Protein 6IVE (pdb70)

Foldseek 3Di:
DWEEDPNFGEAADPQEAEEPQEYHYGQEYHEALEYEYHNEYEYEDQAHEYHEHLEYAYHLEYEYEHVVQYHAEEHLEYEAANEYEYSEYAYAQEYEAHLEYEYHLEYHEHLEYEYHNEYDDHNHYHYHQFYWGDDPTDTDGGDDGDDVSVVSSVVRNVCVVDPDDDDD/DEADDPFDEAADPQEAEEPQEAAYGQEYHEALEYEYHNEYAYEDQAHEYHEHLEYAYHQEYEYEDVVQYHYAYHLEYEEANEYAYSEAEYHQEYEAHLEYHYGLEYEEALEYEHHNEYDDHNHYAYHQWYWDDHDTDTDGGHDRDDVSVVSSVVRSVCVPDPDDD/DDEEADPNFTEAADPQEAEEPQEYAYGQEYAEHLEYEEHNEYAYEDQAHEYHEHLEYAYHQEYEYEHHVQYHYEYHLEYEAANEYAYSEYEYAQEYEAHLEYEYHQEYHEHLEYEHHNEYDDHNHYAYHQFYWGDDPTDTDGGDDRDDVSVVSSVVSNVCVPDPDDDD/DDEEADPNFGEAADPQEAEEPQEYHYGQEYHEALEYEEHVEYEYEDQAHEYHEHLEYAYHQEYEYEHVVQYHAEYHLEYEEANEYAYSEHEYAQEYEAHLEYHYHQEAEAALEYEYHNEYDDHNHYAYHQFYWGDDPIDTDGGDGGDDVSVVSSVVSSVCVVDPDDD/DEEADDNFGEAADPQEAEEPQEYHYGQEYAEALEYEEHNEYAYEDQEHEYHEHLEYAYHQEYEYEHHVQYHYEYHLEYEAANEYAYSEAEYAQEYEAHLEYHYGLEYEEHLEYEHHNEYDDHNHYAYHQFYWYDDDTDTDGGHGGDDVSVVVSVVSSVCVVDDDDDD/DFEADPNFGEAADPQEAEEPQEYAYGQEYAEHLEYEYHNEYEYEDQHHEYHEHLEYAYHLEYEYEHNVQYHYEYHLEYEEANEYAYSEAEYAQEYEYALEYHYHQEYHEHLEYEDHNEYDDHNHYAYHQFYWHDPDTDTDGGHDGDDVSVVSSVVSNVCVVDPDDDDD

InterPro domains:
  IPR001451 Hexapeptide repeat [PF00132] (88-121)
  IPR011004 Trimeric LpxA-like superfamily [SSF51161] (4-158)
  IPR047324 Gamma carbonic anhydrase-like [cd04645] (13-158)
  IPR050484 Transferase Hexapeptide/Carbonic Anhydrase [PTHR13061] (3-147)

CATH classification: 2.160.10.10

Solvent-accessible surface area: 33048 Å² total; per-residue (Å²): 86,21,24,86,0,64,121,60,59,12,61,47,72,112,57,13,15,44,3,43,17,2,33,0,0,0,26,3,91,4,18,70,14,0,1,0,0,0,23,0,1,0,1,0,6,47,39,111,0,33,1,6,54,2,0,1,0,6,1,18,0,3,0,6,0,48,77,64,87,28,0,47,3,16,51,48,0,2,0,3,2,7,0,0,0,6,2,0,59,1,41,73,13,1,29,0,7,31,3,0,0,0,22,28,28,0,96,0,1,94,53,0,13,0,10,24,10,0,10,0,35,91,43,54,106,0,59,117,19,84,13,0,73,15,35,93,4,148,49,53,111,93,41,84,90,30,12,36,6,56,24,5,74,39,2,4,94,34,2,111,140,15,35,76,93,42,80,120,48,41,80,2,60,114,80,61,13,63,49,72,110,54,12,12,46,3,45,16,11,35,0,0,0,21,4,92,4,17,71,15,0,2,0,0,0,21,0,1,0,0,0,11,68,36,110,1,28,1,3,55,2,0,2,0,7,0,18,0,2,0,6,0,47,84,62,86,32,0,45,3,16,48,50,0,3,0,4,1,5,0,0,0,6,2,0,34,2,50,74,11,1,29,0,8,33,2,0,1,0,17,30,33,0,106,0,5,89,43,0,11,0,6,19,12,0,10,0,41,89,53,39,102,0,53,114,18,93,11,0,76,19,36,92,11,179,57,67,113,91,43,120,93,28,46,53,5,87,120,17,72,53,3,3,87,80,2,103,149,27,29,124,88,95,108,42,0,30,78,2,48,129,78,59,10,66,33,72,116,54,12,13,13,0,20,11,3,35,0,0,0,20,5,89,3,16,68,14,1,2,0,0,0,22,0,0,0,0,0,16,26,16,109,0,31,1,4,54,2,0,1,0,8,0,16,0,1,0,1,0,22,12,43,62,35,0,42,3,17,52,55,0,3,0,4,2,7,0,0,0,5,2,0,36,1,63,81,9,1,28,0,5,38,2,0,1,0,19,30,32,1,92,0,6,79,24,0,12,0,10,26,12,0,10,0,36,91,45,51,119,2,61,112,18,76,10,0,77,18,40,79,1,174,52,75,127,102,51,121,90,35,33,33,4,83,130,16,75,60,6,4,60,95,2,94,148,19,31,95,99,52,139,214,54,14,29,88,1,65,124,84,63,14,64,46,71,115,54,12,14,31,4,56,3,7,37,0,0,0,14,5,89,4,18,71,14,0,2,0,0,0,22,0,0,0,0,0,7,69,37,101,1,33,0,5,54,2,0,2,0,6,0,18,0,2,0,8,0,48,86,64,83,29,0,42,2,18,50,50,0,2,0,4,2,6,0,0,0,7,2,0,34,1,45,74,13,1,27,0,7,24,2,0,1,0,19,27,31,0,92,0,7,89,50,0,12,0,10,18,11,0,10,0,42,89,45,43,112,2,55,113,18,91,15,0,45,7,37,93,10,139,60,58,118,97,45,121,92,31,48,37,6,86,81,5,73,57,2,3,98,93,2,110,134,18,32,102,93,111,92,2,25,79,0,57,110,57,68,11,60,38,75,112,52,11,13,39,4,46,15,8,35,0,0,0,22,3,94,4,17,67,13,0,1,0,0,0,23,0,1,0,0,0,13,57,38,82,0,29,1,4,55,2,0,1,0,6,0,17,0,2,0,2,0,42,44,5,29,6,0,14,2,18,48,48,0,3,0,4,1,5,0,0,0,5,2,0,20,0,50,79,14,1,28,0,5,36,1,0,0,0,17,30,23,1,30,0,3,85,34,0,15,0,6,24,11,0,10,0,42,90,12,41,62,0,53,105,15,94,8,0,69,8,29,70,7,125,64,80,124,92,52,121,87,33,30,35,5,82,135,18,75,56,5,3,82,85,3,107,135,26,29,126,78,39,132,62,30,30,72,2,51,134,95,64,14,59,49,76,112,55,12,12,38,0,35,12,0,34,0,0,0,19,3,95,4,18,66,14,1,1,0,0,0,22,0,1,0,0,0,16,38,49,114,0,28,1,4,53,2,0,1,0,8,1,19,0,2,0,1,0,22,66,62,88,35,0,45,3,16,50,44,0,4,0,4,2,8,0,0,0,11,2,0,57,1,52,65,12,1,25,0,5,36,2,0,1,0,21,33,32,1,69,0,0,87,45,0,16,0,10,26,10,0,10,0,44,90,43,40,111,0,53,110,19,82,12,0,69,19,35,70,9,178,50,64,127,103,53,120,89,36,30,36,4,84,144,15,74,56,3,3,98,90,2,92,121,18,34,70,93,42,95,127

Organism: Thermus thermophilus (strain ATCC 27634 / DSM 579 / HB8) (NCBI:txid300852)

Secondary structure (DSSP, 8-state):
-EEEETTB--EE-TT-EE-TT-EEEEEEEE-TT-EE-TT-EEEEEEEEEEE-TT-EE-TT-EEE-BTTB-EEE-TT-EE-TT-EEES-EE-TT-EE-TT-EE-TT-EE-TT-EEPTT-EE-TT-EE-TTEEEETTTTEEEEE-PPP-HHHHHHHHHHHHHHSEEEEE-/-EEETTB--EE-TT-EE-TT-EEEEEEEE-TT-EE-TT-EEEEEEEEEEE-TT-EE-TT-EEE-BTTB-EEE-TT-EE-TT-EEES-EE-TT-EE-TT-EE-TT-EE-TT-EEPTT-EE-TT-EE-TTEEEETTTTEEEEE-PPP-HHHHHHHHHHHHHHSEEE-/-EEEEETTB--EE-TT-EE-TT-EEEEEEEE-TT-EE-TT-EEEEEEEEEEE-TT-EE-TT-EEE-BTTB-EEE-TT-EE-TT-EEES-EE-TT-EE-TT-EE-TT-EE-TT-EEPTT-EE-TT-EE-TTEEEETTTTEEEEE-PPP-HHHHHHHHHHHHHHHEEE--/--EEEETTB--EE-TT-EE-TT-EEEEEEEE-TT-EE-TT-EEEEEEEEEEE-TT-EE-TT-EEE-BTTB-EEE-TT-EE-TT-EEES-EE-TT-EEPTT-EE-TT-EE-TT-EEPTT-EE-TT-EEPTTEEEETTTTEEEEE-PPP-HHHHHHHHHHHHHHHEEE-/-EEEETTB--EE-TT-EE-TT-EEEEEEEE-TT-EE-TT-EEEEEEEEEEE-TT-EE-TT-EEE-BTTB-EEE-TT-EE-TT-EEES-EE-TT-EE-TT-EE-TT-EE-TT-EEPTT-EE-TT-EE-TTEEEETTTTEEEEE-PPP-HHHHHHHHHHHHHHSEEEE-/-EEEETTB--EE-TT-EE-TT-EEEEEEEE-TT-EE-TT-EEEEEEEEEEE-TT-EE-TT-EEE-BTTB-EEE-TT-EE-TT-EEES-EE-TT-EE-TT-EE-TT-EE-TT-EEPTT-EE-TT-EE-TTEEEETTTTEEEEE-PPP-HHHHHHHHHHHHHHSEEEE--

Radius of gyration: 31.68 Å; Cα contacts (8 Å, |Δi|>4): 3744; chains: 6; bounding box: 57×60×98 Å

Sequence (1003 aa):
SVYRFEDKTPAVHPTAFIAPGAYVVGAVEVGEGASIWFGAVVRGDLERVVVGPGTNVQDGAVLHADPGFPCLLGPEVTVGHRAVVHGAVVEEGALVGMGAVVLNGARIGKNAVVGAGAVVPPGMEVPEGRLALGVPARVVRPIDPPGNAPRYRALAERYRKALFPVATVYRFEDKTPAVHPTAFIAPGAYVVGAVEVGEGASIWFGAVVRGDLERVVVGPGTNVQDGAVLHADPGFPCLLGPEVTVGHRAVVHGAVVEEGALVGMGAVVLNGARIGKNAVVGAGAVVPPGMEVPEGRLALGVPARVVRPIDPPGNAPRYRALAERYRKALFPVMSVYRFEDKTPAVHPTAFIAPGAYVVGAVEVGEGASIWFGAVVRGDLERVVVGPGTNVQDGAVLHADPGFPCLLGPEVTVGHRAVVHGAVVEEGALVGMGAVVLNGARIGKNAVVGAGAVVPPGMEVPEGRLALGVPARVVRPIDPPGNAPRYRALAERYRKALFPVAMSVYRFEDKTPAVHPTAFIAPGAYVVGAVEVGEGASIWFGAVVRGDLERVVVGPGTNVQDGAVLHADPGFPCLLGPEVTVGHRAVVHGAVVEEGALVGMGAVVLNGARIGKNAVVGAGAVVPPGMEVPEGRLALGVPARVVRPIDPPGNAPRYRALAERYRKALFPVSVYRFEDKTPAVHPTAFIAPGAYVVGAVEVGEGASIWFGAVVRGDLERVVVGPGTNVQDGAVLHADPGFPCLLGPEVTVGHRAVVHGAVVEEGALVGMGAVVLNGARIGKNAVVGAGAVVPPGMEVPEGRLALGVPARVVRPIDPPGNAPRYRALAERYRKALFPVASVYRFEDKTPAVHPTAFIAPGAYVVGAVEVGEGASIWFGAVVRGDLERVVVGPGTNVQDGAVLHADPGFPCLLGPEVTVGHRAVVHGAVVEEGALVGMGAVVLNGARIGKNAVVGAGAVVPPGMEVPEGRLALGVPARVVRPIDPPGNAPRYRALAERYRKALFPVAT

B-factor: mean 28.49, std 7.67, range [13.11, 93.88]

Structure (mmCIF, N/CA/C/O backbone):
data_6IVE
#
_entry.id   6IVE
#
_cell.length_a   48.687
_cell.length_b   69.232
_cell.length_c   83.334
_cell.angle_alpha   75.22
_cell.angle_beta   74.39
_cell.angle_gamma   89.20
#
_symmetry.space_group_name_H-M   'P 1'
#
loop_
_entity.id
_entity.type
_entity.pdbx_description
1 polymer 'Ferripyochelin-binding protein'
2 non-polymer 'ZINC ION'
3 non-polymer 'PHOSPHATE ION'
4 water water
#
loop_
_atom_site.group_PDB
_atom_site.id
_atom_site.type_symbol
_atom_site.label_atom_id
_atom_site.label_alt_id
_atom_site.label_comp_id
_atom_site.label_asym_id
_atom_site.label_entity_id
_atom_site.label_seq_id
_atom_site.pdbx_PDB_ins_code
_atom_site.Cartn_x
_atom_site.Cartn_y
_atom_site.Cartn_z
_atom_site.occupancy
_atom_site.B_iso_or_equiv
_atom_site.auth_seq_id
_atom_site.auth_comp_id
_atom_site.auth_asym_id
_atom_site.auth_atom_id
_atom_site.pdbx_PDB_model_num
ATOM 1 N N . SER A 1 4 ? 5.949 48.227 46.398 1.00 44.42 2 SER A N 1
ATOM 2 C CA . SER A 1 4 ? 5.837 49.451 45.607 1.00 46.81 2 SER A CA 1
ATOM 3 C C . SER A 1 4 ? 6.842 50.513 46.060 1.00 44.88 2 SER A C 1
ATOM 4 O O . SER A 1 4 ? 8.047 50.255 46.139 1.00 43.30 2 SER A O 1
ATOM 7 N N . VAL A 1 5 ? 6.333 51.711 46.344 1.00 37.85 3 VAL A N 1
ATOM 8 C CA . VAL A 1 5 ? 7.132 52.837 46.815 1.00 32.03 3 VAL A CA 1
ATOM 9 C C . VAL A 1 5 ? 6.845 53.037 48.297 1.00 29.84 3 VAL A C 1
ATOM 10 O O . VAL A 1 5 ? 5.690 52.947 48.731 1.00 31.45 3 VAL A O 1
ATOM 14 N N . TYR A 1 6 ? 7.896 53.293 49.078 1.00 22.64 4 TYR A N 1
ATOM 15 C CA . TYR A 1 6 ? 7.805 53.266 50.533 1.00 26.66 4 TYR A CA 1
ATOM 16 C C . TYR A 1 6 ? 8.315 54.560 51.145 1.00 26.32 4 TYR A C 1
ATOM 17 O O . TYR A 1 6 ? 9.397 55.039 50.794 1.00 22.18 4 TYR A O 1
ATOM 26 N N . ARG A 1 7 ? 7.537 55.105 52.075 1.00 22.81 5 ARG A N 1
ATOM 27 C CA . ARG A 1 7 ? 7.946 56.259 52.862 1.00 23.49 5 ARG A CA 1
ATOM 28 C C . ARG A 1 7 ? 8.571 55.772 54.166 1.00 25.61 5 ARG A C 1
ATOM 29 O O . ARG A 1 7 ? 7.903 55.115 54.973 1.00 22.49 5 ARG A O 1
ATOM 37 N N . PHE A 1 8 ? 9.854 56.073 54.357 1.00 28.68 6 PHE A N 1
ATOM 38 C CA . PHE A 1 8 ? 10.532 55.842 55.627 1.00 24.10 6 PHE A CA 1
ATOM 39 C C . PHE A 1 8 ? 10.463 57.127 56.437 1.00 24.58 6 PHE A C 1
ATOM 40 O O . PHE A 1 8 ? 10.947 58.173 55.987 1.00 22.45 6 PHE A O 1
ATOM 48 N N . GLU A 1 9 ? 9.855 57.046 57.623 1.00 24.64 7 GLU A N 1
ATOM 49 C CA . GLU A 1 9 ? 9.592 58.211 58.460 1.00 26.96 7 GLU A CA 1
ATOM 50 C C . GLU A 1 9 ? 8.896 59.297 57.646 1.00 25.37 7 GLU A C 1
ATOM 51 O O . GLU A 1 9 ? 7.737 59.126 57.255 1.00 24.27 7 GLU A O 1
ATOM 57 N N . ASP A 1 10 ? 9.584 60.406 57.369 1.00 24.00 8 ASP A N 1
ATOM 58 C CA . ASP A 1 10 ? 9.015 61.487 56.573 1.00 27.06 8 ASP A CA 1
ATOM 59 C C . ASP A 1 10 ? 9.695 61.625 55.215 1.00 28.24 8 ASP A C 1
ATOM 60 O O . ASP A 1 10 ? 9.559 62.660 54.557 1.00 29.19 8 ASP A O 1
ATOM 65 N N . LYS A 1 11 ? 10.418 60.597 54.780 1.00 30.44 9 LYS A N 1
ATOM 66 C CA . LYS A 1 11 ? 11.153 60.626 53.521 1.00 28.07 9 LYS A CA 1
ATOM 67 C C . LYS A 1 11 ? 10.352 59.859 52.475 1.00 27.62 9 LYS A C 1
ATOM 68 O O . LYS A 1 11 ? 10.183 58.639 52.582 1.00 25.30 9 LYS A O 1
ATOM 74 N N . THR A 1 12 ? 9.860 60.577 51.466 1.00 26.18 10 THR A N 1
ATOM 75 C CA . THR A 1 12 ? 9.015 60.005 50.433 1.00 27.91 10 THR A CA 1
ATOM 76 C C . THR A 1 12 ? 9.733 60.040 49.095 1.00 30.34 10 THR A C 1
ATOM 77 O O . THR A 1 12 ? 10.211 61.106 48.685 1.00 28.14 10 THR A O 1
ATOM 81 N N . PRO A 1 13 ? 9.844 58.911 48.397 1.00 27.87 11 PRO A N 1
ATOM 82 C CA . PRO A 1 13 ? 10.441 58.937 47.058 1.00 27.81 11 PRO A CA 1
ATOM 83 C C . PRO A 1 13 ? 9.645 59.835 46.122 1.00 24.84 11 PRO A C 1
ATOM 84 O O . PRO A 1 13 ? 8.414 59.884 46.173 1.00 21.88 11 PRO A O 1
ATOM 88 N N . ALA A 1 14 ? 10.366 60.565 45.278 1.00 19.53 12 ALA A N 1
ATOM 89 C CA . ALA A 1 14 ? 9.774 61.408 44.244 1.00 24.18 12 ALA A CA 1
ATOM 90 C C . ALA A 1 14 ? 10.042 60.726 42.908 1.00 23.64 12 ALA A C 1
ATOM 91 O O . ALA A 1 14 ? 11.167 60.757 42.400 1.00 25.01 12 ALA A O 1
ATOM 93 N N . VAL A 1 15 ? 9.012 60.099 42.346 1.00 24.20 13 VAL A N 1
ATOM 94 C CA . VAL A 1 15 ? 9.130 59.328 41.114 1.00 27.14 13 VAL A CA 1
ATOM 95 C C . VAL A 1 15 ? 8.353 60.038 40.015 1.00 24.19 13 VAL A C 1
ATOM 96 O O . VAL A 1 15 ? 7.172 60.360 40.190 1.00 28.69 13 VAL A O 1
ATOM 100 N N . HIS A 1 16 ? 9.011 60.275 38.887 1.00 22.86 14 HIS A N 1
ATOM 101 C CA . HIS A 1 16 ? 8.341 60.894 37.756 1.00 27.11 14 HIS A CA 1
ATOM 102 C C . HIS A 1 16 ? 7.300 59.936 37.181 1.00 24.99 14 HIS A C 1
ATOM 103 O O . HIS A 1 16 ? 7.551 58.731 37.085 1.00 26.55 14 HIS A O 1
ATOM 110 N N . PRO A 1 17 ? 6.122 60.435 36.799 1.00 26.79 15 PRO A N 1
ATOM 111 C CA . PRO A 1 17 ? 5.072 59.535 36.291 1.00 26.18 15 PRO A CA 1
ATOM 112 C C . PRO A 1 17 ? 5.452 58.759 35.035 1.00 28.93 15 PRO A C 1
ATOM 113 O O . PRO A 1 17 ? 4.819 57.733 34.759 1.00 28.07 15 PRO A O 1
ATOM 117 N N . THR A 1 18 ? 6.449 59.199 34.264 1.00 25.35 16 THR A N 1
ATOM 118 C CA . THR A 1 18 ? 6.888 58.405 33.120 1.00 26.22 16 THR A CA 1
ATOM 119 C C . THR A 1 18 ? 7.891 57.321 33.500 1.00 31.14 16 THR A C 1
ATOM 120 O O . THR A 1 18 ? 8.311 56.556 32.625 1.00 27.63 16 THR A O 1
ATOM 124 N N . ALA A 1 19 ? 8.281 57.237 34.770 1.00 28.35 17 ALA A N 1
ATOM 125 C CA . ALA A 1 19 ? 9.217 56.215 35.214 1.00 28.21 17 ALA A CA 1
ATOM 126 C C . ALA A 1 19 ? 8.504 54.884 35.412 1.00 28.98 17 ALA A C 1
ATOM 127 O O . ALA A 1 19 ? 7.320 54.833 35.760 1.00 30.09 17 ALA A O 1
ATOM 129 N N . PHE A 1 20 ? 9.240 53.799 35.190 1.00 27.53 18 PHE A N 1
ATOM 130 C CA . PHE A 1 20 ? 8.713 52.446 35.312 1.00 25.08 18 PHE A CA 1
ATOM 131 C C . PHE A 1 20 ? 9.315 51.781 36.541 1.00 21.40 18 PHE A C 1
ATOM 132 O O . PHE A 1 20 ? 10.534 51.599 36.618 1.00 22.29 18 PHE A O 1
ATOM 140 N N . ILE A 1 21 ? 8.462 51.420 37.494 1.00 23.11 19 ILE A N 1
ATOM 141 C CA . ILE A 1 21 ? 8.864 50.676 38.682 1.00 24.24 19 ILE A CA 1
ATOM 142 C C . ILE A 1 21 ? 8.283 49.276 38.544 1.00 23.35 19 ILE A C 1
ATOM 143 O O . ILE A 1 21 ? 7.061 49.091 38.609 1.00 24.51 19 ILE A O 1
ATOM 148 N N . ALA A 1 22 ? 9.154 48.291 38.346 1.00 23.42 20 ALA A N 1
ATOM 149 C CA . ALA A 1 22 ? 8.697 46.932 38.110 1.00 25.09 20 ALA A CA 1
ATOM 150 C C . ALA A 1 22 ? 8.157 46.311 39.397 1.00 26.39 20 ALA A C 1
ATOM 151 O O . ALA A 1 22 ? 8.569 46.686 40.499 1.00 22.26 20 ALA A O 1
ATOM 153 N N . PRO A 1 23 ? 7.221 45.368 39.283 1.00 27.98 21 PRO A N 1
ATOM 154 C CA . PRO A 1 23 ? 6.808 44.598 40.461 1.00 29.45 21 PRO A CA 1
ATOM 155 C C . PRO A 1 23 ? 7.998 43.902 41.106 1.00 29.56 21 PRO A C 1
ATOM 156 O O . PRO A 1 23 ? 8.908 43.423 40.427 1.00 28.44 21 PRO A O 1
ATOM 160 N N . GLY A 1 24 ? 7.992 43.865 42.438 1.00 23.17 22 GLY A N 1
ATOM 161 C CA . GLY A 1 24 ? 9.096 43.306 43.182 1.00 25.99 22 GLY A CA 1
ATOM 162 C C . GLY A 1 24 ? 10.259 44.243 43.412 1.00 26.56 22 GLY A C 1
ATOM 163 O O . GLY A 1 24 ? 11.202 43.867 44.119 1.00 22.23 22 GLY A O 1
ATOM 164 N N . ALA A 1 25 ? 10.236 45.439 42.832 1.00 22.14 23 ALA A N 1
ATOM 165 C CA . ALA A 1 25 ? 11.252 46.440 43.108 1.00 27.83 23 ALA A CA 1
ATOM 166 C C . ALA A 1 25 ? 10.836 47.269 44.314 1.00 25.26 23 ALA A C 1
ATOM 167 O O . ALA A 1 25 ? 9.647 47.425 44.604 1.00 24.45 23 ALA A O 1
ATOM 169 N N . TYR A 1 26 ? 11.828 47.798 45.024 1.00 20.54 24 TYR A N 1
ATOM 170 C CA . TYR A 1 26 ? 11.580 48.550 46.246 1.00 24.51 24 TYR A CA 1
ATOM 171 C C . TYR A 1 26 ? 12.327 49.872 46.188 1.00 21.46 24 TYR A C 1
ATOM 172 O O . TYR A 1 26 ? 13.562 49.893 46.129 1.00 21.56 24 TYR A O 1
ATOM 181 N N . VAL A 1 27 ? 11.569 50.963 46.176 1.00 24.95 25 VAL A N 1
ATOM 182 C CA . VAL A 1 27 ? 12.091 52.322 46.227 1.00 22.05 25 VAL A CA 1
ATOM 183 C C . VAL A 1 27 ? 11.656 52.892 47.566 1.00 21.29 25 VAL A C 1
ATOM 184 O O . VAL A 1 27 ? 10.456 53.051 47.821 1.00 25.43 25 VAL A O 1
ATOM 188 N N . VAL A 1 28 ? 12.624 53.186 48.431 1.00 23.30 26 VAL A N 1
ATOM 189 C CA . VAL A 1 28 ? 12.358 53.471 49.837 1.00 23.95 26 VAL A CA 1
ATOM 190 C C . VAL A 1 28 ? 13.060 54.760 50.242 1.00 22.84 26 VAL A C 1
ATOM 191 O O . VAL A 1 28 ? 14.276 54.892 50.066 1.00 19.84 26 VAL A O 1
ATOM 195 N N . GLY A 1 29 ? 12.296 55.699 50.784 1.00 23.07 27 GLY A N 1
ATOM 196 C CA . GLY A 1 29 ? 12.891 56.806 51.516 1.00 22.03 27 GLY A CA 1
ATOM 197 C C . GLY A 1 29 ? 13.315 57.950 50.623 1.00 23.27 27 GLY A C 1
ATOM 198 O O . GLY A 1 29 ? 12.587 58.356 49.715 1.00 28.22 27 GLY A O 1
ATOM 199 N N . ALA A 1 30 ? 14.511 58.479 50.891 1.00 22.93 28 ALA A N 1
ATOM 200 C CA . ALA A 1 30 ? 15.006 59.701 50.255 1.00 27.51 28 ALA A CA 1
ATOM 201 C C . ALA A 1 30 ? 15.585 59.374 48.878 1.00 21.61 28 ALA A C 1
ATOM 202 O O . ALA A 1 30 ? 16.798 59.340 48.660 1.00 18.30 28 ALA A O 1
ATOM 204 N N . VAL A 1 31 ? 14.679 59.147 47.930 1.00 19.43 29 VAL A N 1
ATOM 205 C CA . VAL A 1 31 ? 15.037 58.736 46.579 1.00 24.49 29 VAL A CA 1
ATOM 206 C C . VAL A 1 31 ? 14.337 59.647 45.582 1.00 23.37 29 VAL A C 1
ATOM 207 O O . VAL A 1 31 ? 13.166 59.999 45.763 1.00 24.52 29 VAL A O 1
ATOM 211 N N . GLU A 1 32 ? 15.054 60.030 44.531 1.00 21.42 30 GLU A N 1
ATOM 212 C CA . GLU A 1 32 ? 14.480 60.750 43.403 1.00 26.86 30 GLU A CA 1
ATOM 213 C C . GLU A 1 32 ? 14.694 59.924 42.146 1.00 24.52 30 GLU A C 1
ATOM 214 O O . GLU A 1 32 ? 15.815 59.483 41.873 1.00 24.77 30 GLU A O 1
ATOM 220 N N . VAL A 1 33 ? 13.614 59.697 41.402 1.00 25.97 31 VAL A N 1
ATOM 221 C CA . VAL A 1 33 ? 13.636 58.898 40.180 1.00 23.79 31 VAL A CA 1
ATOM 222 C C . VAL A 1 33 ? 13.082 59.763 39.056 1.00 29.53 31 VAL A C 1
ATOM 223 O O . VAL A 1 33 ? 11.915 60.175 39.098 1.00 24.90 31 VAL A O 1
ATOM 227 N N . GLY A 1 34 ? 13.915 60.031 38.050 1.00 25.10 32 GLY A N 1
ATOM 228 C CA . GLY A 1 34 ? 13.606 61.030 37.052 1.00 25.69 32 GLY A CA 1
ATOM 229 C C . GLY A 1 34 ? 12.778 60.513 35.887 1.00 23.84 32 GLY A C 1
ATOM 230 O O . GLY A 1 34 ? 12.377 59.351 35.821 1.00 22.68 32 GLY A O 1
ATOM 231 N N . GLU A 1 35 ? 12.532 61.425 34.950 1.00 28.50 33 GLU A N 1
ATOM 232 C CA . GLU A 1 35 ? 11.744 61.135 33.759 1.00 27.32 33 GLU A CA 1
ATOM 233 C C . GLU A 1 35 ? 12.358 59.998 32.948 1.00 25.64 33 GLU A C 1
ATOM 234 O O . GLU A 1 35 ? 13.571 59.952 32.725 1.00 26.00 33 GLU A O 1
ATOM 240 N N . GLY A 1 36 ? 11.509 59.077 32.498 1.00 21.61 34 GLY A N 1
ATOM 241 C CA . GLY A 1 36 ? 11.962 57.993 31.650 1.00 20.44 34 GLY A CA 1
ATOM 242 C C . GLY A 1 36 ? 12.888 56.997 32.306 1.00 28.22 34 GLY A C 1
ATOM 243 O O . GLY A 1 36 ? 13.444 56.139 31.610 1.00 24.56 34 GLY A O 1
ATOM 244 N N . ALA A 1 37 ? 13.080 57.082 33.620 1.00 25.05 35 ALA A N 1
ATOM 245 C CA . ALA A 1 37 ? 13.897 56.114 34.332 1.00 21.67 35 ALA A CA 1
ATOM 246 C C . ALA A 1 37 ? 13.131 54.806 34.506 1.00 23.09 35 ALA A C 1
ATOM 247 O O . ALA A 1 37 ? 11.921 54.726 34.280 1.00 22.10 35 ALA A O 1
ATOM 249 N N . SER A 1 38 ? 13.851 53.765 34.916 1.00 20.86 36 SER A N 1
ATOM 250 C CA . SER A 1 38 ? 13.231 52.464 35.110 1.00 20.63 36 SER A CA 1
ATOM 251 C C . SER A 1 38 ? 13.975 51.704 36.198 1.00 20.48 36 SER A C 1
ATOM 252 O O . SER A 1 38 ? 15.208 51.705 36.237 1.00 22.71 36 SER A O 1
ATOM 255 N N . ILE A 1 39 ? 13.214 51.062 37.080 1.00 17.49 37 ILE A N 1
ATOM 256 C CA . ILE A 1 39 ? 13.761 50.250 38.160 1.00 22.57 37 ILE A CA 1
ATOM 257 C C . ILE A 1 39 ? 13.107 48.879 38.072 1.00 24.61 37 ILE A C 1
ATOM 258 O O . ILE A 1 39 ? 11.879 48.765 38.169 1.00 22.68 37 ILE A O 1
ATOM 263 N N . TRP A 1 40 ? 13.920 47.844 37.878 1.00 25.05 38 TRP A N 1
ATOM 264 C CA . TRP A 1 40 ? 13.433 46.564 37.390 1.00 27.12 38 TRP A CA 1
ATOM 265 C C . TRP A 1 40 ? 13.240 45.566 38.530 1.00 26.30 38 TRP A C 1
ATOM 266 O O . TRP A 1 40 ? 13.475 45.862 39.705 1.00 25.25 38 TRP A O 1
ATOM 277 N N . PHE A 1 41 ? 12.790 44.365 38.159 1.00 22.83 39 PHE A N 1
ATOM 278 C CA . PHE A 1 41 ? 12.305 43.383 39.122 1.00 27.34 39 PHE A CA 1
ATOM 279 C C . PHE A 1 41 ? 13.368 43.048 40.158 1.00 24.79 39 PHE A C 1
ATOM 280 O O . PHE A 1 41 ? 14.512 42.738 39.816 1.00 22.03 39 PHE A O 1
ATOM 288 N N . GLY A 1 42 ? 12.983 43.100 41.431 1.00 24.13 40 GLY A N 1
ATOM 289 C CA . GLY A 1 42 ? 13.879 42.731 42.506 1.00 24.06 40 GLY A CA 1
ATOM 290 C C . GLY A 1 42 ? 14.959 43.739 42.833 1.00 23.28 40 GLY A C 1
ATOM 291 O O . GLY A 1 42 ? 15.767 43.480 43.734 1.00 21.56 40 GLY A O 1
ATOM 292 N N . ALA A 1 43 ? 15.012 44.869 42.134 1.00 18.05 41 ALA A N 1
ATOM 293 C CA . ALA A 1 43 ? 15.961 45.913 42.487 1.00 18.96 41 ALA A CA 1
ATOM 294 C C . ALA A 1 43 ? 15.520 46.617 43.765 1.00 18.39 41 ALA A C 1
ATOM 295 O O . ALA A 1 43 ? 14.334 46.664 44.100 1.00 19.86 41 ALA A O 1
ATOM 297 N N . VAL A 1 44 ? 16.495 47.163 44.487 1.00 18.13 42 VAL A N 1
ATOM 298 C CA . VAL A 1 44 ? 16.252 47.855 45.747 1.00 19.55 42 VAL A CA 1
ATOM 299 C C . VAL A 1 44 ? 16.959 49.200 45.694 1.00 19.24 42 VAL A C 1
ATOM 300 O O . VAL A 1 44 ? 18.182 49.256 45.515 1.00 19.56 42 VAL A O 1
ATOM 304 N N . VAL A 1 45 ? 16.194 50.278 45.839 1.00 20.19 43 VAL A N 1
ATOM 305 C CA . VAL A 1 45 ? 16.728 51.635 45.880 1.00 20.04 43 VAL A CA 1
ATOM 306 C C . VAL A 1 45 ? 16.315 52.237 47.215 1.00 20.34 43 VAL A C 1
ATOM 307 O O . VAL A 1 45 ? 15.130 52.515 47.440 1.00 18.63 43 VAL A O 1
ATOM 311 N N . ARG A 1 46 ? 17.284 52.436 48.102 1.00 23.07 44 ARG A N 1
ATOM 312 C CA . ARG A 1 46 ? 17.007 52.835 49.473 1.00 20.99 44 ARG A CA 1
ATOM 313 C C . ARG A 1 46 ? 17.829 54.063 49.827 1.00 20.25 44 ARG A C 1
ATOM 314 O O . ARG A 1 46 ? 19.053 54.067 49.664 1.00 19.60 44 ARG A O 1
ATOM 322 N N . GLY A 1 47 ? 17.150 55.104 50.299 1.00 18.65 45 GLY A N 1
ATOM 323 C CA . GLY A 1 47 ? 17.819 56.286 50.797 1.00 21.53 45 GLY A CA 1
ATOM 324 C C . GLY A 1 47 ? 17.303 56.671 52.167 1.00 23.79 45 GLY A C 1
ATOM 325 O O . GLY A 1 47 ? 16.155 57.106 52.301 1.00 22.22 45 GLY A O 1
ATOM 326 N N . ASP A 1 48 ? 18.131 56.503 53.198 1.00 21.88 46 ASP A N 1
ATOM 327 C CA . ASP A 1 48 ? 17.714 56.838 54.555 1.00 24.72 46 ASP A CA 1
ATOM 328 C C . ASP A 1 48 ? 18.744 57.726 55.244 1.00 26.65 46 ASP A C 1
ATOM 329 O O . ASP A 1 48 ? 18.462 58.891 55.541 1.00 36.72 46 ASP A O 1
ATOM 334 N N . LEU A 1 49 ? 19.938 57.197 55.502 1.00 28.41 47 LEU A N 1
ATOM 335 C CA . LEU A 1 49 ? 20.991 58.014 56.088 1.00 31.20 47 LEU A CA 1
ATOM 336 C C . LEU A 1 49 ? 21.616 58.972 55.084 1.00 30.51 47 LEU A C 1
ATOM 337 O O . LEU A 1 49 ? 22.387 59.850 55.488 1.00 29.20 47 LEU A O 1
ATOM 342 N N . GLU A 1 50 ? 21.299 58.826 53.799 1.00 26.24 48 GLU A N 1
ATOM 343 C CA . GLU A 1 50 ? 21.796 59.690 52.738 1.00 24.24 48 GLU A CA 1
ATOM 344 C C . GLU A 1 50 ? 20.960 59.436 51.492 1.00 23.96 48 GLU A C 1
ATOM 345 O O . GLU A 1 50 ? 20.453 58.329 51.289 1.00 25.52 48 GLU A O 1
ATOM 351 N N . ARG A 1 51 ? 20.829 60.468 50.662 1.00 26.24 49 ARG A N 1
ATOM 352 C CA . ARG A 1 51 ? 19.888 60.453 49.552 1.00 29.19 49 ARG A CA 1
ATOM 353 C C . ARG A 1 51 ? 20.451 59.707 48.341 1.00 25.65 49 ARG A C 1
ATOM 354 O O . ARG A 1 51 ? 21.665 59.559 48.168 1.00 21.76 49 ARG A O 1
ATOM 362 N N . VAL A 1 52 ? 19.534 59.246 47.489 1.00 26.50 50 VAL A N 1
ATOM 363 C CA . VAL A 1 52 ? 19.858 58.554 46.245 1.00 24.91 50 VAL A CA 1
ATOM 364 C C . VAL A 1 52 ? 19.115 59.246 45.109 1.00 22.20 50 VAL A C 1
ATOM 365 O O . VAL A 1 52 ? 17.924 59.549 45.239 1.00 19.63 50 VAL A O 1
ATOM 369 N N . VAL A 1 53 ? 19.812 59.496 44.000 1.00 23.42 51 VAL A N 1
ATOM 370 C CA . VAL A 1 53 ? 19.222 60.119 42.818 1.00 25.41 51 VAL A CA 1
ATOM 371 C C . VAL A 1 53 ? 19.358 59.164 41.640 1.00 24.06 51 VAL A C 1
ATOM 372 O O . VAL A 1 53 ? 20.459 58.682 41.347 1.00 22.03 51 VAL A O 1
ATOM 376 N N . VAL A 1 54 ? 18.242 58.891 40.972 1.00 26.87 52 VAL A N 1
ATOM 377 C CA . VAL A 1 54 ? 18.215 58.129 39.728 1.00 24.42 52 VAL A CA 1
ATOM 378 C C . VAL A 1 54 ? 17.805 59.107 38.635 1.00 23.37 52 VAL A C 1
ATOM 379 O O . VAL A 1 54 ? 16.622 59.438 38.493 1.00 22.23 52 VAL A O 1
ATOM 383 N N . GLY A 1 55 ? 18.781 59.571 37.858 1.00 24.72 53 GLY A N 1
ATOM 384 C CA . GLY A 1 55 ? 18.556 60.597 36.868 1.00 24.83 53 GLY A CA 1
ATOM 385 C C . GLY A 1 55 ? 17.600 60.191 35.764 1.00 26.55 53 GLY A C 1
ATOM 386 O O . GLY A 1 55 ? 17.144 59.044 35.687 1.00 24.58 53 GLY A O 1
ATOM 387 N N . PRO A 1 56 ? 17.275 61.139 34.886 1.00 25.38 54 PRO A N 1
ATOM 388 C CA . PRO A 1 56 ? 16.350 60.841 33.786 1.00 27.18 54 PRO A CA 1
ATOM 389 C C . PRO A 1 56 ? 16.920 59.798 32.834 1.00 26.23 54 PRO A C 1
ATOM 390 O O . PRO A 1 56 ? 18.103 59.821 32.491 1.00 26.07 54 PRO A O 1
ATOM 394 N N . GLY A 1 57 ? 16.058 58.878 32.405 1.00 26.69 55 GLY A N 1
ATOM 395 C CA . GLY A 1 57 ? 16.466 57.856 31.459 1.00 24.52 55 GLY A CA 1
ATOM 396 C C . GLY A 1 57 ? 17.476 56.864 31.983 1.00 24.30 55 GLY A C 1
ATOM 397 O O . GLY A 1 57 ? 18.154 56.207 31.190 1.00 21.94 55 GLY A O 1
ATOM 398 N N . THR A 1 58 ? 17.601 56.739 33.300 1.00 23.33 56 THR A N 1
ATOM 399 C CA . THR A 1 58 ? 18.527 55.801 33.918 1.00 24.27 56 THR A CA 1
ATOM 400 C C . THR A 1 58 ? 17.780 54.528 34.287 1.00 21.89 56 THR A C 1
ATOM 401 O O . THR A 1 58 ? 16.705 54.591 34.892 1.00 23.62 56 THR A O 1
ATOM 405 N N . ASN A 1 59 ? 18.341 53.379 33.921 1.00 21.63 57 ASN A N 1
ATOM 406 C CA . ASN A 1 59 ? 17.729 52.092 34.220 1.00 23.93 57 ASN A CA 1
ATOM 407 C C . ASN A 1 59 ? 18.531 51.375 35.298 1.00 20.63 57 ASN A C 1
ATOM 408 O O . ASN A 1 59 ? 19.762 51.299 35.222 1.00 16.94 57 ASN A O 1
ATOM 413 N N . VAL A 1 60 ? 17.825 50.862 36.303 1.00 23.46 58 VAL A N 1
ATOM 414 C CA . VAL A 1 60 ? 18.408 50.086 37.392 1.00 20.78 58 VAL A CA 1
ATOM 415 C C . VAL A 1 60 ? 17.865 48.671 37.256 1.00 24.17 58 VAL A C 1
ATOM 416 O O . VAL A 1 60 ? 16.700 48.406 37.580 1.00 22.83 58 VAL A O 1
ATOM 420 N N . GLN A 1 61 ? 18.707 47.757 36.782 1.00 23.94 59 GLN A N 1
ATOM 421 C CA . GLN A 1 61 ? 18.227 46.476 36.293 1.00 21.67 59 GLN A CA 1
ATOM 422 C C . GLN A 1 61 ? 17.958 45.509 37.445 1.00 24.16 59 GLN A C 1
ATOM 423 O O . GLN A 1 61 ? 18.139 45.827 38.625 1.00 22.87 59 GLN A O 1
ATOM 429 N N . ASP A 1 62 ? 17.514 44.305 37.081 1.00 25.49 60 ASP A N 1
ATOM 430 C CA . ASP A 1 62 ? 16.980 43.354 38.047 1.00 22.00 60 ASP A CA 1
ATOM 431 C C . ASP A 1 62 ? 18.017 42.990 39.102 1.00 24.71 60 ASP A C 1
ATOM 432 O O . ASP A 1 62 ? 19.175 42.706 38.783 1.00 23.06 60 ASP A O 1
ATOM 437 N N . GLY A 1 63 ? 17.592 43.000 40.364 1.00 20.33 61 GLY A N 1
ATOM 438 C CA . GLY A 1 63 ? 18.445 42.596 41.460 1.00 21.07 61 GLY A CA 1
ATOM 439 C C . GLY A 1 63 ? 19.530 43.578 41.838 1.00 24.35 61 GLY A C 1
ATOM 440 O O . GLY A 1 63 ? 20.337 43.266 42.721 1.00 22.58 61 GLY A O 1
ATOM 441 N N . ALA A 1 64 ? 19.586 44.746 41.204 1.00 20.30 62 ALA A N 1
ATOM 442 C CA . ALA A 1 64 ? 20.573 45.743 41.582 1.00 23.04 62 ALA A CA 1
ATOM 443 C C . ALA A 1 64 ? 20.204 46.375 42.923 1.00 20.73 62 ALA A C 1
ATOM 444 O O . ALA A 1 64 ? 19.059 46.311 43.377 1.00 20.94 62 ALA A O 1
ATOM 446 N N . VAL A 1 65 ? 21.197 46.988 43.562 1.00 17.34 63 VAL A N 1
ATOM 447 C CA . VAL A 1 65 ? 21.014 47.651 44.848 1.00 19.70 63 VAL A CA 1
ATOM 448 C C . VAL A 1 65 ? 21.673 49.022 44.790 1.00 19.20 63 VAL A C 1
ATOM 449 O O . VAL A 1 65 ? 22.847 49.139 44.420 1.00 17.52 63 VAL A O 1
ATOM 453 N N . LEU A 1 66 ? 20.914 50.056 45.145 1.00 23.16 64 LEU A N 1
ATOM 454 C CA . LEU A 1 66 ? 21.437 51.400 45.343 1.00 20.49 64 LEU A CA 1
ATOM 455 C C . LEU A 1 66 ? 21.316 51.763 46.815 1.00 24.04 64 LEU A C 1
ATOM 456 O O . LEU A 1 66 ? 20.265 51.543 47.428 1.00 21.21 64 LEU A O 1
ATOM 461 N N . HIS A 1 67 ? 22.388 52.313 47.378 1.00 22.88 65 HIS A N 1
ATOM 462 C CA . HIS A 1 67 ? 22.354 52.832 48.735 1.00 22.62 65 HIS A CA 1
ATOM 463 C C . HIS A 1 67 ? 23.413 53.918 48.852 1.00 24.38 65 HIS A C 1
ATOM 464 O O . HIS A 1 67 ? 24.191 54.156 47.926 1.00 23.71 65 HIS A O 1
ATOM 471 N N . ALA A 1 68 ? 23.431 54.586 50.005 1.00 20.13 66 ALA A N 1
ATOM 472 C CA . ALA A 1 68 ? 24.340 55.698 50.225 1.00 25.49 66 ALA A CA 1
ATOM 473 C C . ALA A 1 68 ? 24.688 55.792 51.703 1.00 24.63 66 ALA A C 1
ATOM 474 O O . ALA A 1 68 ? 23.900 55.401 52.570 1.00 25.65 66 ALA A O 1
ATOM 476 N N . ASP A 1 69 ? 25.878 56.313 51.978 1.00 23.57 67 ASP A N 1
ATOM 477 C CA . ASP A 1 69 ? 26.361 56.606 53.318 1.00 24.56 67 ASP A CA 1
ATOM 478 C C . ASP A 1 69 ? 26.422 58.112 53.535 1.00 25.84 67 ASP A C 1
ATOM 479 O O . ASP A 1 69 ? 26.459 58.885 52.571 1.00 25.91 67 ASP A O 1
ATOM 484 N N . PRO A 1 70 ? 26.424 58.567 54.789 1.00 26.35 68 PRO A N 1
ATOM 485 C CA . PRO A 1 70 ? 26.525 60.009 55.053 1.00 25.17 68 PRO A CA 1
ATOM 486 C C . PRO A 1 70 ? 27.724 60.632 54.351 1.00 24.08 68 PRO A C 1
ATOM 487 O O . PRO A 1 70 ? 28.845 60.125 54.422 1.00 21.50 68 PRO A O 1
ATOM 491 N N . GLY A 1 71 ? 27.478 61.746 53.664 1.00 26.48 69 GLY A N 1
ATOM 492 C CA . GLY A 1 71 ? 28.506 62.405 52.890 1.00 24.24 69 GLY A CA 1
ATOM 493 C C . GLY A 1 71 ? 28.817 61.756 51.562 1.00 24.43 69 GLY A C 1
ATOM 494 O O . GLY A 1 71 ? 29.619 62.306 50.797 1.00 27.29 69 GLY A O 1
ATOM 495 N N . PHE A 1 72 ? 28.220 60.603 51.262 1.00 24.77 70 PHE A N 1
ATOM 496 C CA . PHE A 1 72 ? 28.382 59.922 49.978 1.00 24.42 70 PHE A CA 1
ATOM 497 C C . PHE A 1 72 ? 27.003 59.629 49.406 1.00 25.87 70 PHE A C 1
ATOM 498 O O . PHE A 1 72 ? 26.516 58.494 49.490 1.00 25.41 70 PHE A O 1
ATOM 506 N N . PRO A 1 73 ? 26.338 60.626 48.826 1.00 31.74 71 PRO A N 1
ATOM 507 C CA . PRO A 1 73 ? 25.072 60.347 48.142 1.00 28.52 71 PRO A CA 1
ATOM 508 C C . PRO A 1 73 ? 25.310 59.518 46.890 1.00 26.51 71 PRO A C 1
ATOM 509 O O . PRO A 1 73 ? 26.377 59.570 46.275 1.00 24.68 71 PRO A O 1
ATOM 513 N N . CYS A 1 74 ? 24.305 58.725 46.529 1.00 24.72 72 CYS A N 1
ATOM 514 C CA . CYS A 1 74 ? 24.360 57.889 45.334 1.00 22.05 72 CYS A CA 1
ATOM 515 C C . CYS A 1 74 ? 23.659 58.646 44.211 1.00 24.34 72 CYS A C 1
ATOM 516 O O . CYS A 1 74 ? 22.427 58.686 44.147 1.00 20.47 72 CYS A O 1
ATOM 519 N N . LEU A 1 75 ? 24.451 59.244 43.323 1.00 25.83 73 LEU A N 1
ATOM 520 C CA . LEU A 1 75 ? 23.954 60.171 42.307 1.00 26.86 73 LEU A CA 1
ATOM 521 C C . LEU A 1 75 ? 24.177 59.557 40.930 1.00 26.19 73 LEU A C 1
ATOM 522 O O . LEU A 1 75 ? 25.295 59.577 40.406 1.00 25.18 73 LEU A O 1
ATOM 527 N N . LEU A 1 76 ? 23.115 59.022 40.341 1.00 25.97 74 LEU A N 1
ATOM 528 C CA . LEU A 1 76 ? 23.172 58.504 38.982 1.00 22.65 74 LEU A CA 1
ATOM 529 C C . LEU A 1 76 ? 22.754 59.610 38.023 1.00 27.98 74 LEU A C 1
ATOM 530 O O . LEU A 1 76 ? 21.644 60.144 38.131 1.00 26.06 74 LEU A O 1
ATOM 535 N N . GLY A 1 77 ? 23.646 59.961 37.092 1.00 25.62 75 GLY A N 1
ATOM 536 C CA . GLY A 1 77 ? 23.336 60.946 36.098 1.00 22.22 75 GLY A CA 1
ATOM 537 C C . GLY A 1 77 ? 22.290 60.444 35.116 1.00 28.30 75 GLY A C 1
ATOM 538 O O . GLY A 1 77 ? 21.770 59.326 35.238 1.00 23.46 75 GLY A O 1
ATOM 539 N N . PRO A 1 78 ? 21.965 61.276 34.130 1.00 30.58 76 PRO A N 1
ATOM 540 C CA . PRO A 1 78 ? 20.974 60.868 33.132 1.00 24.68 76 PRO A CA 1
ATOM 541 C C . PRO A 1 78 ? 21.540 59.835 32.171 1.00 24.96 76 PRO A C 1
ATOM 542 O O . PRO A 1 78 ? 22.746 59.782 31.919 1.00 27.89 76 PRO A O 1
ATOM 546 N N . GLU A 1 79 ? 20.642 59.000 31.641 1.00 20.09 77 GLU A N 1
ATOM 547 C CA . GLU A 1 79 ? 20.989 57.992 30.634 1.00 22.06 77 GLU A CA 1
ATOM 548 C C . GLU A 1 79 ? 22.086 57.051 31.133 1.00 22.14 77 GLU A C 1
ATOM 549 O O . GLU A 1 79 ? 23.006 56.691 30.395 1.00 23.42 77 GLU A O 1
ATOM 555 N N . VAL A 1 80 ? 21.988 56.652 32.399 1.00 23.39 78 VAL A N 1
ATOM 556 C CA . VAL A 1 80 ? 22.930 55.735 33.031 1.00 22.37 78 VAL A CA 1
ATOM 557 C C . VAL A 1 80 ? 22.310 54.343 33.065 1.00 21.40 78 VAL A C 1
ATOM 558 O O . VAL A 1 80 ? 21.085 54.185 33.130 1.00 21.71 78 VAL A O 1
ATOM 562 N N . THR A 1 81 ? 23.154 53.318 32.990 1.00 18.99 79 THR A N 1
ATOM 563 C CA . THR A 1 81 ? 22.712 51.935 33.107 1.00 24.27 79 THR A CA 1
ATOM 564 C C . THR A 1 81 ? 23.397 51.281 34.299 1.00 23.17 79 THR A C 1
ATOM 565 O O . THR A 1 81 ? 24.624 51.348 34.428 1.00 22.74 79 THR A O 1
ATOM 569 N N . VAL A 1 82 ? 22.604 50.649 35.163 1.00 18.60 80 VAL A N 1
ATOM 570 C CA . VAL A 1 82 ? 23.110 49.854 36.279 1.00 20.85 80 VAL A CA 1
ATOM 571 C C . VAL A 1 82 ? 22.682 48.415 36.017 1.00 20.17 80 VAL A C 1
ATOM 572 O O . VAL A 1 82 ? 21.510 48.063 36.201 1.00 24.99 80 VAL A O 1
ATOM 576 N N . GLY A 1 83 ? 23.630 47.579 35.591 1.00 22.06 81 GLY A N 1
ATOM 577 C CA . GLY A 1 83 ? 23.314 46.240 35.135 1.00 22.49 81 GLY A CA 1
ATOM 578 C C . GLY A 1 83 ? 22.754 45.346 36.226 1.00 23.55 81 GLY A C 1
ATOM 579 O O . GLY A 1 83 ? 22.747 45.680 37.411 1.00 22.86 81 GLY A O 1
ATOM 580 N N . HIS A 1 84 ? 22.274 44.175 35.797 1.00 23.81 82 HIS A N 1
ATOM 581 C CA . HIS A 1 84 ? 21.669 43.212 36.710 1.00 21.43 82 HIS A CA 1
ATOM 582 C C . HIS A 1 84 ? 22.584 42.931 37.894 1.00 23.04 82 HIS A C 1
ATOM 583 O O . HIS A 1 84 ? 23.790 42.728 37.728 1.00 18.45 82 HIS A O 1
ATOM 590 N N . ARG A 1 85 ? 22.000 42.922 39.093 1.00 20.75 83 ARG A N 1
ATOM 591 C CA . ARG A 1 85 ? 22.682 42.487 40.311 1.00 23.22 83 ARG A CA 1
ATOM 592 C C . ARG A 1 85 ? 23.899 43.351 40.643 1.00 24.14 83 ARG A C 1
ATOM 593 O O . ARG A 1 85 ? 24.804 42.907 41.355 1.00 25.31 83 ARG A O 1
ATOM 601 N N . ALA A 1 86 ? 23.952 44.578 40.136 1.00 21.65 84 ALA A N 1
ATOM 602 C CA . ALA A 1 86 ? 25.042 45.476 40.476 1.00 22.05 84 ALA A CA 1
ATOM 603 C C . ALA A 1 86 ? 24.743 46.198 41.784 1.00 25.15 84 ALA A C 1
ATOM 604 O O . ALA A 1 86 ? 23.586 46.383 42.168 1.00 18.36 84 ALA A O 1
ATOM 606 N N . VAL A 1 87 ? 25.805 46.596 42.476 1.00 23.52 85 VAL A N 1
ATOM 607 C CA . VAL A 1 87 ? 25.697 47.399 43.686 1.00 23.10 85 VAL A CA 1
ATOM 608 C C . VAL A 1 87 ? 26.420 48.712 43.432 1.00 23.42 85 VAL A C 1
ATOM 609 O O . VAL A 1 87 ? 27.621 48.721 43.135 1.00 24.83 85 VAL A O 1
ATOM 613 N N . VAL A 1 88 ? 25.686 49.814 43.522 1.00 18.67 86 VAL A N 1
ATOM 614 C CA . VAL A 1 88 ? 26.253 51.150 43.426 1.00 22.91 86 VAL A CA 1
ATOM 615 C C . VAL A 1 88 ? 25.986 51.820 44.761 1.00 21.64 86 VAL A C 1
ATOM 616 O O . VAL A 1 88 ? 24.826 52.068 45.117 1.00 19.80 86 VAL A O 1
ATOM 620 N N . HIS A 1 89 ? 27.049 52.100 45.510 1.00 20.60 87 HIS A N 1
ATOM 621 C CA . HIS A 1 89 ? 26.926 52.554 46.891 1.00 23.08 87 HIS A CA 1
ATOM 622 C C . HIS A 1 89 ? 27.628 53.894 47.055 1.00 22.95 87 HIS A C 1
ATOM 623 O O . HIS A 1 89 ? 28.863 53.958 47.054 1.00 23.21 87 HIS A O 1
ATOM 630 N N . GLY A 1 90 ? 26.838 54.954 47.204 1.00 23.68 88 GLY A N 1
ATOM 631 C CA . GLY A 1 90 ? 27.375 56.262 47.536 1.00 23.33 88 GLY A CA 1
ATOM 632 C C . GLY A 1 90 ? 28.364 56.808 46.535 1.00 26.86 88 GLY A C 1
ATOM 633 O O . GLY A 1 90 ? 29.312 57.501 46.924 1.00 28.69 88 GLY A O 1
ATOM 634 N N . ALA A 1 91 ? 28.172 56.519 45.253 1.00 20.92 89 ALA A N 1
ATOM 635 C CA . ALA A 1 91 ? 29.086 56.952 44.210 1.00 25.04 89 ALA A CA 1
ATOM 636 C C . ALA A 1 91 ? 28.369 57.877 43.237 1.00 23.01 89 ALA A C 1
ATOM 637 O O . ALA A 1 91 ? 27.141 57.987 43.231 1.00 27.10 89 ALA A O 1
ATOM 639 N N . VAL A 1 92 ? 29.161 58.551 42.409 1.00 25.43 90 VAL A N 1
ATOM 640 C CA . VAL A 1 92 ? 28.655 59.444 41.374 1.00 25.45 90 VAL A CA 1
ATOM 641 C C . VAL A 1 92 ? 28.896 58.774 40.029 1.00 27.06 90 VAL A C 1
ATOM 642 O O . VAL A 1 92 ? 30.042 58.467 39.675 1.00 29.19 90 VAL A O 1
ATOM 646 N N . VAL A 1 93 ? 27.818 58.533 39.288 1.00 28.68 91 VAL A N 1
ATOM 647 C CA . VAL A 1 93 ? 27.883 57.933 37.960 1.00 27.18 91 VAL A CA 1
ATOM 648 C C . VAL A 1 93 ? 27.331 58.949 36.972 1.00 24.92 91 VAL A C 1
ATOM 649 O O . VAL A 1 93 ? 26.151 59.317 37.044 1.00 23.75 91 VAL A O 1
ATOM 653 N N . GLU A 1 94 ? 28.178 59.401 36.054 1.00 23.30 92 GLU A N 1
ATOM 654 C CA . GLU A 1 94 ? 27.823 60.503 35.177 1.00 30.19 92 GLU A CA 1
ATOM 655 C C . GLU A 1 94 ? 27.121 59.998 33.917 1.00 26.05 92 GLU A C 1
ATOM 656 O O . GLU A 1 94 ? 26.996 58.794 33.676 1.00 28.10 92 GLU A O 1
ATOM 662 N N . GLU A 1 95 ? 26.675 60.948 33.097 1.00 28.38 93 GLU A N 1
ATOM 663 C CA . GLU A 1 95 ? 25.792 60.662 31.973 1.00 28.14 93 GLU A CA 1
ATOM 664 C C . GLU A 1 95 ? 26.392 59.629 31.027 1.00 26.59 93 GLU A C 1
ATOM 665 O O . GLU A 1 95 ? 27.581 59.671 30.703 1.00 27.28 93 GLU A O 1
ATOM 671 N N . GLY A 1 96 ? 25.551 58.691 30.589 1.00 25.32 94 GLY A N 1
ATOM 672 C CA . GLY A 1 96 ? 25.924 57.708 29.594 1.00 25.05 94 GLY A CA 1
ATOM 673 C C . GLY A 1 96 ? 26.764 56.554 30.094 1.00 26.62 94 GLY A C 1
ATOM 674 O O . GLY A 1 96 ? 27.082 55.657 29.303 1.00 23.64 94 GLY A O 1
ATOM 675 N N . ALA A 1 97 ? 27.130 56.538 31.372 1.00 23.86 95 ALA A N 1
ATOM 676 C CA . ALA A 1 97 ? 27.998 55.489 31.880 1.00 25.83 95 ALA A CA 1
ATOM 677 C C . ALA A 1 97 ? 27.219 54.196 32.105 1.00 22.56 95 ALA A C 1
ATOM 678 O O . ALA A 1 97 ? 25.989 54.184 32.213 1.00 23.55 95 ALA A O 1
ATOM 680 N N . LEU A 1 98 ? 27.963 53.096 32.179 1.00 24.44 96 LEU A N 1
ATOM 681 C CA . LEU A 1 98 ? 27.404 51.771 32.416 1.00 25.09 96 LEU A CA 1
ATOM 682 C C . LEU A 1 98 ? 28.156 51.125 33.567 1.00 26.27 96 LEU A C 1
ATOM 683 O O . LEU A 1 98 ? 29.387 51.029 33.529 1.00 28.12 96 LEU A O 1
ATOM 688 N N . VAL A 1 99 ? 27.424 50.694 34.589 1.00 22.19 97 VAL A N 1
ATOM 689 C CA . VAL A 1 99 ? 27.974 49.868 35.657 1.00 23.71 97 VAL A CA 1
ATOM 690 C C . VAL A 1 99 ? 27.604 48.427 35.335 1.00 22.02 97 VAL A C 1
ATOM 691 O O . VAL A 1 99 ? 26.431 48.044 35.417 1.00 19.43 97 VAL A O 1
ATOM 695 N N . GLY A 1 100 ? 28.606 47.631 34.964 1.00 21.80 98 GLY A N 1
ATOM 696 C CA . GLY A 1 100 ? 28.347 46.302 34.445 1.00 20.84 98 GLY A CA 1
ATOM 697 C C . GLY A 1 100 ? 27.615 45.418 35.434 1.00 21.26 98 GLY A C 1
ATOM 698 O O . GLY A 1 100 ? 27.655 45.616 36.650 1.00 20.15 98 GLY A O 1
ATOM 699 N N . MET A 1 101 ? 26.929 44.422 34.885 1.00 19.63 99 MET A N 1
ATOM 700 C CA . MET A 1 101 ? 26.135 43.527 35.710 1.00 23.25 99 MET A CA 1
ATOM 701 C C . MET A 1 101 ? 27.036 42.768 36.678 1.00 26.12 99 MET A C 1
ATOM 702 O O . MET A 1 101 ? 28.116 42.295 36.313 1.00 21.68 99 MET A O 1
ATOM 707 N N . GLY A 1 102 ? 26.601 42.689 37.934 1.00 22.18 100 GLY A N 1
ATOM 708 C CA . GLY A 1 102 ? 27.380 42.051 38.971 1.00 23.94 100 GLY A CA 1
ATOM 709 C C . GLY A 1 102 ? 28.507 42.884 39.542 1.00 24.25 100 GLY A C 1
ATOM 710 O O . GLY A 1 102 ? 29.227 42.398 40.423 1.00 26.04 100 GLY A O 1
ATOM 711 N N . ALA A 1 103 ? 28.687 44.116 39.078 1.00 26.33 101 ALA A N 1
ATOM 712 C CA . ALA A 1 103 ? 29.767 44.951 39.576 1.00 25.29 101 ALA A CA 1
ATOM 713 C C . ALA A 1 103 ? 29.389 45.591 40.907 1.00 26.18 101 ALA A C 1
ATOM 714 O O . ALA A 1 103 ? 28.219 45.636 41.299 1.00 22.83 101 ALA A O 1
ATOM 716 N N . VAL A 1 104 ? 30.406 46.086 41.609 1.00 23.24 102 VAL A N 1
ATOM 717 C CA . VAL A 1 104 ? 30.225 46.812 42.861 1.00 22.52 102 VAL A CA 1
ATOM 718 C C . VAL A 1 104 ? 31.020 48.106 42.768 1.00 22.57 102 VAL A C 1
ATOM 719 O O . VAL A 1 104 ? 32.233 48.078 42.529 1.00 26.08 102 VAL A O 1
ATOM 723 N N . VAL A 1 105 ? 30.339 49.233 42.945 1.00 25.73 103 VAL A N 1
ATOM 724 C CA . VAL A 1 105 ? 30.965 50.550 42.960 1.00 25.25 103 VAL A CA 1
ATOM 725 C C . VAL A 1 105 ? 30.796 51.110 44.364 1.00 23.64 103 VAL A C 1
ATOM 726 O O . VAL A 1 105 ? 29.666 51.263 44.846 1.00 27.37 103 VAL A O 1
ATOM 730 N N . LEU A 1 106 ? 31.912 51.410 45.023 1.00 25.13 104 LEU A N 1
ATOM 731 C CA . LEU A 1 106 ? 31.921 51.730 46.441 1.00 25.20 104 LEU A CA 1
ATOM 732 C C . LEU A 1 106 ? 31.875 53.243 46.664 1.00 26.74 104 LEU A C 1
ATOM 733 O O . LEU A 1 106 ? 31.848 54.037 45.721 1.00 25.83 104 LEU A O 1
ATOM 738 N N . ASN A 1 107 ? 31.873 53.635 47.940 1.00 24.16 105 ASN A N 1
ATOM 739 C CA . ASN A 1 107 ? 31.609 55.020 48.320 1.00 25.11 105 ASN A CA 1
ATOM 740 C C . ASN A 1 107 ? 32.639 55.976 47.731 1.00 30.61 105 ASN A C 1
ATOM 741 O O . ASN A 1 107 ? 33.839 55.691 47.704 1.00 28.85 105 ASN A O 1
ATOM 746 N N . GLY A 1 108 ? 32.163 57.135 47.279 1.00 27.80 106 GLY A N 1
ATOM 747 C CA . GLY A 1 108 ? 33.034 58.170 46.768 1.00 24.55 106 GLY A CA 1
ATOM 748 C C . GLY A 1 108 ? 33.628 57.905 45.407 1.00 30.50 106 GLY A C 1
ATOM 749 O O . GLY A 1 108 ? 34.298 58.791 44.864 1.00 32.86 106 GLY A O 1
ATOM 750 N N . ALA A 1 109 ? 33.420 56.722 44.836 1.00 28.64 107 ALA A N 1
ATOM 751 C CA . ALA A 1 109 ? 33.907 56.458 43.495 1.00 27.56 107 ALA A CA 1
ATOM 752 C C . ALA A 1 109 ? 33.178 57.343 42.490 1.00 28.40 107 ALA A C 1
ATOM 753 O O . ALA A 1 109 ? 32.064 57.819 42.728 1.00 27.12 107 ALA A O 1
ATOM 755 N N . ARG A 1 110 ? 33.827 57.560 41.349 1.00 30.77 108 ARG A N 1
ATOM 756 C CA . ARG A 1 110 ? 33.348 58.505 40.345 1.00 33.06 108 ARG A CA 1
ATOM 757 C C . ARG A 1 110 ? 33.485 57.855 38.976 1.00 34.18 108 ARG A C 1
ATOM 758 O O . ARG A 1 110 ? 34.604 57.640 38.499 1.00 29.84 108 ARG A O 1
ATOM 766 N N . ILE A 1 111 ? 32.354 57.540 38.351 1.00 30.68 109 ILE A N 1
ATOM 767 C CA . ILE A 1 111 ? 32.325 56.923 37.029 1.00 28.25 109 ILE A CA 1
ATOM 768 C C . ILE A 1 111 ? 32.051 58.027 36.015 1.00 25.89 109 ILE A C 1
ATOM 769 O O . ILE A 1 111 ? 30.958 58.604 35.989 1.00 27.55 109 ILE A O 1
ATOM 774 N N . GLY A 1 112 ? 33.041 58.326 35.179 1.00 26.04 110 GLY A N 1
ATOM 775 C CA . GLY A 1 112 ? 32.929 59.429 34.246 1.00 30.39 110 GLY A CA 1
ATOM 776 C C . GLY A 1 112 ? 31.926 59.169 33.134 1.00 30.57 110 GLY A C 1
ATOM 777 O O . GLY A 1 112 ? 31.394 58.071 32.964 1.00 26.47 110 GLY A O 1
ATOM 778 N N . LYS A 1 113 ? 31.670 60.225 32.361 1.00 29.01 111 LYS A N 1
ATOM 779 C CA . LYS A 1 113 ? 30.710 60.149 31.266 1.00 29.66 111 LYS A CA 1
ATOM 780 C C . LYS A 1 113 ? 31.080 59.040 30.291 1.00 27.51 111 LYS A C 1
ATOM 781 O O . LYS A 1 113 ? 32.229 58.942 29.852 1.00 28.18 111 LYS A O 1
ATOM 787 N N . ASN A 1 114 ? 30.098 58.197 29.966 1.00 24.18 112 ASN A N 1
ATOM 788 C CA . ASN A 1 114 ? 30.229 57.145 28.959 1.00 27.70 112 ASN A CA 1
ATOM 789 C C . ASN A 1 114 ? 31.295 56.117 29.318 1.00 28.12 112 ASN A C 1
ATOM 790 O O . ASN A 1 114 ? 31.723 55.341 28.458 1.00 27.74 112 ASN A O 1
ATOM 795 N N . ALA A 1 115 ? 31.733 56.094 30.575 1.00 24.91 113 ALA A N 1
ATOM 796 C CA . ALA A 1 115 ? 32.678 55.086 31.026 1.00 27.68 113 ALA A CA 1
ATOM 797 C C . ALA A 1 115 ? 31.958 53.769 31.295 1.00 25.89 113 ALA A C 1
ATOM 798 O O . ALA A 1 115 ? 30.736 53.721 31.465 1.00 25.39 113 ALA A O 1
ATOM 800 N N . VAL A 1 116 ? 32.734 52.688 31.334 1.00 25.07 114 VAL A N 1
ATOM 801 C CA . VAL A 1 116 ? 32.198 51.351 31.550 1.00 26.47 114 VAL A CA 1
ATOM 802 C C . VAL A 1 116 ? 32.905 50.717 32.738 1.00 26.83 114 VAL A C 1
ATOM 803 O O . VAL A 1 116 ? 34.138 50.649 32.769 1.00 26.49 114 VAL A O 1
ATOM 807 N N . VAL A 1 117 ? 32.123 50.262 33.711 1.00 29.21 115 VAL A N 1
ATOM 808 C CA . VAL A 1 117 ? 32.613 49.377 34.762 1.00 25.09 115 VAL A CA 1
ATOM 809 C C . VAL A 1 117 ? 32.320 47.949 34.323 1.00 25.30 115 VAL A C 1
ATOM 810 O O . VAL A 1 117 ? 31.157 47.581 34.124 1.00 25.95 115 VAL A O 1
ATOM 814 N N . GLY A 1 118 ? 33.370 47.152 34.150 1.00 28.25 116 GLY A N 1
ATOM 815 C CA . GLY A 1 118 ? 33.193 45.802 33.655 1.00 25.73 116 GLY A CA 1
ATOM 816 C C . GLY A 1 118 ? 32.330 44.959 34.573 1.00 25.05 116 GLY A C 1
ATOM 817 O O . GLY A 1 118 ? 32.188 45.226 35.768 1.00 26.81 116 GLY A O 1
ATOM 818 N N . ALA A 1 119 ? 31.734 43.924 33.983 1.00 21.27 117 ALA A N 1
ATOM 819 C CA . ALA A 1 119 ? 30.907 42.993 34.738 1.00 23.67 117 ALA A CA 1
ATOM 820 C C . ALA A 1 119 ? 31.697 42.386 35.891 1.00 24.94 117 ALA A C 1
ATOM 821 O O . ALA A 1 119 ? 32.842 41.959 35.722 1.00 31.57 117 ALA A O 1
ATOM 823 N N . GLY A 1 120 ? 31.082 42.364 37.070 1.00 22.27 118 GLY A N 1
ATOM 824 C CA . GLY A 1 120 ? 31.701 41.787 38.243 1.00 22.70 118 GLY A CA 1
ATOM 825 C C . GLY A 1 120 ? 32.899 42.533 38.784 1.00 28.39 118 GLY A C 1
ATOM 826 O O . GLY A 1 120 ? 33.545 42.033 39.713 1.00 30.57 118 GLY A O 1
ATOM 827 N N . ALA A 1 121 ? 33.228 43.701 38.241 1.00 27.60 119 ALA A N 1
ATOM 828 C CA . ALA A 1 121 ? 34.350 44.473 38.750 1.00 28.48 119 ALA A CA 1
ATOM 829 C C . ALA A 1 121 ? 33.965 45.182 40.043 1.00 27.22 119 ALA A C 1
ATOM 830 O O . ALA A 1 121 ? 32.803 45.533 40.262 1.00 31.48 119 ALA A O 1
ATOM 832 N N . VAL A 1 122 ? 34.955 45.389 40.904 1.00 26.02 120 VAL A N 1
ATOM 833 C CA . VAL A 1 122 ? 34.762 46.054 42.188 1.00 27.98 120 VAL A CA 1
ATOM 834 C C . VAL A 1 122 ? 35.570 47.344 42.158 1.00 30.43 120 VAL A C 1
ATOM 835 O O . VAL A 1 122 ? 36.808 47.309 42.154 1.00 30.84 120 VAL A O 1
ATOM 839 N N . VAL A 1 123 ? 34.875 48.478 42.131 1.00 28.24 121 VAL A N 1
ATOM 840 C CA . VAL A 1 123 ? 35.516 49.791 42.075 1.00 27.24 121 VAL A CA 1
ATOM 841 C C . VAL A 1 123 ? 35.785 50.236 43.511 1.00 27.11 121 VAL A C 1
ATOM 842 O O . VAL A 1 123 ? 34.824 50.480 44.260 1.00 26.98 121 VAL A O 1
ATOM 846 N N . PRO A 1 124 ? 37.043 50.357 43.927 1.00 26.75 122 PRO A N 1
ATOM 847 C CA . PRO A 1 124 ? 37.352 50.707 45.323 1.00 26.30 122 PRO A CA 1
ATOM 848 C C . PRO A 1 124 ? 36.803 52.074 45.683 1.00 27.51 122 PRO A C 1
ATOM 849 O O . PRO A 1 124 ? 36.465 52.871 44.795 1.00 27.47 122 PRO A O 1
ATOM 853 N N . PRO A 1 125 ? 36.694 52.384 46.976 1.00 30.37 123 PRO A N 1
ATOM 854 C CA . PRO A 1 125 ? 36.182 53.702 47.373 1.00 24.98 123 PRO A CA 1
ATOM 855 C C . PRO A 1 125 ? 37.081 54.822 46.867 1.00 31.12 123 PRO A C 1
ATOM 856 O O . PRO A 1 125 ? 38.307 54.765 46.994 1.00 25.70 123 PRO A O 1
ATOM 860 N N . GLY A 1 126 ? 36.458 55.841 46.276 1.00 30.77 124 GLY A N 1
ATOM 861 C CA . GLY A 1 126 ? 37.153 57.025 45.832 1.00 27.95 124 GLY A CA 1
ATOM 862 C C . GLY A 1 126 ? 37.738 56.957 44.437 1.00 25.11 124 GLY A C 1
ATOM 863 O O . GLY A 1 126 ? 38.080 58.004 43.878 1.00 34.59 124 GLY A O 1
ATOM 864 N N . MET A 1 127 ? 37.858 55.766 43.853 1.00 32.12 125 MET A N 1
ATOM 865 C CA . MET A 1 127 ? 38.534 55.635 42.568 1.00 29.57 125 MET A CA 1
ATOM 866 C C . MET A 1 127 ? 37.775 56.369 41.471 1.00 32.40 125 MET A C 1
ATOM 867 O O . MET A 1 127 ? 36.543 56.331 41.410 1.00 30.04 125 MET A O 1
ATOM 872 N N . GLU A 1 128 ? 38.524 57.040 40.600 1.00 32.44 126 GLU A N 1
ATOM 873 C CA . GLU A 1 128 ? 37.967 57.716 39.438 1.00 33.11 126 GLU A CA 1
ATOM 874 C C . GLU A 1 128 ? 38.087 56.818 38.217 1.00 34.52 126 GLU A C 1
ATOM 875 O O . GLU A 1 128 ? 39.170 56.303 37.922 1.00 38.03 126 GLU A O 1
ATOM 881 N N . VAL A 1 129 ? 36.977 56.633 37.510 1.00 30.87 127 VAL A N 1
ATOM 882 C CA . VAL A 1 129 ? 36.988 56.037 36.179 1.00 33.70 127 VAL A CA 1
ATOM 883 C C . VAL A 1 129 ? 36.822 57.174 35.176 1.00 32.95 127 VAL A C 1
ATOM 884 O O . VAL A 1 129 ? 35.719 57.740 35.075 1.00 31.24 127 VAL A O 1
ATOM 888 N N . PRO A 1 130 ? 37.869 57.560 34.447 1.00 29.28 128 PRO A N 1
ATOM 889 C CA . PRO A 1 130 ? 37.764 58.719 33.555 1.00 29.60 128 PRO A CA 1
ATOM 890 C C . PRO A 1 130 ? 36.709 58.514 32.479 1.00 28.51 128 PRO A C 1
ATOM 891 O O . PRO A 1 130 ? 36.272 57.396 32.194 1.00 27.36 128 PRO A O 1
ATOM 895 N N . GLU A 1 131 ? 36.305 59.630 31.880 1.00 29.35 129 GLU A N 1
ATOM 896 C CA . GLU A 1 131 ? 35.307 59.615 30.818 1.00 28.69 129 GLU A CA 1
ATOM 897 C C . GLU A 1 131 ? 35.737 58.705 29.671 1.00 25.80 129 GLU A C 1
ATOM 898 O O . GLU A 1 131 ? 36.896 58.722 29.247 1.00 29.10 129 GLU A O 1
ATOM 904 N N . GLY A 1 132 ? 34.800 57.884 29.194 1.00 30.74 130 GLY A N 1
ATOM 905 C CA . GLY A 1 132 ? 35.014 57.075 28.007 1.00 28.44 130 GLY A CA 1
ATOM 906 C C . GLY A 1 132 ? 35.961 55.910 28.167 1.00 29.19 130 GLY A C 1
ATOM 907 O O . GLY A 1 132 ? 36.516 55.437 27.171 1.00 34.09 130 GLY A O 1
ATOM 908 N N . ARG A 1 133 ? 36.143 55.408 29.385 1.00 31.31 131 ARG A N 1
ATOM 909 C CA . ARG A 1 133 ? 37.156 54.404 29.667 1.00 31.67 131 ARG A CA 1
ATOM 910 C C . ARG A 1 133 ? 36.550 53.181 30.346 1.00 31.62 131 ARG A C 1
ATOM 911 O O . ARG A 1 133 ? 35.525 53.266 31.028 1.00 27.88 131 ARG A O 1
ATOM 919 N N . LEU A 1 134 ? 37.211 52.042 30.156 1.00 32.06 132 LEU A N 1
ATOM 920 C CA . LEU A 1 134 ? 36.788 50.773 30.728 1.00 29.67 132 LEU A CA 1
ATOM 921 C C . LEU A 1 134 ? 37.648 50.437 31.939 1.00 34.46 132 LEU A C 1
ATOM 922 O O . LEU A 1 134 ? 38.880 50.442 31.854 1.00 35.02 132 LEU A O 1
ATOM 927 N N . ALA A 1 135 ? 36.994 50.144 33.058 1.00 32.00 133 ALA A N 1
ATOM 928 C CA . ALA A 1 135 ? 37.658 49.697 34.274 1.00 32.23 133 ALA A CA 1
ATOM 929 C C . ALA A 1 135 ? 37.164 48.299 34.605 1.00 32.73 133 ALA A C 1
ATOM 930 O O . ALA A 1 135 ? 35.952 48.061 34.640 1.00 34.06 133 ALA A O 1
ATOM 932 N N . LEU A 1 136 ? 38.093 47.374 34.840 1.00 30.15 134 LEU A N 1
ATOM 933 C CA . LEU A 1 136 ? 37.698 46.009 35.153 1.00 30.72 134 LEU A CA 1
ATOM 934 C C . LEU A 1 136 ? 38.677 45.396 36.142 1.00 31.28 134 LEU A C 1
ATOM 935 O O . LEU A 1 136 ? 39.818 45.842 36.281 1.00 33.35 134 LEU A O 1
ATOM 940 N N . GLY A 1 137 ? 38.208 44.364 36.830 1.00 29.66 135 GLY A N 1
ATOM 941 C CA . GLY A 1 137 ? 39.025 43.596 37.746 1.00 34.02 135 GLY A CA 1
ATOM 942 C C . GLY A 1 137 ? 38.548 43.716 39.182 1.00 35.08 135 GLY A C 1
ATOM 943 O O . GLY A 1 137 ? 37.666 44.503 39.521 1.00 29.85 135 GLY A O 1
ATOM 944 N N . VAL A 1 138 ? 39.162 42.890 40.026 1.00 35.25 136 VAL A N 1
ATOM 945 C CA . VAL A 1 138 ? 38.942 42.932 41.465 1.00 35.43 136 VAL A CA 1
ATOM 946 C C . VAL A 1 138 ? 40.295 43.024 42.165 1.00 42.35 136 VAL A C 1
ATOM 947 O O . VAL A 1 138 ? 40.982 42.014 42.322 1.00 48.38 136 VAL A O 1
ATOM 951 N N . PRO A 1 139 ? 40.691 44.239 42.581 1.00 39.45 137 PRO A N 1
ATOM 952 C CA . PRO A 1 139 ? 39.940 45.491 42.431 1.00 37.21 137 PRO A CA 1
ATOM 953 C C . PRO A 1 139 ? 39.979 46.045 41.010 1.00 34.32 137 PRO A C 1
ATOM 954 O O . PRO A 1 139 ? 40.780 45.587 40.194 1.00 35.76 137 PRO A O 1
ATOM 958 N N . ALA A 1 140 ? 39.111 47.013 40.725 1.00 33.17 138 ALA A N 1
ATOM 959 C CA . ALA A 1 140 ? 38.997 47.547 39.378 1.00 32.79 138 ALA A CA 1
ATOM 960 C C . ALA A 1 140 ? 40.241 48.342 38.998 1.00 34.73 138 ALA A C 1
ATOM 961 O O . ALA A 1 140 ? 41.020 48.783 39.846 1.00 35.28 138 ALA A O 1
ATOM 963 N N . ARG A 1 141 ? 40.409 48.540 37.695 1.00 37.59 139 ARG A N 1
ATOM 964 C CA . ARG A 1 141 ? 41.591 49.221 37.186 1.00 36.28 139 ARG A CA 1
ATOM 965 C C . ARG A 1 141 ? 41.300 49.702 35.773 1.00 35.69 139 ARG A C 1
ATOM 966 O O . ARG A 1 141 ? 40.754 48.947 34.963 1.00 37.34 139 ARG A O 1
ATOM 974 N N . VAL A 1 142 ? 41.655 50.956 35.490 1.00 34.88 140 VAL A N 1
ATOM 975 C CA . VAL A 1 142 ? 41.408 51.537 34.175 1.00 35.98 140 VAL A CA 1
ATOM 976 C C . VAL A 1 142 ? 42.287 50.844 33.142 1.00 38.36 140 VAL A C 1
ATOM 977 O O . VAL A 1 142 ? 43.516 50.783 33.286 1.00 43.95 140 VAL A O 1
ATOM 981 N N . VAL A 1 143 ? 41.662 50.323 32.091 1.00 34.63 141 VAL A N 1
ATOM 982 C CA . VAL A 1 143 ? 42.323 49.457 31.124 1.00 40.75 141 VAL A CA 1
ATOM 983 C C . VAL A 1 143 ? 42.516 50.155 29.781 1.00 46.56 141 VAL A C 1
ATOM 984 O O . VAL A 1 143 ? 43.614 50.148 29.224 1.00 50.41 141 VAL A O 1
ATOM 988 N N . ARG A 1 144 ? 41.457 50.758 29.244 1.00 43.23 142 ARG A N 1
ATOM 989 C CA . ARG A 1 144 ? 41.513 51.271 27.881 1.00 42.01 142 ARG A CA 1
ATOM 990 C C . ARG A 1 144 ? 40.327 52.180 27.586 1.00 37.98 142 ARG A C 1
ATOM 991 O O . ARG A 1 144 ? 39.355 52.199 28.351 1.00 40.52 142 ARG A O 1
ATOM 999 N N . PRO A 1 145 ? 40.366 52.951 26.501 1.00 39.76 143 PRO A N 1
ATOM 1000 C CA . PRO A 1 145 ? 39.142 53.606 26.034 1.00 36.94 143 PRO A CA 1
ATOM 1001 C C . PRO A 1 145 ? 38.137 52.567 25.568 1.00 33.90 143 PRO A C 1
ATOM 1002 O O . PRO A 1 145 ? 38.498 51.466 25.145 1.00 39.63 143 PRO A O 1
ATOM 1006 N N . ILE A 1 146 ? 36.860 52.923 25.656 1.00 32.39 144 ILE A N 1
ATOM 1007 C CA . ILE A 1 146 ? 35.787 52.010 25.287 1.00 34.51 144 ILE A CA 1
ATOM 1008 C C . ILE A 1 146 ? 34.669 52.804 24.625 1.00 30.51 144 ILE A C 1
ATOM 1009 O O . ILE A 1 146 ? 34.414 53.962 24.969 1.00 30.49 144 ILE A O 1
ATOM 1014 N N . ASP A 1 147 ? 34.020 52.177 23.647 1.00 27.92 145 ASP A N 1
ATOM 1015 C CA . ASP A 1 147 ? 32.929 52.830 22.939 1.00 31.47 145 ASP A CA 1
ATOM 1016 C C . ASP A 1 147 ? 31.755 53.070 23.887 1.00 31.17 145 ASP A C 1
ATOM 1017 O O . ASP A 1 147 ? 31.495 52.249 24.772 1.00 27.33 145 ASP A O 1
ATOM 1022 N N . PRO A 1 148 ? 31.032 54.175 23.726 1.00 26.49 146 PRO A N 1
ATOM 1023 C CA . PRO A 1 148 ? 29.950 54.505 24.661 1.00 26.71 146 PRO A CA 1
ATOM 1024 C C . PRO A 1 148 ? 28.878 53.432 24.662 1.00 32.29 146 PRO A C 1
ATOM 1025 O O . PRO A 1 148 ? 28.465 52.949 23.596 1.00 28.49 146 PRO A O 1
ATOM 1029 N N . PRO A 1 149 ? 28.409 53.028 25.841 1.00 29.04 147 PRO A N 1
ATOM 1030 C CA . PRO A 1 149 ? 27.361 52.004 25.909 1.00 25.79 147 PRO A CA 1
ATOM 1031 C C . PRO A 1 149 ? 26.048 52.524 25.350 1.00 23.74 147 PRO A C 1
ATOM 1032 O O . PRO A 1 149 ? 25.747 53.718 25.411 1.00 23.46 147 PRO A O 1
ATOM 1036 N N . GLY A 1 150 ? 25.261 51.605 24.800 1.00 29.25 148 GLY A N 1
ATOM 1037 C CA . GLY A 1 150 ? 23.980 51.970 24.228 1.00 27.15 148 GLY A CA 1
ATOM 1038 C C . GLY A 1 150 ? 22.808 51.396 24.994 1.00 26.27 148 GLY A C 1
ATOM 1039 O O . GLY A 1 150 ? 21.686 51.362 24.486 1.00 26.40 148 GLY A O 1
ATOM 1040 N N . ASN A 1 151 ? 23.054 50.952 26.228 1.00 27.59 149 ASN A N 1
ATOM 1041 C CA . ASN A 1 151 ? 22.016 50.262 26.986 1.00 24.39 149 ASN A CA 1
ATOM 1042 C C . ASN A 1 151 ? 20.884 51.199 27.392 1.00 25.03 149 ASN A C 1
ATOM 1043 O O . ASN A 1 151 ? 19.722 50.774 27.440 1.00 22.34 149 ASN A O 1
ATOM 1048 N N . ALA A 1 152 ? 21.196 52.465 27.680 1.00 25.70 150 ALA A N 1
ATOM 1049 C CA . ALA A 1 152 ? 20.173 53.391 28.166 1.00 25.90 150 ALA A CA 1
ATOM 1050 C C . ALA A 1 152 ? 19.068 53.648 27.148 1.00 25.76 150 ALA A C 1
ATOM 1051 O O . ALA A 1 152 ? 17.885 53.574 27.530 1.00 20.16 150 ALA A O 1
ATOM 1053 N N . PRO A 1 153 ? 19.350 53.958 25.873 1.00 25.31 151 PRO A N 1
ATOM 1054 C CA . PRO A 1 153 ? 18.241 54.095 24.911 1.00 21.78 151 PRO A CA 1
ATOM 1055 C C . PRO A 1 153 ? 17.452 52.811 24.733 1.00 24.30 151 PRO A C 1
ATOM 1056 O O . PRO A 1 153 ? 16.236 52.862 24.502 1.00 24.34 151 PRO A O 1
ATOM 1060 N N . ARG A 1 154 ? 18.113 51.656 24.833 1.00 21.53 152 ARG A N 1
ATOM 1061 C CA . ARG A 1 154 ? 17.398 50.386 24.796 1.00 19.21 152 ARG A CA 1
ATOM 1062 C C . ARG A 1 154 ? 16.406 50.278 25.946 1.00 24.48 152 ARG A C 1
ATOM 1063 O O . ARG A 1 154 ? 15.277 49.805 25.764 1.00 24.66 152 ARG A O 1
ATOM 1071 N N . TYR A 1 155 ? 16.802 50.722 27.139 1.00 23.05 153 TYR A N 1
ATOM 1072 C CA . TYR A 1 155 ? 15.941 50.545 28.300 1.00 22.17 153 TYR A CA 1
ATOM 1073 C C . TYR A 1 155 ? 14.902 51.649 28.449 1.00 27.18 153 TYR A C 1
ATOM 1074 O O . TYR A 1 155 ? 13.873 51.418 29.089 1.00 26.40 153 TYR A O 1
ATOM 1083 N N . ARG A 1 156 ? 15.128 52.829 27.866 1.00 27.21 154 ARG A N 1
ATOM 1084 C CA . ARG A 1 156 ? 14.039 53.795 27.758 1.00 25.48 154 ARG A CA 1
ATOM 1085 C C . ARG A 1 156 ? 12.884 53.214 26.953 1.00 24.68 154 ARG A C 1
ATOM 1086 O O . ARG A 1 156 ? 11.718 53.334 27.346 1.00 25.61 154 ARG A O 1
ATOM 1094 N N . ALA A 1 157 ? 13.194 52.569 25.825 1.00 22.50 155 ALA A N 1
ATOM 1095 C CA . ALA A 1 157 ? 12.143 52.011 24.980 1.00 21.80 155 ALA A CA 1
ATOM 1096 C C . ALA A 1 157 ? 11.551 50.750 25.592 1.00 21.59 155 ALA A C 1
ATOM 1097 O O . ALA A 1 157 ? 10.330 50.560 25.570 1.00 24.69 155 ALA A O 1
ATOM 1099 N N . LEU A 1 158 ? 12.399 49.876 26.140 1.00 21.48 156 LEU A N 1
ATOM 1100 C CA . LEU A 1 158 ? 11.903 48.656 26.767 1.00 23.49 156 LEU A CA 1
ATOM 1101 C C . LEU A 1 158 ? 11.025 48.975 27.969 1.00 24.64 156 LEU A C 1
ATOM 1102 O O . LEU A 1 158 ? 10.040 48.274 28.231 1.00 25.12 156 LEU A O 1
ATOM 1107 N N . ALA A 1 159 ? 11.362 50.035 28.712 1.00 26.45 157 ALA A N 1
ATOM 1108 C CA . ALA A 1 159 ? 10.540 50.430 29.852 1.00 29.32 157 ALA A CA 1
ATOM 1109 C C . ALA A 1 159 ? 9.165 50.908 29.407 1.00 27.16 157 ALA A C 1
ATOM 1110 O O . ALA A 1 159 ? 8.154 50.562 30.030 1.00 30.30 157 ALA A O 1
ATOM 1112 N N . GLU A 1 160 ? 9.105 51.709 28.340 1.00 24.89 158 GLU A N 1
ATOM 1113 C CA . GLU A 1 160 ? 7.815 52.200 27.866 1.00 30.25 158 GLU A CA 1
ATOM 1114 C C . GLU A 1 160 ? 6.930 51.054 27.388 1.00 30.74 158 GLU A C 1
ATOM 1115 O O . GLU A 1 160 ? 5.710 51.078 27.588 1.00 30.52 158 GLU A O 1
ATOM 1121 N N . ARG A 1 161 ? 7.528 50.041 26.755 1.00 27.66 159 ARG A N 1
ATOM 1122 C CA . ARG A 1 161 ? 6.764 48.855 26.376 1.00 30.16 159 ARG A CA 1
ATOM 1123 C C . ARG A 1 161 ? 6.234 48.128 27.607 1.00 29.31 159 ARG A C 1
ATOM 1124 O O . ARG A 1 161 ? 5.094 47.649 27.612 1.00 28.43 159 ARG A O 1
ATOM 1132 N N . TYR A 1 162 ? 7.048 48.039 28.664 1.00 24.95 160 TYR A N 1
ATOM 1133 C CA . TYR A 1 162 ? 6.590 47.403 29.895 1.00 27.08 160 TYR A CA 1
ATOM 1134 C C . TYR A 1 162 ? 5.492 48.219 30.565 1.00 27.08 160 TYR A C 1
ATOM 1135 O O . TYR A 1 162 ? 4.564 47.654 31.154 1.00 27.49 160 TYR A O 1
ATOM 1144 N N . ARG A 1 163 ? 5.577 49.548 30.485 1.00 28.64 161 ARG A N 1
ATOM 1145 C CA . ARG A 1 163 ? 4.517 50.377 31.044 1.00 28.01 161 ARG A CA 1
ATOM 1146 C C . ARG A 1 163 ? 3.207 50.192 30.291 1.00 30.13 161 ARG A C 1
ATOM 1147 O O . ARG A 1 163 ? 2.132 50.396 30.864 1.00 33.16 161 ARG A O 1
ATOM 1155 N N . LYS A 1 164 ? 3.273 49.788 29.022 1.00 31.45 162 LYS A N 1
ATOM 1156 C CA . LYS A 1 164 ? 2.072 49.585 28.222 1.00 31.99 162 LYS A CA 1
ATOM 1157 C C . LYS A 1 164 ? 1.501 48.178 28.337 1.00 33.56 162 LYS A C 1
ATOM 1158 O O . LYS A 1 164 ? 0.282 48.007 28.218 1.00 36.34 162 LYS A O 1
ATOM 1164 N N . ALA A 1 165 ? 2.341 47.160 28.559 1.00 31.02 163 ALA A N 1
ATOM 1165 C CA . ALA A 1 165 ? 1.865 45.785 28.441 1.00 32.04 163 ALA A CA 1
ATOM 1166 C C . ALA A 1 165 ? 2.610 44.871 29.418 1.00 27.01 163 ALA A C 1
ATOM 1167 O O . ALA A 1 165 ? 3.438 44.041 29.048 1.00 31.13 163 ALA A O 1
ATOM 1169 N N . LEU A 1 166 ? 2.291 45.005 30.703 1.00 29.48 164 LEU A N 1
ATOM 1170 C CA . LEU A 1 166 ? 2.767 44.087 31.733 1.00 32.98 164 LEU A CA 1
ATOM 1171 C C . LEU A 1 166 ? 1.571 43.653 32.566 1.00 37.90 164 LEU A C 1
ATOM 1172 O O . LEU A 1 166 ? 0.919 44.489 33.201 1.00 34.10 164 LEU A O 1
ATOM 1177 N N . PHE A 1 167 ? 1.283 42.351 32.563 1.00 36.98 165 PHE A N 1
ATOM 1178 C CA . PHE A 1 167 ? 0.101 41.820 33.225 1.00 36.51 165 PHE A CA 1
ATOM 1179 C C . PHE A 1 167 ? 0.492 40.608 34.062 1.00 39.47 165 PHE A C 1
ATOM 1180 O O . PHE A 1 167 ? 1.126 39.673 33.541 1.00 35.68 165 PHE A O 1
ATOM 1188 N N . PRO A 1 168 ? 0.143 40.576 35.348 1.00 40.93 166 PRO A N 1
ATOM 1189 C CA . PRO A 1 168 ? 0.375 39.360 36.134 1.00 34.63 166 PRO A CA 1
ATOM 1190 C C . PRO A 1 168 ? -0.598 38.264 35.728 1.00 43.15 166 PRO A C 1
ATOM 1191 O O . PRO A 1 168 ? -1.775 38.518 35.461 1.00 40.39 166 PRO A O 1
ATOM 1195 N N . VAL A 1 169 ? -0.089 37.037 35.669 1.00 38.04 167 VAL A N 1
ATOM 1196 C CA . VAL A 1 169 ? -0.876 35.871 35.290 1.00 41.06 167 VAL A CA 1
ATOM 1197 C C . VAL A 1 169 ? -0.630 34.778 36.319 1.00 46.67 167 VAL A C 1
ATOM 1198 O O . VAL A 1 169 ? 0.524 34.436 36.604 1.00 47.51 167 VAL A O 1
ATOM 1202 N N . ALA A 1 170 ? -1.707 34.234 36.875 1.00 48.02 168 ALA A N 1
ATOM 1203 C CA . ALA A 1 170 ? -1.607 33.224 37.917 1.00 49.99 168 ALA A CA 1
ATOM 1204 C C . ALA A 1 170 ? -1.458 31.833 37.315 1.00 47.83 168 ALA A C 1
ATOM 1205 O O . ALA A 1 170 ? -1.870 31.575 36.181 1.00 53.70 168 ALA A O 1
ATOM 1207 N N . THR A 1 171 ? -0.852 30.937 38.089 1.00 49.07 169 THR A N 1
ATOM 1208 C CA . THR A 1 171 ? -0.720 29.535 37.701 1.00 53.02 169 THR A CA 1
ATOM 1209 C C . THR A 1 171 ? -1.059 28.618 38.874 1.00 51.46 169 THR A C 1
ATOM 1210 O O . THR A 1 171 ? -1.714 27.587 38.705 1.00 53.01 169 THR A O 1
ATOM 1214 N N . VAL B 1 5 ? 7.314 35.759 56.403 1.00 33.43 3 VAL B N 1
ATOM 1215 C CA . VAL B 1 5 ? 7.973 34.593 56.983 1.00 32.34 3 VAL B CA 1
ATOM 1216 C C . VAL B 1 5 ? 7.268 33.318 56.519 1.00 33.29 3 VAL B C 1
ATOM 1217 O O . VAL B 1 5 ? 6.039 33.254 56.500 1.00 32.91 3 VAL B O 1
ATOM 1221 N N . TYR B 1 6 ? 8.053 32.306 56.139 1.00 32.26 4 TYR B N 1
ATOM 1222 C CA . TYR B 1 6 ? 7.533 31.075 55.559 1.00 28.99 4 TYR B CA 1
ATOM 1223 C C . TYR B 1 6 ? 8.022 29.864 56.337 1.00 31.32 4 TYR B C 1
ATOM 1224 O O . TYR B 1 6 ? 9.202 29.770 56.685 1.00 30.14 4 TYR B O 1
ATOM 1233 N N . ARG B 1 7 ? 7.113 28.930 56.590 1.00 33.72 5 ARG B N 1
ATOM 1234 C CA . ARG B 1 7 ? 7.492 27.647 57.154 1.00 32.21 5 ARG B CA 1
ATOM 1235 C C . ARG B 1 7 ? 7.706 26.636 56.036 1.00 28.28 5 ARG B C 1
ATOM 1236 O O . ARG B 1 7 ? 7.041 26.675 54.997 1.00 35.64 5 ARG B O 1
ATOM 1244 N N . PHE B 1 8 ? 8.664 25.740 56.253 1.00 29.02 6 PHE B N 1
ATOM 1245 C CA . PHE B 1 8 ? 8.957 24.644 55.336 1.00 29.59 6 PHE B CA 1
ATOM 1246 C C . PHE B 1 8 ? 8.819 23.344 56.116 1.00 31.82 6 PHE B C 1
ATOM 1247 O O . PHE B 1 8 ? 9.599 23.086 57.040 1.00 32.57 6 PHE B O 1
ATOM 1255 N N . GLU B 1 9 ? 7.828 22.533 55.742 1.00 28.04 7 GLU B N 1
ATOM 1256 C CA . GLU B 1 9 ? 7.485 21.319 56.473 1.00 31.91 7 GLU B CA 1
ATOM 1257 C C . GLU B 1 9 ? 7.279 21.660 57.945 1.00 31.77 7 GLU B C 1
ATOM 1258 O O . GLU B 1 9 ? 6.426 22.492 58.272 1.00 35.82 7 GLU B O 1
ATOM 1264 N N . ASP B 1 10 ? 8.056 21.053 58.837 1.00 32.37 8 ASP B N 1
ATOM 1265 C CA . ASP B 1 10 ? 7.942 21.338 60.262 1.00 34.51 8 ASP B CA 1
ATOM 1266 C C . ASP B 1 10 ? 8.894 22.432 60.727 1.00 31.79 8 ASP B C 1
ATOM 1267 O O . ASP B 1 10 ? 8.985 22.683 61.933 1.00 32.69 8 ASP B O 1
ATOM 1272 N N . LYS B 1 11 ? 9.596 23.093 59.808 1.00 29.15 9 LYS B N 1
ATOM 1273 C CA . LYS B 1 11 ? 10.601 24.096 60.150 1.00 28.95 9 LYS B CA 1
ATOM 1274 C C . LYS B 1 11 ? 9.975 25.485 60.066 1.00 29.68 9 LYS B C 1
ATOM 1275 O O . LYS B 1 11 ? 9.651 25.965 58.974 1.00 31.33 9 LYS B O 1
ATOM 1281 N N . THR B 1 12 ? 9.815 26.130 61.218 1.00 25.15 10 THR B N 1
ATOM 1282 C CA . THR B 1 12 ? 9.263 27.473 61.292 1.00 31.67 10 THR B CA 1
ATOM 1283 C C . THR B 1 12 ? 10.331 28.441 61.769 1.00 29.72 10 THR B C 1
ATOM 1284 O O . THR B 1 12 ? 11.051 28.128 62.726 1.00 30.48 10 THR B O 1
ATOM 1288 N N . PRO B 1 13 ? 10.487 29.601 61.133 1.00 32.32 11 PRO B N 1
ATOM 1289 C CA . PRO B 1 13 ? 11.461 30.577 61.632 1.00 29.96 11 PRO B CA 1
ATOM 1290 C C . PRO B 1 13 ? 11.050 31.108 62.997 1.00 32.97 11 PRO B C 1
ATOM 1291 O O . PRO B 1 13 ? 9.866 31.317 63.274 1.00 35.57 11 PRO B O 1
ATOM 1295 N N . ALA B 1 14 ? 12.041 31.309 63.855 1.00 29.03 12 ALA B N 1
ATOM 1296 C CA . ALA B 1 14 ? 11.840 31.849 65.196 1.00 26.75 12 ALA B CA 1
ATOM 1297 C C . ALA B 1 14 ? 12.432 33.253 65.211 1.00 31.54 12 ALA B C 1
ATOM 1298 O O . ALA B 1 14 ? 13.648 33.422 65.345 1.00 32.17 12 ALA B O 1
ATOM 1300 N N . VAL B 1 15 ? 11.569 34.257 65.075 1.00 25.92 13 VAL B N 1
ATOM 1301 C CA . VAL B 1 15 ? 11.980 35.647 64.919 1.00 28.12 13 VAL B CA 1
ATOM 1302 C C . VAL B 1 15 ? 11.647 36.408 66.194 1.00 28.35 13 VAL B C 1
ATOM 1303 O O . VAL B 1 15 ? 10.501 36.383 66.660 1.00 26.83 13 VAL B O 1
ATOM 1307 N N . HIS B 1 16 ? 12.646 37.092 66.745 1.00 25.53 14 HIS B N 1
ATOM 1308 C CA . HIS B 1 16 ? 12.438 37.921 67.918 1.00 30.25 14 HIS B CA 1
ATOM 1309 C C . HIS B 1 16 ? 11.516 39.092 67.580 1.00 32.69 14 HIS B C 1
ATOM 1310 O O . HIS B 1 16 ? 11.553 39.619 66.464 1.00 31.50 14 HIS B O 1
ATOM 1317 N N . PRO B 1 17 ? 10.670 39.513 68.526 1.00 33.73 15 PRO B N 1
ATOM 1318 C CA . PRO B 1 17 ? 9.729 40.608 68.229 1.00 32.96 15 PRO B CA 1
ATOM 1319 C C . PRO B 1 17 ? 10.400 41.923 67.869 1.00 30.15 15 PRO B C 1
ATOM 1320 O O . PRO B 1 17 ? 9.804 42.727 67.142 1.00 33.70 15 PRO B O 1
ATOM 1324 N N . THR B 1 18 ? 11.613 42.176 68.355 1.00 31.22 16 THR B N 1
ATOM 1325 C CA . THR B 1 18 ? 12.306 43.426 68.065 1.00 32.82 16 THR B CA 1
ATOM 1326 C C . THR B 1 18 ? 13.102 43.377 66.767 1.00 30.59 16 THR B C 1
ATOM 1327 O O . THR B 1 18 ? 13.795 44.349 66.445 1.00 25.90 16 THR B O 1
ATOM 1331 N N . ALA B 1 19 ? 13.021 42.280 66.019 1.00 28.14 17 ALA B N 1
ATOM 1332 C CA . ALA B 1 19 ? 13.742 42.163 64.762 1.00 28.40 17 ALA B CA 1
ATOM 1333 C C . ALA B 1 19 ? 12.951 42.802 63.629 1.00 28.10 17 ALA B C 1
ATOM 1334 O O . ALA B 1 19 ? 11.721 42.709 63.581 1.00 28.44 17 ALA B O 1
ATOM 1336 N N . PHE B 1 20 ? 13.664 43.455 62.717 1.00 25.93 18 PHE B N 1
ATOM 1337 C CA . PHE B 1 20 ? 13.059 44.063 61.540 1.00 28.61 18 PHE B CA 1
ATOM 1338 C C . PHE B 1 20 ? 13.198 43.112 60.357 1.00 26.29 18 PHE B C 1
ATOM 1339 O O . PHE B 1 20 ? 14.307 42.680 60.028 1.00 24.49 18 PHE B O 1
ATOM 1347 N N . ILE B 1 21 ? 12.078 42.786 59.726 1.00 24.74 19 ILE B N 1
ATOM 1348 C CA . ILE B 1 21 ? 12.066 41.992 58.504 1.00 26.95 19 ILE B CA 1
ATOM 1349 C C . ILE B 1 21 ? 11.365 42.837 57.447 1.00 27.89 19 ILE B C 1
ATOM 1350 O O . ILE B 1 21 ? 10.137 42.980 57.463 1.00 27.72 19 ILE B O 1
ATOM 1355 N N . ALA B 1 22 ? 12.150 43.409 56.534 1.00 23.62 20 ALA B N 1
ATOM 1356 C CA . ALA B 1 22 ? 11.643 44.365 55.566 1.00 25.56 20 ALA B CA 1
ATOM 1357 C C . ALA B 1 22 ? 10.684 43.704 54.582 1.00 24.79 20 ALA B C 1
ATOM 1358 O O . ALA B 1 22 ? 10.739 42.491 54.363 1.00 29.00 20 ALA B O 1
ATOM 1360 N N . PRO B 1 23 ? 9.785 44.485 53.982 1.00 28.90 21 PRO B N 1
ATOM 1361 C CA . PRO B 1 23 ? 8.979 43.957 52.876 1.00 29.22 21 PRO B CA 1
ATOM 1362 C C . PRO B 1 23 ? 9.875 43.467 51.750 1.00 26.64 21 PRO B C 1
ATOM 1363 O O . PRO B 1 23 ? 10.874 44.101 51.407 1.00 28.60 21 PRO B O 1
ATOM 1367 N N . GLY B 1 24 ? 9.517 42.321 51.181 1.00 26.25 22 GLY B N 1
ATOM 1368 C CA . GLY B 1 24 ? 10.305 41.718 50.132 1.00 26.54 22 GLY B CA 1
ATOM 1369 C C . GLY B 1 24 ? 11.436 40.837 50.611 1.00 30.13 22 GLY B C 1
ATOM 1370 O O . GLY B 1 24 ? 12.118 40.226 49.777 1.00 35.76 22 GLY B O 1
ATOM 1371 N N . ALA B 1 25 ? 11.673 40.765 51.917 1.00 29.26 23 ALA B N 1
ATOM 1372 C CA . ALA B 1 25 ? 12.602 39.788 52.460 1.00 24.90 23 ALA B CA 1
ATOM 1373 C C . ALA B 1 25 ? 11.898 38.450 52.630 1.00 24.54 23 ALA B C 1
ATOM 1374 O O . ALA B 1 25 ? 10.685 38.385 52.840 1.00 31.55 23 ALA B O 1
ATOM 1376 N N . TYR B 1 26 ? 12.669 37.371 52.533 1.00 25.02 24 TYR B N 1
ATOM 1377 C CA . TYR B 1 26 ? 12.117 36.020 52.606 1.00 28.14 24 TYR B CA 1
ATOM 1378 C C . TYR B 1 26 ? 12.907 35.221 53.636 1.00 25.47 24 TYR B C 1
ATOM 1379 O O . TYR B 1 26 ? 14.044 34.813 53.384 1.00 27.84 24 TYR B O 1
ATOM 1388 N N . VAL B 1 27 ? 12.300 35.022 54.801 1.00 27.01 25 VAL B N 1
ATOM 1389 C CA . VAL B 1 27 ? 12.847 34.186 55.863 1.00 22.67 25 VAL B CA 1
ATOM 1390 C C . VAL B 1 27 ? 12.096 32.864 55.821 1.00 23.37 25 VAL B C 1
ATOM 1391 O O . VAL B 1 27 ? 10.881 32.829 56.049 1.00 23.38 25 VAL B O 1
ATOM 1395 N N . VAL B 1 28 ? 12.806 31.778 55.517 1.00 24.87 26 VAL B N 1
ATOM 1396 C CA . VAL B 1 28 ? 12.182 30.513 55.140 1.00 25.99 26 VAL B CA 1
ATOM 1397 C C . VAL B 1 28 ? 12.771 29.383 55.975 1.00 25.11 26 VAL B C 1
ATOM 1398 O O . VAL B 1 28 ? 13.988 29.165 55.962 1.00 24.58 26 VAL B O 1
ATOM 1402 N N . GLY B 1 29 ? 11.908 28.653 56.680 1.00 25.75 27 GLY B N 1
ATOM 1403 C CA . GLY B 1 29 ? 12.294 27.398 57.301 1.00 25.77 27 GLY B CA 1
ATOM 1404 C C . GLY B 1 29 ? 13.039 27.476 58.621 1.00 29.11 27 GLY B C 1
ATOM 1405 O O . GLY B 1 29 ? 12.646 28.208 59.536 1.00 27.86 27 GLY B O 1
ATOM 1406 N N . ALA B 1 30 ? 14.123 26.706 58.726 1.00 25.45 28 ALA B N 1
ATOM 1407 C CA . ALA B 1 30 ? 14.854 26.529 59.981 1.00 25.50 28 ALA B CA 1
ATOM 1408 C C . ALA B 1 30 ? 15.798 27.711 60.188 1.00 22.80 28 ALA B C 1
ATOM 1409 O O . ALA B 1 30 ? 17.016 27.619 60.016 1.00 20.39 28 ALA B O 1
ATOM 1411 N N . VAL B 1 31 ? 15.217 28.845 60.581 1.00 23.06 29 VAL B N 1
ATOM 1412 C CA . VAL B 1 31 ? 15.957 30.093 60.736 1.00 26.35 29 VAL B CA 1
ATOM 1413 C C . VAL B 1 31 ? 15.694 30.676 62.119 1.00 27.62 29 VAL B C 1
ATOM 1414 O O . VAL B 1 31 ? 14.552 30.690 62.593 1.00 29.57 29 VAL B O 1
ATOM 1418 N N . GLU B 1 32 ? 16.756 31.155 62.763 1.00 24.25 30 GLU B N 1
ATOM 1419 C CA . GLU B 1 32 ? 16.671 31.928 63.995 1.00 30.98 30 GLU B CA 1
ATOM 1420 C C . GLU B 1 32 ? 17.061 33.367 63.698 1.00 28.47 30 GLU B C 1
ATOM 1421 O O . GLU B 1 32 ? 18.067 33.611 63.024 1.00 25.40 30 GLU B O 1
ATOM 1427 N N . VAL B 1 33 ? 16.270 34.314 64.198 1.00 21.99 31 VAL B N 1
ATOM 1428 C CA . VAL B 1 33 ? 16.552 35.738 64.050 1.00 25.72 31 VAL B CA 1
ATOM 1429 C C . VAL B 1 33 ? 16.523 36.362 65.437 1.00 29.88 31 VAL B C 1
ATOM 1430 O O . VAL B 1 33 ? 15.472 36.381 66.092 1.00 26.80 31 VAL B O 1
ATOM 1434 N N . GLY B 1 34 ? 17.668 36.877 65.880 1.00 25.07 32 GLY B N 1
ATOM 1435 C CA . GLY B 1 34 ? 17.825 37.316 67.249 1.00 24.76 32 GLY B CA 1
ATOM 1436 C C . GLY B 1 34 ? 17.301 38.715 67.512 1.00 27.49 32 GLY B C 1
ATOM 1437 O O . GLY B 1 34 ? 16.846 39.435 66.621 1.00 24.89 32 GLY B O 1
ATOM 1438 N N . GLU B 1 35 ? 17.374 39.093 68.788 1.00 28.11 33 GLU B N 1
ATOM 1439 C CA . GLU B 1 35 ? 16.953 40.414 69.234 1.00 26.08 33 GLU B CA 1
ATOM 1440 C C . GLU B 1 35 ? 17.691 41.506 68.472 1.00 24.17 33 GLU B C 1
ATOM 1441 O O . GLU B 1 35 ? 18.911 41.444 68.300 1.00 28.01 33 GLU B O 1
ATOM 1447 N N . GLY B 1 36 ? 16.950 42.516 68.023 1.00 24.45 34 GLY B N 1
ATOM 1448 C CA . GLY B 1 36 ? 17.567 43.669 67.396 1.00 24.61 34 GLY B CA 1
ATOM 1449 C C . GLY B 1 36 ? 18.223 43.416 66.057 1.00 25.63 34 GLY B C 1
ATOM 1450 O O . GLY B 1 36 ? 18.976 44.271 65.583 1.00 20.31 34 GLY B O 1
ATOM 1451 N N . ALA B 1 37 ? 17.968 42.269 65.436 1.00 22.62 35 ALA B N 1
ATOM 1452 C CA . ALA B 1 37 ? 18.505 41.962 64.121 1.00 23.66 35 ALA B CA 1
ATOM 1453 C C . ALA B 1 37 ? 17.601 42.543 63.036 1.00 24.88 35 ALA B C 1
ATOM 1454 O O . ALA B 1 37 ? 16.479 42.979 63.295 1.00 23.02 35 ALA B O 1
ATOM 1456 N N . SER B 1 38 ? 18.100 42.548 61.802 1.00 23.77 36 SER B N 1
ATOM 1457 C CA . SER B 1 38 ? 17.329 43.107 60.703 1.00 21.65 36 SER B CA 1
ATOM 1458 C C . SER B 1 38 ? 17.659 42.389 59.403 1.00 22.90 36 SER B C 1
ATOM 1459 O O . SER B 1 38 ? 18.826 42.117 59.107 1.00 20.28 36 SER B O 1
ATOM 1462 N N . ILE B 1 39 ? 16.616 42.092 58.633 1.00 23.43 37 ILE B N 1
ATOM 1463 C CA . ILE B 1 39 ? 16.726 41.447 57.330 1.00 18.63 37 ILE B CA 1
ATOM 1464 C C . ILE B 1 39 ? 16.049 42.373 56.326 1.00 25.77 37 ILE B C 1
ATOM 1465 O O . ILE B 1 39 ? 14.828 42.575 56.378 1.00 23.69 37 ILE B O 1
ATOM 1470 N N . TRP B 1 40 ? 16.836 42.938 55.415 1.00 20.74 38 TRP B N 1
ATOM 1471 C CA . TRP B 1 40 ? 16.390 44.078 54.633 1.00 21.55 38 TRP B CA 1
ATOM 1472 C C . TRP B 1 40 ? 15.815 43.646 53.281 1.00 20.29 38 TRP B C 1
ATOM 1473 O O . TRP B 1 40 ? 15.747 42.459 52.953 1.00 21.76 38 TRP B O 1
ATOM 1484 N N . PHE B 1 41 ? 15.398 44.640 52.490 1.00 22.14 39 PHE B N 1
ATOM 1485 C CA . PHE B 1 41 ? 14.596 44.410 51.289 1.00 19.50 39 PHE B CA 1
ATOM 1486 C C . PHE B 1 41 ? 15.282 43.462 50.317 1.00 17.96 39 PHE B C 1
ATOM 1487 O O . PHE B 1 41 ? 16.457 43.632 49.988 1.00 19.13 39 PHE B O 1
ATOM 1495 N N . GLY B 1 42 ? 14.531 42.474 49.835 1.00 23.71 40 GLY B N 1
ATOM 1496 C CA . GLY B 1 42 ? 15.028 41.551 48.840 1.00 17.96 40 GLY B CA 1
ATOM 1497 C C . GLY B 1 42 ? 15.961 40.479 49.355 1.00 18.23 40 GLY B C 1
ATOM 1498 O O . GLY B 1 42 ? 16.360 39.607 48.575 1.00 16.70 40 GLY B O 1
ATOM 1499 N N . ALA B 1 43 ? 16.329 40.507 50.633 1.00 21.04 41 ALA B N 1
ATOM 1500 C CA . ALA B 1 43 ? 17.211 39.482 51.172 1.00 20.86 41 ALA B CA 1
ATOM 1501 C C . ALA B 1 43 ? 16.481 38.148 51.276 1.00 19.68 41 ALA B C 1
ATOM 1502 O O . ALA B 1 43 ? 15.261 38.092 51.454 1.00 20.28 41 ALA B O 1
ATOM 1504 N N . VAL B 1 44 ? 17.242 37.064 51.157 1.00 18.91 42 VAL B N 1
ATOM 1505 C CA . VAL B 1 44 ? 16.700 35.715 51.265 1.00 19.86 42 VAL B CA 1
ATOM 1506 C C . VAL B 1 44 ? 17.501 34.964 52.317 1.00 22.04 42 VAL B C 1
ATOM 1507 O O . VAL B 1 44 ? 18.721 34.813 52.183 1.00 22.36 42 VAL B O 1
ATOM 1511 N N . VAL B 1 45 ? 16.819 34.503 53.360 1.00 20.45 43 VAL B N 1
ATOM 1512 C CA . VAL B 1 45 ? 17.423 33.704 54.420 1.00 20.11 43 VAL B CA 1
ATOM 1513 C C . VAL B 1 45 ? 16.680 32.375 54.430 1.00 25.27 43 VAL B C 1
ATOM 1514 O O . VAL B 1 45 ? 15.583 32.269 54.994 1.00 24.48 43 VAL B O 1
ATOM 1518 N N . ARG B 1 46 ? 17.270 31.360 53.805 1.00 20.06 44 ARG B N 1
ATOM 1519 C CA . ARG B 1 46 ? 16.620 30.073 53.594 1.00 22.38 44 ARG B CA 1
ATOM 1520 C C . ARG B 1 46 ? 17.351 28.996 54.382 1.00 25.70 44 ARG B C 1
ATOM 1521 O O . ARG B 1 46 ? 18.563 28.817 54.221 1.00 26.75 44 ARG B O 1
ATOM 1529 N N . GLY B 1 47 ? 16.612 28.283 55.226 1.00 28.05 45 GLY B N 1
ATOM 1530 C CA . GLY B 1 47 ? 17.146 27.138 55.934 1.00 26.49 45 GLY B CA 1
ATOM 1531 C C . GLY B 1 47 ? 16.238 25.930 55.816 1.00 24.76 45 GLY B C 1
ATOM 1532 O O . GLY B 1 47 ? 15.164 25.895 56.422 1.00 31.59 45 GLY B O 1
ATOM 1533 N N . ASP B 1 48 ? 16.648 24.936 55.025 1.00 24.13 46 ASP B N 1
ATOM 1534 C CA . ASP B 1 48 ? 15.867 23.711 54.867 1.00 29.40 46 ASP B CA 1
ATOM 1535 C C . ASP B 1 48 ? 16.667 22.494 55.315 1.00 28.93 46 ASP B C 1
ATOM 1536 O O . ASP B 1 48 ? 16.389 21.949 56.387 1.00 30.73 46 ASP B O 1
ATOM 1541 N N . LEU B 1 49 ? 17.659 22.056 54.542 1.00 29.18 47 LEU B N 1
ATOM 1542 C CA . LEU B 1 49 ? 18.458 20.888 54.895 1.00 35.99 47 LEU B CA 1
ATOM 1543 C C . LEU B 1 49 ? 19.482 21.173 55.987 1.00 32.26 47 LEU B C 1
ATOM 1544 O O . LEU B 1 49 ? 20.168 20.245 56.428 1.00 30.56 47 LEU B O 1
ATOM 1549 N N . GLU B 1 50 ? 19.597 22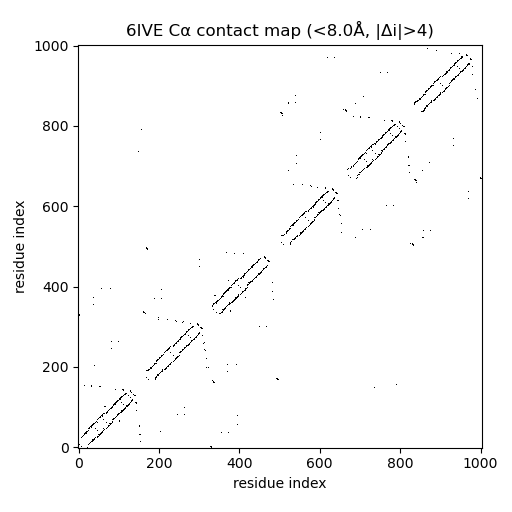.423 56.431 1.00 28.56 48 GLU B N 1
ATOM 1550 C CA . GLU B 1 50 ? 20.499 22.792 57.513 1.00 32.52 48 GLU B CA 1
ATOM 1551 C C . GLU B 1 50 ? 20.048 24.140 58.061 1.00 30.24 48 GLU B C 1
ATOM 1552 O O . GLU B 1 50 ? 19.399 24.925 57.365 1.00 26.37 48 GLU B O 1
ATOM 1558 N N . ARG B 1 51 ? 20.395 24.396 59.319 1.00 31.26 49 ARG B N 1
ATOM 1559 C CA . ARG B 1 51 ? 19.872 25.543 60.048 1.00 26.67 49 ARG B CA 1
ATOM 1560 C C . ARG B 1 51 ? 20.674 26.811 59.765 1.00 28.62 49 ARG B C 1
ATOM 1561 O O . ARG B 1 51 ? 21.874 26.768 59.475 1.00 21.03 49 ARG B O 1
ATOM 1569 N N . VAL B 1 52 ? 19.987 27.950 59.856 1.00 27.90 50 VAL B N 1
ATOM 1570 C CA . VAL B 1 52 ? 20.594 29.270 59.741 1.00 25.16 50 VAL B CA 1
ATOM 1571 C C . VAL B 1 52 ? 20.288 30.044 61.015 1.00 23.64 50 VAL B C 1
ATOM 1572 O O . VAL B 1 52 ? 19.177 29.962 61.549 1.00 23.12 50 VAL B O 1
ATOM 1576 N N . VAL B 1 53 ? 21.275 30.790 61.505 1.00 25.26 51 VAL B N 1
ATOM 1577 C CA . VAL B 1 53 ? 21.121 31.609 62.703 1.00 23.55 51 VAL B CA 1
ATOM 1578 C C . VAL B 1 53 ? 21.580 33.022 62.378 1.00 23.27 51 VAL B C 1
ATOM 1579 O O . VAL B 1 53 ? 22.741 33.230 62.011 1.00 21.13 51 VAL B O 1
ATOM 1583 N N . VAL B 1 54 ? 20.674 33.987 62.510 1.00 21.60 52 VAL B N 1
ATOM 1584 C CA . VAL B 1 54 ? 21.012 35.403 62.435 1.00 21.42 52 VAL B CA 1
ATOM 1585 C C . VAL B 1 54 ? 21.070 35.921 63.866 1.00 22.30 52 VAL B C 1
ATOM 1586 O O . VAL B 1 54 ? 20.036 36.073 64.524 1.00 26.41 52 VAL B O 1
ATOM 1590 N N . GLY B 1 55 ? 22.279 36.187 64.352 1.00 21.71 53 GLY B N 1
ATOM 1591 C CA . GLY B 1 55 ? 22.485 36.536 65.738 1.00 22.84 53 GLY B CA 1
ATOM 1592 C C . GLY B 1 55 ? 21.856 37.859 66.122 1.00 27.64 53 GLY B C 1
ATOM 1593 O O . GLY B 1 55 ? 21.405 38.634 65.271 1.00 25.47 53 GLY B O 1
ATOM 1594 N N . PRO B 1 56 ? 21.812 38.139 67.424 1.00 25.85 54 PRO B N 1
ATOM 1595 C CA . PRO B 1 56 ? 21.234 39.406 67.886 1.00 25.94 54 PRO B CA 1
ATOM 1596 C C . PRO B 1 56 ? 21.992 40.599 67.321 1.00 24.29 54 PRO B C 1
ATOM 1597 O O . PRO B 1 56 ? 23.220 40.588 67.225 1.00 21.39 54 PRO B O 1
ATOM 1601 N N . GLY B 1 57 ? 21.241 41.631 66.938 1.00 26.49 55 GLY B N 1
ATOM 1602 C CA . GLY B 1 57 ? 21.841 42.852 66.436 1.00 21.62 55 GLY B CA 1
ATOM 1603 C C . GLY B 1 57 ? 22.574 42.716 65.124 1.00 21.51 55 GLY B C 1
ATOM 1604 O O . GLY B 1 57 ? 23.384 43.583 64.784 1.00 22.28 55 GLY B O 1
ATOM 1605 N N . THR B 1 58 ? 22.317 41.651 64.375 1.00 20.87 56 THR B N 1
ATOM 1606 C CA . THR B 1 58 ? 22.978 41.401 63.102 1.00 22.66 56 THR B CA 1
ATOM 1607 C C . THR B 1 58 ? 22.059 41.827 61.965 1.00 23.04 56 THR B C 1
ATOM 1608 O O . THR B 1 58 ? 20.869 41.496 61.965 1.00 21.62 56 THR B O 1
ATOM 1612 N N . ASN B 1 59 ? 22.607 42.567 61.005 1.00 18.54 57 ASN B N 1
ATOM 1613 C CA . ASN B 1 59 ? 21.844 43.043 59.859 1.00 22.43 57 ASN B CA 1
ATOM 1614 C C . ASN B 1 59 ? 22.253 42.274 58.610 1.00 19.79 57 ASN B C 1
ATOM 1615 O O . ASN B 1 59 ? 23.445 42.153 58.307 1.00 17.69 57 ASN B O 1
ATOM 1620 N N . VAL B 1 60 ? 21.261 41.742 57.905 1.00 20.53 58 VAL B N 1
ATOM 1621 C CA . VAL B 1 60 ? 21.445 41.111 56.606 1.00 19.36 58 VAL B CA 1
ATOM 1622 C C . VAL B 1 60 ? 20.859 42.069 55.578 1.00 21.16 58 VAL B C 1
ATOM 1623 O O . VAL B 1 60 ? 19.633 42.188 55.457 1.00 20.20 58 VAL B O 1
ATOM 1627 N N . GLN B 1 61 ? 21.728 42.758 54.843 1.00 22.02 59 GLN B N 1
ATOM 1628 C CA . GLN B 1 61 ? 21.309 43.907 54.055 1.00 19.90 59 GLN B CA 1
ATOM 1629 C C . GLN B 1 61 ? 20.621 43.469 52.762 1.00 19.83 59 GLN B C 1
ATOM 1630 O O . GLN B 1 61 ? 20.408 42.281 52.505 1.00 19.76 59 GLN B O 1
ATOM 1636 N N . ASP B 1 62 ? 20.284 44.459 51.935 1.00 25.06 60 ASP B N 1
ATOM 1637 C CA . ASP B 1 62 ? 19.363 44.259 50.823 1.00 19.29 60 ASP B CA 1
ATOM 1638 C C . ASP B 1 62 ? 19.919 43.277 49.800 1.00 21.07 60 ASP B C 1
ATOM 1639 O O . ASP B 1 62 ? 21.070 43.391 49.367 1.00 16.77 60 ASP B O 1
ATOM 1644 N N . GLY B 1 63 ? 19.084 42.316 49.405 1.00 17.97 61 GLY B N 1
ATOM 1645 C CA . GLY B 1 63 ? 19.445 41.357 48.384 1.00 20.64 61 GLY B CA 1
ATOM 1646 C C . GLY B 1 63 ? 20.494 40.346 48.782 1.00 21.03 61 GLY B C 1
ATOM 1647 O O . GLY B 1 63 ? 20.944 39.582 47.923 1.00 18.04 61 GLY B O 1
ATOM 1648 N N . ALA B 1 64 ? 20.910 40.319 50.045 1.00 21.86 62 ALA B N 1
ATOM 1649 C CA . ALA B 1 64 ? 21.844 39.301 50.495 1.00 20.32 62 ALA B CA 1
ATOM 1650 C C . ALA B 1 64 ? 21.149 37.944 50.551 1.00 20.46 62 ALA B C 1
ATOM 1651 O O . ALA B 1 64 ? 19.922 37.849 50.634 1.00 20.11 62 ALA B O 1
ATOM 1653 N N . VAL B 1 65 ? 21.949 36.880 50.504 1.00 17.54 63 VAL B N 1
ATOM 1654 C CA . VAL B 1 65 ? 21.429 35.517 50.487 1.00 20.38 63 VAL B CA 1
ATOM 1655 C C . VAL B 1 65 ? 22.157 34.690 51.537 1.00 20.60 63 VAL B C 1
ATOM 1656 O O . VAL B 1 65 ? 23.392 34.695 51.592 1.00 23.70 63 VAL B O 1
ATOM 1660 N N . LEU B 1 66 ? 21.390 33.985 52.367 1.00 23.55 64 LEU B N 1
ATOM 1661 C CA . LEU B 1 66 ? 21.924 33.052 53.350 1.00 24.99 64 LEU B CA 1
ATOM 1662 C C . LEU B 1 66 ? 21.331 31.676 53.095 1.00 21.85 64 LEU B C 1
ATOM 1663 O O . LEU B 1 66 ? 20.121 31.547 52.888 1.00 22.64 64 LEU B O 1
ATOM 1668 N N . HIS B 1 67 ? 22.183 30.656 53.109 1.00 22.72 65 HIS B N 1
ATOM 1669 C CA . HIS B 1 67 ? 21.738 29.276 52.992 1.00 28.10 65 HIS B CA 1
ATOM 1670 C C . HIS B 1 67 ? 22.745 28.400 53.723 1.00 25.09 65 HIS B C 1
ATOM 1671 O O . HIS B 1 67 ? 23.798 28.864 54.166 1.00 24.68 65 HIS B O 1
ATOM 1678 N N . ALA B 1 68 ? 22.411 27.120 53.848 1.00 27.73 66 ALA B N 1
ATOM 1679 C CA . ALA B 1 68 ? 23.284 26.180 54.529 1.00 26.91 66 ALA B CA 1
ATOM 1680 C C . ALA B 1 68 ? 23.113 24.802 53.912 1.00 23.73 66 ALA B C 1
ATOM 1681 O O . ALA B 1 68 ? 22.029 24.445 53.445 1.00 24.53 66 ALA B O 1
ATOM 1683 N N . ASP B 1 69 ? 24.204 24.037 53.906 1.00 27.08 67 ASP B N 1
ATOM 1684 C CA . ASP B 1 69 ? 24.260 22.648 53.480 1.00 27.15 67 ASP B CA 1
ATOM 1685 C C . ASP B 1 69 ? 24.391 21.736 54.695 1.00 24.81 67 ASP B C 1
ATOM 1686 O O . ASP B 1 69 ? 24.921 22.156 55.728 1.00 24.07 67 ASP B O 1
ATOM 1691 N N . PRO B 1 70 ? 23.914 20.493 54.611 1.00 30.11 68 PRO B N 1
ATOM 1692 C CA . PRO B 1 70 ? 23.999 19.586 55.764 1.00 26.20 68 PRO B CA 1
ATOM 1693 C C . PRO B 1 70 ? 25.407 19.527 56.339 1.00 23.58 68 PRO B C 1
ATOM 1694 O O . PRO B 1 70 ? 26.393 19.393 55.610 1.00 26.88 68 PRO B O 1
ATOM 1698 N N . GLY B 1 71 ? 25.496 19.649 57.662 1.00 24.95 69 GLY B N 1
ATOM 1699 C CA . GLY B 1 71 ? 26.768 19.692 58.346 1.00 22.89 69 GLY B CA 1
ATOM 1700 C C . GLY B 1 71 ? 27.471 21.028 58.308 1.00 24.77 69 GLY B C 1
ATOM 1701 O O . GLY B 1 71 ? 28.527 21.170 58.937 1.00 24.52 69 GLY B O 1
ATOM 1702 N N . PHE B 1 72 ? 26.925 22.011 57.595 1.00 25.57 70 PHE B N 1
ATOM 1703 C CA . PHE B 1 72 ? 27.501 23.351 57.506 1.00 26.13 70 PHE B CA 1
ATOM 1704 C C . PHE B 1 72 ? 26.417 24.359 57.856 1.00 24.53 70 PHE B C 1
ATOM 1705 O O . PHE B 1 72 ? 25.827 24.989 56.968 1.00 23.73 70 PHE B O 1
ATOM 1713 N N . PRO B 1 73 ? 26.116 24.530 59.141 1.00 24.90 71 PRO B N 1
ATOM 1714 C CA . PRO B 1 73 ? 25.149 25.561 59.530 1.00 26.68 71 PRO B CA 1
ATOM 1715 C C . PRO B 1 73 ? 25.697 26.951 59.246 1.00 23.32 71 PRO B C 1
ATOM 1716 O O . PRO B 1 73 ? 26.894 27.209 59.389 1.00 25.40 71 PRO B O 1
ATOM 1720 N N . CYS B 1 74 ? 24.810 27.843 58.817 1.00 30.22 72 CYS B N 1
ATOM 1721 C CA . CYS B 1 74 ? 25.166 29.241 58.586 1.00 27.52 72 CYS B CA 1
ATOM 1722 C C . CYS B 1 74 ? 24.869 29.996 59.873 1.00 23.15 72 CYS B C 1
ATOM 1723 O O . CYS B 1 74 ? 23.711 30.292 60.179 1.00 23.15 72 CYS B O 1
ATOM 1726 N N . LEU B 1 75 ? 25.917 30.304 60.633 1.00 26.60 73 LEU B N 1
ATOM 1727 C CA . LEU B 1 75 ? 25.793 30.865 61.977 1.00 26.86 73 LEU B CA 1
ATOM 1728 C C . LEU B 1 75 ? 26.375 32.274 61.988 1.00 24.66 73 LEU B C 1
ATOM 1729 O O . LEU B 1 75 ? 27.597 32.450 62.011 1.00 24.03 73 LEU B O 1
ATOM 1734 N N . LEU B 1 76 ? 25.501 33.277 61.982 1.00 21.94 74 LEU B N 1
ATOM 1735 C CA . LEU B 1 76 ? 25.918 34.668 62.093 1.00 20.85 74 LEU B CA 1
ATOM 1736 C C . LEU B 1 76 ? 25.899 35.069 63.561 1.00 20.83 74 LEU B C 1
ATOM 1737 O O . LEU B 1 76 ? 24.850 35.009 64.210 1.00 23.72 74 LEU B O 1
ATOM 1742 N N . GLY B 1 77 ? 27.059 35.476 64.084 1.00 23.29 75 GLY B N 1
ATOM 1743 C CA . GLY B 1 77 ? 27.155 35.891 65.453 1.00 21.01 75 GLY B CA 1
ATOM 1744 C C . GLY B 1 77 ? 26.487 37.234 65.687 1.00 28.05 75 GLY B C 1
ATOM 1745 O O . GLY B 1 77 ? 25.897 37.833 64.777 1.00 23.59 75 GLY B O 1
ATOM 1746 N N . PRO B 1 78 ? 26.570 37.720 66.923 1.00 25.19 76 PRO B N 1
ATOM 1747 C CA . PRO B 1 78 ? 25.952 39.010 67.243 1.00 20.25 76 PRO B CA 1
ATOM 1748 C C . PRO B 1 78 ? 26.754 40.178 66.688 1.00 21.67 76 PRO B C 1
ATOM 1749 O O . PRO B 1 78 ? 27.972 40.101 66.509 1.00 23.33 76 PRO B O 1
ATOM 1753 N N . GLU B 1 79 ? 26.043 41.279 66.418 1.00 20.10 77 GLU B N 1
ATOM 1754 C CA . GLU B 1 79 ? 26.635 42.526 65.920 1.00 19.33 77 GLU B CA 1
ATOM 1755 C C . GLU B 1 79 ? 27.384 42.319 64.606 1.00 22.79 77 GLU B C 1
ATOM 1756 O O . GLU B 1 79 ? 28.410 42.960 64.359 1.00 22.90 77 GLU B O 1
ATOM 1762 N N . VAL B 1 80 ? 26.878 41.430 63.754 1.00 19.54 78 VAL B N 1
ATOM 1763 C CA . VAL B 1 80 ? 27.503 41.108 62.476 1.00 19.76 78 VAL B CA 1
ATOM 1764 C C . VAL B 1 80 ? 26.799 41.887 61.372 1.00 20.23 78 VAL B C 1
ATOM 1765 O O . VAL B 1 80 ? 25.603 42.183 61.459 1.00 19.05 78 VAL B O 1
ATOM 1769 N N . THR B 1 81 ? 27.554 42.249 60.333 1.00 21.69 79 THR B N 1
ATOM 1770 C CA . THR B 1 81 ? 27.022 42.952 59.171 1.00 20.65 79 THR B CA 1
ATOM 1771 C C . THR B 1 81 ? 27.263 42.117 57.919 1.00 22.29 79 THR B C 1
ATOM 1772 O O . THR B 1 81 ? 28.411 41.789 57.597 1.00 20.12 79 THR B O 1
ATOM 1776 N N . VAL B 1 82 ? 26.184 41.777 57.220 1.00 18.67 80 VAL B N 1
ATOM 1777 C CA . VAL B 1 82 ? 26.253 41.146 55.907 1.00 17.65 80 VAL B CA 1
ATOM 1778 C C . VAL B 1 82 ? 25.816 42.192 54.891 1.00 20.60 80 VAL B C 1
ATOM 1779 O O . VAL B 1 82 ? 24.626 42.522 54.795 1.00 21.24 80 VAL B O 1
ATOM 1783 N N . GLY B 1 83 ? 26.779 42.717 54.135 1.00 18.85 81 GLY B N 1
ATOM 1784 C CA . GLY B 1 83 ? 26.526 43.831 53.245 1.00 23.55 81 GLY B CA 1
ATOM 1785 C C . GLY B 1 83 ? 25.608 43.484 52.086 1.00 20.34 81 GLY B C 1
ATOM 1786 O O . GLY B 1 83 ? 25.303 42.323 51.811 1.00 17.48 81 GLY B O 1
ATOM 1787 N N . HIS B 1 84 ? 25.166 44.542 51.398 1.00 19.22 82 HIS B N 1
ATOM 1788 C CA . HIS B 1 84 ? 24.240 44.416 50.276 1.00 21.97 82 HIS B CA 1
ATOM 1789 C C . HIS B 1 84 ? 24.690 43.328 49.310 1.00 20.51 82 HIS B C 1
ATOM 1790 O O . HIS B 1 84 ? 25.839 43.319 48.862 1.00 18.90 82 HIS B O 1
ATOM 1797 N N . ARG B 1 85 ? 23.777 42.407 48.996 1.00 19.74 83 ARG B N 1
ATOM 1798 C CA . ARG B 1 85 ? 23.966 41.418 47.939 1.00 18.20 83 ARG B CA 1
ATOM 1799 C C . ARG B 1 85 ? 25.064 40.407 48.267 1.00 17.17 83 ARG B C 1
ATOM 1800 O O . ARG B 1 85 ? 25.578 39.733 47.375 1.00 19.12 83 ARG B O 1
ATOM 1808 N N . ALA B 1 86 ? 25.443 40.273 49.533 1.00 17.50 84 ALA B N 1
ATOM 1809 C CA . ALA B 1 86 ? 26.446 39.280 49.882 1.00 16.96 84 ALA B CA 1
ATOM 1810 C C . ALA B 1 86 ? 25.817 37.891 49.972 1.00 22.34 84 ALA B C 1
ATOM 1811 O O . ALA B 1 86 ? 24.601 37.733 50.126 1.00 18.37 84 ALA B O 1
ATOM 1813 N N . VAL B 1 87 ? 26.668 36.874 49.868 1.00 16.72 85 VAL B N 1
ATOM 1814 C CA . VAL B 1 87 ? 26.260 35.481 50.005 1.00 20.81 85 VAL B CA 1
ATOM 1815 C C . VAL B 1 87 ? 27.114 34.855 51.096 1.00 22.35 85 VAL B C 1
ATOM 1816 O O . VAL B 1 87 ? 28.341 34.770 50.959 1.00 23.56 85 VAL B O 1
ATOM 1820 N N . VAL B 1 88 ? 26.474 34.433 52.181 1.00 18.22 86 VAL B N 1
ATOM 1821 C CA . VAL B 1 88 ? 27.145 33.700 53.248 1.00 23.39 86 VAL B CA 1
ATOM 1822 C C . VAL B 1 88 ? 26.504 32.326 53.298 1.00 23.07 86 VAL B C 1
ATOM 1823 O O . VAL B 1 88 ? 25.324 32.194 53.650 1.00 23.11 86 VAL B O 1
ATOM 1827 N N . HIS B 1 89 ? 27.272 31.304 52.939 1.00 22.43 87 HIS B N 1
ATOM 1828 C CA . HIS B 1 89 ? 26.740 29.971 52.694 1.00 25.16 87 HIS B CA 1
ATOM 1829 C C . HIS B 1 89 ? 27.409 28.991 53.648 1.00 22.01 87 HIS B C 1
ATOM 1830 O O . HIS B 1 89 ? 28.599 28.695 53.502 1.00 21.58 87 HIS B O 1
ATOM 1837 N N . GLY B 1 90 ? 26.646 28.501 54.619 1.00 26.82 88 GLY B N 1
ATOM 1838 C CA . GLY B 1 90 ? 27.159 27.475 55.523 1.00 25.65 88 GLY B CA 1
ATOM 1839 C C . GLY B 1 90 ? 28.426 27.866 56.246 1.00 26.27 88 GLY B C 1
ATOM 1840 O O . GLY B 1 90 ? 29.296 27.017 56.483 1.00 27.38 88 GLY B O 1
ATOM 1841 N N . ALA B 1 91 ? 28.553 29.139 56.608 1.00 24.08 89 ALA B N 1
ATOM 1842 C CA . ALA B 1 91 ? 29.766 29.667 57.212 1.00 27.00 89 ALA B CA 1
ATOM 1843 C C . ALA B 1 91 ? 29.501 30.124 58.640 1.00 28.85 89 ALA B C 1
ATOM 1844 O O . ALA B 1 91 ? 28.356 30.245 59.083 1.00 26.22 89 ALA B O 1
ATOM 1846 N N . VAL B 1 92 ? 30.594 30.380 59.354 1.00 24.48 90 VAL B N 1
ATOM 1847 C CA . VAL B 1 92 ? 30.566 30.886 60.721 1.00 23.35 90 VAL B CA 1
ATOM 1848 C C . VAL B 1 92 ? 31.167 32.284 60.711 1.00 25.21 90 VAL B C 1
ATOM 1849 O O . VAL B 1 92 ? 32.340 32.459 60.357 1.00 24.73 90 VAL B O 1
ATOM 1853 N N . VAL B 1 93 ? 30.370 33.277 61.093 1.00 22.18 91 VAL B N 1
ATOM 1854 C CA . VAL B 1 93 ? 30.816 34.664 61.161 1.00 22.57 91 VAL B CA 1
ATOM 1855 C C . VAL B 1 93 ? 30.709 35.115 62.610 1.00 24.60 91 VAL B C 1
ATOM 1856 O O . VAL B 1 93 ? 29.617 35.099 63.192 1.00 25.63 91 VAL B O 1
ATOM 1860 N N . GLU B 1 94 ? 31.835 35.521 63.187 1.00 24.05 92 GLU B N 1
ATOM 1861 C CA . GLU B 1 94 ? 31.900 35.819 64.609 1.00 22.56 92 GLU B CA 1
ATOM 1862 C C . GLU B 1 94 ? 31.508 37.267 64.888 1.00 19.85 92 GLU B C 1
ATOM 1863 O O . GLU B 1 94 ? 31.389 38.096 63.984 1.00 22.69 92 GLU B O 1
ATOM 1869 N N . GLU B 1 95 ? 31.338 37.562 66.177 1.00 25.17 93 GLU B N 1
ATOM 1870 C CA . GLU B 1 95 ? 30.801 38.841 66.626 1.00 24.77 93 GLU B CA 1
ATOM 1871 C C . GLU B 1 95 ? 31.593 40.016 66.064 1.00 24.75 93 GLU B C 1
ATOM 1872 O O . GLU B 1 95 ? 32.826 39.996 66.021 1.00 21.08 93 GLU B O 1
ATOM 1878 N N . GLY B 1 96 ? 30.864 41.040 65.618 1.00 25.47 94 GLY B N 1
ATOM 1879 C CA . GLY B 1 96 ? 31.455 42.283 65.170 1.00 23.18 94 GLY B CA 1
ATOM 1880 C C . GLY B 1 96 ? 32.005 42.278 63.763 1.00 25.43 94 GLY B C 1
ATOM 1881 O O . GLY B 1 96 ? 32.458 43.330 63.292 1.00 29.13 94 GLY B O 1
ATOM 1882 N N . ALA B 1 97 ? 31.974 41.143 63.072 1.00 22.30 95 ALA B N 1
ATOM 1883 C CA . ALA B 1 97 ? 32.594 41.040 61.763 1.00 19.88 95 ALA B CA 1
ATOM 1884 C C . ALA B 1 97 ? 31.741 41.723 60.695 1.00 19.72 95 ALA B C 1
ATOM 1885 O O . ALA B 1 97 ? 30.587 42.095 60.917 1.00 20.32 95 ALA B O 1
ATOM 1887 N N . LEU B 1 98 ? 32.336 41.878 59.513 1.00 21.10 96 LEU B N 1
ATOM 1888 C CA . LEU B 1 98 ? 31.685 42.519 58.375 1.00 24.28 96 LEU B CA 1
ATOM 1889 C C . LEU B 1 98 ? 31.958 41.697 57.125 1.00 25.50 96 LEU B C 1
ATOM 1890 O O . LEU B 1 98 ? 33.119 41.455 56.780 1.00 24.99 96 LEU B O 1
ATOM 1895 N N . VAL B 1 99 ? 30.897 41.260 56.455 1.00 23.67 97 VAL B N 1
ATOM 1896 C CA . VAL B 1 99 ? 30.995 40.650 55.135 1.00 20.24 97 VAL B CA 1
ATOM 1897 C C . VAL B 1 99 ? 30.644 41.733 54.125 1.00 21.01 97 VAL B C 1
ATOM 1898 O O . VAL B 1 99 ? 29.484 42.151 54.033 1.00 19.47 97 VAL B O 1
ATOM 1902 N N . GLY B 1 100 ? 31.646 42.195 53.378 1.00 20.85 98 GLY B N 1
ATOM 1903 C CA . GLY B 1 100 ? 31.442 43.309 52.472 1.00 21.56 98 GLY B CA 1
ATOM 1904 C C . GLY B 1 100 ? 30.382 43.024 51.428 1.00 21.11 98 GLY B C 1
ATOM 1905 O O . GLY B 1 100 ? 30.059 41.877 51.117 1.00 21.69 98 GLY B O 1
ATOM 1906 N N . MET B 1 101 ? 29.830 44.106 50.883 1.00 24.01 99 MET B N 1
ATOM 1907 C CA . MET B 1 101 ? 28.754 43.979 49.912 1.00 25.97 99 MET B CA 1
ATOM 1908 C C . MET B 1 101 ? 29.241 43.242 48.669 1.00 23.56 99 MET B C 1
ATOM 1909 O O . MET B 1 101 ? 30.351 43.470 48.183 1.00 25.70 99 MET B O 1
ATOM 1914 N N . GLY B 1 102 ? 28.411 42.326 48.175 1.00 17.49 100 GLY B N 1
ATOM 1915 C CA . GLY B 1 102 ? 28.753 41.536 47.013 1.00 19.89 100 GLY B CA 1
ATOM 1916 C C . GLY B 1 102 ? 29.705 40.384 47.260 1.00 22.63 100 GLY B C 1
ATOM 1917 O O . GLY B 1 102 ? 29.991 39.633 46.319 1.00 25.13 100 GLY B O 1
ATOM 1918 N N . ALA B 1 103 ? 30.204 40.215 48.482 1.00 21.00 101 ALA B N 1
ATOM 1919 C CA . ALA B 1 103 ? 31.162 39.157 48.762 1.00 24.63 101 ALA B CA 1
ATOM 1920 C C . ALA B 1 103 ? 30.464 37.804 48.873 1.00 23.23 101 ALA B C 1
ATOM 1921 O O . ALA B 1 103 ? 29.244 37.713 49.038 1.00 22.84 101 ALA B O 1
ATOM 1923 N N . VAL B 1 104 ? 31.260 36.741 48.776 1.00 21.26 102 VAL B N 1
ATOM 1924 C CA . VAL B 1 104 ? 30.770 35.370 48.860 1.00 19.07 102 VAL B CA 1
ATOM 1925 C C . VAL B 1 104 ? 31.613 34.614 49.881 1.00 23.32 102 VAL B C 1
ATOM 1926 O O . VAL B 1 104 ? 32.844 34.584 49.774 1.00 23.14 102 VAL B O 1
ATOM 1930 N N . VAL B 1 105 ? 30.953 34.012 50.868 1.00 24.13 103 VAL B N 1
ATOM 1931 C CA . VAL B 1 105 ? 31.611 33.227 51.910 1.00 21.91 103 VAL B CA 1
ATOM 1932 C C . VAL B 1 105 ? 30.989 31.836 51.898 1.00 23.49 103 VAL B C 1
ATOM 1933 O O . VAL B 1 105 ? 29.768 31.697 52.037 1.00 24.58 103 VAL B O 1
ATOM 1937 N N . LEU B 1 106 ? 31.827 30.811 51.752 1.00 23.71 104 LEU B N 1
ATOM 1938 C CA . LEU B 1 106 ? 31.381 29.471 51.391 1.00 24.33 104 LEU B CA 1
ATOM 1939 C C . LEU B 1 106 ? 31.493 28.508 52.574 1.00 24.64 104 LEU B C 1
ATOM 1940 O O . LEU B 1 106 ? 31.894 28.880 53.679 1.00 25.20 104 LEU B O 1
ATOM 1945 N N . ASN B 1 107 ? 31.140 27.248 52.307 1.00 26.04 105 ASN B N 1
ATOM 1946 C CA . ASN B 1 107 ? 30.886 26.263 53.356 1.00 29.56 105 ASN B CA 1
ATOM 1947 C C . ASN B 1 107 ? 32.088 26.070 54.270 1.00 28.86 105 ASN B C 1
ATOM 1948 O O . ASN B 1 107 ? 33.219 25.894 53.806 1.00 25.54 105 ASN B O 1
ATOM 1953 N N . GLY B 1 108 ? 31.830 26.075 55.579 1.00 27.84 106 GLY B N 1
ATOM 1954 C CA . GLY B 1 108 ? 32.851 25.819 56.570 1.00 23.84 106 GLY B CA 1
ATOM 1955 C C . GLY B 1 108 ? 33.793 26.968 56.839 1.00 23.14 106 GLY B C 1
ATOM 1956 O O . GLY B 1 108 ? 34.595 26.880 57.779 1.00 23.31 106 GLY B O 1
ATOM 1957 N N . ALA B 1 109 ? 33.732 28.039 56.050 1.00 26.45 107 ALA B N 1
ATOM 1958 C CA . ALA B 1 109 ? 34.593 29.188 56.285 1.00 22.82 107 ALA B CA 1
ATOM 1959 C C . ALA B 1 109 ? 34.282 29.812 57.639 1.00 23.34 107 ALA B C 1
ATOM 1960 O O . ALA B 1 109 ? 33.162 29.717 58.151 1.00 23.39 107 ALA B O 1
ATOM 1962 N N . ARG B 1 110 ? 35.293 30.449 58.224 1.00 21.88 108 ARG B N 1
ATOM 1963 C CA . ARG B 1 110 ? 35.177 31.078 59.534 1.00 21.69 108 ARG B CA 1
ATOM 1964 C C . ARG B 1 110 ? 35.681 32.509 59.439 1.00 24.89 108 ARG B C 1
ATOM 1965 O O . ARG B 1 110 ? 36.849 32.736 59.107 1.00 21.72 108 ARG B O 1
ATOM 1973 N N . ILE B 1 111 ? 34.805 33.467 59.725 1.00 22.81 109 ILE B N 1
ATOM 1974 C CA . ILE B 1 111 ? 35.165 34.880 59.740 1.00 21.96 109 ILE B CA 1
ATOM 1975 C C . ILE B 1 111 ? 35.345 35.285 61.197 1.00 23.28 109 ILE B C 1
ATOM 1976 O O . ILE B 1 111 ? 34.382 35.311 61.970 1.00 25.14 109 ILE B O 1
ATOM 1981 N N . GLY B 1 112 ? 36.579 35.605 61.573 1.00 19.49 110 GLY B N 1
ATOM 1982 C CA . GLY B 1 112 ? 36.895 35.878 62.958 1.00 25.23 110 GLY B CA 1
ATOM 1983 C C . GLY B 1 112 ? 36.285 37.171 63.469 1.00 24.45 110 GLY B C 1
ATOM 1984 O O . GLY B 1 112 ? 35.724 37.979 62.728 1.00 21.47 110 GLY B O 1
ATOM 1985 N N . LYS B 1 113 ? 36.416 37.356 64.782 1.00 25.95 111 LYS B N 1
ATOM 1986 C CA . LYS B 1 113 ? 35.844 38.511 65.461 1.00 25.50 111 LYS B CA 1
ATOM 1987 C C . LYS B 1 113 ? 36.341 39.810 64.843 1.00 27.62 111 LYS B C 1
ATOM 1988 O O . LYS B 1 113 ? 37.541 39.984 64.612 1.00 24.41 111 LYS B O 1
ATOM 1994 N N . ASN B 1 114 ? 35.404 40.718 64.566 1.00 21.60 112 ASN B N 1
ATOM 1995 C CA . ASN B 1 114 ? 35.691 42.052 64.045 1.00 23.61 112 ASN B CA 1
ATOM 1996 C C . ASN B 1 114 ? 36.499 42.018 62.754 1.00 24.38 112 ASN B C 1
ATOM 1997 O O . ASN B 1 114 ? 37.098 43.026 62.370 1.00 26.99 112 ASN B O 1
ATOM 2002 N N . ALA B 1 115 ? 36.535 40.874 62.076 1.00 25.60 113 ALA B N 1
ATOM 2003 C CA . ALA B 1 115 ? 37.207 40.782 60.793 1.00 23.78 113 ALA B CA 1
ATOM 2004 C C . ALA B 1 115 ? 36.330 41.391 59.706 1.00 24.41 113 ALA B C 1
ATOM 2005 O O . ALA B 1 115 ? 35.130 41.607 59.891 1.00 23.27 113 ALA B O 1
ATOM 2007 N N . VAL B 1 116 ? 36.945 41.672 58.560 1.00 22.87 114 VAL B N 1
ATOM 2008 C CA . VAL B 1 116 ? 36.244 42.272 57.433 1.00 23.91 114 VAL B CA 1
ATOM 2009 C C . VAL B 1 116 ? 36.550 41.463 56.183 1.00 25.71 114 VAL B C 1
ATOM 2010 O O . VAL B 1 116 ? 37.721 41.270 55.834 1.00 24.01 114 VAL B O 1
ATOM 2014 N N . VAL B 1 117 ? 35.505 40.989 55.517 1.00 22.82 115 VAL B N 1
ATOM 2015 C CA . VAL B 1 117 ? 35.619 40.449 54.170 1.00 19.89 115 VAL B CA 1
ATOM 2016 C C . VAL B 1 117 ? 35.336 41.588 53.201 1.00 26.10 115 VAL B C 1
ATOM 2017 O O . VAL B 1 117 ? 34.247 42.173 53.221 1.00 24.33 115 VAL B O 1
ATOM 2021 N N . GLY B 1 118 ? 36.321 41.921 52.373 1.00 24.72 116 GLY B N 1
ATOM 2022 C CA . GLY B 1 118 ? 36.160 43.023 51.449 1.00 23.86 116 GLY B CA 1
ATOM 2023 C C . GLY B 1 118 ? 35.035 42.785 50.462 1.00 25.90 116 GLY B C 1
ATOM 2024 O O . GLY B 1 118 ? 34.607 41.656 50.216 1.00 23.88 116 GLY B O 1
ATOM 2025 N N . ALA B 1 119 ? 34.546 43.886 49.897 1.00 23.34 117 ALA B N 1
ATOM 2026 C CA . ALA B 1 119 ? 33.451 43.811 48.942 1.00 24.21 117 ALA B CA 1
ATOM 2027 C C . ALA B 1 119 ? 33.849 42.971 47.733 1.00 25.05 117 ALA B C 1
ATOM 2028 O O . ALA B 1 119 ? 34.956 43.098 47.202 1.00 22.64 117 ALA B O 1
ATOM 2030 N N . GLY B 1 120 ? 32.941 42.095 47.310 1.00 23.34 118 GLY B N 1
ATOM 2031 C CA . GLY B 1 120 ? 33.174 41.255 46.154 1.00 20.10 118 GLY B CA 1
ATOM 2032 C C . GLY B 1 120 ? 34.167 40.132 46.349 1.00 24.68 118 GLY B C 1
ATOM 2033 O O . GLY B 1 120 ? 34.383 39.355 45.412 1.00 24.90 118 GLY B O 1
ATOM 2034 N N . ALA B 1 121 ? 34.783 40.017 47.524 1.00 28.13 119 ALA B N 1
ATOM 2035 C CA . ALA B 1 121 ? 35.741 38.948 47.763 1.00 30.06 119 ALA B CA 1
ATOM 2036 C C . ALA B 1 121 ? 35.030 37.603 47.868 1.00 24.77 119 ALA B C 1
ATOM 2037 O O . ALA B 1 121 ? 33.853 37.523 48.230 1.00 25.17 119 ALA B O 1
ATOM 2039 N N . VAL B 1 122 ? 35.758 36.537 47.546 1.00 24.24 120 VAL B N 1
ATOM 2040 C CA . VAL B 1 122 ? 35.229 35.176 47.582 1.00 23.73 120 VAL B CA 1
ATOM 2041 C C . VAL B 1 122 ? 36.085 34.378 48.553 1.00 26.69 120 VAL B C 1
ATOM 2042 O O . VAL B 1 122 ? 37.248 34.074 48.260 1.00 30.90 120 VAL B O 1
ATOM 2046 N N . VAL B 1 123 ? 35.516 34.038 49.707 1.00 28.43 121 VAL B N 1
ATOM 2047 C CA . VAL B 1 123 ? 36.210 33.258 50.728 1.00 24.31 121 VAL B CA 1
ATOM 2048 C C . VAL B 1 123 ? 35.979 31.780 50.419 1.00 28.48 121 VAL B C 1
ATOM 2049 O O . VAL B 1 123 ? 34.838 31.304 50.558 1.00 24.43 121 VAL B O 1
ATOM 2053 N N . PRO B 1 124 ? 37.003 31.033 50.011 1.00 27.66 122 PRO B N 1
ATOM 2054 C CA . PRO B 1 124 ? 36.804 29.632 49.610 1.00 28.19 122 PRO B CA 1
ATOM 2055 C C . PRO B 1 124 ? 36.297 28.793 50.769 1.00 29.72 122 PRO B C 1
ATOM 2056 O O . PRO B 1 124 ? 36.414 29.197 51.937 1.00 26.88 122 PRO B O 1
ATOM 2060 N N . PRO B 1 125 ? 35.724 27.621 50.487 1.00 28.51 123 PRO B N 1
ATOM 2061 C CA . PRO B 1 125 ? 35.224 26.763 51.569 1.00 28.73 123 PRO B CA 1
ATOM 2062 C C . PRO B 1 125 ? 36.328 26.387 52.545 1.00 28.13 123 PRO B C 1
ATOM 2063 O O . PRO B 1 125 ? 37.408 25.943 52.149 1.00 26.50 123 PRO B O 1
ATOM 2067 N N . GLY B 1 126 ? 36.045 26.570 53.835 1.00 29.79 124 GLY B N 1
ATOM 2068 C CA . GLY B 1 126 ? 36.955 26.185 54.889 1.00 23.18 124 GLY B CA 1
ATOM 2069 C C . GLY B 1 126 ? 37.981 27.226 55.274 1.00 25.65 124 GLY B C 1
ATOM 2070 O O . GLY B 1 126 ? 38.662 27.048 56.293 1.00 30.24 124 GLY B O 1
ATOM 2071 N N . MET B 1 127 ? 38.120 28.301 54.503 1.00 29.51 125 MET B N 1
ATOM 2072 C CA . MET B 1 127 ? 39.150 29.289 54.793 1.00 29.44 125 MET B CA 1
ATOM 2073 C C . MET B 1 127 ? 38.827 30.042 56.075 1.00 30.63 125 MET B C 1
ATOM 2074 O O . MET B 1 127 ? 37.661 30.307 56.385 1.00 24.47 125 MET B O 1
ATOM 2079 N N . GLU B 1 128 ? 39.871 30.383 56.825 1.00 34.46 126 GLU B N 1
ATOM 2080 C CA . GLU B 1 128 ? 39.742 31.144 58.057 1.00 32.88 126 GLU B CA 1
ATOM 2081 C C . GLU B 1 128 ? 40.250 32.563 57.854 1.00 33.03 126 GLU B C 1
ATOM 2082 O O . GLU B 1 128 ? 41.378 32.768 57.401 1.00 35.22 126 GLU B O 1
ATOM 2088 N N . VAL B 1 129 ? 39.410 33.541 58.182 1.00 28.99 127 VAL B N 1
ATOM 2089 C CA . VAL B 1 129 ? 39.821 34.937 58.279 1.00 28.69 127 VAL B CA 1
ATOM 2090 C C . VAL B 1 129 ? 40.003 35.255 59.759 1.00 32.66 127 VAL B C 1
ATOM 2091 O O . VAL B 1 129 ? 39.003 35.315 60.496 1.00 32.69 127 VAL B O 1
ATOM 2095 N N . PRO B 1 130 ? 41.227 35.450 60.240 1.00 32.30 128 PRO B N 1
ATOM 2096 C CA . PRO B 1 130 ? 41.440 35.643 61.677 1.00 34.67 128 PRO B CA 1
ATOM 2097 C C . PRO B 1 130 ? 40.809 36.932 62.185 1.00 30.68 128 PRO B C 1
ATOM 2098 O O . PRO B 1 130 ? 40.453 37.835 61.424 1.00 27.70 128 PRO B O 1
ATOM 2102 N N . GLU B 1 131 ? 40.681 36.993 63.509 1.00 32.55 129 GLU B N 1
ATOM 2103 C CA . GLU B 1 131 ? 40.092 38.144 64.176 1.00 26.67 129 GLU B CA 1
ATOM 2104 C C . GLU B 1 131 ? 40.822 39.429 63.805 1.00 31.01 129 GLU B C 1
ATOM 2105 O O . GLU B 1 131 ? 42.051 39.457 63.697 1.00 33.12 129 GLU B O 1
ATOM 2111 N N . GLY B 1 132 ? 40.049 40.494 63.595 1.00 27.48 130 GLY B N 1
ATOM 2112 C CA . GLY B 1 132 ? 40.612 41.806 63.343 1.00 28.02 130 GLY B CA 1
ATOM 2113 C C . GLY B 1 132 ? 41.383 41.941 62.053 1.00 33.32 130 GLY B C 1
ATOM 2114 O O . GLY B 1 132 ? 42.193 42.863 61.923 1.00 30.70 130 GLY B O 1
ATOM 2115 N N . ARG B 1 133 ? 41.146 41.058 61.084 1.00 31.50 131 ARG B N 1
ATOM 2116 C CA . ARG B 1 133 ? 41.903 41.032 59.842 1.00 32.21 131 ARG B CA 1
ATOM 2117 C C . ARG B 1 133 ? 40.994 41.301 58.649 1.00 27.51 131 ARG B C 1
ATOM 2118 O O . ARG B 1 133 ? 39.785 41.056 58.697 1.00 25.84 131 ARG B O 1
ATOM 2126 N N . LEU B 1 134 ? 41.594 41.804 57.573 1.00 27.54 132 LEU B N 1
ATOM 2127 C CA . LEU B 1 134 ? 40.900 42.081 56.324 1.00 29.58 132 LEU B CA 1
ATOM 2128 C C . LEU B 1 134 ? 41.269 41.040 55.274 1.00 30.65 132 LEU B C 1
ATOM 2129 O O . LEU B 1 134 ? 42.434 40.646 55.159 1.00 34.48 132 LEU B O 1
ATOM 2134 N N . ALA B 1 135 ? 40.275 40.599 54.505 1.00 31.39 133 ALA B N 1
ATOM 2135 C CA . ALA B 1 135 ? 40.468 39.641 53.424 1.00 27.15 133 ALA B CA 1
ATOM 2136 C C . ALA B 1 135 ? 39.925 40.229 52.130 1.00 32.28 133 ALA B C 1
ATOM 2137 O O . ALA B 1 135 ? 38.789 40.716 52.095 1.00 32.52 133 ALA B O 1
ATOM 2139 N N . LEU B 1 136 ? 40.734 40.181 51.072 1.00 31.17 134 LEU B N 1
ATOM 2140 C CA . LEU B 1 136 ? 40.369 40.725 49.771 1.00 34.70 134 LEU B CA 1
ATOM 2141 C C . LEU B 1 136 ? 40.704 39.727 48.672 1.00 34.07 134 LEU B C 1
ATOM 2142 O O . LEU B 1 136 ? 41.514 38.814 48.855 1.00 34.76 134 LEU B O 1
ATOM 2147 N N . GLY B 1 137 ? 40.075 39.923 47.518 1.00 35.72 135 GLY B N 1
ATOM 2148 C CA . GLY B 1 137 ? 40.455 39.238 46.300 1.00 31.89 135 GLY B CA 1
ATOM 2149 C C . GLY B 1 137 ? 39.549 38.064 45.968 1.00 30.07 135 GLY B C 1
ATOM 2150 O O . GLY B 1 137 ? 38.725 37.611 46.766 1.00 28.86 135 GLY B O 1
ATOM 2151 N N . VAL B 1 138 ? 39.765 37.525 44.794 1.00 33.53 136 VAL B N 1
ATOM 2152 C CA . VAL B 1 138 ? 39.064 36.364 44.321 1.00 35.45 136 VAL B CA 1
ATOM 2153 C C . VAL B 1 138 ? 40.125 35.409 43.786 1.00 36.67 136 VAL B C 1
ATOM 2154 O O . VAL B 1 138 ? 40.580 35.600 42.712 1.00 40.76 136 VAL B O 1
ATOM 2158 N N . PRO B 1 139 ? 40.566 34.326 44.531 1.00 33.05 137 PRO B N 1
ATOM 2159 C CA . PRO B 1 139 ? 39.964 34.143 45.849 1.00 28.43 137 PRO B CA 1
ATOM 2160 C C . PRO B 1 139 ? 40.516 35.037 46.914 1.00 32.48 137 PRO B C 1
ATOM 2161 O O . PRO B 1 139 ? 41.380 35.801 46.663 1.00 37.09 137 PRO B O 1
ATOM 2165 N N . ALA B 1 140 ? 39.975 34.933 48.100 1.00 30.98 138 ALA B N 1
ATOM 2166 C CA . ALA B 1 140 ? 40.351 35.768 49.229 1.00 34.24 138 ALA B CA 1
ATOM 2167 C C . ALA B 1 140 ? 41.703 35.515 49.868 1.00 35.63 138 ALA B C 1
ATOM 2168 O O . ALA B 1 140 ? 42.147 34.411 50.001 1.00 34.50 138 ALA B O 1
ATOM 2170 N N . ARG B 1 141 ? 42.336 36.601 50.256 1.00 36.31 139 ARG B N 1
ATOM 2171 C CA . ARG B 1 141 ? 43.640 36.578 50.843 1.00 37.43 139 ARG B CA 1
ATOM 2172 C C . ARG B 1 141 ? 43.671 37.497 52.052 1.00 36.36 139 ARG B C 1
ATOM 2173 O O . ARG B 1 141 ? 43.291 38.623 51.945 1.00 35.89 139 ARG B O 1
ATOM 2181 N N . VAL B 1 142 ? 44.124 36.997 53.197 1.00 32.03 140 VAL B N 1
ATOM 2182 C CA . VAL B 1 142 ? 44.236 37.801 54.392 1.00 33.82 140 VAL B CA 1
ATOM 2183 C C . VAL B 1 142 ? 45.283 38.881 54.140 1.00 39.03 140 VAL B C 1
ATOM 2184 O O . VAL B 1 142 ? 46.413 38.608 53.876 1.00 37.37 140 VAL B O 1
ATOM 2188 N N . VAL B 1 143 ? 44.871 40.125 54.224 1.00 38.93 141 VAL B N 1
ATOM 2189 C CA . VAL B 1 143 ? 45.735 41.218 53.884 1.00 41.20 141 VAL B CA 1
ATOM 2190 C C . VAL B 1 143 ? 46.390 42.057 54.953 1.00 39.02 141 VAL B C 1
ATOM 2191 O O . VAL B 1 143 ? 47.528 42.357 54.822 1.00 49.07 141 VAL B O 1
ATOM 2195 N N . ARG B 1 144 ? 45.677 42.452 55.970 1.00 42.93 142 ARG B N 1
ATOM 2196 C CA . ARG B 1 144 ? 46.228 43.296 56.987 1.00 38.58 142 ARG B CA 1
ATOM 2197 C C . ARG B 1 144 ? 45.243 43.436 58.076 1.00 39.23 142 ARG B C 1
ATOM 2198 O O . ARG B 1 144 ? 44.121 43.149 57.910 1.00 37.43 142 ARG B O 1
ATOM 2206 N N . PRO B 1 145 ? 45.681 43.894 59.216 1.00 44.26 143 PRO B N 1
ATOM 2207 C CA . PRO B 1 145 ? 44.717 44.136 60.289 1.00 39.30 143 PRO B CA 1
ATOM 2208 C C . PRO B 1 145 ? 43.879 45.361 59.968 1.00 39.89 143 PRO B C 1
ATOM 2209 O O . PRO B 1 145 ? 44.337 46.308 59.323 1.00 36.87 143 PRO B O 1
ATOM 2213 N N . ILE B 1 146 ? 42.622 45.318 60.400 1.00 35.26 144 ILE B N 1
ATOM 2214 C CA . ILE B 1 146 ? 41.660 46.365 60.094 1.00 33.91 144 ILE B CA 1
ATOM 2215 C C . ILE B 1 146 ? 40.951 46.763 61.380 1.00 32.39 144 ILE B C 1
ATOM 2216 O O . ILE B 1 146 ? 40.772 45.948 62.292 1.00 30.73 144 ILE B O 1
ATOM 2221 N N . ASP B 1 147 ? 40.580 48.039 61.464 1.00 30.75 145 ASP B N 1
ATOM 2222 C CA . ASP B 1 147 ? 39.813 48.523 62.600 1.00 32.79 145 ASP B CA 1
ATOM 2223 C C . ASP B 1 147 ? 38.422 47.888 62.602 1.00 31.43 145 ASP B C 1
ATOM 2224 O O . ASP B 1 147 ? 37.907 47.504 61.549 1.00 31.07 145 ASP B O 1
ATOM 2229 N N . PRO B 1 148 ? 37.802 47.753 63.771 1.00 29.14 146 PRO B N 1
ATOM 2230 C CA . PRO B 1 148 ? 36.470 47.139 63.839 1.00 27.97 146 PRO B CA 1
ATOM 2231 C C . PRO B 1 148 ? 35.449 47.950 63.061 1.00 31.19 146 PRO B C 1
ATOM 2232 O O . PRO B 1 148 ? 35.359 49.177 63.222 1.00 27.96 146 PRO B O 1
ATOM 2236 N N . PRO B 1 149 ? 34.667 47.300 62.198 1.00 34.77 147 PRO B N 1
ATOM 2237 C CA . PRO B 1 149 ? 33.624 48.023 61.459 1.00 30.98 147 PRO B CA 1
ATOM 2238 C C . PRO B 1 149 ? 32.491 48.454 62.377 1.00 28.46 147 PRO B C 1
ATOM 2239 O O . PRO B 1 149 ? 32.127 47.748 63.321 1.00 29.44 147 PRO B O 1
ATOM 2243 N N . GLY B 1 150 ? 31.925 49.624 62.085 1.00 27.79 148 GLY B N 1
ATOM 2244 C CA . GLY B 1 150 ? 30.878 50.177 62.922 1.00 29.74 148 GLY B CA 1
ATOM 2245 C C . GLY B 1 150 ? 29.501 50.162 62.292 1.00 28.25 148 GLY B C 1
ATOM 2246 O O . GLY B 1 150 ? 28.646 50.980 62.644 1.00 31.43 148 GLY B O 1
ATOM 2247 N N . ASN B 1 151 ? 29.268 49.232 61.364 1.00 28.03 149 ASN B N 1
ATOM 2248 C CA . ASN B 1 151 ? 27.979 49.178 60.680 1.00 27.38 149 ASN B CA 1
ATOM 2249 C C . ASN B 1 151 ? 26.883 48.648 61.597 1.00 28.33 149 ASN B C 1
ATOM 2250 O O . ASN B 1 151 ? 25.743 49.127 61.549 1.00 28.07 149 ASN B O 1
ATOM 2255 N N . ALA B 1 152 ? 27.206 47.661 62.430 1.00 24.63 150 ALA B N 1
ATOM 2256 C CA . ALA B 1 152 ? 26.182 47.023 63.254 1.00 23.91 150 ALA B CA 1
ATOM 2257 C C . ALA B 1 152 ? 25.466 47.984 64.199 1.00 29.37 150 ALA B C 1
ATOM 2258 O O . ALA B 1 152 ? 24.228 47.893 64.294 1.00 24.54 150 ALA B O 1
ATOM 2260 N N . PRO B 1 153 ? 26.139 48.894 64.920 1.00 29.25 151 PRO B N 1
ATOM 2261 C CA . PRO B 1 153 ? 25.376 49.837 65.757 1.00 31.54 151 PRO B CA 1
ATOM 2262 C C . PRO B 1 153 ? 24.480 50.764 64.955 1.00 26.85 151 PRO B C 1
ATOM 2263 O O . PRO B 1 153 ? 23.358 51.054 65.389 1.00 30.06 151 PRO B O 1
ATOM 2267 N N . ARG B 1 154 ? 24.941 51.239 63.793 1.00 25.60 152 ARG B N 1
ATOM 2268 C CA . ARG B 1 154 ? 24.103 52.106 62.969 1.00 24.96 152 ARG B CA 1
ATOM 2269 C C . ARG B 1 154 ? 22.848 51.381 62.503 1.00 23.36 152 ARG B C 1
ATOM 2270 O O . ARG B 1 154 ? 21.760 51.966 62.469 1.00 23.71 152 ARG B O 1
ATOM 2278 N N . TYR B 1 155 ? 22.981 50.105 62.134 1.00 22.12 153 TYR B N 1
ATOM 2279 C CA . TYR B 1 155 ? 21.849 49.373 61.583 1.00 21.09 153 TYR B CA 1
ATOM 2280 C C . TYR B 1 155 ? 20.884 48.904 62.662 1.00 25.60 153 TYR B C 1
ATOM 2281 O O . TYR B 1 155 ? 19.687 48.758 62.390 1.00 23.52 153 TYR B O 1
ATOM 2290 N N . ARG B 1 156 ? 21.377 48.660 63.877 1.00 27.46 154 ARG B N 1
ATOM 2291 C CA . ARG B 1 156 ? 20.475 48.442 65.002 1.00 26.77 154 ARG B CA 1
ATOM 2292 C C . ARG B 1 156 ? 19.515 49.615 65.151 1.00 24.71 154 ARG B C 1
ATOM 2293 O O . ARG B 1 156 ? 18.300 49.429 65.292 1.00 22.42 154 ARG B O 1
ATOM 2301 N N . ALA B 1 157 ? 20.049 50.840 65.098 1.00 26.43 155 ALA B N 1
ATOM 2302 C CA . ALA B 1 157 ? 19.220 52.031 65.255 1.00 25.87 155 ALA B CA 1
ATOM 2303 C C . ALA B 1 157 ? 18.341 52.266 64.033 1.00 26.15 155 ALA B C 1
ATOM 2304 O O . ALA B 1 157 ? 17.182 52.678 64.167 1.00 28.19 155 ALA B O 1
ATOM 2306 N N . LEU B 1 158 ? 18.877 52.024 62.834 1.00 22.15 156 LEU B N 1
ATOM 2307 C CA . LEU B 1 158 ? 18.085 52.201 61.620 1.00 21.20 156 LEU B CA 1
ATOM 2308 C C . LEU B 1 158 ? 16.937 51.198 61.559 1.00 22.55 156 LEU B C 1
ATOM 2309 O O . LEU B 1 158 ? 15.835 51.534 61.108 1.00 24.26 156 LEU B O 1
ATOM 2314 N N . ALA B 1 159 ? 17.170 49.968 62.021 1.00 22.10 157 ALA B N 1
ATOM 2315 C CA . ALA B 1 159 ? 16.123 48.951 61.978 1.00 26.53 157 ALA B CA 1
ATOM 2316 C C . ALA B 1 159 ? 14.969 49.299 62.910 1.00 24.22 157 ALA B C 1
ATOM 2317 O O . ALA B 1 159 ? 13.801 49.095 62.559 1.00 24.19 157 ALA B O 1
ATOM 2319 N N . GLU B 1 160 ? 15.272 49.811 64.106 1.00 23.25 158 GLU B N 1
ATOM 2320 C CA . GLU B 1 160 ? 14.206 50.225 65.012 1.00 28.15 158 GLU B CA 1
ATOM 2321 C C . GLU B 1 160 ? 13.412 51.382 64.421 1.00 26.16 158 GLU B C 1
ATOM 2322 O O . GLU B 1 160 ? 12.193 51.471 64.611 1.00 26.92 158 GLU B O 1
ATOM 2328 N N . ARG B 1 161 ? 14.085 52.277 63.694 1.00 21.61 159 ARG B N 1
ATOM 2329 C CA . ARG B 1 161 ? 13.374 53.352 63.007 1.00 24.49 159 ARG B CA 1
ATOM 2330 C C . ARG B 1 161 ? 12.487 52.803 61.895 1.00 25.44 159 ARG B C 1
ATOM 2331 O O . ARG B 1 161 ? 11.376 53.300 61.680 1.00 27.97 159 ARG B O 1
ATOM 2339 N N . TYR B 1 162 ? 12.956 51.774 61.182 1.00 23.58 160 TYR B N 1
ATOM 2340 C CA . TYR B 1 162 ? 12.163 51.199 60.100 1.00 23.92 160 TYR B CA 1
ATOM 2341 C C . TYR B 1 162 ? 10.983 50.399 60.631 1.00 25.82 160 TYR B C 1
ATOM 2342 O O . TYR B 1 162 ? 9.940 50.328 59.970 1.00 26.60 160 TYR B O 1
ATOM 2351 N N . ARG B 1 163 ? 11.129 49.784 61.808 1.00 26.67 161 ARG B N 1
ATOM 2352 C CA . ARG B 1 163 ? 10.023 49.042 62.401 1.00 25.72 161 ARG B CA 1
ATOM 2353 C C . ARG B 1 163 ? 8.856 49.946 62.764 1.00 25.24 161 ARG B C 1
ATOM 2354 O O . ARG B 1 163 ? 7.716 49.475 62.832 1.00 27.49 161 ARG B O 1
ATOM 2362 N N . LYS B 1 164 ? 9.109 51.233 62.985 1.00 27.74 162 LYS B N 1
ATOM 2363 C CA . LYS B 1 164 ? 8.091 52.145 63.486 1.00 29.99 162 LYS B CA 1
ATOM 2364 C C . LYS B 1 164 ? 7.385 52.935 62.393 1.00 28.18 162 LYS B C 1
ATOM 2365 O O . LYS B 1 164 ? 6.178 53.175 62.498 1.00 27.20 162 LYS B O 1
ATOM 2371 N N . ALA B 1 165 ? 8.101 53.347 61.331 1.00 24.40 163 ALA B N 1
ATOM 2372 C CA . ALA B 1 165 ? 7.558 54.289 60.352 1.00 23.06 163 ALA B CA 1
ATOM 2373 C C . ALA B 1 165 ? 7.968 53.887 58.930 1.00 22.91 163 ALA B C 1
ATOM 2374 O O . ALA B 1 165 ? 8.819 54.507 58.296 1.00 23.20 163 ALA B O 1
ATOM 2376 N N . LEU B 1 166 ? 7.336 52.834 58.412 1.00 21.50 164 LEU B N 1
ATOM 2377 C CA . LEU B 1 166 ? 7.553 52.389 57.037 1.00 25.43 164 LEU B CA 1
ATOM 2378 C C . LEU B 1 166 ? 6.200 52.015 56.447 1.00 26.02 164 LEU B C 1
ATOM 2379 O O . LEU B 1 166 ? 5.584 51.034 56.875 1.00 27.43 164 LEU B O 1
ATOM 2384 N N . PHE B 1 167 ? 5.741 52.790 55.464 1.00 23.90 165 PHE B N 1
ATOM 2385 C CA . PHE B 1 167 ? 4.421 52.602 54.888 1.00 25.67 165 PHE B CA 1
ATOM 2386 C C . PHE B 1 167 ? 4.487 52.732 53.374 1.00 26.90 165 PHE B C 1
ATOM 2387 O O . PHE B 1 167 ? 5.238 53.570 52.854 1.00 25.32 165 PHE B O 1
ATOM 2395 N N . PRO B 1 168 ? 3.726 51.915 52.648 1.00 29.58 166 PRO B N 1
ATOM 2396 C CA . PRO B 1 168 ? 3.622 52.110 51.199 1.00 28.35 166 PRO B CA 1
ATOM 2397 C C . PRO B 1 168 ? 2.918 53.422 50.896 1.00 33.21 166 PRO B C 1
ATOM 2398 O O . PRO B 1 168 ? 1.941 53.789 51.554 1.00 33.25 166 PRO B O 1
ATOM 2402 N N . VAL B 1 169 ? 3.431 54.135 49.899 1.00 32.28 167 VAL B N 1
ATOM 2403 C CA . VAL B 1 169 ? 2.854 55.412 49.500 1.00 36.56 167 VAL B CA 1
ATOM 2404 C C . VAL B 1 169 ? 1.547 55.188 48.749 1.00 43.58 167 VAL B C 1
ATOM 2405 O O . VAL B 1 169 ? 1.531 54.558 47.690 1.00 45.35 167 VAL B O 1
ATOM 2409 N N . MET C 1 3 ? 0.696 31.598 43.108 1.00 53.44 1 MET C N 1
ATOM 2410 C CA . MET C 1 3 ? 1.938 32.075 42.507 1.00 60.07 1 MET C CA 1
ATOM 2411 C C . MET C 1 3 ? 1.702 32.596 41.095 1.00 54.22 1 MET C C 1
ATOM 2412 O O . MET C 1 3 ? 1.127 31.903 40.255 1.00 57.87 1 MET C O 1
ATOM 2417 N N . SER C 1 4 ? 2.157 33.817 40.836 1.00 48.75 2 SER C N 1
ATOM 2418 C CA . SER C 1 4 ? 1.872 34.503 39.586 1.00 47.38 2 SER C CA 1
ATOM 2419 C C . SER C 1 4 ? 3.117 34.613 38.717 1.00 44.44 2 SER C C 1
ATOM 2420 O O . SER C 1 4 ? 4.254 34.427 39.161 1.00 38.32 2 SER C O 1
ATOM 2423 N N . VAL C 1 5 ? 2.862 34.933 37.449 1.00 42.04 3 VAL C N 1
ATOM 2424 C CA . VAL C 1 5 ? 3.877 35.046 36.414 1.00 34.71 3 VAL C CA 1
ATOM 2425 C C . VAL C 1 5 ? 3.460 36.214 35.529 1.00 34.66 3 VAL C C 1
ATOM 2426 O O . VAL C 1 5 ? 2.291 36.605 35.498 1.00 32.17 3 VAL C O 1
ATOM 2430 N N . TYR C 1 6 ? 4.425 36.797 34.824 1.00 32.81 4 TYR C N 1
ATOM 2431 C CA . TYR C 1 6 ? 4.212 38.095 34.194 1.00 31.64 4 TYR C CA 1
ATOM 2432 C C . TYR C 1 6 ? 4.259 38.008 32.674 1.00 33.59 4 TYR C C 1
ATOM 2433 O O . TYR C 1 6 ? 5.245 37.541 32.091 1.00 29.24 4 TYR C O 1
ATOM 2442 N N . ARG C 1 7 ? 3.184 38.479 32.047 1.00 41.12 5 ARG C N 1
ATOM 2443 C CA . ARG C 1 7 ? 3.048 38.526 30.597 1.00 34.93 5 ARG C CA 1
ATOM 2444 C C . ARG C 1 7 ? 3.528 39.883 30.093 1.00 34.36 5 ARG C C 1
ATOM 2445 O O . ARG C 1 7 ? 2.992 40.923 30.492 1.00 35.31 5 ARG C O 1
ATOM 2453 N N . PHE C 1 8 ? 4.546 39.872 29.238 1.00 29.14 6 PHE C N 1
ATOM 2454 C CA . PHE C 1 8 ? 5.040 41.076 28.581 1.00 31.77 6 PHE C CA 1
ATOM 2455 C C . PHE C 1 8 ? 4.530 41.075 27.146 1.00 27.41 6 PHE C C 1
ATOM 2456 O O . PHE C 1 8 ? 4.803 40.134 26.392 1.00 26.58 6 PHE C O 1
ATOM 2464 N N . GLU C 1 9 ? 3.790 42.123 26.777 1.00 25.95 7 GLU C N 1
ATOM 2465 C CA . GLU C 1 9 ? 3.135 42.196 25.476 1.00 28.36 7 GLU C CA 1
ATOM 2466 C C . GLU C 1 9 ? 2.325 40.927 25.233 1.00 29.60 7 GLU C C 1
ATOM 2467 O O . GLU C 1 9 ? 1.325 40.692 25.917 1.00 33.51 7 GLU C O 1
ATOM 2473 N N . ASP C 1 10 ? 2.748 40.091 24.286 1.00 34.94 8 ASP C N 1
ATOM 2474 C CA . ASP C 1 10 ? 2.080 38.821 24.027 1.00 34.08 8 ASP C CA 1
ATOM 2475 C C . ASP C 1 10 ? 2.901 37.623 24.481 1.00 35.01 8 ASP C C 1
ATOM 2476 O O . ASP C 1 10 ? 2.591 36.491 24.095 1.00 37.75 8 ASP C O 1
ATOM 2481 N N . LYS C 1 11 ? 3.933 37.837 25.292 1.00 35.68 9 LYS C N 1
ATOM 2482 C CA . LYS C 1 11 ? 4.797 36.758 25.754 1.00 33.10 9 LYS C CA 1
ATOM 2483 C C . LYS C 1 11 ? 4.421 36.403 27.187 1.00 33.77 9 LYS C C 1
ATOM 2484 O O . LYS C 1 11 ? 4.705 37.162 28.120 1.00 32.97 9 LYS C O 1
ATOM 2490 N N . THR C 1 12 ? 3.772 35.255 27.355 1.00 36.61 10 THR C N 1
ATOM 2491 C CA . THR C 1 12 ? 3.497 34.694 28.665 1.00 32.37 10 THR C CA 1
ATOM 2492 C C . THR C 1 12 ? 4.409 33.503 28.893 1.00 28.02 10 THR C C 1
ATOM 2493 O O . THR C 1 12 ? 4.544 32.659 27.997 1.00 30.12 10 THR C O 1
ATOM 2497 N N . PRO C 1 13 ? 5.070 33.412 30.045 1.00 32.25 11 PRO C N 1
ATOM 2498 C CA . PRO C 1 13 ? 5.949 32.266 30.293 1.00 33.22 11 PRO C CA 1
ATOM 2499 C C . PRO C 1 13 ? 5.182 30.952 30.257 1.00 29.79 11 PRO C C 1
ATOM 2500 O O . PRO C 1 13 ? 4.061 30.847 30.760 1.00 26.13 11 PRO C O 1
ATOM 2504 N N . ALA C 1 14 ? 5.795 29.950 29.633 1.00 31.20 12 ALA C N 1
ATOM 2505 C CA . ALA C 1 14 ? 5.244 28.598 29.572 1.00 32.76 12 ALA C CA 1
ATOM 2506 C C . ALA C 1 14 ? 5.903 27.790 30.684 1.00 27.24 12 ALA C C 1
ATOM 2507 O O . ALA C 1 14 ? 7.054 27.365 30.559 1.00 29.44 12 ALA C O 1
ATOM 2509 N N . VAL C 1 15 ? 5.170 27.585 31.775 1.00 30.73 13 VAL C N 1
ATOM 2510 C CA . VAL C 1 15 ? 5.689 26.936 32.973 1.00 32.00 13 VAL C CA 1
ATOM 2511 C C . VAL C 1 15 ? 5.015 25.580 33.119 1.00 36.14 13 VAL C C 1
ATOM 2512 O O . VAL C 1 15 ? 3.787 25.497 33.246 1.00 33.81 13 VAL C O 1
ATOM 2516 N N . HIS C 1 16 ? 5.821 24.522 33.116 1.00 36.82 14 HIS C N 1
ATOM 2517 C CA . HIS C 1 16 ? 5.301 23.174 33.273 1.00 36.02 14 HIS C CA 1
ATOM 2518 C C . HIS C 1 16 ? 4.661 23.015 34.653 1.00 36.22 14 HIS C C 1
ATOM 2519 O O . HIS C 1 16 ? 5.133 23.594 35.636 1.00 34.78 14 HIS C O 1
ATOM 2526 N N . PRO C 1 17 ? 3.577 22.239 34.752 1.00 38.10 15 PRO C N 1
ATOM 2527 C CA . PRO C 1 17 ? 2.855 22.139 36.033 1.00 38.40 15 PRO C CA 1
ATOM 2528 C C . PRO C 1 17 ? 3.675 21.578 37.186 1.00 40.76 15 PRO C C 1
ATOM 2529 O O . PRO C 1 17 ? 3.370 21.883 38.346 1.00 37.30 15 PRO C O 1
ATOM 2533 N N . THR C 1 18 ? 4.695 20.765 36.920 1.00 39.08 16 THR C N 1
ATOM 2534 C CA . THR C 1 18 ? 5.513 20.213 37.992 1.00 35.16 16 THR C CA 1
ATOM 2535 C C . THR C 1 18 ? 6.640 21.146 38.416 1.00 37.74 16 THR C C 1
ATOM 2536 O O . THR C 1 18 ? 7.366 20.827 39.364 1.00 34.52 16 THR C O 1
ATOM 2540 N N . ALA C 1 19 ? 6.806 22.282 37.745 1.00 32.51 17 ALA C N 1
ATOM 2541 C CA . ALA C 1 19 ? 7.847 23.223 38.124 1.00 34.09 17 ALA C CA 1
ATOM 2542 C C . ALA C 1 19 ? 7.463 23.964 39.399 1.00 31.21 17 ALA C C 1
ATOM 2543 O O . ALA C 1 19 ? 6.285 24.203 39.676 1.00 34.84 17 ALA C O 1
ATOM 2545 N N . PHE C 1 20 ? 8.475 24.328 40.182 1.00 29.82 18 PHE C N 1
ATOM 2546 C CA . PHE C 1 20 ? 8.286 25.089 41.410 1.00 32.38 18 PHE C CA 1
ATOM 2547 C C . PHE C 1 20 ? 8.732 26.526 41.179 1.00 28.70 18 PHE C C 1
ATOM 2548 O O . PHE C 1 20 ? 9.896 26.775 40.851 1.00 28.41 18 PHE C O 1
ATOM 2556 N N . ILE C 1 21 ? 7.808 27.464 41.350 1.00 26.43 19 ILE C N 1
ATOM 2557 C CA . ILE C 1 21 ? 8.104 28.888 41.286 1.00 27.76 19 ILE C CA 1
ATOM 2558 C C . ILE C 1 21 ? 7.889 29.452 42.684 1.00 26.64 19 ILE C C 1
ATOM 2559 O O . ILE C 1 21 ? 6.757 29.493 43.182 1.00 27.25 19 ILE C O 1
ATOM 2564 N N . ALA C 1 22 ? 8.974 29.879 43.315 1.00 24.25 20 ALA C N 1
ATOM 2565 C CA . ALA C 1 22 ? 8.953 30.291 44.705 1.00 26.13 20 ALA C CA 1
ATOM 2566 C C . ALA C 1 22 ? 8.341 31.679 44.862 1.00 30.13 20 ALA C C 1
ATOM 2567 O O . ALA C 1 22 ? 8.302 32.465 43.911 1.00 26.30 20 ALA C O 1
ATOM 2569 N N . PRO C 1 23 ? 7.843 31.999 46.057 1.00 33.84 21 PRO C N 1
ATOM 2570 C CA . PRO C 1 23 ? 7.470 33.388 46.346 1.00 25.85 21 PRO C CA 1
ATOM 2571 C C . PRO C 1 23 ? 8.656 34.316 46.132 1.00 29.97 21 PRO C C 1
ATOM 2572 O O . PRO C 1 23 ? 9.801 33.967 46.421 1.00 28.99 21 PRO C O 1
ATOM 2576 N N . GLY C 1 24 ? 8.373 35.506 45.605 1.00 27.89 22 GLY C N 1
ATOM 2577 C CA . GLY C 1 24 ? 9.407 36.480 45.337 1.00 25.51 22 GLY C CA 1
ATOM 2578 C C . GLY C 1 24 ? 10.179 36.276 44.055 1.00 24.93 22 GLY C C 1
ATOM 2579 O O . GLY C 1 24 ? 11.023 37.116 43.724 1.00 28.60 22 GLY C O 1
ATOM 2580 N N . ALA C 1 25 ? 9.935 35.190 43.330 1.00 22.81 23 ALA C N 1
ATOM 2581 C CA . ALA C 1 25 ? 10.571 34.965 42.041 1.00 29.97 23 ALA C CA 1
ATOM 2582 C C . ALA C 1 25 ? 9.749 35.628 40.945 1.00 29.07 23 ALA C C 1
ATOM 2583 O O . ALA C 1 25 ? 8.516 35.642 40.999 1.00 32.12 23 ALA C O 1
ATOM 2585 N N . TYR C 1 26 ? 10.437 36.181 39.947 1.00 26.43 24 TYR C N 1
ATOM 2586 C CA . TYR C 1 26 ? 9.780 36.920 38.870 1.00 24.49 24 TYR C CA 1
ATOM 2587 C C . TYR C 1 26 ? 10.188 36.329 37.524 1.00 24.73 24 TYR C C 1
ATOM 2588 O O . TYR C 1 26 ? 11.305 36.551 37.048 1.00 25.17 24 TYR C O 1
ATOM 2597 N N . VAL C 1 27 ? 9.274 35.576 36.923 1.00 26.41 25 VAL C N 1
ATOM 2598 C CA . VAL C 1 27 ? 9.449 35.007 35.592 1.00 28.09 25 VAL C CA 1
ATOM 2599 C C . VAL C 1 27 ? 8.644 35.865 34.623 1.00 27.20 25 VAL C C 1
ATOM 2600 O O . VAL C 1 27 ? 7.415 35.951 34.736 1.00 26.86 25 VAL C O 1
ATOM 2604 N N . VAL C 1 28 ? 9.327 36.512 33.678 1.00 24.66 26 VAL C N 1
ATOM 2605 C CA . VAL C 1 28 ? 8.737 37.584 32.884 1.00 24.29 26 VAL C CA 1
ATOM 2606 C C . VAL C 1 28 ? 8.951 37.308 31.400 1.00 26.29 26 VAL C C 1
ATOM 2607 O O . VAL C 1 28 ? 10.077 37.038 30.967 1.00 21.45 26 VAL C O 1
ATOM 2611 N N . GLY C 1 29 ? 7.872 37.394 30.623 1.00 29.85 27 GLY C N 1
ATOM 2612 C CA . GLY C 1 29 ? 7.957 37.405 29.173 1.00 27.17 27 GLY C CA 1
ATOM 2613 C C . GLY C 1 29 ? 8.276 36.088 28.492 1.00 29.74 27 GLY C C 1
ATOM 2614 O O . GLY C 1 29 ? 7.742 35.035 28.854 1.00 29.72 27 GLY C O 1
ATOM 2615 N N . ALA C 1 30 ? 9.150 36.146 27.487 1.00 31.52 28 ALA C N 1
ATOM 2616 C CA . ALA C 1 30 ? 9.466 35.000 26.634 1.00 28.55 28 ALA C CA 1
ATOM 2617 C C . ALA C 1 30 ? 10.366 34.032 27.397 1.00 22.20 28 ALA C C 1
ATOM 2618 O O . ALA C 1 30 ? 11.588 33.996 27.229 1.00 23.69 28 ALA C O 1
ATOM 2620 N N . VAL C 1 31 ? 9.740 33.218 28.247 1.00 27.91 29 VAL C N 1
ATOM 2621 C CA . VAL C 1 31 ? 10.449 32.247 29.074 1.00 27.54 29 VAL C CA 1
ATOM 2622 C C . VAL C 1 31 ? 9.749 30.899 28.979 1.00 26.77 29 VAL C C 1
ATOM 2623 O O . VAL C 1 31 ? 8.516 30.826 28.986 1.00 27.53 29 VAL C O 1
ATOM 2627 N N . GLU C 1 32 ? 10.541 29.833 28.883 1.00 30.20 30 GLU C N 1
ATOM 2628 C CA . GLU C 1 32 ? 10.063 28.465 29.034 1.00 30.07 30 GLU C CA 1
ATOM 2629 C C . GLU C 1 32 ? 10.695 27.867 30.283 1.00 31.47 30 GLU C C 1
ATOM 2630 O O . GLU C 1 32 ? 11.915 27.946 30.463 1.00 30.41 30 GLU C O 1
ATOM 2636 N N . VAL C 1 33 ? 9.869 27.278 31.144 1.00 32.34 31 VAL C N 1
ATOM 2637 C CA . VAL C 1 33 ? 10.335 26.634 32.367 1.00 29.25 31 VAL C CA 1
ATOM 2638 C C . VAL C 1 33 ? 9.957 25.162 32.278 1.00 29.84 31 VAL C C 1
ATOM 2639 O O . VAL C 1 33 ? 8.770 24.814 32.300 1.00 25.07 31 VAL C O 1
ATOM 2643 N N . GLY C 1 34 ? 10.964 24.301 32.187 1.00 28.79 32 GLY C N 1
ATOM 2644 C CA . GLY C 1 34 ? 10.741 22.897 31.924 1.00 33.61 32 GLY C CA 1
ATOM 2645 C C . GLY C 1 34 ? 10.167 22.137 33.107 1.00 35.68 32 GLY C C 1
ATOM 2646 O O . GLY C 1 34 ? 9.987 22.648 34.213 1.00 29.45 32 GLY C O 1
ATOM 2647 N N . GLU C 1 35 ? 9.873 20.866 32.842 1.00 35.42 33 GLU C N 1
ATOM 2648 C CA . GLU C 1 35 ? 9.339 19.975 33.862 1.00 33.60 33 GLU C CA 1
ATOM 2649 C C . GLU C 1 35 ? 10.343 19.787 34.993 1.00 29.90 33 GLU C C 1
ATOM 2650 O O . GLU C 1 35 ? 11.545 19.634 34.762 1.00 28.35 33 GLU C O 1
ATOM 2656 N N . GLY C 1 36 ? 9.842 19.798 36.227 1.00 31.37 34 GLY C N 1
ATOM 2657 C CA . GLY C 1 36 ? 10.695 19.575 37.377 1.00 31.88 34 GLY C CA 1
ATOM 2658 C C . GLY C 1 36 ? 11.687 20.675 37.678 1.00 30.47 34 GLY C C 1
ATOM 2659 O O . GLY C 1 36 ? 12.539 20.494 38.552 1.00 30.20 34 GLY C O 1
ATOM 2660 N N . ALA C 1 37 ? 11.606 21.807 36.984 1.00 27.76 35 ALA C N 1
ATOM 2661 C CA . ALA C 1 37 ? 12.501 22.924 37.238 1.00 30.28 35 ALA C CA 1
ATOM 2662 C C . ALA C 1 37 ? 12.065 23.685 38.487 1.00 27.88 35 ALA C C 1
ATOM 2663 O O . ALA C 1 37 ? 10.948 23.528 38.986 1.00 24.85 35 ALA C O 1
ATOM 2665 N N . SER C 1 38 ? 12.969 24.521 38.995 1.00 26.89 36 SER C N 1
ATOM 2666 C CA . SER C 1 38 ? 12.676 25.298 40.193 1.00 29.53 36 SER C CA 1
ATOM 2667 C C . SER C 1 38 ? 13.361 26.654 40.111 1.00 26.84 36 SER C C 1
ATOM 2668 O O . SER C 1 38 ? 14.548 26.737 39.783 1.00 23.37 36 SER C O 1
ATOM 2671 N N . ILE C 1 39 ? 12.601 27.705 40.410 1.00 26.50 37 ILE C N 1
ATOM 2672 C CA . ILE C 1 39 ? 13.079 29.084 40.399 1.00 23.71 37 ILE C CA 1
ATOM 2673 C C . ILE C 1 39 ? 12.821 29.648 41.789 1.00 21.23 37 ILE C C 1
ATOM 2674 O O . ILE C 1 39 ? 11.664 29.800 42.200 1.00 23.27 37 ILE C O 1
ATOM 2679 N N . TRP C 1 40 ? 13.890 29.966 42.509 1.00 20.81 38 TRP C N 1
ATOM 2680 C CA . TRP C 1 40 ? 13.823 30.158 43.947 1.00 21.88 38 TRP C CA 1
ATOM 2681 C C . TRP C 1 40 ? 13.680 31.635 44.315 1.00 25.82 38 TRP C C 1
ATOM 2682 O O . TRP C 1 40 ? 13.588 32.517 43.457 1.00 26.76 38 TRP C O 1
ATOM 2693 N N . PHE C 1 41 ? 13.665 31.893 45.624 1.00 23.34 39 PHE C N 1
ATOM 2694 C CA . PHE C 1 41 ? 13.247 33.185 46.159 1.00 21.73 39 PHE C CA 1
ATOM 2695 C C . PHE C 1 41 ? 14.112 34.319 45.622 1.00 25.67 39 PHE C C 1
ATOM 2696 O O . PHE C 1 41 ? 15.341 34.229 45.608 1.00 25.25 39 PHE C O 1
ATOM 2704 N N . GLY C 1 42 ? 13.460 35.393 45.182 1.00 24.02 40 GLY C N 1
ATOM 2705 C CA . GLY C 1 42 ? 14.165 36.560 44.696 1.00 24.89 40 GLY C CA 1
ATOM 2706 C C . GLY C 1 42 ? 14.820 36.416 43.341 1.00 25.04 40 GLY C C 1
ATOM 2707 O O . GLY C 1 42 ? 15.424 37.382 42.862 1.00 25.72 40 GLY C O 1
ATOM 2708 N N . ALA C 1 43 ? 14.735 35.249 42.707 1.00 26.70 41 ALA C N 1
ATOM 2709 C CA . ALA C 1 43 ? 15.299 35.091 41.375 1.00 24.36 41 ALA C CA 1
ATOM 2710 C C . ALA C 1 43 ? 14.439 35.815 40.346 1.00 17.95 41 ALA C C 1
ATOM 2711 O O . ALA C 1 43 ? 13.225 35.957 40.505 1.00 22.21 41 ALA C O 1
ATOM 2713 N N . VAL C 1 44 ? 15.082 36.280 39.279 1.00 21.67 42 VAL C N 1
ATOM 2714 C CA . VAL C 1 44 ? 14.393 36.955 38.186 1.00 21.59 42 VAL C CA 1
ATOM 2715 C C . VAL C 1 44 ? 14.801 36.282 36.884 1.00 22.93 42 VAL C C 1
ATOM 2716 O O . VAL C 1 44 ? 15.994 36.208 36.565 1.00 21.06 42 VAL C O 1
ATOM 2720 N N . VAL C 1 45 ? 13.816 35.789 36.139 1.00 23.70 43 VAL C N 1
ATOM 2721 C CA . VAL C 1 45 ? 14.026 35.198 34.821 1.00 23.69 43 VAL C CA 1
ATOM 2722 C C . VAL C 1 45 ? 13.195 36.025 33.852 1.00 23.91 43 VAL C C 1
ATOM 2723 O O . VAL C 1 45 ? 11.968 35.882 33.790 1.00 22.35 43 VAL C O 1
ATOM 2727 N N . ARG C 1 46 ? 13.850 36.904 33.100 1.00 22.64 44 ARG C N 1
ATOM 2728 C CA . ARG C 1 46 ? 13.160 37.878 32.267 1.00 23.19 44 ARG C CA 1
ATOM 2729 C C . ARG C 1 46 ? 13.584 37.695 30.820 1.00 24.07 44 ARG C C 1
ATOM 2730 O O . ARG C 1 46 ? 14.779 37.738 30.508 1.00 24.53 44 ARG C O 1
ATOM 2738 N N . GLY C 1 47 ? 12.605 37.492 29.944 1.00 24.73 45 GLY C N 1
ATOM 2739 C CA . GLY C 1 47 ? 12.859 37.411 28.521 1.00 24.15 45 GLY C CA 1
ATOM 2740 C C . GLY C 1 47 ? 11.993 38.387 27.755 1.00 23.86 45 GLY C C 1
ATOM 2741 O O . GLY C 1 47 ? 10.762 38.281 27.776 1.00 26.70 45 GLY C O 1
ATOM 2742 N N . ASP C 1 48 ? 12.618 39.355 27.089 1.00 22.80 46 ASP C N 1
ATOM 2743 C CA . ASP C 1 48 ? 11.867 40.339 26.321 1.00 25.39 46 ASP C CA 1
ATOM 2744 C C . ASP C 1 48 ? 12.578 40.659 25.011 1.00 25.98 46 ASP C C 1
ATOM 2745 O O . ASP C 1 48 ? 12.011 40.465 23.932 1.00 26.11 46 ASP C O 1
ATOM 2750 N N . LEU C 1 49 ? 13.820 41.139 25.088 1.00 22.44 47 LEU C N 1
ATOM 2751 C CA . LEU C 1 49 ? 14.593 41.378 23.876 1.00 30.25 47 LEU C CA 1
ATOM 2752 C C . LEU C 1 49 ? 14.950 40.083 23.157 1.00 31.18 47 LEU C C 1
ATOM 2753 O O . LEU C 1 49 ? 15.252 40.113 21.958 1.00 27.96 47 LEU C O 1
ATOM 2758 N N . GLU C 1 50 ? 14.921 38.956 23.863 1.00 24.50 48 GLU C N 1
ATOM 2759 C CA . GLU C 1 50 ? 15.342 37.662 23.348 1.00 28.46 48 GLU C CA 1
ATOM 2760 C C . GLU C 1 50 ? 14.850 36.600 24.322 1.00 29.53 48 GLU C C 1
ATOM 2761 O O . GLU C 1 50 ? 14.635 36.875 25.506 1.00 24.98 48 GLU C O 1
ATOM 2767 N N . ARG C 1 51 ? 14.672 35.385 23.812 1.00 31.38 49 ARG C N 1
ATOM 2768 C CA . ARG C 1 51 ? 14.048 34.326 24.590 1.00 30.28 49 ARG C CA 1
ATOM 2769 C C . ARG C 1 51 ? 14.979 33.822 25.693 1.00 26.45 49 ARG C C 1
ATOM 2770 O O . ARG C 1 51 ? 16.198 34.015 25.661 1.00 23.75 49 ARG C O 1
ATOM 2778 N N . VAL C 1 52 ? 14.376 33.166 26.684 1.00 24.64 50 VAL C N 1
ATOM 2779 C CA . VAL C 1 52 ? 15.094 32.519 27.779 1.00 28.06 50 VAL C CA 1
ATOM 2780 C C . VAL C 1 52 ? 14.445 31.163 28.028 1.00 25.60 50 VAL C C 1
ATOM 2781 O O . VAL C 1 52 ? 13.215 31.060 28.075 1.00 27.38 50 VAL C O 1
ATOM 2785 N N . VAL C 1 53 ? 15.264 30.125 28.183 1.00 24.11 51 VAL C N 1
ATOM 2786 C CA . VAL C 1 53 ? 14.777 28.765 28.397 1.00 26.85 51 VAL C CA 1
ATOM 2787 C C . VAL C 1 53 ? 15.416 28.209 29.663 1.00 29.02 51 VAL C C 1
ATOM 2788 O O . VAL C 1 53 ? 16.647 28.170 29.777 1.00 26.54 51 VAL C O 1
ATOM 2792 N N . VAL C 1 54 ? 14.583 27.780 30.607 1.00 24.66 52 VAL C N 1
ATOM 2793 C CA . VAL C 1 54 ? 15.029 27.040 31.782 1.00 26.25 52 VAL C CA 1
ATOM 2794 C C . VAL C 1 54 ? 14.682 25.577 31.543 1.00 28.50 52 VAL C C 1
ATOM 2795 O O . VAL C 1 54 ? 13.507 25.197 31.564 1.00 31.34 52 VAL C O 1
ATOM 2799 N N . GLY C 1 55 ? 15.702 24.755 31.309 1.00 29.81 53 GLY C N 1
ATOM 2800 C CA . GLY C 1 55 ? 15.504 23.369 30.953 1.00 30.73 53 GLY C CA 1
ATOM 2801 C C . GLY C 1 55 ? 14.875 22.545 32.058 1.00 33.37 53 GLY C C 1
ATOM 2802 O O . GLY C 1 55 ? 14.763 22.982 33.208 1.00 31.19 53 GLY C O 1
ATOM 2803 N N . PRO C 1 56 ? 14.442 21.329 31.722 1.00 38.41 54 PRO C N 1
ATOM 2804 C CA . PRO C 1 56 ? 13.839 20.455 32.737 1.00 32.43 54 PRO C CA 1
ATOM 2805 C C . PRO C 1 56 ? 14.834 20.107 33.834 1.00 32.52 54 PRO C C 1
ATOM 2806 O O . PRO C 1 56 ? 16.024 19.910 33.581 1.00 32.02 54 PRO C O 1
ATOM 2810 N N . GLY C 1 57 ? 14.329 20.029 35.064 1.00 31.87 55 GLY C N 1
ATOM 2811 C CA . GLY C 1 57 ? 15.165 19.712 36.206 1.00 30.45 55 GLY C CA 1
ATOM 2812 C C . GLY C 1 57 ? 16.201 20.753 36.555 1.00 33.23 55 GLY C C 1
ATOM 2813 O O . GLY C 1 57 ? 17.105 20.465 37.346 1.00 32.63 55 GLY C O 1
ATOM 2814 N N . THR C 1 58 ? 16.097 21.954 35.995 1.00 27.60 56 THR C N 1
ATOM 2815 C CA . THR C 1 58 ? 17.070 23.009 36.227 1.00 31.47 56 THR C CA 1
ATOM 2816 C C . THR C 1 58 ? 16.594 23.906 37.361 1.00 29.26 56 THR C C 1
ATOM 2817 O O . THR C 1 58 ? 15.439 24.342 37.371 1.00 31.70 56 THR C O 1
ATOM 2821 N N . ASN C 1 59 ? 17.482 24.178 38.313 1.00 25.75 57 ASN C N 1
ATOM 2822 C CA . ASN C 1 59 ? 17.169 25.033 39.450 1.00 28.27 57 ASN C CA 1
AT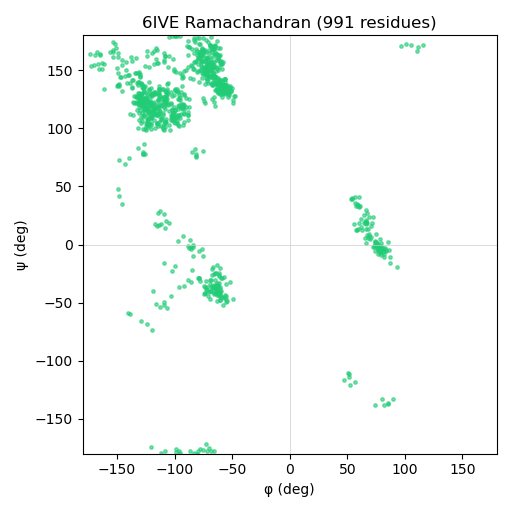OM 2823 C C . ASN C 1 59 ? 17.870 26.377 39.297 1.00 24.49 57 ASN C C 1
ATOM 2824 O O . ASN C 1 59 ? 19.085 26.432 39.070 1.00 19.47 57 ASN C O 1
ATOM 2829 N N . VAL C 1 60 ? 17.097 27.453 39.404 1.00 24.56 58 VAL C N 1
ATOM 2830 C CA . VAL C 1 60 ? 17.605 28.819 39.374 1.00 19.08 58 VAL C CA 1
ATOM 2831 C C . VAL C 1 60 ? 17.483 29.352 40.796 1.00 20.33 58 VAL C C 1
ATOM 2832 O O . VAL C 1 60 ? 16.399 29.755 41.230 1.00 21.53 58 VAL C O 1
ATOM 2836 N N . GLN C 1 61 ? 18.596 29.363 41.526 1.00 22.41 59 GLN C N 1
ATOM 2837 C CA . GLN C 1 61 ? 18.565 29.532 42.971 1.00 21.57 59 GLN C CA 1
ATOM 2838 C C . GLN C 1 61 ? 18.295 30.985 43.361 1.00 24.16 59 GLN C C 1
ATOM 2839 O O . GLN C 1 61 ? 18.075 31.862 42.520 1.00 19.20 59 GLN C O 1
ATOM 2845 N N . ASP C 1 62 ? 18.325 31.231 44.670 1.00 23.58 60 ASP C N 1
ATOM 2846 C CA . ASP C 1 62 ? 17.835 32.483 45.230 1.00 21.96 60 ASP C CA 1
ATOM 2847 C C . ASP C 1 62 ? 18.681 33.662 44.766 1.00 23.44 60 ASP C C 1
ATOM 2848 O O . ASP C 1 62 ? 19.915 33.616 44.809 1.00 23.72 60 ASP C O 1
ATOM 2853 N N . GLY C 1 63 ? 18.011 34.724 44.323 1.00 21.15 61 GLY C N 1
ATOM 2854 C CA . GLY C 1 63 ? 18.684 35.934 43.903 1.00 23.43 61 GLY C CA 1
ATOM 2855 C C . GLY C 1 63 ? 19.346 35.878 42.544 1.00 24.64 61 GLY C C 1
ATOM 2856 O O . GLY C 1 63 ? 19.941 36.880 42.126 1.00 19.77 61 GLY C O 1
ATOM 2857 N N . ALA C 1 64 ? 19.270 34.752 41.840 1.00 20.34 62 ALA C N 1
ATOM 2858 C CA . ALA C 1 64 ? 19.875 34.664 40.520 1.00 21.73 62 ALA C CA 1
ATOM 2859 C C . ALA C 1 64 ? 19.083 35.491 39.510 1.00 19.70 62 ALA C C 1
ATOM 2860 O O . ALA C 1 64 ? 17.880 35.716 39.665 1.00 18.92 62 ALA C O 1
ATOM 2862 N N . VAL C 1 65 ? 19.774 35.954 38.469 1.00 18.79 63 VAL C N 1
ATOM 2863 C CA . VAL C 1 65 ? 19.162 36.750 37.409 1.00 19.09 63 VAL C CA 1
ATOM 2864 C C . VAL C 1 65 ? 19.451 36.097 36.063 1.00 21.17 63 VAL C C 1
ATOM 2865 O O . VAL C 1 65 ? 20.612 35.836 35.728 1.00 22.12 63 VAL C O 1
ATOM 2869 N N . LEU C 1 66 ? 18.399 35.839 35.293 1.00 21.71 64 LEU C N 1
ATOM 2870 C CA . LEU C 1 66 ? 18.520 35.393 33.912 1.00 23.07 64 LEU C CA 1
ATOM 2871 C C . LEU C 1 66 ? 17.972 36.476 32.992 1.00 19.84 64 LEU C C 1
ATOM 2872 O O . LEU C 1 66 ? 16.890 37.017 33.240 1.00 20.04 64 LEU C O 1
ATOM 2877 N N . HIS C 1 67 ? 18.722 36.793 31.942 1.00 21.44 65 HIS C N 1
ATOM 2878 C CA . HIS C 1 67 ? 18.257 37.714 30.917 1.00 21.45 65 HIS C CA 1
ATOM 2879 C C . HIS C 1 67 ? 18.980 37.378 29.621 1.00 21.85 65 HIS C C 1
ATOM 2880 O O . HIS C 1 67 ? 19.972 36.645 29.611 1.00 19.48 65 HIS C O 1
ATOM 2887 N N . ALA C 1 68 ? 18.467 37.917 28.518 1.00 22.41 66 ALA C N 1
ATOM 2888 C CA . ALA C 1 68 ? 19.015 37.637 27.201 1.00 24.64 66 ALA C CA 1
ATOM 2889 C C . ALA C 1 68 ? 19.015 38.912 26.373 1.00 27.53 66 ALA C C 1
ATOM 2890 O O . ALA C 1 68 ? 18.120 39.751 26.497 1.00 28.70 66 ALA C O 1
ATOM 2892 N N . ASP C 1 69 ? 20.029 39.045 25.527 1.00 27.36 67 ASP C N 1
ATOM 2893 C CA . ASP C 1 69 ? 20.245 40.175 24.640 1.00 28.82 67 ASP C CA 1
ATOM 2894 C C . ASP C 1 69 ? 19.891 39.808 23.205 1.00 29.97 67 ASP C C 1
ATOM 2895 O O . ASP C 1 69 ? 19.783 38.626 22.864 1.00 28.43 67 ASP C O 1
ATOM 2900 N N . PRO C 1 70 ? 19.685 40.800 22.340 1.00 29.65 68 PRO C N 1
ATOM 2901 C CA . PRO C 1 70 ? 19.450 40.505 20.921 1.00 28.07 68 PRO C CA 1
ATOM 2902 C C . PRO C 1 70 ? 20.551 39.634 20.337 1.00 28.10 68 PRO C C 1
ATOM 2903 O O . PRO C 1 70 ? 21.742 39.943 20.443 1.00 23.93 68 PRO C O 1
ATOM 2907 N N . GLY C 1 71 ? 20.144 38.528 19.719 1.00 32.24 69 GLY C N 1
ATOM 2908 C CA . GLY C 1 71 ? 21.081 37.591 19.140 1.00 28.96 69 GLY C CA 1
ATOM 2909 C C . GLY C 1 71 ? 21.745 36.657 20.124 1.00 29.99 69 GLY C C 1
ATOM 2910 O O . GLY C 1 71 ? 22.542 35.809 19.704 1.00 27.77 69 GLY C O 1
ATOM 2911 N N . PHE C 1 72 ? 21.445 36.779 21.417 1.00 31.52 70 PHE C N 1
ATOM 2912 C CA . PHE C 1 72 ? 22.030 35.932 22.455 1.00 30.57 70 PHE C CA 1
ATOM 2913 C C . PHE C 1 72 ? 20.919 35.401 23.350 1.00 30.02 70 PHE C C 1
ATOM 2914 O O . PHE C 1 72 ? 20.643 35.963 24.417 1.00 30.86 70 PHE C O 1
ATOM 2922 N N . PRO C 1 73 ? 20.255 34.321 22.944 1.00 32.12 71 PRO C N 1
ATOM 2923 C CA . PRO C 1 73 ? 19.281 33.688 23.837 1.00 28.22 71 PRO C CA 1
ATOM 2924 C C . PRO C 1 73 ? 19.966 33.085 25.051 1.00 28.98 71 PRO C C 1
ATOM 2925 O O . PRO C 1 73 ? 21.113 32.636 24.991 1.00 33.12 71 PRO C O 1
ATOM 2929 N N . CYS C 1 74 ? 19.254 33.094 26.172 1.00 27.92 72 CYS C N 1
ATOM 2930 C CA . CYS C 1 74 ? 19.737 32.473 27.403 1.00 27.94 72 CYS C CA 1
ATOM 2931 C C . CYS C 1 74 ? 19.092 31.097 27.496 1.00 25.56 72 CYS C C 1
ATOM 2932 O O . CYS C 1 74 ? 17.907 30.973 27.815 1.00 25.56 72 CYS C O 1
ATOM 2935 N N . LEU C 1 75 ? 19.879 30.062 27.218 1.00 26.98 73 LEU C N 1
ATOM 2936 C CA . LEU C 1 75 ? 19.375 28.700 27.055 1.00 28.46 73 LEU C CA 1
ATOM 2937 C C . LEU C 1 75 ? 20.052 27.797 28.081 1.00 30.85 73 LEU C C 1
ATOM 2938 O O . LEU C 1 75 ? 21.225 27.441 27.927 1.00 31.50 73 LEU C O 1
ATOM 2943 N N . LEU C 1 76 ? 19.315 27.431 29.126 1.00 27.88 74 LEU C N 1
ATOM 2944 C CA . LEU C 1 76 ? 19.799 26.505 30.141 1.00 27.88 74 LEU C CA 1
ATOM 2945 C C . LEU C 1 76 ? 19.320 25.104 29.787 1.00 30.65 74 LEU C C 1
ATOM 2946 O O . LEU C 1 76 ? 18.117 24.881 29.621 1.00 31.77 74 LEU C O 1
ATOM 2951 N N . GLY C 1 77 ? 20.257 24.167 29.676 1.00 30.44 75 GLY C N 1
ATOM 2952 C CA . GLY C 1 77 ? 19.926 22.800 29.356 1.00 30.02 75 GLY C CA 1
ATOM 2953 C C . GLY C 1 77 ? 19.278 22.084 30.523 1.00 34.31 75 GLY C C 1
ATOM 2954 O O . GLY C 1 77 ? 18.935 22.691 31.543 1.00 35.10 75 GLY C O 1
ATOM 2955 N N . PRO C 1 78 ? 19.096 20.774 30.395 1.00 37.56 76 PRO C N 1
ATOM 2956 C CA . PRO C 1 78 ? 18.465 20.008 31.472 1.00 30.31 76 PRO C CA 1
ATOM 2957 C C . PRO C 1 78 ? 19.420 19.771 32.629 1.00 31.53 76 PRO C C 1
ATOM 2958 O O . PRO C 1 78 ? 20.641 19.719 32.461 1.00 30.56 76 PRO C O 1
ATOM 2962 N N . GLU C 1 79 ? 18.832 19.619 33.818 1.00 31.56 77 GLU C N 1
ATOM 2963 C CA . GLU C 1 79 ? 19.566 19.286 35.044 1.00 31.12 77 GLU C CA 1
ATOM 2964 C C . GLU C 1 79 ? 20.705 20.272 35.305 1.00 30.96 77 GLU C C 1
ATOM 2965 O O . GLU C 1 79 ? 21.792 19.900 35.753 1.00 30.01 77 GLU C O 1
ATOM 2971 N N . VAL C 1 80 ? 20.446 21.548 35.033 1.00 28.90 78 VAL C N 1
ATOM 2972 C CA . VAL C 1 80 ? 21.417 22.621 35.212 1.00 28.90 78 VAL C CA 1
ATOM 2973 C C . VAL C 1 80 ? 21.189 23.269 36.571 1.00 27.87 78 VAL C C 1
ATOM 2974 O O . VAL C 1 80 ? 20.061 23.327 37.072 1.00 32.52 78 VAL C O 1
ATOM 2978 N N . THR C 1 81 ? 22.269 23.739 37.194 1.00 24.90 79 THR C N 1
ATOM 2979 C CA . THR C 1 81 ? 22.191 24.448 38.466 1.00 27.94 79 THR C CA 1
ATOM 2980 C C . THR C 1 81 ? 22.749 25.855 38.297 1.00 29.16 79 THR C C 1
ATOM 2981 O O . THR C 1 81 ? 23.905 26.022 37.891 1.00 27.25 79 THR C O 1
ATOM 2985 N N . VAL C 1 82 ? 21.927 26.858 38.600 1.00 25.50 80 VAL C N 1
ATOM 2986 C CA . VAL C 1 82 ? 22.348 28.255 38.645 1.00 25.83 80 VAL C CA 1
ATOM 2987 C C . VAL C 1 82 ? 22.383 28.661 40.112 1.00 24.37 80 VAL C C 1
ATOM 2988 O O . VAL C 1 82 ? 21.331 28.824 40.743 1.00 21.72 80 VAL C O 1
ATOM 2992 N N . GLY C 1 83 ? 23.589 28.826 40.653 1.00 20.85 81 GLY C N 1
ATOM 2993 C CA . GLY C 1 83 ? 23.761 29.009 42.081 1.00 24.56 81 GLY C CA 1
ATOM 2994 C C . GLY C 1 83 ? 23.214 30.328 42.599 1.00 25.58 81 GLY C C 1
ATOM 2995 O O . GLY C 1 83 ? 22.823 31.225 41.848 1.00 22.86 81 GLY C O 1
ATOM 2996 N N . HIS C 1 84 ? 23.194 30.429 43.932 1.00 24.57 82 HIS C N 1
ATOM 2997 C CA . HIS C 1 84 ? 22.684 31.608 44.625 1.00 24.62 82 HIS C CA 1
ATOM 2998 C C . HIS C 1 84 ? 23.279 32.879 44.048 1.00 21.64 82 HIS C C 1
ATOM 2999 O O . HIS C 1 84 ? 24.503 33.043 44.022 1.00 22.72 82 HIS C O 1
ATOM 3006 N N . ARG C 1 85 ? 22.410 33.774 43.579 1.00 20.15 83 ARG C N 1
ATOM 3007 C CA . ARG C 1 85 ? 22.802 35.136 43.231 1.00 22.30 83 ARG C CA 1
ATOM 3008 C C . ARG C 1 85 ? 23.754 35.172 42.034 1.00 26.17 83 ARG C C 1
ATOM 3009 O O . ARG C 1 85 ? 24.600 36.064 41.923 1.00 23.58 83 ARG C O 1
ATOM 3017 N N . ALA C 1 86 ? 23.637 34.202 41.134 1.00 24.80 84 ALA C N 1
ATOM 3018 C CA . ALA C 1 86 ? 24.420 34.201 39.910 1.00 24.33 84 ALA C CA 1
ATOM 3019 C C . ALA C 1 86 ? 23.692 34.977 38.815 1.00 23.19 84 ALA C C 1
ATOM 3020 O O . ALA C 1 86 ? 22.491 35.238 38.897 1.00 20.38 84 ALA C O 1
ATOM 3022 N N . VAL C 1 87 ? 24.441 35.352 37.782 1.00 25.82 85 VAL C N 1
ATOM 3023 C CA . VAL C 1 87 ? 23.881 36.021 36.613 1.00 20.93 85 VAL C CA 1
ATOM 3024 C C . VAL C 1 87 ? 24.322 35.253 35.376 1.00 26.58 85 VAL C C 1
ATOM 3025 O O . VAL C 1 87 ? 25.523 35.150 35.101 1.00 25.20 85 VAL C O 1
ATOM 3029 N N . VAL C 1 88 ? 23.358 34.714 34.635 1.00 27.01 86 VAL C N 1
ATOM 3030 C CA . VAL C 1 88 ? 23.609 34.078 33.346 1.00 25.30 86 VAL C CA 1
ATOM 3031 C C . VAL C 1 88 ? 22.898 34.919 32.295 1.00 24.34 86 VAL C C 1
ATOM 3032 O O . VAL C 1 88 ? 21.661 34.964 32.258 1.00 23.45 86 VAL C O 1
ATOM 3036 N N . HIS C 1 89 ? 23.672 35.588 31.443 1.00 21.35 87 HIS C N 1
ATOM 3037 C CA . HIS C 1 89 ? 23.134 36.559 30.498 1.00 20.26 87 HIS C CA 1
ATOM 3038 C C . HIS C 1 89 ? 23.445 36.121 29.072 1.00 23.29 87 HIS C C 1
ATOM 3039 O O . HIS C 1 89 ? 24.610 36.115 28.660 1.00 27.39 87 HIS C O 1
ATOM 3046 N N . GLY C 1 90 ? 22.402 35.776 28.321 1.00 25.42 88 GLY C N 1
ATOM 3047 C CA . GLY C 1 90 ? 22.544 35.419 26.916 1.00 26.03 88 GLY C CA 1
ATOM 3048 C C . GLY C 1 90 ? 23.553 34.326 26.641 1.00 26.61 88 GLY C C 1
ATOM 3049 O O . GLY C 1 90 ? 24.298 34.407 25.656 1.00 30.29 88 GLY C O 1
ATOM 3050 N N . ALA C 1 91 ? 23.597 33.303 27.488 1.00 25.31 89 ALA C N 1
ATOM 3051 C CA . ALA C 1 91 ? 24.583 32.242 27.379 1.00 22.89 89 ALA C CA 1
ATOM 3052 C C . ALA C 1 91 ? 23.898 30.887 27.285 1.00 27.44 89 ALA C C 1
ATOM 3053 O O . ALA C 1 91 ? 22.719 30.734 27.616 1.00 28.17 89 ALA C O 1
ATOM 3055 N N . VAL C 1 92 ? 24.663 29.899 26.826 1.00 30.91 90 VAL C N 1
ATOM 3056 C CA . VAL C 1 92 ? 24.203 28.521 26.697 1.00 29.03 90 VAL C CA 1
ATOM 3057 C C . VAL C 1 92 ? 24.886 27.694 27.777 1.00 28.39 90 VAL C C 1
ATOM 3058 O O . VAL C 1 92 ? 26.120 27.667 27.863 1.00 25.72 90 VAL C O 1
ATOM 3062 N N . VAL C 1 93 ? 24.087 27.027 28.604 1.00 30.06 91 VAL C N 1
ATOM 3063 C CA . VAL C 1 93 ? 24.585 26.152 29.658 1.00 28.97 91 VAL C CA 1
ATOM 3064 C C . VAL C 1 93 ? 24.077 24.749 29.362 1.00 26.56 91 VAL C C 1
ATOM 3065 O O . VAL C 1 93 ? 22.863 24.511 29.356 1.00 29.48 91 VAL C O 1
ATOM 3069 N N . GLU C 1 94 ? 25.001 23.826 29.111 1.00 33.28 92 GLU C N 1
ATOM 3070 C CA . GLU C 1 94 ? 24.642 22.493 28.654 1.00 33.93 92 GLU C CA 1
ATOM 3071 C C . GLU C 1 94 ? 24.254 21.600 29.832 1.00 32.31 92 GLU C C 1
ATOM 3072 O O . GLU C 1 94 ? 24.380 21.971 31.002 1.00 28.65 92 GLU C O 1
ATOM 3078 N N . GLU C 1 95 ? 23.790 20.397 29.497 1.00 35.67 93 GLU C N 1
ATOM 3079 C CA . GLU C 1 95 ? 23.192 19.496 30.476 1.00 35.55 93 GLU C CA 1
ATOM 3080 C C . GLU C 1 95 ? 24.132 19.219 31.643 1.00 31.73 93 GLU C C 1
ATOM 3081 O O . GLU C 1 95 ? 25.310 18.907 31.450 1.00 34.94 93 GLU C O 1
ATOM 3087 N N . GLY C 1 96 ? 23.601 19.338 32.858 1.00 29.76 94 GLY C N 1
ATOM 3088 C CA . GLY C 1 96 ? 24.318 18.939 34.054 1.00 31.08 94 GLY C CA 1
ATOM 3089 C C . GLY C 1 96 ? 25.372 19.902 34.552 1.00 31.71 94 GLY C C 1
ATOM 3090 O O . GLY C 1 96 ? 26.077 19.574 35.513 1.00 27.64 94 GLY C O 1
ATOM 3091 N N . ALA C 1 97 ? 25.504 21.076 33.942 1.00 25.03 95 ALA C N 1
ATOM 3092 C CA . ALA C 1 97 ? 26.529 22.019 34.360 1.00 32.17 95 ALA C CA 1
ATOM 3093 C C . ALA C 1 97 ? 26.096 22.775 35.618 1.00 27.60 95 ALA C C 1
ATOM 3094 O O . ALA C 1 97 ? 24.926 22.773 36.013 1.00 26.88 95 ALA C O 1
ATOM 3096 N N . LEU C 1 98 ? 27.064 23.430 36.254 1.00 24.18 96 LEU C N 1
ATOM 3097 C CA . LEU C 1 98 ? 26.807 24.239 37.439 1.00 29.59 96 LEU C CA 1
ATOM 3098 C C . LEU C 1 98 ? 27.439 25.613 37.274 1.00 27.96 96 LEU C C 1
ATOM 3099 O O . LEU C 1 98 ? 28.640 25.722 37.011 1.00 26.11 96 LEU C O 1
ATOM 3104 N N . VAL C 1 99 ? 26.628 26.653 37.428 1.00 22.04 97 VAL C N 1
ATOM 3105 C CA . VAL C 1 99 ? 27.112 28.024 37.519 1.00 25.68 97 VAL C CA 1
ATOM 3106 C C . VAL C 1 99 ? 27.201 28.359 39.001 1.00 25.16 97 VAL C C 1
ATOM 3107 O O . VAL C 1 99 ? 26.175 28.481 39.681 1.00 27.38 97 VAL C O 1
ATOM 3111 N N . GLY C 1 100 ? 28.427 28.489 39.505 1.00 23.52 98 GLY C N 1
ATOM 3112 C CA . GLY C 1 100 ? 28.627 28.699 40.925 1.00 23.54 98 GLY C CA 1
ATOM 3113 C C . GLY C 1 100 ? 27.919 29.940 41.433 1.00 23.76 98 GLY C C 1
ATOM 3114 O O . GLY C 1 100 ? 27.607 30.869 40.687 1.00 26.41 98 GLY C O 1
ATOM 3115 N N . MET C 1 101 ? 27.659 29.943 42.736 1.00 22.56 99 MET C N 1
ATOM 3116 C CA . MET C 1 101 ? 26.891 31.028 43.326 1.00 26.86 99 MET C CA 1
ATOM 3117 C C . MET C 1 101 ? 27.683 32.327 43.265 1.00 24.50 99 MET C C 1
ATOM 3118 O O . MET C 1 101 ? 28.899 32.347 43.481 1.00 25.86 99 MET C O 1
ATOM 3123 N N . GLY C 1 102 ? 26.987 33.414 42.931 1.00 23.29 100 GLY C N 1
ATOM 3124 C CA . GLY C 1 102 ? 27.609 34.708 42.750 1.00 22.98 100 GLY C CA 1
ATOM 3125 C C . GLY C 1 102 ? 28.324 34.907 41.430 1.00 29.32 100 GLY C C 1
ATOM 3126 O O . GLY C 1 102 ? 28.775 36.027 41.153 1.00 24.10 100 GLY C O 1
ATOM 3127 N N . ALA C 1 103 ? 28.442 33.868 40.604 1.00 27.52 101 ALA C N 1
ATOM 3128 C CA . ALA C 1 103 ? 29.173 33.981 39.352 1.00 26.57 101 ALA C CA 1
ATOM 3129 C C . ALA C 1 103 ? 28.383 34.806 38.336 1.00 24.00 101 ALA C C 1
ATOM 3130 O O . ALA C 1 103 ? 27.190 35.078 38.499 1.00 26.69 101 ALA C O 1
ATOM 3132 N N . VAL C 1 104 ? 29.077 35.220 37.275 1.00 23.55 102 VAL C N 1
ATOM 3133 C CA . VAL C 1 104 ? 28.476 35.948 36.163 1.00 23.76 102 VAL C CA 1
ATOM 3134 C C . VAL C 1 104 ? 28.931 35.298 34.863 1.00 27.08 102 VAL C C 1
ATOM 3135 O O . VAL C 1 104 ? 30.130 35.075 34.662 1.00 24.82 102 VAL C O 1
ATOM 3139 N N . VAL C 1 105 ? 27.977 35.000 33.982 1.00 28.96 103 VAL C N 1
ATOM 3140 C CA . VAL C 1 105 ? 28.250 34.394 32.683 1.00 23.67 103 VAL C CA 1
ATOM 3141 C C . VAL C 1 105 ? 27.632 35.289 31.614 1.00 25.57 103 VAL C C 1
ATOM 3142 O O . VAL C 1 105 ? 26.409 35.476 31.590 1.00 22.92 103 VAL C O 1
ATOM 3146 N N . LEU C 1 106 ? 28.469 35.827 30.727 1.00 23.02 104 LEU C N 1
ATOM 3147 C CA . LEU C 1 106 ? 28.075 36.908 29.834 1.00 29.24 104 LEU C CA 1
ATOM 3148 C C . LEU C 1 106 ? 27.693 36.383 28.447 1.00 27.22 104 LEU C C 1
ATOM 3149 O O . LEU C 1 106 ? 27.750 35.184 28.163 1.00 26.43 104 LEU C O 1
ATOM 3154 N N . ASN C 1 107 ? 27.308 37.317 27.572 1.00 26.35 105 ASN C N 1
ATOM 3155 C CA . ASN C 1 107 ? 26.687 36.986 26.293 1.00 28.16 105 ASN C CA 1
ATOM 3156 C C . ASN C 1 107 ? 27.573 36.080 25.447 1.00 29.20 105 ASN C C 1
ATOM 3157 O O . ASN C 1 107 ? 28.781 36.293 25.332 1.00 29.19 105 ASN C O 1
ATOM 3162 N N . GLY C 1 108 ? 26.956 35.074 24.833 1.00 27.56 106 GLY C N 1
ATOM 3163 C CA . GLY C 1 108 ? 27.655 34.203 23.916 1.00 26.86 106 GLY C CA 1
ATOM 3164 C C . GLY C 1 108 ? 28.538 33.157 24.557 1.00 28.01 106 GLY C C 1
ATOM 3165 O O . GLY C 1 108 ? 29.111 32.332 23.835 1.00 31.33 106 GLY C O 1
ATOM 3166 N N . ALA C 1 109 ? 28.679 33.165 25.878 1.00 27.06 107 ALA C N 1
ATOM 3167 C CA . ALA C 1 109 ? 29.452 32.128 26.541 1.00 26.04 107 ALA C CA 1
ATOM 3168 C C . ALA C 1 109 ? 28.745 30.783 26.416 1.00 30.37 107 ALA C C 1
ATOM 3169 O O . ALA C 1 109 ? 27.522 30.710 26.264 1.00 28.05 107 ALA C O 1
ATOM 3171 N N . ARG C 1 110 ? 29.530 29.711 26.471 1.00 27.51 108 ARG C N 1
ATOM 3172 C CA . ARG C 1 110 ? 29.001 28.354 26.409 1.00 32.15 108 ARG C CA 1
ATOM 3173 C C . ARG C 1 110 ? 29.619 27.538 27.532 1.00 35.81 108 ARG C C 1
ATOM 3174 O O . ARG C 1 110 ? 30.845 27.408 27.605 1.00 37.11 108 ARG C O 1
ATOM 3182 N N . ILE C 1 111 ? 28.775 26.999 28.405 1.00 30.72 109 ILE C N 1
ATOM 3183 C CA . ILE C 1 111 ? 29.214 26.155 29.511 1.00 31.64 109 ILE C CA 1
ATOM 3184 C C . ILE C 1 111 ? 28.937 24.711 29.118 1.00 37.79 109 ILE C C 1
ATOM 3185 O O . ILE C 1 111 ? 27.777 24.294 29.045 1.00 33.95 109 ILE C O 1
ATOM 3190 N N . GLY C 1 112 ? 29.998 23.944 28.875 1.00 33.21 110 GLY C N 1
ATOM 3191 C CA . GLY C 1 112 ? 29.853 22.573 28.420 1.00 34.37 110 GLY C CA 1
ATOM 3192 C C . GLY C 1 112 ? 29.131 21.692 29.426 1.00 38.70 110 GLY C C 1
ATOM 3193 O O . GLY C 1 112 ? 28.893 22.051 30.579 1.00 32.25 110 GLY C O 1
ATOM 3194 N N . LYS C 1 113 ? 28.777 20.496 28.955 1.00 36.27 111 LYS C N 1
ATOM 3195 C CA . LYS C 1 113 ? 28.032 19.546 29.773 1.00 37.15 111 LYS C CA 1
ATOM 3196 C C . LYS C 1 113 ? 28.819 19.171 31.024 1.00 35.85 111 LYS C C 1
ATOM 3197 O O . LYS C 1 113 ? 30.020 18.894 30.959 1.00 38.54 111 LYS C O 1
ATOM 3203 N N . ASN C 1 114 ? 28.137 19.184 32.169 1.00 31.18 112 ASN C N 1
ATOM 3204 C CA . ASN C 1 114 ? 28.693 18.834 33.474 1.00 32.43 112 ASN C CA 1
ATOM 3205 C C . ASN C 1 114 ? 29.889 19.694 33.868 1.00 35.93 112 ASN C C 1
ATOM 3206 O O . ASN C 1 114 ? 30.598 19.359 34.826 1.00 33.70 112 ASN C O 1
ATOM 3211 N N . ALA C 1 115 ? 30.139 20.791 33.158 1.00 35.68 113 ALA C N 1
ATOM 3212 C CA . ALA C 1 115 ? 31.192 21.711 33.551 1.00 34.03 113 ALA C CA 1
ATOM 3213 C C . ALA C 1 115 ? 30.740 22.547 34.745 1.00 31.15 113 ALA C C 1
ATOM 3214 O O . ALA C 1 115 ? 29.552 22.633 35.064 1.00 32.14 113 ALA C O 1
ATOM 3216 N N . VAL C 1 116 ? 31.710 23.160 35.419 1.00 34.32 114 VAL C N 1
ATOM 3217 C CA . VAL C 1 116 ? 31.450 23.939 36.623 1.00 29.89 114 VAL C CA 1
ATOM 3218 C C . VAL C 1 116 ? 32.084 25.313 36.470 1.00 30.42 114 VAL C C 1
ATOM 3219 O O . VAL C 1 116 ? 33.285 25.421 36.201 1.00 28.86 114 VAL C O 1
ATOM 3223 N N . VAL C 1 117 ? 31.275 26.357 36.630 1.00 24.72 115 VAL C N 1
ATOM 3224 C CA . VAL C 1 117 ? 31.777 27.718 36.771 1.00 26.90 115 VAL C CA 1
ATOM 3225 C C . VAL C 1 117 ? 31.991 27.987 38.253 1.00 24.53 115 VAL C C 1
ATOM 3226 O O . VAL C 1 117 ? 31.073 27.808 39.063 1.00 24.89 115 VAL C O 1
ATOM 3230 N N . GLY C 1 118 ? 33.200 28.411 38.611 1.00 22.01 116 GLY C N 1
ATOM 3231 C CA . GLY C 1 118 ? 33.513 28.644 40.007 1.00 22.55 116 GLY C CA 1
ATOM 3232 C C . GLY C 1 118 ? 32.700 29.781 40.596 1.00 24.77 116 GLY C C 1
ATOM 3233 O O . GLY C 1 118 ? 32.252 30.690 39.897 1.00 25.42 116 GLY C O 1
ATOM 3234 N N . ALA C 1 119 ? 32.504 29.719 41.912 1.00 20.31 117 ALA C N 1
ATOM 3235 C CA . ALA C 1 119 ? 31.752 30.752 42.611 1.00 27.26 117 ALA C CA 1
ATOM 3236 C C . ALA C 1 119 ? 32.439 32.105 42.469 1.00 31.31 117 ALA C C 1
ATOM 3237 O O . ALA C 1 119 ? 33.650 32.230 42.680 1.00 27.47 117 ALA C O 1
ATOM 3239 N N . GLY C 1 120 ? 31.660 33.121 42.104 1.00 28.98 118 GLY C N 1
ATOM 3240 C CA . GLY C 1 120 ? 32.189 34.454 41.912 1.00 27.57 118 GLY C CA 1
ATOM 3241 C C . GLY C 1 120 ? 32.961 34.663 40.629 1.00 29.79 118 GLY C C 1
ATOM 3242 O O . GLY C 1 120 ? 33.423 35.784 40.382 1.00 31.78 118 GLY C O 1
ATOM 3243 N N . ALA C 1 121 ? 33.121 33.629 39.807 1.00 27.72 119 ALA C N 1
ATOM 3244 C CA . ALA C 1 121 ? 33.847 33.780 38.556 1.00 30.05 119 ALA C CA 1
ATOM 3245 C C . ALA C 1 121 ? 33.022 34.574 37.551 1.00 27.92 119 ALA C C 1
ATOM 3246 O O . ALA C 1 121 ? 31.790 34.504 37.528 1.00 26.00 119 ALA C O 1
ATOM 3248 N N . VAL C 1 122 ? 33.714 35.337 36.715 1.00 31.17 120 VAL C N 1
ATOM 3249 C CA . VAL C 1 122 ? 33.085 36.105 35.647 1.00 28.04 120 VAL C CA 1
ATOM 3250 C C . VAL C 1 122 ? 33.562 35.511 34.329 1.00 26.39 120 VAL C C 1
ATOM 3251 O O . VAL C 1 122 ? 34.750 35.590 33.994 1.00 28.98 120 VAL C O 1
ATOM 3255 N N . VAL C 1 123 ? 32.638 34.906 33.590 1.00 26.38 121 VAL C N 1
ATOM 3256 C CA . VAL C 1 123 ? 32.957 34.222 32.336 1.00 25.82 121 VAL C CA 1
ATOM 3257 C C . VAL C 1 123 ? 32.784 35.233 31.202 1.00 26.06 121 VAL C C 1
ATOM 3258 O O . VAL C 1 123 ? 31.645 35.635 30.920 1.00 25.91 121 VAL C O 1
ATOM 3262 N N . PRO C 1 124 ? 33.861 35.649 30.537 1.00 28.06 122 PRO C N 1
ATOM 3263 C CA . PRO C 1 124 ? 33.764 36.727 29.540 1.00 29.48 122 PRO C CA 1
ATOM 3264 C C . PRO C 1 124 ? 32.833 36.351 28.401 1.00 31.60 122 PRO C C 1
ATOM 3265 O O . PRO C 1 124 ? 32.503 35.169 28.220 1.00 28.24 122 PRO C O 1
ATOM 3269 N N . PRO C 1 125 ? 32.378 37.332 27.621 1.00 32.63 123 PRO C N 1
ATOM 3270 C CA . PRO C 1 125 ? 31.507 37.021 26.480 1.00 31.33 123 PRO C CA 1
ATOM 3271 C C . PRO C 1 125 ? 32.195 36.094 25.490 1.00 30.50 123 PRO C C 1
ATOM 3272 O O . PRO C 1 125 ? 33.348 36.306 25.111 1.00 29.16 123 PRO C O 1
ATOM 3276 N N . GLY C 1 126 ? 31.473 35.054 25.077 1.00 29.60 124 GLY C N 1
ATOM 3277 C CA . GLY C 1 126 ? 31.964 34.130 24.079 1.00 29.59 124 GLY C CA 1
ATOM 3278 C C . GLY C 1 126 ? 32.905 33.056 24.580 1.00 32.00 124 GLY C C 1
ATOM 3279 O O . GLY C 1 126 ? 33.311 32.200 23.785 1.00 31.28 124 GLY C O 1
ATOM 3280 N N . MET C 1 127 ? 33.272 33.067 25.860 1.00 34.46 125 MET C N 1
ATOM 3281 C CA . MET C 1 127 ? 34.162 32.034 26.372 1.00 36.47 125 MET C CA 1
ATOM 3282 C C . MET C 1 127 ? 33.472 30.678 26.345 1.00 35.44 125 MET C C 1
ATOM 3283 O O . MET C 1 127 ? 32.292 30.555 26.687 1.00 35.89 125 MET C O 1
ATOM 3288 N N . GLU C 1 128 ? 34.212 29.658 25.921 1.00 41.55 126 GLU C N 1
ATOM 3289 C CA . GLU C 1 128 ? 33.738 28.281 25.922 1.00 37.06 126 GLU C CA 1
ATOM 3290 C C . GLU C 1 128 ? 34.431 27.525 27.045 1.00 38.49 126 GLU C C 1
ATOM 3291 O O . GLU C 1 128 ? 35.665 27.470 27.091 1.00 39.44 126 GLU C O 1
ATOM 3297 N N . VAL C 1 129 ? 33.640 26.956 27.948 1.00 31.71 127 VAL C N 1
ATOM 3298 C CA . VAL C 1 129 ? 34.148 26.077 28.996 1.00 35.21 127 VAL C CA 1
ATOM 3299 C C . VAL C 1 129 ? 33.869 24.641 28.559 1.00 38.27 127 VAL C C 1
ATOM 3300 O O . VAL C 1 129 ? 32.693 24.246 28.487 1.00 39.83 127 VAL C O 1
ATOM 3304 N N . PRO C 1 130 ? 34.890 23.846 28.242 1.00 39.18 128 PRO C N 1
ATOM 3305 C CA . PRO C 1 130 ? 34.643 22.503 27.706 1.00 40.85 128 PRO C CA 1
ATOM 3306 C C . PRO C 1 130 ? 33.938 21.611 28.716 1.00 39.52 128 PRO C C 1
ATOM 3307 O O . PRO C 1 130 ? 33.960 21.850 29.926 1.00 35.67 128 PRO C O 1
ATOM 3311 N N . GLU C 1 131 ? 33.304 20.566 28.186 1.00 41.20 129 GLU C N 1
ATOM 3312 C CA . GLU C 1 131 ? 32.559 19.614 29.000 1.00 40.14 129 GLU C CA 1
ATOM 3313 C C . GLU C 1 131 ? 33.422 19.053 30.124 1.00 39.03 129 GLU C C 1
ATOM 3314 O O . GLU C 1 131 ? 34.581 18.688 29.913 1.00 42.10 129 GLU C O 1
ATOM 3320 N N . GLY C 1 132 ? 32.851 19.009 31.327 1.00 39.03 130 GLY C N 1
ATOM 3321 C CA . GLY C 1 132 ? 33.519 18.421 32.472 1.00 31.65 130 GLY C CA 1
ATOM 3322 C C . GLY C 1 132 ? 34.696 19.196 33.019 1.00 38.19 130 GLY C C 1
ATOM 3323 O O . GLY C 1 132 ? 35.477 18.636 33.794 1.00 40.80 130 GLY C O 1
ATOM 3324 N N . ARG C 1 133 ? 34.848 20.465 32.656 1.00 35.22 131 ARG C N 1
ATOM 3325 C CA . ARG C 1 133 ? 35.982 21.266 33.089 1.00 38.97 131 ARG C CA 1
ATOM 3326 C C . ARG C 1 133 ? 35.544 22.307 34.113 1.00 38.12 131 ARG C C 1
ATOM 3327 O O . ARG C 1 133 ? 34.360 22.628 34.245 1.00 33.01 131 ARG C O 1
ATOM 3335 N N . LEU C 1 134 ? 36.525 22.833 34.841 1.00 38.25 132 LEU C N 1
ATOM 3336 C CA . LEU C 1 134 ? 36.303 23.855 35.855 1.00 28.49 132 LEU C CA 1
ATOM 3337 C C . LEU C 1 134 ? 36.899 25.175 35.387 1.00 33.97 132 LEU C C 1
ATOM 3338 O O . LEU C 1 134 ? 38.035 25.212 34.900 1.00 31.39 132 LEU C O 1
ATOM 3343 N N . ALA C 1 135 ? 36.131 26.254 35.535 1.00 29.99 133 ALA C N 1
ATOM 3344 C CA . ALA C 1 135 ? 36.571 27.597 35.182 1.00 31.03 133 ALA C CA 1
ATOM 3345 C C . ALA C 1 135 ? 36.321 28.522 36.363 1.00 33.52 133 ALA C C 1
ATOM 3346 O O . ALA C 1 135 ? 35.211 28.550 36.905 1.00 31.13 133 ALA C O 1
ATOM 3348 N N . LEU C 1 136 ? 37.346 29.272 36.762 1.00 28.00 134 LEU C N 1
ATOM 3349 C CA . LEU C 1 136 ? 37.223 30.157 37.911 1.00 33.59 134 LEU C CA 1
ATOM 3350 C C . LEU C 1 136 ? 38.122 31.373 37.732 1.00 32.60 134 LEU C C 1
ATOM 3351 O O . LEU C 1 136 ? 39.021 31.391 36.886 1.00 32.30 134 LEU C O 1
ATOM 3356 N N . GLY C 1 137 ? 37.867 32.388 38.544 1.00 30.07 135 GLY C N 1
ATOM 3357 C CA . GLY C 1 137 ? 38.657 33.601 38.560 1.00 32.68 135 GLY C CA 1
ATOM 3358 C C . GLY C 1 137 ? 37.939 34.762 37.890 1.00 31.39 135 GLY C C 1
ATOM 3359 O O . GLY C 1 137 ? 36.877 34.620 37.282 1.00 28.47 135 GLY C O 1
ATOM 3360 N N . VAL C 1 138 ? 38.551 35.935 38.027 1.00 32.81 136 VAL C N 1
ATOM 3361 C CA . VAL C 1 138 ? 38.068 37.141 37.364 1.00 33.73 136 VAL C CA 1
ATOM 3362 C C . VAL C 1 138 ? 39.189 37.734 36.513 1.00 32.84 136 VAL C C 1
ATOM 3363 O O . VAL C 1 138 ? 40.101 38.365 37.046 1.00 35.58 136 VAL C O 1
ATOM 3367 N N . PRO C 1 139 ? 39.134 37.528 35.186 1.00 34.13 137 PRO C N 1
ATOM 3368 C CA . PRO C 1 139 ? 38.108 36.760 34.473 1.00 36.95 137 PRO C CA 1
ATOM 3369 C C . PRO C 1 139 ? 38.326 35.257 34.585 1.00 33.50 137 PRO C C 1
ATOM 3370 O O . PRO C 1 139 ? 39.412 34.825 34.967 1.00 33.72 137 PRO C O 1
ATOM 3374 N N . ALA C 1 140 ? 37.301 34.478 34.254 1.00 31.24 138 ALA C N 1
ATOM 3375 C CA . ALA C 1 140 ? 37.373 33.034 34.419 1.00 33.32 138 ALA C CA 1
ATOM 3376 C C . ALA C 1 140 ? 38.398 32.425 33.470 1.00 35.29 138 ALA C C 1
ATOM 3377 O O . ALA C 1 140 ? 38.615 32.907 32.355 1.00 39.07 138 ALA C O 1
ATOM 3379 N N . ARG C 1 141 ? 39.035 31.352 33.930 1.00 33.50 139 ARG C N 1
ATOM 3380 C CA . ARG C 1 141 ? 39.954 30.573 33.115 1.00 38.79 139 ARG C CA 1
ATOM 3381 C C . ARG C 1 141 ? 39.689 29.095 33.348 1.00 35.27 139 ARG C C 1
ATOM 3382 O O . ARG C 1 141 ? 39.514 28.664 34.493 1.00 29.87 139 ARG C O 1
ATOM 3390 N N . VAL C 1 142 ? 39.648 28.325 32.259 1.00 30.72 140 VAL C N 1
ATOM 3391 C CA . VAL C 1 142 ? 39.515 26.877 32.365 1.00 31.40 140 VAL C CA 1
ATOM 3392 C C . VAL C 1 142 ? 40.772 26.315 33.014 1.00 35.00 140 VAL C C 1
ATOM 3393 O O . VAL C 1 142 ? 41.893 26.591 32.568 1.00 38.88 140 VAL C O 1
ATOM 3397 N N . VAL C 1 143 ? 40.592 25.526 34.075 1.00 31.65 141 VAL C N 1
ATOM 3398 C CA . VAL C 1 143 ? 41.674 25.165 34.982 1.00 36.19 141 VAL C CA 1
ATOM 3399 C C . VAL C 1 143 ? 41.952 23.665 34.972 1.00 43.88 141 VAL C C 1
ATOM 3400 O O . VAL C 1 143 ? 43.102 23.240 34.819 1.00 51.97 141 VAL C O 1
ATOM 3404 N N . ARG C 1 144 ? 40.920 22.847 35.145 1.00 42.26 142 ARG C N 1
ATOM 3405 C CA . ARG C 1 144 ? 41.127 21.423 35.375 1.00 44.61 142 ARG C CA 1
ATOM 3406 C C . ARG C 1 144 ? 39.806 20.687 35.154 1.00 45.78 142 ARG C C 1
ATOM 3407 O O . ARG C 1 144 ? 38.741 21.312 35.139 1.00 44.06 142 ARG C O 1
ATOM 3415 N N . PRO C 1 145 ? 39.857 19.365 34.971 1.00 43.96 143 PRO C N 1
ATOM 3416 C CA . PRO C 1 145 ? 38.621 18.576 34.936 1.00 43.64 143 PRO C CA 1
ATOM 3417 C C . PRO C 1 145 ? 38.060 18.380 36.335 1.00 41.12 143 PRO C C 1
ATOM 3418 O O . PRO C 1 145 ? 38.800 18.199 37.305 1.00 44.82 143 PRO C O 1
ATOM 3422 N N . ILE C 1 146 ? 36.734 18.410 36.432 1.00 39.03 144 ILE C N 1
ATOM 3423 C CA . ILE C 1 146 ? 36.046 18.330 37.712 1.00 39.29 144 ILE C CA 1
ATOM 3424 C C . ILE C 1 146 ? 34.912 17.320 37.600 1.00 40.59 144 ILE C C 1
ATOM 3425 O O . ILE C 1 146 ? 34.312 17.145 36.534 1.00 41.53 144 ILE C O 1
ATOM 3430 N N . ASP C 1 147 ? 34.639 16.634 38.708 1.00 40.55 145 ASP C N 1
ATOM 3431 C CA . ASP C 1 147 ? 33.557 15.663 38.742 1.00 47.42 145 ASP C CA 1
ATOM 3432 C C . ASP C 1 147 ? 32.218 16.350 38.476 1.00 47.81 145 ASP C C 1
ATOM 3433 O O . ASP C 1 147 ? 32.040 17.529 38.798 1.00 46.24 145 ASP C O 1
ATOM 3438 N N . PRO C 1 148 ? 31.262 15.641 37.880 1.00 48.26 146 PRO C N 1
ATOM 3439 C CA . PRO C 1 148 ? 29.941 16.228 37.632 1.00 38.38 146 PRO C CA 1
ATOM 3440 C C . PRO C 1 148 ? 29.257 16.603 38.934 1.00 45.77 146 PRO C C 1
ATOM 3441 O O . PRO C 1 148 ? 29.198 15.794 39.872 1.00 45.33 146 PRO C O 1
ATOM 3445 N N . PRO C 1 149 ? 28.734 17.824 39.034 1.00 40.41 147 PRO C N 1
ATOM 3446 C CA . PRO C 1 149 ? 28.038 18.227 40.259 1.00 38.07 147 PRO C CA 1
ATOM 3447 C C . PRO C 1 149 ? 26.688 17.538 40.384 1.00 37.76 147 PRO C C 1
ATOM 3448 O O . PRO C 1 149 ? 26.042 17.195 39.391 1.00 38.29 147 PRO C O 1
ATOM 3452 N N . GLY C 1 150 ? 26.263 17.337 41.628 1.00 37.32 148 GLY C N 1
ATOM 3453 C CA . GLY C 1 150 ? 25.010 16.653 41.885 1.00 38.33 148 GLY C CA 1
ATOM 3454 C C . GLY C 1 150 ? 23.939 17.535 42.492 1.00 41.46 148 GLY C C 1
ATOM 3455 O O . GLY C 1 150 ? 23.067 17.050 43.220 1.00 41.57 148 GLY C O 1
ATOM 3456 N N . ASN C 1 151 ? 23.990 18.837 42.195 1.00 44.31 149 ASN C N 1
ATOM 3457 C CA . ASN C 1 151 ? 23.014 19.762 42.762 1.00 38.76 149 ASN C CA 1
ATOM 3458 C C . ASN C 1 151 ? 21.632 19.556 42.156 1.00 36.19 149 ASN C C 1
ATOM 3459 O O . ASN C 1 151 ? 20.629 19.546 42.879 1.00 35.79 149 ASN C O 1
ATOM 3464 N N . ALA C 1 152 ? 21.561 19.400 40.833 1.00 33.08 150 ALA C N 1
ATOM 3465 C CA . ALA C 1 152 ? 20.264 19.309 40.167 1.00 31.97 150 ALA C CA 1
ATOM 3466 C C . ALA C 1 152 ? 19.376 18.194 40.708 1.00 33.27 150 ALA C C 1
ATOM 3467 O O . ALA C 1 152 ? 18.174 18.448 40.896 1.00 35.31 150 ALA C O 1
ATOM 3469 N N . PRO C 1 153 ? 19.863 16.974 40.976 1.00 37.43 151 PRO C N 1
ATOM 3470 C CA . PRO C 1 153 ? 18.969 15.975 41.587 1.00 38.20 151 PRO C CA 1
ATOM 3471 C C . PRO C 1 153 ? 18.445 16.392 42.950 1.00 35.93 151 PRO C C 1
ATOM 3472 O O . PRO C 1 153 ? 17.247 16.235 43.222 1.00 38.14 151 PRO C O 1
ATOM 3476 N N . ARG C 1 154 ? 19.310 16.922 43.819 1.00 34.64 152 ARG C N 1
ATOM 3477 C CA . ARG C 1 154 ? 18.863 17.319 45.151 1.00 37.16 152 ARG C CA 1
ATOM 3478 C C . ARG C 1 154 ? 17.811 18.416 45.084 1.00 40.49 152 ARG C C 1
ATOM 3479 O O . ARG C 1 154 ? 16.887 18.443 45.906 1.00 39.81 152 ARG C O 1
ATOM 3487 N N . TYR C 1 155 ? 17.922 19.320 44.111 1.00 37.86 153 TYR C N 1
ATOM 3488 C CA . TYR C 1 155 ? 16.952 20.400 44.010 1.00 34.91 153 TYR C CA 1
ATOM 3489 C C . TYR C 1 155 ? 15.638 19.936 43.398 1.00 31.42 153 TYR C C 1
ATOM 3490 O O . TYR C 1 155 ? 14.582 20.473 43.750 1.00 32.41 153 TYR C O 1
ATOM 3499 N N . ARG C 1 156 ? 15.674 18.948 42.497 1.00 31.08 154 ARG C N 1
ATOM 3500 C CA . ARG C 1 156 ? 14.431 18.332 42.042 1.00 30.66 154 ARG C CA 1
ATOM 3501 C C . ARG C 1 156 ? 13.626 17.810 43.223 1.00 34.54 154 ARG C C 1
ATOM 3502 O O . ARG C 1 156 ? 12.410 18.020 43.303 1.00 36.67 154 ARG C O 1
ATOM 3510 N N . ALA C 1 157 ? 14.296 17.137 44.160 1.00 29.40 155 ALA C N 1
ATOM 3511 C CA . ALA C 1 157 ? 13.603 16.588 45.319 1.00 33.13 155 ALA C CA 1
ATOM 3512 C C . ALA C 1 157 ? 13.213 17.684 46.302 1.00 32.04 155 ALA C C 1
ATOM 3513 O O . ALA C 1 157 ? 12.106 17.663 46.854 1.00 35.61 155 ALA C O 1
ATOM 3515 N N . LEU C 1 158 ? 14.107 18.649 46.536 1.00 27.91 156 LEU C N 1
ATOM 3516 C CA . LEU C 1 158 ? 13.783 19.741 47.449 1.00 30.57 156 LEU C CA 1
ATOM 3517 C C . LEU C 1 158 ? 12.617 20.565 46.923 1.00 29.53 156 LEU C C 1
ATOM 3518 O O . LEU C 1 158 ? 11.735 20.968 47.693 1.00 28.75 156 LEU C O 1
ATOM 3523 N N . ALA C 1 159 ? 12.595 20.824 45.612 1.00 34.15 157 ALA C N 1
ATOM 3524 C CA . ALA C 1 159 ? 11.469 21.536 45.014 1.00 35.06 157 ALA C CA 1
ATOM 3525 C C . ALA C 1 159 ? 10.159 20.810 45.287 1.00 35.00 157 ALA C C 1
ATOM 3526 O O . ALA C 1 159 ? 9.170 21.427 45.696 1.00 32.35 157 ALA C O 1
ATOM 3528 N N . GLU C 1 160 ? 10.142 19.489 45.086 1.00 35.63 158 GLU C N 1
ATOM 3529 C CA . GLU C 1 160 ? 8.920 18.721 45.304 1.00 35.04 158 GLU C CA 1
ATOM 3530 C C . GLU C 1 160 ? 8.448 18.835 46.748 1.00 36.55 158 GLU C C 1
ATOM 3531 O O . GLU C 1 160 ? 7.240 18.880 47.013 1.00 33.55 158 GLU C O 1
ATOM 3537 N N . ARG C 1 161 ? 9.386 18.880 47.698 1.00 29.72 159 ARG C N 1
ATOM 3538 C CA . ARG C 1 161 ? 9.007 19.080 49.092 1.00 30.61 159 ARG C CA 1
ATOM 3539 C C . ARG C 1 161 ? 8.479 20.488 49.330 1.00 31.34 159 ARG C C 1
ATOM 3540 O O . ARG C 1 161 ? 7.620 20.688 50.197 1.00 29.18 159 ARG C O 1
ATOM 3548 N N . TYR C 1 162 ? 8.967 21.471 48.571 1.00 30.85 160 TYR C N 1
ATOM 3549 C CA . TYR C 1 162 ? 8.485 22.836 48.751 1.00 32.31 160 TYR C CA 1
ATOM 3550 C C . TYR C 1 162 ? 7.075 23.005 48.201 1.00 32.20 160 TYR C C 1
ATOM 3551 O O . TYR C 1 162 ? 6.261 23.732 48.784 1.00 31.98 160 TYR C O 1
ATOM 3560 N N . ARG C 1 163 ? 6.763 22.336 47.086 1.00 35.58 161 ARG C N 1
ATOM 3561 C CA . ARG C 1 163 ? 5.430 22.443 46.500 1.00 37.36 161 ARG C CA 1
ATOM 3562 C C . ARG C 1 163 ? 4.356 21.837 47.395 1.00 36.72 161 ARG C C 1
ATOM 3563 O O . ARG C 1 163 ? 3.176 22.166 47.235 1.00 38.75 161 ARG C O 1
ATOM 3571 N N . LYS C 1 164 ? 4.738 20.979 48.341 1.00 37.46 162 LYS C N 1
ATOM 3572 C CA . LYS C 1 164 ? 3.786 20.308 49.213 1.00 34.88 162 LYS C CA 1
ATOM 3573 C C . LYS C 1 164 ? 3.701 20.908 50.608 1.00 34.54 162 LYS C C 1
ATOM 3574 O O . LYS C 1 164 ? 2.677 20.725 51.276 1.00 39.25 162 LYS C O 1
ATOM 3580 N N . ALA C 1 165 ? 4.743 21.618 51.075 1.00 33.04 163 ALA C N 1
ATOM 3581 C CA . ALA C 1 165 ? 4.764 22.041 52.472 1.00 34.08 163 ALA C CA 1
ATOM 3582 C C . ALA C 1 165 ? 5.422 23.404 52.679 1.00 31.62 163 ALA C C 1
ATOM 3583 O O . ALA C 1 165 ? 6.073 23.620 53.708 1.00 36.15 163 ALA C O 1
ATOM 3585 N N . LEU C 1 166 ? 5.259 24.333 51.741 1.00 32.38 164 LEU C N 1
ATOM 3586 C CA . LEU C 1 166 ? 5.668 25.718 51.942 1.00 34.78 164 LEU C CA 1
ATOM 3587 C C . LEU C 1 166 ? 4.431 26.558 52.234 1.00 32.63 164 LEU C C 1
ATOM 3588 O O . LEU C 1 166 ? 3.515 26.623 51.408 1.00 32.64 164 LEU C O 1
ATOM 3593 N N . PHE C 1 167 ? 4.406 27.202 53.402 1.00 28.28 165 PHE C N 1
ATOM 3594 C CA . PHE C 1 167 ? 3.259 28.000 53.809 1.00 30.71 165 PHE C CA 1
ATOM 3595 C C . PHE C 1 167 ? 3.727 29.318 54.406 1.00 30.26 165 PHE C C 1
ATOM 3596 O O . PHE C 1 167 ? 4.731 29.348 55.134 1.00 30.14 165 PHE C O 1
ATOM 3604 N N . PRO C 1 168 ? 3.020 30.412 54.135 1.00 32.17 166 PRO C N 1
ATOM 3605 C CA . PRO C 1 168 ? 3.308 31.663 54.841 1.00 31.35 166 PRO C CA 1
ATOM 3606 C C . PRO C 1 168 ? 2.814 31.607 56.278 1.00 29.98 166 PRO C C 1
ATOM 3607 O O . PRO C 1 168 ? 1.810 30.963 56.591 1.00 29.29 166 PRO C O 1
ATOM 3611 N N . VAL C 1 169 ? 3.549 32.288 57.159 1.00 37.48 167 VAL C N 1
ATOM 3612 C CA . VAL C 1 169 ? 3.228 32.338 58.583 1.00 32.75 167 VAL C CA 1
ATOM 3613 C C . VAL C 1 169 ? 3.003 33.796 58.971 1.00 37.96 167 VAL C C 1
ATOM 3614 O O . VAL C 1 169 ? 2.999 34.682 58.110 1.00 48.16 167 VAL C O 1
ATOM 3618 N N . ALA C 1 170 ? 2.811 34.056 60.261 1.00 51.68 168 ALA C N 1
ATOM 3619 C CA . ALA C 1 170 ? 2.636 35.415 60.762 1.00 46.31 168 ALA C CA 1
ATOM 3620 C C . ALA C 1 170 ? 3.877 35.877 61.519 1.00 46.78 168 ALA C C 1
ATOM 3621 O O . ALA C 1 170 ? 4.314 37.019 61.380 1.00 49.75 168 ALA C O 1
ATOM 3623 N N . MET D 1 3 ? 30.564 55.371 -18.055 1.00 53.79 1 MET D N 1
ATOM 3624 C CA . MET D 1 3 ? 29.369 55.050 -18.830 1.00 56.43 1 MET D CA 1
ATOM 3625 C C . MET D 1 3 ? 29.127 53.554 -18.880 1.00 57.57 1 MET D C 1
ATOM 3626 O O . MET D 1 3 ? 28.700 53.028 -19.910 1.00 59.51 1 MET D O 1
ATOM 3631 N N . SER D 1 4 ? 29.407 52.860 -17.785 1.00 52.81 2 SER D N 1
ATOM 3632 C CA . SER D 1 4 ? 29.556 51.416 -17.841 1.00 48.39 2 SER D CA 1
ATOM 3633 C C . SER D 1 4 ? 28.257 50.691 -17.525 1.00 44.07 2 SER D C 1
ATOM 3634 O O . SER D 1 4 ? 27.529 51.049 -16.594 1.00 44.39 2 SER D O 1
ATOM 3637 N N . VAL D 1 5 ? 27.985 49.666 -18.324 1.00 42.00 3 VAL D N 1
ATOM 3638 C CA . VAL D 1 5 ? 26.882 48.735 -18.155 1.00 28.96 3 VAL D CA 1
ATOM 3639 C C . VAL D 1 5 ? 27.508 47.363 -17.908 1.00 33.29 3 VAL D C 1
ATOM 3640 O O . VAL D 1 5 ? 28.679 47.136 -18.217 1.00 38.06 3 VAL D O 1
ATOM 3644 N N . TYR D 1 6 ? 26.736 46.449 -17.319 1.00 25.70 4 TYR D N 1
ATOM 3645 C CA . TYR D 1 6 ? 27.290 45.205 -16.794 1.00 24.36 4 TYR D CA 1
ATOM 3646 C C . TYR D 1 6 ? 26.738 43.982 -17.510 1.00 26.51 4 TYR D C 1
ATOM 3647 O O . TYR D 1 6 ? 25.519 43.829 -17.651 1.00 22.70 4 TYR D O 1
ATOM 3656 N N . ARG D 1 7 ? 27.644 43.101 -17.929 1.00 26.81 5 ARG D N 1
ATOM 3657 C CA . ARG D 1 7 ? 27.286 41.794 -18.458 1.00 26.97 5 ARG D CA 1
ATOM 3658 C C . ARG D 1 7 ? 27.288 40.775 -17.325 1.00 24.24 5 ARG D C 1
ATOM 3659 O O . ARG D 1 7 ? 28.255 40.687 -16.562 1.00 26.42 5 ARG D O 1
ATOM 3667 N N . PHE D 1 8 ? 26.199 40.021 -17.208 1.00 23.90 6 PHE D N 1
ATOM 3668 C CA . PHE D 1 8 ? 26.102 38.915 -16.264 1.00 25.51 6 PHE D CA 1
ATOM 3669 C C . PHE D 1 8 ? 26.135 37.616 -17.056 1.00 24.37 6 PHE D C 1
ATOM 3670 O O . PHE D 1 8 ? 25.235 37.358 -17.863 1.00 23.62 6 PHE D O 1
ATOM 3678 N N . GLU D 1 9 ? 27.170 36.807 -16.821 1.00 25.85 7 GLU D N 1
ATOM 3679 C CA . GLU D 1 9 ? 27.421 35.610 -17.616 1.00 25.11 7 GLU D CA 1
ATOM 3680 C C . GLU D 1 9 ? 27.422 35.979 -19.095 1.00 27.92 7 GLU D C 1
ATOM 3681 O O . GLU D 1 9 ? 28.295 36.730 -19.544 1.00 24.16 7 GLU D O 1
ATOM 3687 N N . ASP D 1 10 ? 26.446 35.485 -19.859 1.00 24.96 8 ASP D N 1
ATOM 3688 C CA . ASP D 1 10 ? 26.315 35.840 -21.267 1.00 30.22 8 ASP D CA 1
ATOM 3689 C C . ASP D 1 10 ? 25.129 36.766 -21.525 1.00 31.11 8 ASP D C 1
ATOM 3690 O O . ASP D 1 10 ? 24.653 36.859 -22.660 1.00 27.72 8 ASP D O 1
ATOM 3695 N N . LYS D 1 11 ? 24.643 37.452 -20.492 1.00 29.71 9 LYS D N 1
ATOM 3696 C CA . LYS D 1 11 ? 23.521 38.377 -20.611 1.00 30.93 9 LYS D CA 1
ATOM 3697 C C . LYS D 1 11 ? 24.071 39.797 -20.697 1.00 26.23 9 LYS D C 1
ATOM 3698 O O . LYS D 1 11 ? 24.560 40.342 -19.702 1.00 25.93 9 LYS D O 1
ATOM 3704 N N . THR D 1 12 ? 23.983 40.395 -21.883 1.00 20.65 10 THR D N 1
ATOM 3705 C CA . THR D 1 12 ? 24.514 41.726 -22.125 1.00 26.89 10 THR D CA 1
ATOM 3706 C C . THR D 1 12 ? 23.382 42.698 -22.407 1.00 25.18 10 THR D C 1
ATOM 3707 O O . THR D 1 12 ? 22.527 42.414 -23.256 1.00 28.68 10 THR D O 1
ATOM 3711 N N . PRO D 1 13 ? 23.330 43.838 -21.726 1.00 23.72 11 PRO D N 1
ATOM 3712 C CA . PRO D 1 13 ? 22.259 44.800 -21.998 1.00 29.02 11 PRO D CA 1
ATOM 3713 C C . PRO D 1 13 ? 22.442 45.485 -23.343 1.00 27.94 11 PRO D C 1
ATOM 3714 O O . PRO D 1 13 ? 23.553 45.858 -23.730 1.00 30.12 11 PRO D O 1
ATOM 3718 N N . ALA D 1 14 ? 21.331 45.644 -24.057 1.00 21.91 12 ALA D N 1
ATOM 3719 C CA . ALA D 1 14 ? 21.294 46.374 -25.318 1.00 21.42 12 ALA D CA 1
ATOM 3720 C C . ALA D 1 14 ? 20.748 47.771 -25.037 1.00 23.07 12 ALA D C 1
ATOM 3721 O O . ALA D 1 14 ? 19.546 47.941 -24.805 1.00 23.69 12 ALA D O 1
ATOM 3723 N N . VAL D 1 15 ? 21.631 48.765 -25.050 1.00 21.19 13 VAL D N 1
ATOM 3724 C CA . VAL D 1 15 ? 21.278 50.150 -24.760 1.00 22.36 13 VAL D CA 1
ATOM 3725 C C . VAL D 1 15 ? 21.375 50.949 -26.050 1.00 24.84 13 VAL D C 1
ATOM 3726 O O . VAL D 1 15 ? 22.410 50.921 -26.726 1.00 30.52 13 VAL D O 1
ATOM 3730 N N . HIS D 1 16 ? 20.304 51.662 -26.391 1.00 21.00 14 HIS D N 1
ATOM 3731 C CA . HIS D 1 16 ? 20.333 52.508 -27.571 1.00 25.84 14 HIS D CA 1
ATOM 3732 C C . HIS D 1 16 ? 21.315 53.662 -27.359 1.00 24.73 14 HIS D C 1
ATOM 3733 O O . HIS D 1 16 ? 21.475 54.150 -26.236 1.00 26.01 14 HIS D O 1
ATOM 3740 N N . PRO D 1 17 ? 22.004 54.100 -28.418 1.00 25.37 15 PRO D N 1
ATOM 3741 C CA . PRO D 1 17 ? 23.009 55.166 -28.246 1.00 24.07 15 PRO D CA 1
ATOM 3742 C C . PRO D 1 17 ? 22.448 56.470 -27.703 1.00 23.75 15 PRO D C 1
ATOM 3743 O O . PRO D 1 17 ? 23.177 57.207 -27.028 1.00 24.22 15 PRO D O 1
ATOM 3747 N N . THR D 1 18 ? 21.181 56.785 -27.973 1.00 24.72 16 THR D N 1
ATOM 3748 C CA . THR D 1 18 ? 20.585 58.024 -27.485 1.00 25.19 16 THR D CA 1
ATOM 3749 C C . THR D 1 18 ? 20.048 57.910 -26.063 1.00 28.15 16 THR D C 1
ATOM 3750 O O . THR D 1 18 ? 19.521 58.898 -25.537 1.00 23.68 16 THR D O 1
ATOM 3754 N N . ALA D 1 19 ? 20.162 56.746 -25.430 1.00 23.92 17 ALA D N 1
ATOM 3755 C CA . ALA D 1 19 ? 19.686 56.581 -24.065 1.00 23.46 17 ALA D CA 1
ATOM 3756 C C . ALA D 1 19 ? 20.681 57.178 -23.079 1.00 25.60 17 ALA D C 1
ATOM 3757 O O . ALA D 1 19 ? 21.897 57.048 -23.243 1.00 23.46 17 ALA D O 1
ATOM 3759 N N . PHE D 1 20 ? 20.157 57.843 -22.055 1.00 24.36 18 PHE D N 1
ATOM 3760 C CA . PHE D 1 20 ? 20.977 58.427 -21.002 1.00 23.92 18 PHE D CA 1
ATOM 3761 C C . PHE D 1 20 ? 21.041 57.459 -19.827 1.00 23.03 18 PHE D C 1
ATOM 3762 O O . PHE D 1 20 ? 20.005 57.038 -19.306 1.00 19.83 18 PHE D O 1
ATOM 3770 N N . ILE D 1 21 ? 22.253 57.106 -19.418 1.00 23.05 19 ILE D N 1
ATOM 3771 C CA . ILE D 1 21 ? 22.475 56.271 -18.247 1.00 23.98 19 ILE D CA 1
ATOM 3772 C C . ILE D 1 21 ? 23.351 57.071 -17.293 1.00 24.42 19 ILE D C 1
ATOM 3773 O O . ILE D 1 21 ? 24.508 57.378 -17.607 1.00 22.95 19 ILE D O 1
ATOM 3778 N N . ALA D 1 22 ? 22.792 57.425 -16.137 1.00 25.86 20 ALA D N 1
ATOM 3779 C CA . ALA D 1 22 ? 23.434 58.360 -15.229 1.00 23.04 20 ALA D CA 1
ATOM 3780 C C . ALA D 1 22 ? 24.578 57.692 -14.467 1.00 23.08 20 ALA D C 1
ATOM 3781 O O . ALA D 1 22 ? 24.618 56.467 -14.336 1.00 26.20 20 ALA D O 1
ATOM 3783 N N . PRO D 1 23 ? 25.528 58.490 -13.962 1.00 28.97 21 PRO D N 1
ATOM 3784 C CA . PRO D 1 23 ? 26.687 57.925 -13.245 1.00 30.94 21 PRO D CA 1
ATOM 3785 C C . PRO D 1 23 ? 26.358 56.953 -12.120 1.00 29.56 21 PRO D C 1
ATOM 3786 O O . PRO D 1 23 ? 27.144 56.029 -11.868 1.00 38.67 21 PRO D O 1
ATOM 3790 N N . GLY D 1 24 ? 25.245 57.124 -11.423 1.00 28.74 22 GLY D N 1
ATOM 3791 C CA . GLY D 1 24 ? 24.978 56.210 -10.333 1.00 32.54 22 GLY D CA 1
ATOM 3792 C C . GLY D 1 24 ? 24.222 54.954 -10.694 1.00 25.85 22 GLY D C 1
ATOM 3793 O O . GLY D 1 24 ? 23.990 54.110 -9.822 1.00 26.45 22 GLY D O 1
ATOM 3794 N N . ALA D 1 25 ? 23.840 54.793 -11.957 1.00 20.72 23 ALA D N 1
ATOM 3795 C CA . ALA D 1 25 ? 22.915 53.746 -12.358 1.00 22.14 23 ALA D CA 1
ATOM 3796 C C . ALA D 1 25 ? 23.653 52.467 -12.738 1.00 25.89 23 ALA D C 1
ATOM 3797 O O . ALA D 1 25 ? 24.785 52.495 -13.229 1.00 24.41 23 ALA D O 1
ATOM 3799 N N . TYR D 1 26 ? 22.988 51.335 -12.513 1.00 25.40 24 TYR D N 1
ATOM 3800 C CA . TYR D 1 26 ? 23.551 50.019 -12.796 1.00 22.76 24 TYR D CA 1
ATOM 3801 C C . TYR D 1 26 ? 22.557 49.234 -13.643 1.00 28.37 24 TYR D C 1
ATOM 3802 O O . TYR D 1 26 ? 21.517 48.793 -13.142 1.00 26.90 24 TYR D O 1
ATOM 3811 N N . VAL D 1 27 ? 22.874 49.078 -14.926 1.00 23.68 25 VAL D N 1
ATOM 3812 C CA . VAL D 1 27 ? 22.099 48.257 -15.849 1.00 24.20 25 VAL D CA 1
ATOM 3813 C C . VAL D 1 27 ? 22.837 46.935 -15.998 1.00 24.86 25 VAL D C 1
ATOM 3814 O O . VAL D 1 27 ? 23.990 46.908 -16.442 1.00 23.23 25 VAL D O 1
ATOM 3818 N N . VAL D 1 28 ? 22.191 45.837 -15.611 1.00 24.57 26 VAL D N 1
ATOM 3819 C CA . VAL D 1 28 ? 22.874 44.561 -15.432 1.00 22.08 26 VAL D CA 1
ATOM 3820 C C . VAL D 1 28 ? 22.090 43.459 -16.134 1.00 22.84 26 VAL D C 1
ATOM 3821 O O . VAL D 1 28 ? 20.908 43.246 -15.836 1.00 18.25 26 VAL D O 1
ATOM 3825 N N . GLY D 1 29 ? 22.744 42.763 -17.058 1.00 21.35 27 GLY D N 1
ATOM 3826 C CA . GLY D 1 29 ? 22.249 41.479 -17.533 1.00 23.71 27 GLY D CA 1
ATOM 3827 C C . GLY D 1 29 ? 21.311 41.602 -18.721 1.00 22.40 27 GLY D C 1
ATOM 3828 O O . GLY D 1 29 ? 21.613 42.296 -19.689 1.00 24.47 27 GLY D O 1
ATOM 3829 N N . ALA D 1 30 ? 20.176 40.906 -18.646 1.00 22.09 28 ALA D N 1
ATOM 3830 C CA . ALA D 1 30 ? 19.240 40.788 -19.764 1.00 27.11 28 ALA D CA 1
ATOM 3831 C C . ALA D 1 30 ? 18.302 41.992 -19.757 1.00 22.44 28 ALA D C 1
ATOM 3832 O O . ALA D 1 30 ? 17.154 41.932 -19.308 1.00 21.03 28 ALA D O 1
ATOM 3834 N N . VAL D 1 31 ? 18.804 43.111 -20.272 1.00 20.38 29 VAL D N 1
ATOM 3835 C CA . VAL D 1 31 ? 18.065 44.367 -20.268 1.00 22.88 29 VAL D CA 1
ATOM 3836 C C . VAL D 1 31 ? 18.099 44.972 -21.663 1.00 19.89 29 VAL D C 1
ATOM 3837 O O . VAL D 1 31 ? 19.123 44.914 -22.352 1.00 23.73 29 VAL D O 1
ATOM 3841 N N . GLU D 1 32 ? 16.970 45.535 -22.083 1.00 21.59 30 GLU D N 1
ATOM 3842 C CA . GLU D 1 32 ? 16.875 46.338 -23.295 1.00 22.02 30 GLU D CA 1
ATOM 3843 C C . GLU D 1 32 ? 16.484 47.753 -22.901 1.00 26.35 30 GLU D C 1
ATOM 3844 O O . GLU D 1 32 ? 15.540 47.947 -22.126 1.00 21.99 30 GLU D O 1
ATOM 3850 N N . VAL D 1 33 ? 17.210 48.738 -23.423 1.00 23.97 31 VAL D N 1
ATOM 3851 C CA . VAL D 1 33 ? 16.924 50.144 -23.160 1.00 24.87 31 VAL D CA 1
ATOM 3852 C C . VAL D 1 33 ? 16.785 50.844 -24.503 1.00 25.39 31 VAL D C 1
ATOM 3853 O O . VAL D 1 33 ? 17.749 50.916 -25.275 1.00 20.75 31 VAL D O 1
ATOM 3857 N N . GLY D 1 34 ? 15.588 51.358 -24.780 1.00 24.12 32 GLY D N 1
ATOM 3858 C CA . GLY D 1 34 ? 15.258 51.850 -26.097 1.00 23.38 32 GLY D CA 1
ATOM 3859 C C . GLY D 1 34 ? 15.715 53.272 -26.352 1.00 23.31 32 GLY D C 1
ATOM 3860 O O . GLY D 1 34 ? 16.273 53.955 -25.494 1.00 21.80 32 GLY D O 1
ATOM 3861 N N . GLU D 1 35 ? 15.464 53.711 -27.584 1.00 24.43 33 GLU D N 1
ATOM 3862 C CA . GLU D 1 35 ? 15.786 55.065 -28.015 1.00 27.97 33 GLU D CA 1
ATOM 3863 C C . GLU D 1 35 ? 15.186 56.102 -27.073 1.00 23.66 33 GLU D C 1
ATOM 3864 O O . GLU D 1 35 ? 14.012 56.020 -26.703 1.00 23.50 33 GLU D O 1
ATOM 3870 N N . GLY D 1 36 ? 16.002 57.080 -26.688 1.00 21.02 34 GLY D N 1
ATOM 3871 C CA . GLY D 1 36 ? 15.530 58.192 -25.890 1.00 21.49 34 GLY D CA 1
ATOM 3872 C C . GLY D 1 36 ? 15.157 57.864 -24.463 1.00 25.46 34 GLY D C 1
ATOM 3873 O O . GLY D 1 36 ? 14.648 58.745 -23.758 1.00 25.75 34 GLY D O 1
ATOM 3874 N N . ALA D 1 37 ? 15.379 56.633 -24.011 1.00 19.18 35 ALA D N 1
ATOM 3875 C CA . ALA D 1 37 ? 15.124 56.297 -22.622 1.00 17.71 35 ALA D CA 1
ATOM 3876 C C . ALA D 1 37 ? 16.199 56.912 -21.730 1.00 22.83 35 ALA D C 1
ATOM 3877 O O . ALA D 1 37 ? 17.237 57.389 -22.197 1.00 22.35 35 ALA D O 1
ATOM 3879 N N . SER D 1 38 ? 15.944 56.902 -20.423 1.00 21.62 36 SER D N 1
ATOM 3880 C CA . SER D 1 38 ? 16.900 57.458 -19.478 1.00 18.70 36 SER D CA 1
ATOM 3881 C C . SER D 1 38 ? 16.817 56.703 -18.160 1.00 19.90 36 SER D C 1
ATOM 3882 O O . SER D 1 38 ? 15.726 56.393 -17.675 1.00 20.10 36 SER D O 1
ATOM 3885 N N . ILE D 1 39 ? 17.983 56.415 -17.588 1.00 23.38 37 ILE D N 1
ATOM 3886 C CA . ILE D 1 39 ? 18.099 55.695 -16.327 1.00 22.01 37 ILE D CA 1
ATOM 3887 C C . ILE D 1 39 ? 18.949 56.548 -15.396 1.00 20.17 37 ILE D C 1
ATOM 3888 O O . ILE D 1 39 ? 20.124 56.804 -15.684 1.00 23.54 37 ILE D O 1
ATOM 3893 N N . TRP D 1 40 ? 18.358 56.991 -14.290 1.00 21.50 38 TRP D N 1
ATOM 3894 C CA . TRP D 1 40 ? 18.887 58.113 -13.531 1.00 22.97 38 TRP D CA 1
ATOM 3895 C C . TRP D 1 40 ? 19.703 57.639 -12.327 1.00 20.77 38 TRP D C 1
ATOM 3896 O O . TRP D 1 40 ? 19.892 56.442 -12.100 1.00 22.84 38 TRP D O 1
ATOM 3907 N N . PHE D 1 41 ? 20.198 58.611 -11.555 1.00 20.97 39 PHE D N 1
ATOM 3908 C CA . PHE D 1 41 ? 21.208 58.354 -10.532 1.00 21.83 39 PHE D CA 1
ATOM 3909 C C . PHE D 1 41 ? 20.724 57.339 -9.506 1.00 22.11 39 PHE D C 1
ATOM 3910 O O . PHE D 1 41 ? 19.623 57.459 -8.965 1.00 19.26 39 PHE D O 1
ATOM 3918 N N . GLY D 1 42 ? 21.561 56.341 -9.230 1.00 21.22 40 GLY D N 1
ATOM 3919 C CA . GLY D 1 42 ? 21.245 55.344 -8.231 1.00 19.25 40 GLY D CA 1
ATOM 3920 C C . GLY D 1 42 ? 20.208 54.322 -8.635 1.00 21.08 40 GLY D C 1
ATOM 3921 O O . GLY D 1 42 ? 19.894 53.436 -7.830 1.00 20.99 40 GLY D O 1
ATOM 3922 N N . ALA D 1 43 ? 19.657 54.412 -9.842 1.00 15.93 41 ALA D N 1
ATOM 3923 C CA . ALA D 1 43 ? 18.708 53.407 -10.294 1.00 19.03 41 ALA D CA 1
ATOM 3924 C C . ALA D 1 43 ? 19.424 52.095 -10.593 1.00 16.32 41 ALA D C 1
ATOM 3925 O O . ALA D 1 43 ? 20.590 52.074 -10.997 1.00 16.32 41 ALA D O 1
ATOM 3927 N N . VAL D 1 44 ? 18.717 50.990 -10.379 1.00 16.22 42 VAL D N 1
ATOM 3928 C CA . VAL D 1 44 ? 19.243 49.657 -10.641 1.00 16.11 42 VAL D CA 1
ATOM 3929 C C . VAL D 1 44 ? 18.252 48.929 -11.536 1.00 19.17 42 VAL D C 1
ATOM 3930 O O . VAL D 1 44 ? 17.071 48.807 -11.189 1.00 17.52 42 VAL D O 1
ATOM 3934 N N . VAL D 1 45 ? 18.728 48.458 -12.683 1.00 19.23 43 VAL D N 1
ATOM 3935 C CA . VAL D 1 45 ? 17.923 47.714 -13.647 1.00 17.47 43 VAL D CA 1
ATOM 3936 C C . VAL D 1 45 ? 18.631 46.380 -13.842 1.00 21.31 43 VAL D C 1
ATOM 3937 O O . VAL D 1 45 ? 19.665 46.303 -14.519 1.00 17.60 43 VAL D O 1
ATOM 3941 N N . ARG D 1 46 ? 18.091 45.323 -13.242 1.00 21.88 44 ARG D N 1
ATOM 3942 C CA . ARG D 1 46 ? 18.773 44.038 -13.166 1.00 16.96 44 ARG D CA 1
ATOM 3943 C C . ARG D 1 46 ? 17.913 42.964 -13.818 1.00 19.53 44 ARG D C 1
ATOM 3944 O O . ARG D 1 46 ? 16.787 42.711 -13.378 1.00 24.43 44 ARG D O 1
ATOM 3952 N N . GLY D 1 47 ? 18.444 42.344 -14.867 1.00 17.79 45 GLY D N 1
ATOM 3953 C CA . GLY D 1 47 ? 17.800 41.202 -15.484 1.00 21.95 45 GLY D CA 1
ATOM 3954 C C . GLY D 1 47 ? 18.720 39.999 -15.517 1.00 25.37 45 GLY D C 1
ATOM 3955 O O . GLY D 1 47 ? 19.692 39.977 -16.279 1.00 24.45 45 GLY D O 1
ATOM 3956 N N . ASP D 1 48 ? 18.438 38.995 -14.684 1.00 21.76 46 ASP D N 1
ATOM 3957 C CA . ASP D 1 48 ? 19.253 37.782 -14.647 1.00 24.78 46 ASP D CA 1
ATOM 3958 C C . ASP D 1 48 ? 18.402 36.543 -14.889 1.00 27.53 46 ASP D C 1
ATOM 3959 O O . ASP D 1 48 ? 18.542 35.911 -15.939 1.00 26.92 46 ASP D O 1
ATOM 3964 N N . LEU D 1 49 ? 17.519 36.174 -13.960 1.00 25.20 47 LEU D N 1
ATOM 3965 C CA . LEU D 1 49 ? 16.644 35.029 -14.170 1.00 25.98 47 LEU D CA 1
ATOM 3966 C C . LEU D 1 49 ? 15.459 35.349 -15.069 1.00 29.37 47 LEU D C 1
ATOM 3967 O O . LEU D 1 49 ? 14.702 34.434 -15.413 1.00 31.37 47 LEU D O 1
ATOM 3972 N N . GLU D 1 50 ? 15.281 36.612 -15.452 1.00 25.51 48 GLU D N 1
ATOM 3973 C CA . GLU D 1 50 ? 14.232 37.007 -16.380 1.00 25.80 48 GLU D CA 1
ATOM 3974 C C . GLU D 1 50 ? 14.562 38.395 -16.914 1.00 25.16 48 GLU D C 1
ATOM 3975 O O . GLU D 1 50 ? 15.200 39.199 -16.231 1.00 26.44 48 GLU D O 1
ATOM 3981 N N . ARG D 1 51 ? 14.114 38.668 -18.136 1.00 21.30 49 ARG D N 1
ATOM 3982 C CA . ARG D 1 51 ? 14.540 39.867 -18.840 1.00 22.23 49 ARG D CA 1
ATOM 3983 C C . ARG D 1 51 ? 13.774 41.101 -18.363 1.00 21.46 49 ARG D C 1
ATOM 3984 O O . ARG D 1 51 ? 12.692 41.018 -17.772 1.00 19.44 49 ARG D O 1
ATOM 3992 N N . VAL D 1 52 ? 14.365 42.263 -18.633 1.00 19.72 50 VAL D N 1
ATOM 3993 C CA . VAL D 1 52 ? 13.760 43.561 -18.362 1.00 16.83 50 VAL D CA 1
ATOM 3994 C C . VAL D 1 52 ? 13.842 44.386 -19.637 1.00 19.31 50 VAL D C 1
ATOM 3995 O O . VAL D 1 52 ? 14.865 44.365 -20.331 1.00 20.19 50 VAL D O 1
ATOM 3999 N N . VAL D 1 53 ? 12.763 45.098 -19.957 1.00 19.62 51 VAL 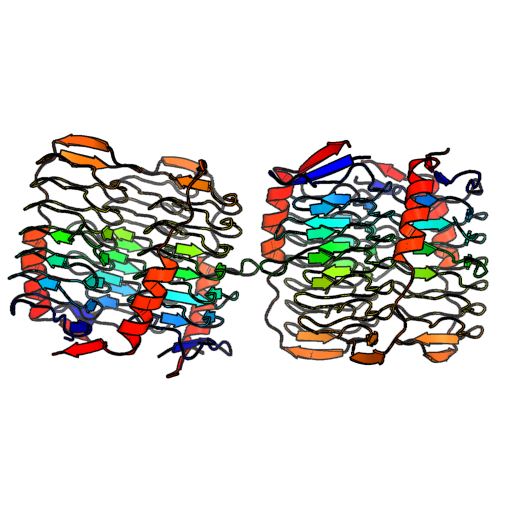D N 1
ATOM 4000 C CA . VAL D 1 53 ? 12.702 45.960 -21.133 1.00 18.46 51 VAL D CA 1
ATOM 4001 C C . VAL D 1 53 ? 12.344 47.371 -20.686 1.00 23.40 51 VAL D C 1
ATOM 4002 O O . VAL D 1 53 ? 11.334 47.574 -20.000 1.00 21.16 51 VAL D O 1
ATOM 4006 N N . VAL D 1 54 ? 13.173 48.338 -21.068 1.00 21.63 52 VAL D N 1
ATOM 4007 C CA . VAL D 1 54 ? 12.900 49.756 -20.863 1.00 22.59 52 VAL D CA 1
ATOM 4008 C C . VAL D 1 54 ? 12.600 50.340 -22.238 1.00 22.34 52 VAL D C 1
ATOM 4009 O O . VAL D 1 54 ? 13.517 50.643 -23.011 1.00 21.06 52 VAL D O 1
ATOM 4013 N N . GLY D 1 55 ? 11.314 50.494 -22.551 1.00 22.02 53 GLY D N 1
ATOM 4014 C CA . GLY D 1 55 ? 10.883 50.933 -23.858 1.00 23.45 53 GLY D CA 1
ATOM 4015 C C . GLY D 1 55 ? 11.395 52.310 -24.229 1.00 24.70 53 GLY D C 1
ATOM 4016 O O . GLY D 1 55 ? 11.926 53.050 -23.394 1.00 23.99 53 GLY D O 1
ATOM 4017 N N . PRO D 1 56 ? 11.236 52.683 -25.498 1.00 23.05 54 PRO D N 1
ATOM 4018 C CA . PRO D 1 56 ? 11.762 53.974 -25.957 1.00 23.45 54 PRO D CA 1
ATOM 4019 C C . PRO D 1 56 ? 11.111 55.135 -25.221 1.00 23.00 54 PRO D C 1
ATOM 4020 O O . PRO D 1 56 ? 9.911 55.123 -24.939 1.00 23.34 54 PRO D O 1
ATOM 4024 N N . GLY D 1 57 ? 11.921 56.144 -24.907 1.00 22.85 55 GLY D N 1
ATOM 4025 C CA . GLY D 1 57 ? 11.423 57.323 -24.226 1.00 20.31 55 GLY D CA 1
ATOM 4026 C C . GLY D 1 57 ? 10.919 57.090 -22.823 1.00 20.20 55 GLY D C 1
ATOM 4027 O O . GLY D 1 57 ? 10.161 57.912 -22.304 1.00 23.27 55 GLY D O 1
ATOM 4028 N N . THR D 1 58 ? 11.312 55.990 -22.191 1.00 18.03 56 THR D N 1
ATOM 4029 C CA . THR D 1 58 ? 10.901 55.677 -20.830 1.00 21.44 56 THR D CA 1
ATOM 4030 C C . THR D 1 58 ? 12.001 56.095 -19.865 1.00 21.21 56 THR D C 1
ATOM 4031 O O . THR D 1 58 ? 13.176 55.789 -20.087 1.00 17.75 56 THR D O 1
ATOM 4035 N N . ASN D 1 59 ? 11.626 56.797 -18.800 1.00 21.78 57 ASN D N 1
ATOM 4036 C CA . ASN D 1 59 ? 12.586 57.246 -17.803 1.00 19.14 57 ASN D CA 1
ATOM 4037 C C . ASN D 1 59 ? 12.416 56.434 -16.527 1.00 20.39 57 ASN D C 1
ATOM 4038 O O . ASN D 1 59 ? 11.294 56.244 -16.047 1.00 16.09 57 ASN D O 1
ATOM 4043 N N . VAL D 1 60 ? 13.533 55.939 -16.002 1.00 20.71 58 VAL D N 1
ATOM 4044 C CA . VAL D 1 60 ? 13.589 55.233 -14.727 1.00 17.01 58 VAL D CA 1
ATOM 4045 C C . VAL D 1 60 ? 14.359 56.131 -13.767 1.00 20.88 58 VAL D C 1
ATOM 4046 O O . VAL D 1 60 ? 15.584 56.272 -13.880 1.00 17.04 58 VAL D O 1
ATOM 4050 N N . GLN D 1 61 ? 13.647 56.740 -12.820 1.00 21.24 59 GLN D N 1
ATOM 4051 C CA . GLN D 1 61 ? 14.183 57.875 -12.085 1.00 18.73 59 GLN D CA 1
ATOM 4052 C C . GLN D 1 61 ? 15.068 57.422 -10.923 1.00 21.06 59 GLN D C 1
ATOM 4053 O O . GLN D 1 61 ? 15.285 56.230 -10.689 1.00 18.90 59 GLN D O 1
ATOM 4059 N N . ASP D 1 62 ? 15.581 58.409 -10.186 1.00 22.43 60 ASP D N 1
ATOM 4060 C CA . ASP D 1 62 ? 16.648 58.178 -9.222 1.00 19.43 60 ASP D CA 1
ATOM 4061 C C . ASP D 1 62 ? 16.221 57.187 -8.148 1.00 20.09 60 ASP D C 1
ATOM 4062 O O . ASP D 1 62 ? 15.155 57.328 -7.541 1.00 17.84 60 ASP D O 1
ATOM 4067 N N . GLY D 1 63 ? 17.059 56.175 -7.924 1.00 16.97 61 GLY D N 1
ATOM 4068 C CA . GLY D 1 63 ? 16.813 55.217 -6.867 1.00 17.19 61 GLY D CA 1
ATOM 4069 C C . GLY D 1 63 ? 15.729 54.202 -7.144 1.00 18.99 61 GLY D C 1
ATOM 4070 O O . GLY D 1 63 ? 15.342 53.471 -6.228 1.00 19.79 61 GLY D O 1
ATOM 4071 N N . ALA D 1 64 ? 15.214 54.137 -8.367 1.00 18.77 62 ALA D N 1
ATOM 4072 C CA . ALA D 1 64 ? 14.242 53.109 -8.694 1.00 19.67 62 ALA D CA 1
ATOM 4073 C C . ALA D 1 64 ? 14.949 51.784 -8.966 1.00 19.25 62 ALA D C 1
ATOM 4074 O O . ALA D 1 64 ? 16.126 51.739 -9.328 1.00 15.77 62 ALA D O 1
ATOM 4076 N N . VAL D 1 65 ? 14.214 50.692 -8.776 1.00 18.47 63 VAL D N 1
ATOM 4077 C CA . VAL D 1 65 ? 14.738 49.348 -8.989 1.00 21.13 63 VAL D CA 1
ATOM 4078 C C . VAL D 1 65 ? 13.802 48.609 -9.932 1.00 19.91 63 VAL D C 1
ATOM 4079 O O . VAL D 1 65 ? 12.581 48.624 -9.741 1.00 18.71 63 VAL D O 1
ATOM 4083 N N . LEU D 1 66 ? 14.372 47.984 -10.957 1.00 22.60 64 LEU D N 1
ATOM 4084 C CA . LEU D 1 66 ? 13.647 47.085 -11.842 1.00 23.23 64 LEU D CA 1
ATOM 4085 C C . LEU D 1 66 ? 14.259 45.699 -11.718 1.00 18.72 64 LEU D C 1
ATOM 4086 O O . LEU D 1 66 ? 15.484 45.551 -11.782 1.00 18.84 64 LEU D O 1
ATOM 4091 N N . HIS D 1 67 ? 13.411 44.692 -11.528 1.00 16.44 65 HIS D N 1
ATOM 4092 C CA . HIS D 1 67 ? 13.861 43.311 -11.502 1.00 21.47 65 HIS D CA 1
ATOM 4093 C C . HIS D 1 67 ? 12.718 42.434 -11.987 1.00 21.71 65 HIS D C 1
ATOM 4094 O O . HIS D 1 67 ? 11.578 42.885 -12.126 1.00 18.85 65 HIS D O 1
ATOM 4101 N N . ALA D 1 68 ? 13.036 41.168 -12.247 1.00 19.21 66 ALA D N 1
ATOM 4102 C CA . ALA D 1 68 ? 12.059 40.244 -12.798 1.00 23.81 66 ALA D CA 1
ATOM 4103 C C . ALA D 1 68 ? 12.300 38.851 -12.235 1.00 24.48 66 ALA D C 1
ATOM 4104 O O . ALA D 1 68 ? 13.414 38.512 -11.827 1.00 20.50 66 ALA D O 1
ATOM 4106 N N . ASP D 1 69 ? 11.236 38.055 -12.210 1.00 24.91 67 ASP D N 1
ATOM 4107 C CA . ASP D 1 69 ? 11.264 36.651 -11.836 1.00 25.61 67 ASP D CA 1
ATOM 4108 C C . ASP D 1 69 ? 10.913 35.780 -13.035 1.00 24.21 67 ASP D C 1
ATOM 4109 O O . ASP D 1 69 ? 10.262 36.241 -13.979 1.00 21.42 67 ASP D O 1
ATOM 4114 N N . PRO D 1 70 ? 11.340 34.517 -13.041 1.00 25.08 68 PRO D N 1
ATOM 4115 C CA . PRO D 1 70 ? 11.007 33.628 -14.162 1.00 29.26 68 PRO D CA 1
ATOM 4116 C C . PRO D 1 70 ? 9.508 33.590 -14.423 1.00 28.47 68 PRO D C 1
ATOM 4117 O O . PRO D 1 70 ? 8.703 33.393 -13.511 1.00 25.20 68 PRO D O 1
ATOM 4121 N N . GLY D 1 71 ? 9.133 33.794 -15.687 1.00 27.45 69 GLY D N 1
ATOM 4122 C CA . GLY D 1 71 ? 7.741 33.908 -16.061 1.00 26.25 69 GLY D CA 1
ATOM 4123 C C . GLY D 1 71 ? 7.124 35.271 -15.837 1.00 29.02 69 GLY D C 1
ATOM 4124 O O . GLY D 1 71 ? 5.982 35.494 -16.262 1.00 27.76 69 GLY D O 1
ATOM 4125 N N . PHE D 1 72 ? 7.833 36.191 -15.183 1.00 26.11 70 PHE D N 1
ATOM 4126 C CA . PHE D 1 72 ? 7.348 37.548 -14.935 1.00 23.59 70 PHE D CA 1
ATOM 4127 C C . PHE D 1 72 ? 8.378 38.543 -15.453 1.00 25.34 70 PHE D C 1
ATOM 4128 O O . PHE D 1 72 ? 9.151 39.116 -14.673 1.00 24.41 70 PHE D O 1
ATOM 4136 N N . PRO D 1 73 ? 8.425 38.770 -16.763 1.00 24.12 71 PRO D N 1
ATOM 4137 C CA . PRO D 1 73 ? 9.309 39.817 -17.284 1.00 21.98 71 PRO D CA 1
ATOM 4138 C C . PRO D 1 73 ? 8.820 41.193 -16.867 1.00 25.18 71 PRO D C 1
ATOM 4139 O O . PRO D 1 73 ? 7.623 41.421 -16.666 1.00 20.75 71 PRO D O 1
ATOM 4143 N N . CYS D 1 74 ? 9.771 42.114 -16.718 1.00 18.06 72 CYS D N 1
ATOM 4144 C CA . CYS D 1 74 ? 9.480 43.494 -16.345 1.00 18.31 72 CYS D CA 1
ATOM 4145 C C . CYS D 1 74 ? 9.505 44.327 -17.622 1.00 19.55 72 CYS D C 1
ATOM 4146 O O . CYS D 1 74 ? 10.573 44.640 -18.151 1.00 19.97 72 CYS D O 1
ATOM 4149 N N . LEU D 1 75 ? 8.323 44.691 -18.111 1.00 17.91 73 LEU D N 1
ATOM 4150 C CA . LEU D 1 75 ? 8.159 45.268 -19.444 1.00 22.11 73 LEU D CA 1
ATOM 4151 C C . LEU D 1 75 ? 7.609 46.683 -19.321 1.00 21.09 73 LEU D C 1
ATOM 4152 O O . LEU D 1 75 ? 6.403 46.876 -19.136 1.00 23.31 73 LEU D O 1
ATOM 4157 N N . LEU D 1 76 ? 8.491 47.670 -19.430 1.00 23.29 74 LEU D N 1
ATOM 4158 C CA . LEU D 1 76 ? 8.080 49.063 -19.503 1.00 20.48 74 LEU D CA 1
ATOM 4159 C C . LEU D 1 76 ? 7.882 49.425 -20.970 1.00 22.35 74 LEU D C 1
ATOM 4160 O O . LEU D 1 76 ? 8.826 49.354 -21.764 1.00 20.24 74 LEU D O 1
ATOM 4165 N N . GLY D 1 77 ? 6.653 49.797 -21.329 1.00 19.95 75 GLY D N 1
ATOM 4166 C CA . GLY D 1 77 ? 6.365 50.205 -22.672 1.00 20.79 75 GLY D CA 1
ATOM 4167 C C . GLY D 1 77 ? 6.991 51.549 -22.993 1.00 28.40 75 GLY D C 1
ATOM 4168 O O . GLY D 1 77 ? 7.721 52.135 -22.180 1.00 23.40 75 GLY D O 1
ATOM 4169 N N . PRO D 1 78 ? 6.702 52.058 -24.187 1.00 22.33 76 PRO D N 1
ATOM 4170 C CA . PRO D 1 78 ? 7.284 53.340 -24.591 1.00 24.07 76 PRO D CA 1
ATOM 4171 C C . PRO D 1 78 ? 6.650 54.501 -23.841 1.00 21.97 76 PRO D C 1
ATOM 4172 O O . PRO D 1 78 ? 5.468 54.476 -23.493 1.00 25.59 76 PRO D O 1
ATOM 4176 N N . GLU D 1 79 ? 7.466 55.528 -23.593 1.00 20.67 77 GLU D N 1
ATOM 4177 C CA . GLU D 1 79 ? 7.004 56.785 -22.996 1.00 20.58 77 GLU D CA 1
ATOM 4178 C C . GLU D 1 79 ? 6.395 56.557 -21.613 1.00 21.74 77 GLU D C 1
ATOM 4179 O O . GLU D 1 79 ? 5.376 57.152 -21.258 1.00 23.45 77 GLU D O 1
ATOM 4185 N N . VAL D 1 80 ? 7.029 55.690 -20.826 1.00 20.78 78 VAL D N 1
ATOM 4186 C CA . VAL D 1 80 ? 6.608 55.370 -19.466 1.00 20.53 78 VAL D CA 1
ATOM 4187 C C . VAL D 1 80 ? 7.487 56.137 -18.488 1.00 16.71 78 VAL D C 1
ATOM 4188 O O . VAL D 1 80 ? 8.639 56.468 -18.787 1.00 17.21 78 VAL D O 1
ATOM 4192 N N . THR D 1 81 ? 6.934 56.453 -17.319 1.00 17.80 79 THR D N 1
ATOM 4193 C CA . THR D 1 81 ? 7.683 57.081 -16.239 1.00 20.56 79 THR D CA 1
ATOM 4194 C C . THR D 1 81 ? 7.672 56.178 -15.013 1.00 20.23 79 THR D C 1
ATOM 4195 O O . THR D 1 81 ? 6.608 55.717 -14.588 1.00 20.58 79 THR D O 1
ATOM 4199 N N . VAL D 1 82 ? 8.854 55.920 -14.457 1.00 19.68 80 VAL D N 1
ATOM 4200 C CA . VAL D 1 82 ? 9.007 55.220 -13.186 1.00 17.47 80 VAL D CA 1
ATOM 4201 C C . VAL D 1 82 ? 9.616 56.220 -12.209 1.00 21.43 80 VAL D C 1
ATOM 4202 O O . VAL D 1 82 ? 10.811 56.526 -12.277 1.00 18.57 80 VAL D O 1
ATOM 4206 N N . GLY D 1 83 ? 8.793 56.732 -11.295 1.00 19.68 81 GLY D N 1
ATOM 4207 C CA . GLY D 1 83 ? 9.204 57.816 -10.426 1.00 17.77 81 GLY D CA 1
ATOM 4208 C C . GLY D 1 83 ? 10.311 57.432 -9.462 1.00 19.05 81 GLY D C 1
ATOM 4209 O O . GLY D 1 83 ? 10.665 56.264 -9.296 1.00 16.12 81 GLY D O 1
ATOM 4210 N N . HIS D 1 84 ? 10.861 58.464 -8.814 1.00 22.57 82 HIS D N 1
ATOM 4211 C CA . HIS D 1 84 ? 11.974 58.298 -7.885 1.00 18.76 82 HIS D CA 1
ATOM 4212 C C . HIS D 1 84 ? 11.701 57.173 -6.901 1.00 21.78 82 HIS D C 1
ATOM 4213 O O . HIS D 1 84 ? 10.649 57.137 -6.256 1.00 19.44 82 HIS D O 1
ATOM 4220 N N . ARG D 1 85 ? 12.651 56.245 -6.802 1.00 20.60 83 ARG D N 1
ATOM 4221 C CA . ARG D 1 85 ? 12.673 55.241 -5.748 1.00 19.90 83 ARG D CA 1
ATOM 4222 C C . ARG D 1 85 ? 11.504 54.262 -5.845 1.00 21.45 83 ARG D C 1
ATOM 4223 O O . ARG D 1 85 ? 11.164 53.594 -4.865 1.00 20.43 83 ARG D O 1
ATOM 4231 N N . ALA D 1 86 ? 10.868 54.159 -7.007 1.00 19.53 84 ALA D N 1
ATOM 4232 C CA . ALA D 1 86 ? 9.813 53.174 -7.169 1.00 20.13 84 ALA D CA 1
ATOM 4233 C C . ALA D 1 86 ? 10.412 51.805 -7.477 1.00 23.64 84 ALA D C 1
ATOM 4234 O O . ALA D 1 86 ? 11.538 51.685 -7.963 1.00 20.57 84 ALA D O 1
ATOM 4236 N N . VAL D 1 87 ? 9.645 50.762 -7.180 1.00 23.60 85 VAL D N 1
ATOM 4237 C CA . VAL D 1 87 ? 10.043 49.391 -7.467 1.00 21.45 85 VAL D CA 1
ATOM 4238 C C . VAL D 1 87 ? 8.998 48.786 -8.390 1.00 25.47 85 VAL D C 1
ATOM 4239 O O . VAL D 1 87 ? 7.822 48.677 -8.019 1.00 23.90 85 VAL D O 1
ATOM 4243 N N . VAL D 1 88 ? 9.420 48.409 -9.591 1.00 23.92 86 VAL D N 1
ATOM 4244 C CA . VAL D 1 88 ? 8.578 47.708 -10.551 1.00 19.85 86 VAL D CA 1
ATOM 4245 C C . VAL D 1 88 ? 9.191 46.329 -10.738 1.00 21.58 86 VAL D C 1
ATOM 4246 O O . VAL D 1 88 ? 10.312 46.205 -11.249 1.00 22.15 86 VAL D O 1
ATOM 4250 N N . HIS D 1 89 ? 8.466 45.293 -10.324 1.00 19.63 87 HIS D N 1
ATOM 4251 C CA . HIS D 1 89 ? 9.002 43.938 -10.265 1.00 18.78 87 HIS D CA 1
ATOM 4252 C C . HIS D 1 89 ? 8.131 43.008 -11.099 1.00 20.21 87 HIS D C 1
ATOM 4253 O O . HIS D 1 89 ? 7.003 42.690 -10.707 1.00 21.09 87 HIS D O 1
ATOM 4260 N N . GLY D 1 90 ? 8.656 42.573 -12.243 1.00 20.44 88 GLY D N 1
ATOM 4261 C CA . GLY D 1 90 ? 8.003 41.544 -13.039 1.00 20.56 88 GLY D CA 1
ATOM 4262 C C . GLY D 1 90 ? 6.615 41.898 -13.517 1.00 22.67 88 GLY D C 1
ATOM 4263 O O . GLY D 1 90 ? 5.765 41.009 -13.653 1.00 22.13 88 GLY D O 1
ATOM 4264 N N . ALA D 1 91 ? 6.358 43.174 -13.778 1.00 19.96 89 ALA D N 1
ATOM 4265 C CA . ALA D 1 91 ? 5.049 43.649 -14.189 1.00 18.68 89 ALA D CA 1
ATOM 4266 C C . ALA D 1 91 ? 5.124 44.216 -15.600 1.00 19.32 89 ALA D C 1
ATOM 4267 O O . ALA D 1 91 ? 6.204 44.414 -16.162 1.00 20.42 89 ALA D O 1
ATOM 4269 N N . VAL D 1 92 ? 3.955 44.470 -16.177 1.00 19.96 90 VAL D N 1
ATOM 4270 C CA . VAL D 1 92 ? 3.842 45.111 -17.482 1.00 20.13 90 VAL D CA 1
ATOM 4271 C C . VAL D 1 92 ? 3.294 46.513 -17.265 1.00 23.03 90 VAL D C 1
ATOM 4272 O O . VAL D 1 92 ? 2.229 46.687 -16.658 1.00 23.27 90 VAL D O 1
ATOM 4276 N N . VAL D 1 93 ? 4.028 47.512 -17.744 1.00 21.10 91 VAL D N 1
ATOM 4277 C CA . VAL D 1 93 ? 3.602 48.905 -17.697 1.00 21.69 91 VAL D CA 1
ATOM 4278 C C . VAL D 1 93 ? 3.446 49.376 -19.134 1.00 22.53 91 VAL D C 1
ATOM 4279 O O . VAL D 1 93 ? 4.412 49.357 -19.908 1.00 17.72 91 VAL D O 1
ATOM 4283 N N . GLU D 1 94 ? 2.237 49.787 -19.492 1.00 19.62 92 GLU D N 1
ATOM 4284 C CA . GLU D 1 94 ? 1.935 50.094 -20.879 1.00 25.38 92 GLU D CA 1
ATOM 4285 C C . GLU D 1 94 ? 2.241 51.554 -21.199 1.00 23.25 92 GLU D C 1
ATOM 4286 O O . GLU D 1 94 ? 2.522 52.366 -20.316 1.00 20.77 92 GLU D O 1
ATOM 4292 N N . GLU D 1 95 ? 2.175 51.873 -22.494 1.00 21.51 93 GLU D N 1
ATOM 4293 C CA . GLU D 1 95 ? 2.588 53.176 -23.002 1.00 25.90 93 GLU D CA 1
ATOM 4294 C C . GLU D 1 95 ? 1.930 54.320 -22.240 1.00 23.00 93 GLU D C 1
ATOM 4295 O O . GLU D 1 95 ? 0.734 54.285 -21.939 1.00 23.34 93 GLU D O 1
ATOM 4301 N N . GLY D 1 96 ? 2.732 55.336 -21.923 1.00 23.17 94 GLY D N 1
ATOM 4302 C CA . GLY D 1 96 ? 2.240 56.555 -21.316 1.00 22.13 94 GLY D CA 1
ATOM 4303 C C . GLY D 1 96 ? 1.919 56.472 -19.840 1.00 25.11 94 GLY D C 1
ATOM 4304 O O . GLY D 1 96 ? 1.553 57.495 -19.249 1.00 20.55 94 GLY D O 1
ATOM 4305 N N . ALA D 1 97 ? 2.044 55.301 -19.222 1.00 21.49 95 ALA D N 1
ATOM 4306 C CA . ALA D 1 97 ? 1.678 55.156 -17.824 1.00 22.11 95 ALA D CA 1
ATOM 4307 C C . ALA D 1 97 ? 2.751 55.757 -16.918 1.00 22.96 95 ALA D C 1
ATOM 4308 O O . ALA D 1 97 ? 3.879 56.039 -17.333 1.00 22.21 95 ALA D O 1
ATOM 4310 N N . LEU D 1 98 ? 2.382 55.945 -15.654 1.00 23.80 96 LEU D N 1
ATOM 4311 C CA . LEU D 1 98 ? 3.265 56.520 -14.647 1.00 21.16 96 LEU D CA 1
ATOM 4312 C C . LEU D 1 98 ? 3.189 55.673 -13.388 1.00 22.75 96 LEU D C 1
ATOM 4313 O O . LEU D 1 98 ? 2.104 55.487 -12.828 1.00 21.06 96 LEU D O 1
ATOM 4318 N N . VAL D 1 99 ? 4.334 55.154 -12.951 1.00 19.74 97 VAL D N 1
ATOM 4319 C CA . VAL D 1 99 ? 4.468 54.533 -11.640 1.00 14.10 97 VAL D CA 1
ATOM 4320 C C . VAL D 1 99 ? 5.005 55.596 -10.694 1.00 17.85 97 VAL D C 1
ATOM 4321 O O . VAL D 1 99 ? 6.105 56.122 -10.900 1.00 18.40 97 VAL D O 1
ATOM 4325 N N . GLY D 1 100 ? 4.222 55.927 -9.671 1.00 18.97 98 GLY D N 1
ATOM 4326 C CA . GLY D 1 100 ? 4.563 57.044 -8.817 1.00 20.52 98 GLY D CA 1
ATOM 4327 C C . GLY D 1 100 ? 5.792 56.784 -7.970 1.00 20.65 98 GLY D C 1
ATOM 4328 O O . GLY D 1 100 ? 6.202 55.649 -7.730 1.00 18.84 98 GLY D O 1
ATOM 4329 N N . MET D 1 101 ? 6.383 57.881 -7.506 1.00 20.41 99 MET D N 1
ATOM 4330 C CA . MET D 1 101 ? 7.570 57.806 -6.669 1.00 20.66 99 MET D CA 1
ATOM 4331 C C . MET D 1 101 ? 7.279 57.028 -5.392 1.00 24.63 99 MET D C 1
ATOM 4332 O O . MET D 1 101 ? 6.250 57.234 -4.741 1.00 22.78 99 MET D O 1
ATOM 4337 N N . GLY D 1 102 ? 8.179 56.109 -5.050 1.00 24.68 100 GLY D N 1
ATOM 4338 C CA . GLY D 1 102 ? 8.017 55.284 -3.875 1.00 21.48 100 GLY D CA 1
ATOM 4339 C C . GLY D 1 102 ? 7.027 54.149 -4.008 1.00 20.58 100 GLY D C 1
ATOM 4340 O O . GLY D 1 102 ? 6.880 53.368 -3.060 1.00 27.18 100 GLY D O 1
ATOM 4341 N N . ALA D 1 103 ? 6.344 54.025 -5.141 1.00 20.60 101 ALA D N 1
ATOM 4342 C CA . ALA D 1 103 ? 5.372 52.954 -5.302 1.00 24.61 101 ALA D CA 1
ATOM 4343 C C . ALA D 1 103 ? 6.074 51.621 -5.547 1.00 24.65 101 ALA D C 1
ATOM 4344 O O . ALA D 1 103 ? 7.250 51.563 -5.919 1.00 24.74 101 ALA D O 1
ATOM 4346 N N . VAL D 1 104 ? 5.331 50.537 -5.325 1.00 24.53 102 VAL D N 1
ATOM 4347 C CA . VAL D 1 104 ? 5.819 49.176 -5.524 1.00 21.81 102 VAL D CA 1
ATOM 4348 C C . VAL D 1 104 ? 4.804 48.428 -6.378 1.00 24.62 102 VAL D C 1
ATOM 4349 O O . VAL D 1 104 ? 3.627 48.335 -6.009 1.00 26.23 102 VAL D O 1
ATOM 4353 N N . VAL D 1 105 ? 5.258 47.891 -7.508 1.00 22.78 103 VAL D N 1
ATOM 4354 C CA . VAL D 1 105 ? 4.415 47.158 -8.449 1.00 21.56 103 VAL D CA 1
ATOM 4355 C C . VAL D 1 105 ? 4.992 45.754 -8.587 1.00 24.76 103 VAL D C 1
ATOM 4356 O O . VAL D 1 105 ? 6.162 45.595 -8.959 1.00 26.80 103 VAL D O 1
ATOM 4360 N N . LEU D 1 106 ? 4.174 44.742 -8.305 1.00 22.71 104 LEU D N 1
ATOM 4361 C CA . LEU D 1 106 ? 4.645 43.381 -8.078 1.00 21.25 104 LEU D CA 1
ATOM 4362 C C . LEU D 1 106 ? 4.349 42.481 -9.279 1.00 21.73 104 LEU D C 1
ATOM 4363 O O . LEU D 1 106 ? 3.742 42.895 -10.272 1.00 22.31 104 LEU D O 1
ATOM 4368 N N . ASN D 1 107 ? 4.787 41.225 -9.160 1.00 19.51 105 ASN D N 1
ATOM 4369 C CA . ASN D 1 107 ? 4.821 40.293 -10.285 1.00 24.56 105 ASN D CA 1
ATOM 4370 C C . ASN D 1 107 ? 3.455 40.123 -10.936 1.00 24.88 105 ASN D C 1
ATOM 4371 O O . ASN D 1 107 ? 2.452 39.889 -10.259 1.00 23.95 105 ASN D O 1
ATOM 4376 N N . GLY D 1 108 ? 3.428 40.211 -12.265 1.00 23.24 106 GLY D N 1
ATOM 4377 C CA . GLY D 1 108 ? 2.217 39.976 -13.018 1.00 23.25 106 GLY D CA 1
ATOM 4378 C C . GLY D 1 108 ? 1.221 41.111 -13.006 1.00 25.66 106 GLY D C 1
ATOM 4379 O O . GLY D 1 108 ? 0.171 40.997 -13.654 1.00 25.56 106 GLY D O 1
ATOM 4380 N N . ALA D 1 109 ? 1.502 42.194 -12.289 1.00 21.49 107 ALA D N 1
ATOM 4381 C CA . ALA D 1 109 ? 0.627 43.351 -12.340 1.00 23.34 107 ALA D CA 1
ATOM 4382 C C . ALA D 1 109 ? 0.694 43.994 -13.720 1.00 25.01 107 ALA D C 1
ATOM 4383 O O . ALA D 1 109 ? 1.661 43.828 -14.470 1.00 24.71 107 ALA D O 1
ATOM 4385 N N . ARG D 1 110 ? -0.362 44.725 -14.061 1.00 24.86 108 ARG D N 1
ATOM 4386 C CA . ARG D 1 110 ? -0.455 45.370 -15.364 1.00 23.35 108 ARG D CA 1
ATOM 4387 C C . ARG D 1 110 ? -0.953 46.791 -15.170 1.00 25.58 108 ARG D C 1
ATOM 4388 O O . ARG D 1 110 ? -2.035 47.001 -14.614 1.00 26.56 108 ARG D O 1
ATOM 4396 N N . ILE D 1 111 ? -0.165 47.761 -15.617 1.00 24.36 109 ILE D N 1
ATOM 4397 C CA . ILE D 1 111 ? -0.539 49.167 -15.558 1.00 21.73 109 ILE D CA 1
ATOM 4398 C C . ILE D 1 111 ? -0.953 49.579 -16.963 1.00 23.97 109 ILE D C 1
ATOM 4399 O O . ILE D 1 111 ? -0.121 49.632 -17.875 1.00 20.98 109 ILE D O 1
ATOM 4404 N N . GLY D 1 112 ? -2.242 49.861 -17.142 1.00 26.49 110 GLY D N 1
ATOM 4405 C CA . GLY D 1 112 ? -2.770 50.168 -18.454 1.00 25.61 110 GLY D CA 1
ATOM 4406 C C . GLY D 1 112 ? -2.247 51.480 -19.008 1.00 28.30 110 GLY D C 1
ATOM 4407 O O . GLY D 1 112 ? -1.625 52.290 -18.317 1.00 27.98 110 GLY D O 1
ATOM 4408 N N . LYS D 1 113 ? -2.508 51.677 -20.300 1.00 27.70 111 LYS D N 1
ATOM 4409 C CA . LYS D 1 113 ? -2.079 52.883 -20.997 1.00 25.72 111 LYS D CA 1
ATOM 4410 C C . LYS D 1 113 ? -2.509 54.131 -20.243 1.00 24.85 111 LYS D C 1
ATOM 4411 O O . LYS D 1 113 ? -3.659 54.247 -19.812 1.00 24.16 111 LYS D O 1
ATOM 4417 N N . ASN D 1 114 ? -1.570 55.058 -20.073 1.00 23.66 112 ASN D N 1
ATOM 4418 C CA . ASN D 1 114 ? -1.811 56.370 -19.481 1.00 26.19 112 ASN D CA 1
ATOM 4419 C C . ASN D 1 114 ? -2.366 56.294 -18.064 1.00 25.14 112 ASN D C 1
ATOM 4420 O O . ASN D 1 114 ? -2.846 57.306 -17.541 1.00 25.56 112 ASN D O 1
ATOM 4425 N N . ALA D 1 115 ? -2.320 55.125 -17.430 1.00 20.39 113 ALA D N 1
ATOM 4426 C CA . ALA D 1 115 ? -2.738 55.011 -16.044 1.00 22.79 113 ALA D CA 1
ATOM 4427 C C . ALA D 1 115 ? -1.666 55.592 -15.126 1.00 22.93 113 ALA D C 1
ATOM 4428 O O . ALA D 1 115 ? -0.532 55.860 -15.535 1.00 22.51 113 ALA D O 1
ATOM 4430 N N . VAL D 1 116 ? -2.035 55.794 -13.864 1.00 22.04 114 VAL D N 1
ATOM 4431 C CA . VAL D 1 116 ? -1.143 56.387 -12.877 1.00 21.65 114 VAL D CA 1
ATOM 4432 C C . VAL D 1 116 ? -1.213 55.561 -11.601 1.00 24.23 114 VAL D C 1
ATOM 4433 O O . VAL D 1 116 ? -2.298 55.371 -11.037 1.00 24.03 114 VAL D O 1
ATOM 4437 N N . VAL D 1 117 ? -0.065 55.062 -11.156 1.00 22.27 115 VAL D N 1
ATOM 4438 C CA . VAL D 1 117 ? 0.060 54.460 -9.835 1.00 21.07 115 VAL D CA 1
ATOM 4439 C C . VAL D 1 117 ? 0.485 55.559 -8.874 1.00 20.70 115 VAL D C 1
ATOM 4440 O O . VAL D 1 117 ? 1.569 56.132 -9.021 1.00 23.38 115 VAL D O 1
ATOM 4444 N N . GLY D 1 118 ? -0.371 55.862 -7.901 1.00 24.59 116 GLY D N 1
ATOM 4445 C CA . GLY D 1 118 ? -0.076 56.930 -6.967 1.00 20.05 116 GLY D CA 1
ATOM 4446 C C . GLY D 1 118 ? 1.195 56.677 -6.181 1.00 18.66 116 GLY D C 1
ATOM 4447 O O . GLY D 1 118 ? 1.653 55.544 -6.023 1.00 18.14 116 GLY D O 1
ATOM 4448 N N . ALA D 1 119 ? 1.763 57.772 -5.676 1.00 22.28 117 ALA D N 1
ATOM 4449 C CA . ALA D 1 119 ? 3.011 57.706 -4.927 1.00 22.20 117 ALA D CA 1
ATOM 4450 C C . ALA D 1 119 ? 2.855 56.836 -3.688 1.00 24.37 117 ALA D C 1
ATOM 4451 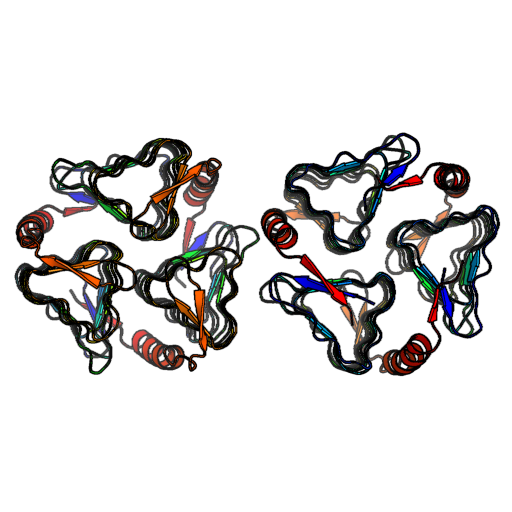O O . ALA D 1 119 ? 1.897 56.985 -2.924 1.00 25.08 117 ALA D O 1
ATOM 4453 N N . GLY D 1 120 ? 3.805 55.924 -3.491 1.00 20.04 118 GLY D N 1
ATOM 4454 C CA . GLY D 1 120 ? 3.816 55.069 -2.325 1.00 18.99 118 GLY D CA 1
ATOM 4455 C C . GLY D 1 120 ? 2.810 53.939 -2.336 1.00 19.72 118 GLY D C 1
ATOM 4456 O O . GLY D 1 120 ? 2.752 53.179 -1.361 1.00 24.78 118 GLY D O 1
ATOM 4457 N N . ALA D 1 121 ? 2.012 53.804 -3.390 1.00 19.64 119 ALA D N 1
ATOM 4458 C CA . ALA D 1 121 ? 1.048 52.716 -3.457 1.00 23.27 119 ALA D CA 1
ATOM 4459 C C . ALA D 1 121 ? 1.752 51.385 -3.697 1.00 23.14 119 ALA D C 1
ATOM 4460 O O . ALA D 1 121 ? 2.850 51.328 -4.255 1.00 19.42 119 ALA D O 1
ATOM 4462 N N . VAL D 1 122 ? 1.107 50.306 -3.262 1.00 21.47 120 VAL D N 1
ATOM 4463 C CA . VAL D 1 122 ? 1.591 48.951 -3.496 1.00 23.83 120 VAL D CA 1
ATOM 4464 C C . VAL D 1 122 ? 0.553 48.223 -4.339 1.00 24.38 120 VAL D C 1
ATOM 4465 O O . VAL D 1 122 ? -0.587 48.023 -3.898 1.00 25.04 120 VAL D O 1
ATOM 4469 N N . VAL D 1 123 ? 0.946 47.837 -5.549 1.00 23.74 121 VAL D N 1
ATOM 4470 C CA . VAL D 1 123 ? 0.086 47.109 -6.478 1.00 24.74 121 VAL D CA 1
ATOM 4471 C C . VAL D 1 123 ? 0.373 45.620 -6.303 1.00 21.76 121 VAL D C 1
ATOM 4472 O O . VAL D 1 123 ? 1.453 45.159 -6.707 1.00 23.16 121 VAL D O 1
ATOM 4476 N N . PRO D 1 124 ? -0.538 44.842 -5.722 1.00 24.86 122 PRO D N 1
ATOM 4477 C CA . PRO D 1 124 ? -0.246 43.433 -5.420 1.00 24.84 122 PRO D CA 1
ATOM 4478 C C . PRO D 1 124 ? -0.007 42.635 -6.689 1.00 22.74 122 PRO D C 1
ATOM 4479 O O . PRO D 1 124 ? -0.351 43.089 -7.792 1.00 24.48 122 PRO D O 1
ATOM 4483 N N . PRO D 1 125 ? 0.584 41.446 -6.580 1.00 25.95 123 PRO D N 1
ATOM 4484 C CA . PRO D 1 125 ? 0.802 40.623 -7.776 1.00 22.18 123 PRO D CA 1
ATOM 4485 C C . PRO D 1 125 ? -0.509 40.317 -8.487 1.00 22.39 123 PRO D C 1
ATOM 4486 O O . PRO D 1 125 ? -1.497 39.920 -7.865 1.00 20.07 123 PRO D O 1
ATOM 4490 N N . GLY D 1 126 ? -0.513 40.520 -9.803 1.00 22.02 124 GLY D N 1
ATOM 4491 C CA . GLY D 1 126 ? -1.646 40.183 -10.631 1.00 20.63 124 GLY D CA 1
ATOM 4492 C C . GLY D 1 126 ? -2.639 41.303 -10.867 1.00 23.07 124 GLY D C 1
ATOM 4493 O O . GLY D 1 126 ? -3.417 41.226 -11.823 1.00 29.74 124 GLY D O 1
ATOM 4494 N N . MET D 1 127 ? -2.641 42.339 -10.032 1.00 24.81 125 MET D N 1
ATOM 4495 C CA . MET D 1 127 ? -3.627 43.400 -10.184 1.00 26.44 125 MET D CA 1
ATOM 4496 C C . MET D 1 127 ? -3.391 44.180 -11.471 1.00 29.25 125 MET D C 1
ATOM 4497 O O . MET D 1 127 ? -2.253 44.505 -11.820 1.00 28.20 125 MET D O 1
ATOM 4502 N N . GLU D 1 128 ? -4.477 44.482 -12.177 1.00 25.67 126 GLU D N 1
ATOM 4503 C CA . GLU D 1 128 ? -4.422 45.242 -13.418 1.00 30.17 126 GLU D CA 1
ATOM 4504 C C . GLU D 1 128 ? -5.115 46.582 -13.217 1.00 34.01 126 GLU D C 1
ATOM 4505 O O . GLU D 1 128 ? -6.314 46.628 -12.917 1.00 33.77 126 GLU D O 1
ATOM 4511 N N . VAL D 1 129 ? -4.362 47.664 -13.374 1.00 27.60 127 VAL D N 1
ATOM 4512 C CA . VAL D 1 129 ? -4.906 49.016 -13.308 1.00 27.83 127 VAL D CA 1
ATOM 4513 C C . VAL D 1 129 ? -5.398 49.386 -14.705 1.00 28.80 127 VAL D C 1
ATOM 4514 O O . VAL D 1 129 ? -4.585 49.419 -15.642 1.00 26.97 127 VAL D O 1
ATOM 4518 N N . PRO D 1 130 ? -6.689 49.658 -14.888 1.00 30.19 128 PRO D N 1
ATOM 4519 C CA . PRO D 1 130 ? -7.218 49.889 -16.239 1.00 28.81 128 PRO D CA 1
ATOM 4520 C C . PRO D 1 130 ? -6.629 51.137 -16.881 1.00 28.39 128 PRO D C 1
ATOM 4521 O O . PRO D 1 130 ? -6.019 51.993 -16.234 1.00 28.15 128 PRO D O 1
ATOM 4525 N N . GLU D 1 131 ? -6.832 51.226 -18.194 1.00 29.14 129 GLU D N 1
ATOM 4526 C CA . GLU D 1 131 ? -6.301 52.327 -18.988 1.00 24.61 129 GLU D CA 1
ATOM 4527 C C . GLU D 1 131 ? -6.845 53.667 -18.505 1.00 29.88 129 GLU D C 1
ATOM 4528 O O . GLU D 1 131 ? -8.052 53.823 -18.297 1.00 31.68 129 GLU D O 1
ATOM 4534 N N . GLY D 1 132 ? -5.947 54.631 -18.318 1.00 23.24 130 GLY D N 1
ATOM 4535 C CA . GLY D 1 132 ? -6.346 55.974 -17.940 1.00 26.05 130 GLY D CA 1
ATOM 4536 C C . GLY D 1 132 ? -6.954 56.101 -16.561 1.00 28.66 130 GLY D C 1
ATOM 4537 O O . GLY D 1 132 ? -7.752 57.015 -16.325 1.00 26.53 130 GLY D O 1
ATOM 4538 N N . ARG D 1 133 ? -6.594 55.216 -15.638 1.00 24.31 131 ARG D N 1
ATOM 4539 C CA . ARG D 1 133 ? -7.143 55.223 -14.292 1.00 29.21 131 ARG D CA 1
ATOM 4540 C C . ARG D 1 133 ? -6.061 55.536 -13.267 1.00 28.24 131 ARG D C 1
ATOM 4541 O O . ARG D 1 133 ? -4.866 55.325 -13.498 1.00 26.34 131 ARG D O 1
ATOM 4549 N N . LEU D 1 134 ? -6.503 56.038 -12.119 1.00 24.06 132 LEU D N 1
ATOM 4550 C CA . LEU D 1 134 ? -5.636 56.292 -10.978 1.00 28.07 132 LEU D CA 1
ATOM 4551 C C . LEU D 1 134 ? -5.834 55.198 -9.938 1.00 31.36 132 LEU D C 1
ATOM 4552 O O . LEU D 1 134 ? -6.970 54.877 -9.575 1.00 28.80 132 LEU D O 1
ATOM 4557 N N . ALA D 1 135 ? -4.727 54.634 -9.460 1.00 29.87 133 ALA D N 1
ATOM 4558 C CA . ALA D 1 135 ? -4.745 53.615 -8.422 1.00 23.06 133 ALA D CA 1
ATOM 4559 C C . ALA D 1 135 ? -3.813 54.045 -7.301 1.00 28.70 133 ALA D C 1
ATOM 4560 O O . ALA D 1 135 ? -2.693 54.494 -7.563 1.00 27.77 133 ALA D O 1
ATOM 4562 N N . LEU D 1 136 ? -4.270 53.914 -6.056 1.00 25.90 134 LEU D N 1
ATOM 4563 C CA . LEU D 1 136 ? -3.451 54.336 -4.929 1.00 31.63 134 LEU D CA 1
ATOM 4564 C C . LEU D 1 136 ? -3.829 53.553 -3.680 1.00 26.66 134 LEU D C 1
ATOM 4565 O O . LEU D 1 136 ? -4.903 52.949 -3.597 1.00 25.52 134 LEU D O 1
ATOM 4570 N N . GLY D 1 137 ? -2.924 53.568 -2.713 1.00 22.58 135 GLY D N 1
ATOM 4571 C CA . GLY D 1 137 ? -3.141 52.948 -1.422 1.00 20.87 135 GLY D CA 1
ATOM 4572 C C . GLY D 1 137 ? -2.255 51.731 -1.211 1.00 27.09 135 GLY D C 1
ATOM 4573 O O . GLY D 1 137 ? -1.580 51.239 -2.117 1.00 22.45 135 GLY D O 1
ATOM 4574 N N . VAL D 1 138 ? -2.269 51.257 0.032 1.00 27.67 136 VAL D N 1
ATOM 4575 C CA . VAL D 1 138 ? -1.586 50.027 0.414 1.00 28.28 136 VAL D CA 1
ATOM 4576 C C . VAL D 1 138 ? -2.587 49.087 1.083 1.00 29.69 136 VAL D C 1
ATOM 4577 O O . VAL D 1 138 ? -2.935 49.285 2.246 1.00 35.15 136 VAL D O 1
ATOM 4581 N N . PRO D 1 139 ? -3.071 48.071 0.348 1.00 30.85 137 PRO D N 1
ATOM 4582 C CA . PRO D 1 139 ? -2.793 47.816 -1.070 1.00 25.13 137 PRO D CA 1
ATOM 4583 C C . PRO D 1 139 ? -3.574 48.761 -1.979 1.00 29.54 137 PRO D C 1
ATOM 4584 O O . PRO D 1 139 ? -4.501 49.429 -1.519 1.00 26.15 137 PRO D O 1
ATOM 4588 N N . ALA D 1 140 ? -3.202 48.817 -3.252 1.00 26.72 138 ALA D N 1
ATOM 4589 C CA . ALA D 1 140 ? -3.750 49.830 -4.138 1.00 28.78 138 ALA D CA 1
ATOM 4590 C C . ALA D 1 140 ? -5.138 49.443 -4.639 1.00 28.85 138 ALA D C 1
ATOM 4591 O O . ALA D 1 140 ? -5.467 48.265 -4.805 1.00 25.46 138 ALA D O 1
ATOM 4593 N N . ARG D 1 141 ? -5.957 50.466 -4.871 1.00 29.07 139 ARG D N 1
ATOM 4594 C CA . ARG D 1 141 ? -7.298 50.323 -5.411 1.00 29.97 139 ARG D CA 1
ATOM 4595 C C . ARG D 1 141 ? -7.463 51.304 -6.564 1.00 27.94 139 ARG D C 1
ATOM 4596 O O . ARG D 1 141 ? -6.864 52.383 -6.567 1.00 27.06 139 ARG D O 1
ATOM 4604 N N . VAL D 1 142 ? -8.273 50.927 -7.548 1.00 28.86 140 VAL D N 1
ATOM 4605 C CA . VAL D 1 142 ? -8.583 51.826 -8.656 1.00 29.75 140 VAL D CA 1
ATOM 4606 C C . VAL D 1 142 ? -9.563 52.886 -8.166 1.00 32.95 140 VAL D C 1
ATOM 4607 O O . VAL D 1 142 ? -10.624 52.563 -7.620 1.00 36.36 140 VAL D O 1
ATOM 4611 N N . VAL D 1 143 ? -9.215 54.154 -8.363 1.00 32.54 141 VAL D N 1
ATOM 4612 C CA . VAL D 1 143 ? -9.897 55.269 -7.719 1.00 32.20 141 VAL D CA 1
ATOM 4613 C C . VAL D 1 143 ? -10.785 56.037 -8.696 1.00 35.42 141 VAL D C 1
ATOM 4614 O O . VAL D 1 143 ? -11.973 56.237 -8.436 1.00 36.22 141 VAL D O 1
ATOM 4618 N N . ARG D 1 144 ? -10.226 56.494 -9.810 1.00 31.28 142 ARG D N 1
ATOM 4619 C CA . ARG D 1 144 ? -10.931 57.411 -10.696 1.00 27.96 142 ARG D CA 1
ATOM 4620 C C . ARG D 1 144 ? -10.146 57.532 -11.998 1.00 31.94 142 ARG D C 1
ATOM 4621 O O . ARG D 1 144 ? -8.967 57.170 -12.048 1.00 28.67 142 ARG D O 1
ATOM 4629 N N . PRO D 1 145 ? -10.778 58.034 -13.058 1.00 35.01 143 PRO D N 1
ATOM 4630 C CA . PRO D 1 145 ? -10.019 58.395 -14.257 1.00 29.39 143 PRO D CA 1
ATOM 4631 C C . PRO D 1 145 ? -9.113 59.583 -13.983 1.00 33.86 143 PRO D C 1
ATOM 4632 O O . PRO D 1 145 ? -9.373 60.404 -13.100 1.00 35.40 143 PRO D O 1
ATOM 4636 N N . ILE D 1 146 ? -8.036 59.672 -14.755 1.00 30.64 144 ILE D N 1
ATOM 4637 C CA . ILE D 1 146 ? -7.034 60.708 -14.533 1.00 28.22 144 ILE D CA 1
ATOM 4638 C C . ILE D 1 146 ? -6.451 61.120 -15.878 1.00 29.14 144 ILE D C 1
ATOM 4639 O O . ILE D 1 146 ? -6.305 60.296 -16.787 1.00 27.60 144 ILE D O 1
ATOM 4644 N N . ASP D 1 147 ? -6.143 62.410 -16.006 1.00 26.77 145 ASP D N 1
ATOM 4645 C CA . ASP D 1 147 ? -5.490 62.912 -17.202 1.00 24.13 145 ASP D CA 1
ATOM 4646 C C . ASP D 1 147 ? -4.158 62.193 -17.414 1.00 28.14 145 ASP D C 1
ATOM 4647 O O . ASP D 1 147 ? -3.522 61.754 -16.451 1.00 23.09 145 ASP D O 1
ATOM 4652 N N . PRO D 1 148 ? -3.714 62.059 -18.661 1.00 28.37 146 PRO D N 1
ATOM 4653 C CA . PRO D 1 148 ? -2.446 61.376 -18.930 1.00 28.18 146 PRO D CA 1
ATOM 4654 C C . PRO D 1 148 ? -1.286 62.122 -18.298 1.00 28.54 146 PRO D C 1
ATOM 4655 O O . PRO D 1 148 ? -1.198 63.355 -18.401 1.00 25.61 146 PRO D O 1
ATOM 4659 N N . PRO D 1 149 ? -0.384 61.416 -17.623 1.00 23.27 147 PRO D N 1
ATOM 4660 C CA . PRO D 1 149 ? 0.804 62.078 -17.079 1.00 28.70 147 PRO D CA 1
ATOM 4661 C C . PRO D 1 149 ? 1.693 62.596 -18.199 1.00 28.69 147 PRO D C 1
ATOM 4662 O O . PRO D 1 149 ? 1.700 62.070 -19.314 1.00 28.63 147 PRO D O 1
ATOM 4666 N N . GLY D 1 150 ? 2.444 63.650 -17.893 1.00 30.09 148 GLY D N 1
ATOM 4667 C CA . GLY D 1 150 ? 3.299 64.250 -18.897 1.00 25.06 148 GLY D CA 1
ATOM 4668 C C . GLY D 1 150 ? 4.778 64.183 -18.579 1.00 23.15 148 GLY D C 1
ATOM 4669 O O . GLY D 1 150 ? 5.571 64.919 -19.172 1.00 22.20 148 GLY D O 1
ATOM 4670 N N . ASN D 1 151 ? 5.171 63.300 -17.658 1.00 26.77 149 ASN D N 1
ATOM 4671 C CA . ASN D 1 151 ? 6.566 63.263 -17.228 1.00 26.94 149 ASN D CA 1
ATOM 4672 C C . ASN D 1 151 ? 7.484 62.777 -18.344 1.00 25.37 149 ASN D C 1
ATOM 4673 O O . ASN D 1 151 ? 8.615 63.261 -18.479 1.00 23.33 149 ASN D O 1
ATOM 4678 N N . ALA D 1 152 ? 7.017 61.825 -19.154 1.00 24.90 150 ALA D N 1
ATOM 4679 C CA . ALA D 1 152 ? 7.886 61.209 -20.156 1.00 24.34 150 ALA D CA 1
ATOM 4680 C C . ALA D 1 152 ? 8.426 62.205 -21.177 1.00 24.53 150 ALA D C 1
ATOM 4681 O O . ALA D 1 152 ? 9.642 62.178 -21.440 1.00 20.52 150 ALA D O 1
ATOM 4683 N N . PRO D 1 153 ? 7.618 63.088 -21.788 1.00 24.27 151 PRO D N 1
ATOM 4684 C CA . PRO D 1 153 ? 8.216 64.095 -22.687 1.00 23.30 151 PRO D CA 1
ATOM 4685 C C . PRO D 1 153 ? 9.168 65.036 -21.972 1.00 23.24 151 PRO D C 1
ATOM 4686 O O . PRO D 1 153 ? 10.177 65.459 -22.552 1.00 20.31 151 PRO D O 1
ATOM 4690 N N . ARG D 1 154 ? 8.863 65.383 -20.719 1.00 23.97 152 ARG D N 1
ATOM 4691 C CA . ARG D 1 154 ? 9.764 66.220 -19.934 1.00 24.51 152 ARG D CA 1
ATOM 4692 C C . ARG D 1 154 ? 11.122 65.555 -19.758 1.00 25.05 152 ARG D C 1
ATOM 4693 O O . ARG D 1 154 ? 12.163 66.214 -19.864 1.00 25.03 152 ARG D O 1
ATOM 4701 N N . TYR D 1 155 ? 11.133 64.246 -19.500 1.00 21.93 153 TYR D N 1
ATOM 4702 C CA . TYR D 1 155 ? 12.393 63.564 -19.235 1.00 22.20 153 TYR D CA 1
ATOM 4703 C C . TYR D 1 155 ? 13.163 63.242 -20.509 1.00 22.87 153 TYR D C 1
ATOM 4704 O O . TYR D 1 155 ? 14.396 63.188 -20.472 1.00 22.57 153 TYR D O 1
ATOM 4713 N N . ARG D 1 156 ? 12.475 63.038 -21.636 1.00 22.93 154 ARG D N 1
ATOM 4714 C CA . ARG D 1 156 ? 13.173 62.971 -22.917 1.00 23.38 154 ARG D CA 1
ATOM 4715 C C . ARG D 1 156 ? 14.031 64.212 -23.130 1.00 22.34 154 ARG D C 1
ATOM 4716 O O . ARG D 1 156 ? 15.214 64.116 -23.475 1.00 23.33 154 ARG D O 1
ATOM 4724 N N . ALA D 1 157 ? 13.443 65.393 -22.921 1.00 21.55 155 ALA D N 1
ATOM 4725 C CA . ALA D 1 157 ? 14.177 66.639 -23.116 1.00 24.60 155 ALA D CA 1
ATOM 4726 C C . ALA D 1 157 ? 15.240 66.826 -22.045 1.00 23.75 155 ALA D C 1
ATOM 4727 O O . ALA D 1 157 ? 16.354 67.275 -22.340 1.00 25.49 155 ALA D O 1
ATOM 4729 N N . LEU D 1 158 ? 14.913 66.498 -20.795 1.00 20.26 156 LEU D N 1
ATOM 4730 C CA . LEU D 1 158 ? 15.889 66.623 -19.720 1.00 23.68 156 LEU D CA 1
ATOM 4731 C C . LEU D 1 158 ? 17.053 65.663 -19.930 1.00 26.59 156 LEU D C 1
ATOM 4732 O O . LEU D 1 158 ? 18.217 66.035 -19.735 1.00 24.68 156 LEU D O 1
ATOM 4737 N N . ALA D 1 159 ? 16.760 64.428 -20.353 1.00 24.25 157 ALA D N 1
ATOM 4738 C CA . ALA D 1 159 ? 17.819 63.448 -20.582 1.00 26.14 157 ALA D CA 1
ATOM 4739 C C . ALA D 1 159 ? 18.768 63.899 -21.685 1.00 27.01 157 ALA D C 1
ATOM 4740 O O . ALA D 1 159 ? 19.988 63.741 -21.563 1.00 25.13 157 ALA D O 1
ATOM 4742 N N . GLU D 1 160 ? 18.228 64.446 -22.779 1.00 26.22 158 GLU D N 1
ATOM 4743 C CA . GLU D 1 160 ? 19.090 64.951 -23.842 1.00 28.67 158 GLU D CA 1
ATOM 4744 C C . GLU D 1 160 ? 19.998 66.062 -23.330 1.00 26.85 158 GLU D C 1
ATOM 4745 O O . GLU D 1 160 ? 21.173 66.142 -23.710 1.00 31.38 158 GLU D O 1
ATOM 4751 N N . ARG D 1 161 ? 19.474 66.926 -22.460 1.00 24.99 159 ARG D N 1
ATOM 4752 C CA . ARG D 1 161 ? 20.299 67.987 -21.891 1.00 29.42 159 ARG D CA 1
ATOM 4753 C C . ARG D 1 161 ? 21.419 67.413 -21.032 1.00 27.61 159 ARG D C 1
ATOM 4754 O O . ARG D 1 161 ? 22.559 67.887 -21.090 1.00 30.83 159 ARG D O 1
ATOM 4762 N N . TYR D 1 162 ? 21.114 66.386 -20.234 1.00 24.32 160 TYR D N 1
ATOM 4763 C CA . TYR D 1 162 ? 22.144 65.749 -19.418 1.00 26.88 160 TYR D CA 1
ATOM 4764 C C . TYR D 1 162 ? 23.191 65.059 -20.282 1.00 27.89 160 TYR D C 1
ATOM 4765 O O . TYR D 1 162 ? 24.378 65.047 -19.936 1.00 27.16 160 TYR D O 1
ATOM 4774 N N . ARG D 1 163 ? 22.775 64.486 -21.413 1.00 27.10 161 ARG D N 1
ATOM 4775 C CA . ARG D 1 163 ? 23.722 63.812 -22.295 1.00 29.54 161 ARG D CA 1
ATOM 4776 C C . ARG D 1 163 ? 24.761 64.764 -22.872 1.00 31.87 161 ARG D C 1
ATOM 4777 O O . ARG D 1 163 ? 25.807 64.306 -23.347 1.00 35.01 161 ARG D O 1
ATOM 4785 N N . LYS D 1 164 ? 24.511 66.072 -22.840 1.00 32.39 162 LYS D N 1
ATOM 4786 C CA . LYS D 1 164 ? 25.419 67.031 -23.447 1.00 33.51 162 LYS D CA 1
ATOM 4787 C C . LYS D 1 164 ? 26.186 67.879 -22.440 1.00 33.95 162 LYS D C 1
ATOM 4788 O O . LYS D 1 164 ? 27.177 68.510 -22.824 1.00 37.46 162 LYS D O 1
ATOM 4794 N N . ALA D 1 165 ? 25.760 67.929 -21.175 1.00 30.28 163 ALA D N 1
ATOM 4795 C CA . ALA D 1 165 ? 26.298 68.938 -20.267 1.00 31.06 163 ALA D CA 1
ATOM 4796 C C . ALA D 1 165 ? 26.353 68.428 -18.830 1.00 30.09 163 ALA D C 1
ATOM 4797 O O . ALA D 1 165 ? 26.050 69.165 -17.886 1.00 33.11 163 ALA D O 1
ATOM 4799 N N . LEU D 1 166 ? 26.773 67.180 -18.643 1.00 26.91 164 LEU D N 1
ATOM 4800 C CA . LEU D 1 166 ? 26.970 66.615 -17.314 1.00 31.79 164 LEU D CA 1
ATOM 4801 C C . LEU D 1 166 ? 28.457 66.367 -17.105 1.00 33.17 164 LEU D C 1
ATOM 4802 O O . LEU D 1 166 ? 29.073 65.605 -17.857 1.00 35.89 164 LEU D O 1
ATOM 4807 N N . PHE D 1 167 ? 29.028 67.011 -16.087 1.00 31.11 165 PHE D N 1
ATOM 4808 C CA . PHE D 1 167 ? 30.440 66.868 -15.783 1.00 33.64 165 PHE D CA 1
ATOM 4809 C C . PHE D 1 167 ? 30.657 66.841 -14.278 1.00 27.73 165 PHE D C 1
ATOM 4810 O O . PHE D 1 167 ? 30.015 67.604 -13.542 1.00 30.16 165 PHE D O 1
ATOM 4818 N N . PRO D 1 168 ? 31.545 65.978 -13.794 1.00 31.04 166 PRO D N 1
ATOM 4819 C CA . PRO D 1 168 ? 31.901 66.019 -12.376 1.00 30.35 166 PRO D CA 1
ATOM 4820 C C . PRO D 1 168 ? 32.706 67.271 -12.065 1.00 36.39 166 PRO D C 1
ATOM 4821 O O . PRO D 1 168 ? 33.487 67.755 -12.886 1.00 39.80 166 PRO D O 1
ATOM 4825 N N . VAL D 1 169 ? 32.495 67.804 -10.869 1.00 34.15 167 VAL D N 1
ATOM 4826 C CA . VAL D 1 169 ? 33.201 69.005 -10.446 1.00 39.27 167 VAL D CA 1
ATOM 4827 C C . VAL D 1 169 ? 34.372 68.647 -9.534 1.00 41.76 167 VAL D C 1
ATOM 4828 O O . VAL D 1 169 ? 34.207 67.906 -8.565 1.00 50.92 167 VAL D O 1
ATOM 4832 N N . SER E 1 4 ? 35.212 46.754 -2.744 1.00 41.64 2 SER E N 1
ATOM 4833 C CA . SER E 1 4 ? 35.555 47.919 -1.936 1.00 39.00 2 SER E CA 1
ATOM 4834 C C . SER E 1 4 ? 34.596 48.068 -0.756 1.00 34.77 2 SER E C 1
ATOM 4835 O O . SER E 1 4 ? 33.387 47.891 -0.893 1.00 40.61 2 SER E O 1
ATOM 4838 N N . VAL E 1 5 ? 35.154 48.400 0.407 1.00 38.49 3 VAL E N 1
ATOM 4839 C CA . VAL E 1 5 ? 34.415 48.471 1.660 1.00 34.02 3 VAL E CA 1
ATOM 4840 C C . VAL E 1 5 ? 34.882 49.722 2.399 1.00 29.92 3 VAL E C 1
ATOM 4841 O O . VAL E 1 5 ? 35.921 50.301 2.077 1.00 31.62 3 VAL E O 1
ATOM 4845 N N . TYR E 1 6 ? 34.084 50.175 3.365 1.00 31.23 4 TYR E N 1
ATOM 4846 C CA . TYR E 1 6 ? 34.374 51.418 4.069 1.00 29.05 4 TYR E CA 1
ATOM 4847 C C . TYR E 1 6 ? 34.523 51.176 5.563 1.00 30.97 4 TYR E C 1
ATOM 4848 O O . TYR E 1 6 ? 33.645 50.580 6.197 1.00 30.38 4 TYR E O 1
ATOM 4857 N N . ARG E 1 7 ? 35.638 51.644 6.113 1.00 26.95 5 ARG E N 1
ATOM 4858 C CA . ARG E 1 7 ? 35.912 51.595 7.541 1.00 29.73 5 ARG E CA 1
ATOM 4859 C C . ARG E 1 7 ? 35.602 52.957 8.148 1.00 28.47 5 ARG E C 1
ATOM 4860 O O . ARG E 1 7 ? 35.992 53.991 7.594 1.00 28.74 5 ARG E O 1
ATOM 4868 N N . PHE E 1 8 ? 34.888 52.956 9.272 1.00 27.62 6 PHE E N 1
ATOM 4869 C CA . PHE E 1 8 ? 34.546 54.176 9.994 1.00 25.06 6 PHE E CA 1
ATOM 4870 C C . PHE E 1 8 ? 35.217 54.137 11.359 1.00 25.74 6 PHE E C 1
ATOM 4871 O O . PHE E 1 8 ? 34.916 53.258 12.175 1.00 26.30 6 PHE E O 1
ATOM 4879 N N . GLU E 1 9 ? 36.117 55.092 11.604 1.00 27.07 7 GLU E N 1
ATOM 4880 C CA . GLU E 1 9 ? 36.950 55.133 12.811 1.00 29.52 7 GLU E CA 1
ATOM 4881 C C . GLU E 1 9 ? 37.712 53.815 12.875 1.00 28.82 7 GLU E C 1
ATOM 4882 O O . GLU E 1 9 ? 38.499 53.538 11.953 1.00 33.50 7 GLU E O 1
ATOM 4888 N N . ASP E 1 10 ? 37.524 52.982 13.898 1.00 26.91 8 ASP E N 1
ATOM 4889 C CA . ASP E 1 10 ? 38.197 51.694 13.988 1.00 29.33 8 ASP E CA 1
ATOM 4890 C C . ASP E 1 10 ? 37.260 50.530 13.680 1.00 30.23 8 ASP E C 1
ATOM 4891 O O . ASP E 1 10 ? 37.555 49.387 14.042 1.00 28.36 8 ASP E O 1
ATOM 4896 N N . LYS E 1 11 ? 36.136 50.800 13.021 1.00 28.26 9 LYS E N 1
ATOM 4897 C CA . LYS E 1 11 ? 35.164 49.772 12.665 1.00 29.43 9 LYS E CA 1
ATOM 4898 C C . LYS E 1 11 ? 35.334 49.430 11.188 1.00 26.83 9 LYS E C 1
ATOM 4899 O O . LYS E 1 11 ? 35.002 50.239 10.313 1.00 24.34 9 LYS E O 1
ATOM 4905 N N . THR E 1 12 ? 35.848 48.232 10.916 1.00 22.75 10 THR E N 1
ATOM 4906 C CA . THR E 1 12 ? 36.003 47.719 9.564 1.00 28.32 10 THR E CA 1
ATOM 4907 C C . THR E 1 12 ? 35.082 46.529 9.362 1.00 27.24 10 THR E C 1
ATOM 4908 O O . THR E 1 12 ? 35.065 45.622 10.204 1.00 25.25 10 THR E O 1
ATOM 4912 N N . PRO E 1 13 ? 34.305 46.494 8.280 1.00 28.56 11 PRO E N 1
ATOM 4913 C CA . PRO E 1 13 ? 33.423 45.346 8.048 1.00 26.73 11 PRO E CA 1
ATOM 4914 C C . PRO E 1 13 ? 34.210 44.050 7.931 1.00 26.88 11 PRO E C 1
ATOM 4915 O O . PRO E 1 13 ? 35.306 44.011 7.367 1.00 23.88 11 PRO E O 1
ATOM 4919 N N . ALA E 1 14 ? 33.643 42.985 8.489 1.00 22.56 12 ALA E N 1
ATOM 4920 C CA . ALA E 1 14 ? 34.196 41.641 8.369 1.00 28.74 12 ALA E CA 1
ATOM 4921 C C . ALA E 1 14 ? 33.378 40.904 7.317 1.00 25.68 12 ALA E C 1
ATOM 4922 O O . ALA E 1 14 ? 32.220 40.549 7.559 1.00 27.71 12 ALA E O 1
ATOM 4924 N N . VAL E 1 15 ? 33.976 40.683 6.151 1.00 29.03 13 VAL E N 1
ATOM 4925 C CA . VAL E 1 15 ? 33.285 40.111 5.002 1.00 28.93 13 VAL E CA 1
ATOM 4926 C C . VAL E 1 15 ? 33.854 38.725 4.743 1.00 29.21 13 VAL E C 1
ATOM 4927 O O . VAL E 1 15 ? 35.053 38.578 4.474 1.00 29.06 13 VAL E O 1
ATOM 4931 N N . HIS E 1 16 ? 32.996 37.714 4.820 1.00 27.92 14 HIS E N 1
ATOM 4932 C CA . HIS E 1 16 ? 33.430 36.359 4.522 1.00 28.86 14 HIS E CA 1
ATOM 4933 C C . HIS E 1 16 ? 33.820 36.255 3.048 1.00 31.25 14 HIS E C 1
ATOM 4934 O O . HIS E 1 16 ? 33.201 36.905 2.197 1.00 25.31 14 HIS E O 1
ATOM 4941 N N . PRO E 1 17 ? 34.845 35.461 2.713 1.00 30.47 15 PRO E N 1
ATOM 4942 C CA . PRO E 1 17 ? 35.311 35.412 1.315 1.00 27.49 15 PRO E CA 1
ATOM 4943 C C . PRO E 1 17 ? 34.249 34.993 0.311 1.00 27.93 15 PRO E C 1
ATOM 4944 O O . PRO E 1 17 ? 34.323 35.406 -0.853 1.00 26.16 15 PRO E O 1
ATOM 4948 N N . THR E 1 18 ? 33.268 34.185 0.709 1.00 26.13 16 THR E N 1
ATOM 4949 C CA . THR E 1 18 ? 32.256 33.708 -0.226 1.00 31.02 16 THR E CA 1
ATOM 4950 C C . THR E 1 18 ? 31.071 34.655 -0.360 1.00 27.69 16 THR E C 1
ATOM 4951 O O . THR E 1 18 ? 30.171 34.386 -1.162 1.00 26.42 16 THR E O 1
ATOM 4955 N N . ALA E 1 19 ? 31.044 35.748 0.393 1.00 23.70 17 ALA E N 1
ATOM 4956 C CA . ALA E 1 19 ? 29.954 36.702 0.261 1.00 25.50 17 ALA E CA 1
ATOM 4957 C C . ALA E 1 19 ? 30.093 37.489 -1.037 1.00 27.49 17 ALA E C 1
ATOM 4958 O O . ALA E 1 19 ? 31.191 37.673 -1.567 1.00 29.42 17 ALA E O 1
ATOM 4960 N N . PHE E 1 20 ? 28.959 37.944 -1.559 1.00 22.46 18 PHE E N 1
ATOM 4961 C CA . PHE E 1 20 ? 28.928 38.766 -2.759 1.00 24.54 18 PHE E CA 1
ATOM 4962 C C . PHE E 1 20 ? 28.561 40.189 -2.366 1.00 25.58 18 PHE E C 1
ATOM 4963 O O . PHE E 1 20 ? 27.522 40.415 -1.737 1.00 23.59 18 PHE E O 1
ATOM 4971 N N . ILE E 1 21 ? 29.419 41.139 -2.720 1.00 21.79 19 ILE E N 1
ATOM 4972 C CA . ILE E 1 21 ? 29.136 42.560 -2.567 1.00 23.83 19 ILE E CA 1
ATOM 4973 C C . ILE E 1 21 ? 29.166 43.164 -3.964 1.00 25.23 19 ILE E C 1
ATOM 4974 O O . ILE E 1 21 ? 30.217 43.186 -4.618 1.00 22.74 19 ILE E O 1
ATOM 4979 N N . ALA E 1 22 ? 28.016 43.630 -4.429 1.00 25.15 20 ALA E N 1
ATOM 4980 C CA . ALA E 1 22 ? 27.878 44.095 -5.796 1.00 22.67 20 ALA E CA 1
ATOM 4981 C C . ALA E 1 22 ? 28.484 45.483 -5.965 1.00 26.77 20 ALA E C 1
ATOM 4982 O O . ALA E 1 22 ? 28.621 46.236 -4.996 1.00 24.63 20 ALA E O 1
ATOM 4984 N N . PRO E 1 23 ? 28.880 45.836 -7.189 1.00 28.19 21 PRO E N 1
ATOM 4985 C CA . PRO E 1 23 ? 29.256 47.227 -7.464 1.00 26.08 21 PRO E CA 1
ATOM 4986 C C . PRO E 1 23 ? 28.119 48.167 -7.099 1.00 23.24 21 PRO E C 1
ATOM 4987 O O . PRO E 1 23 ? 26.949 47.892 -7.376 1.00 20.25 21 PRO E O 1
ATOM 4991 N N . GLY E 1 24 ? 28.469 49.276 -6.455 1.00 25.46 22 GLY E N 1
ATOM 4992 C CA . GLY E 1 24 ? 27.476 50.235 -6.025 1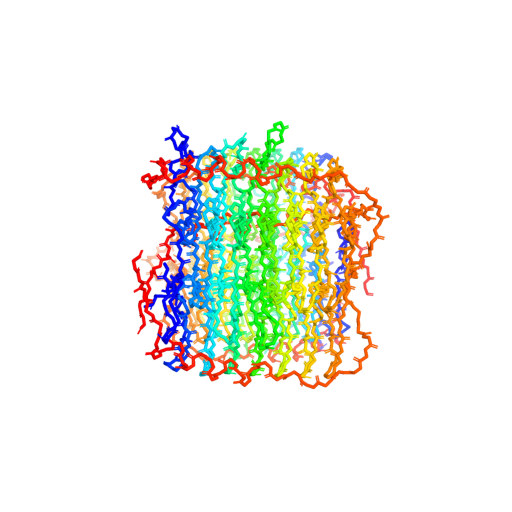.00 21.73 22 GLY E CA 1
ATOM 4993 C C . GLY E 1 24 ? 26.836 49.939 -4.689 1.00 23.74 22 GLY E C 1
ATOM 4994 O O . GLY E 1 24 ? 25.937 50.683 -4.275 1.00 25.54 22 GLY E O 1
ATOM 4995 N N . ALA E 1 25 ? 27.251 48.875 -4.010 1.00 19.51 23 ALA E N 1
ATOM 4996 C CA . ALA E 1 25 ? 26.810 48.609 -2.650 1.00 20.87 23 ALA E CA 1
ATOM 4997 C C . ALA E 1 25 ? 27.801 49.220 -1.671 1.00 23.86 23 ALA E C 1
ATOM 4998 O O . ALA E 1 25 ? 29.011 49.227 -1.919 1.00 23.03 23 ALA E O 1
ATOM 5000 N N . TYR E 1 26 ? 27.285 49.736 -0.558 1.00 24.97 24 TYR E N 1
ATOM 5001 C CA . TYR E 1 26 ? 28.100 50.449 0.425 1.00 23.00 24 TYR E CA 1
ATOM 5002 C C . TYR E 1 26 ? 27.959 49.775 1.785 1.00 26.40 24 TYR E C 1
ATOM 5003 O O . TYR E 1 26 ? 26.965 49.973 2.492 1.00 24.00 24 TYR E O 1
ATOM 5012 N N . VAL E 1 27 ? 28.964 48.978 2.139 1.00 25.84 25 VAL E N 1
ATOM 5013 C CA . VAL E 1 27 ? 29.059 48.325 3.439 1.00 24.43 25 VAL E CA 1
ATOM 5014 C C . VAL E 1 27 ? 30.021 49.142 4.292 1.00 29.99 25 VAL E C 1
ATOM 5015 O O . VAL E 1 27 ? 31.212 49.242 3.974 1.00 29.36 25 VAL E O 1
ATOM 5019 N N . VAL E 1 28 ? 29.510 49.731 5.371 1.00 23.62 26 VAL E N 1
ATOM 5020 C CA . VAL E 1 28 ? 30.224 50.767 6.108 1.00 26.49 26 VAL E CA 1
ATOM 5021 C C . VAL E 1 28 ? 30.243 50.417 7.590 1.00 24.83 26 VAL E C 1
ATOM 5022 O O . VAL E 1 28 ? 29.186 50.201 8.196 1.00 22.97 26 VAL E O 1
ATOM 5026 N N . GLY E 1 29 ? 31.442 50.362 8.168 1.00 25.70 27 GLY E N 1
ATOM 5027 C CA . GLY E 1 29 ? 31.603 50.338 9.611 1.00 22.10 27 GLY E CA 1
ATOM 5028 C C . GLY E 1 29 ? 31.513 48.986 10.287 1.00 25.03 27 GLY E C 1
ATOM 5029 O O . GLY E 1 29 ? 32.076 47.995 9.812 1.00 23.80 27 GLY E O 1
ATOM 5030 N N . ALA E 1 30 ? 30.804 48.945 11.417 1.00 23.13 28 ALA E N 1
ATOM 5031 C CA . ALA E 1 30 ? 30.708 47.745 12.247 1.00 24.07 28 ALA E CA 1
ATOM 5032 C C . ALA E 1 30 ? 29.651 46.821 11.652 1.00 22.94 28 ALA E C 1
ATOM 5033 O O . ALA E 1 30 ? 28.516 46.724 12.127 1.00 20.06 28 ALA E O 1
ATOM 5035 N N . VAL E 1 31 ? 30.043 46.127 10.587 1.00 23.48 29 VAL E N 1
ATOM 5036 C CA . VAL E 1 31 ? 29.159 45.222 9.863 1.00 25.06 29 VAL E CA 1
ATOM 5037 C C . VAL E 1 31 ? 29.845 43.871 9.727 1.00 23.78 29 VAL E C 1
ATOM 5038 O O . VAL E 1 31 ? 31.046 43.800 9.451 1.00 25.07 29 VAL E O 1
ATOM 5042 N N . GLU E 1 32 ? 29.080 42.801 9.928 1.00 24.08 30 GLU E N 1
ATOM 5043 C CA . GLU E 1 32 ? 29.538 41.440 9.689 1.00 27.25 30 GLU E CA 1
ATOM 5044 C C . GLU E 1 32 ? 28.686 40.830 8.586 1.00 27.50 30 GLU E C 1
ATOM 5045 O O . GLU E 1 32 ? 27.453 40.884 8.650 1.00 25.42 30 GLU E O 1
ATOM 5051 N N . VAL E 1 33 ? 29.338 40.263 7.575 1.00 22.56 31 VAL E N 1
ATOM 5052 C CA . VAL E 1 33 ? 28.657 39.675 6.425 1.00 26.46 31 VAL E CA 1
ATOM 5053 C C . VAL E 1 33 ? 29.044 38.204 6.367 1.00 24.83 31 VAL E C 1
ATOM 5054 O O . VAL E 1 33 ? 30.210 37.870 6.123 1.00 22.16 31 VAL E O 1
ATOM 5058 N N . GLY E 1 34 ? 28.065 37.326 6.574 1.00 22.65 32 GLY E N 1
ATOM 5059 C CA . GLY E 1 34 ? 28.342 35.917 6.731 1.00 22.96 32 GLY E CA 1
ATOM 5060 C C . GLY E 1 34 ? 28.609 35.186 5.428 1.00 23.82 32 GLY E C 1
ATOM 5061 O O . GLY E 1 34 ? 28.462 35.718 4.328 1.00 24.71 32 GLY E O 1
ATOM 5062 N N . GLU E 1 35 ? 29.017 33.929 5.587 1.00 22.92 33 GLU E N 1
ATOM 5063 C CA . GLU E 1 35 ? 29.277 33.043 4.462 1.00 26.18 33 GLU E CA 1
ATOM 5064 C C . GLU E 1 35 ? 28.068 32.962 3.541 1.00 24.36 33 GLU E C 1
ATOM 5065 O O . GLU E 1 35 ? 26.936 32.787 3.996 1.00 30.23 33 GLU E O 1
ATOM 5071 N N . GLY E 1 36 ? 28.315 33.078 2.239 1.00 23.85 34 GLY E N 1
ATOM 5072 C CA . GLY E 1 36 ? 27.246 32.920 1.273 1.00 23.11 34 GLY E CA 1
ATOM 5073 C C . GLY E 1 36 ? 26.201 34.011 1.276 1.00 22.61 34 GLY E C 1
ATOM 5074 O O . GLY E 1 36 ? 25.170 33.859 0.614 1.00 24.55 34 GLY E O 1
ATOM 5075 N N . ALA E 1 37 ? 26.425 35.100 2.007 1.00 19.87 35 ALA E N 1
ATOM 5076 C CA . ALA E 1 37 ? 25.520 36.236 1.986 1.00 19.48 35 ALA E CA 1
ATOM 5077 C C . ALA E 1 37 ? 25.787 37.097 0.752 1.00 23.04 35 ALA E C 1
ATOM 5078 O O . ALA E 1 37 ? 26.804 36.953 0.071 1.00 24.99 35 ALA E O 1
ATOM 5080 N N . SER E 1 38 ? 24.858 38.005 0.461 1.00 21.95 36 SER E N 1
ATOM 5081 C CA . SER E 1 38 ? 25.013 38.869 -0.700 1.00 19.25 36 SER E CA 1
ATOM 5082 C C . SER E 1 38 ? 24.375 40.225 -0.439 1.00 20.21 36 SER E C 1
ATOM 5083 O O . SER E 1 38 ? 23.285 40.314 0.131 1.00 17.85 36 SER E O 1
ATOM 5086 N N . ILE E 1 39 ? 25.071 41.276 -0.864 1.00 20.82 37 ILE E N 1
ATOM 5087 C CA . ILE E 1 39 ? 24.600 42.651 -0.773 1.00 21.07 37 ILE E CA 1
ATOM 5088 C C . ILE E 1 39 ? 24.631 43.228 -2.182 1.00 24.59 37 ILE E C 1
ATOM 5089 O O . ILE E 1 39 ? 25.698 43.302 -2.804 1.00 19.32 37 ILE E O 1
ATOM 5094 N N . TRP E 1 40 ? 23.467 43.636 -2.681 1.00 23.05 38 TRP E N 1
ATOM 5095 C CA . TRP E 1 40 ? 23.278 43.869 -4.103 1.00 19.50 38 TRP E CA 1
ATOM 5096 C C . TRP E 1 40 ? 23.371 45.354 -4.453 1.00 20.86 38 TRP E C 1
ATOM 5097 O O . TRP E 1 40 ? 23.584 46.217 -3.596 1.00 18.39 38 TRP E O 1
ATOM 5108 N N . PHE E 1 41 ? 23.212 45.639 -5.749 1.00 21.12 39 PHE E N 1
ATOM 5109 C CA . PHE E 1 41 ? 23.501 46.957 -6.304 1.00 19.00 39 PHE E CA 1
ATOM 5110 C C . PHE E 1 41 ? 22.708 48.049 -5.597 1.00 21.19 39 PHE E C 1
ATOM 5111 O O . PHE E 1 41 ? 21.489 47.948 -5.446 1.00 16.62 39 PHE E O 1
ATOM 5119 N N . GLY E 1 42 ? 23.407 49.103 -5.171 1.00 18.29 40 GLY E N 1
ATOM 5120 C CA . GLY E 1 42 ? 22.771 50.239 -4.541 1.00 17.25 40 GLY E CA 1
ATOM 5121 C C . GLY E 1 42 ? 22.401 50.059 -3.084 1.00 20.88 40 GLY E C 1
ATOM 5122 O O . GLY E 1 42 ? 21.943 51.022 -2.457 1.00 18.59 40 GLY E O 1
ATOM 5123 N N . ALA E 1 43 ? 22.575 48.867 -2.520 1.00 20.15 41 ALA E N 1
ATOM 5124 C CA . ALA E 1 43 ? 22.259 48.663 -1.114 1.00 20.04 41 ALA E CA 1
ATOM 5125 C C . ALA E 1 43 ? 23.260 49.390 -0.225 1.00 20.82 41 ALA E C 1
ATOM 5126 O O . ALA E 1 43 ? 24.429 49.569 -0.581 1.00 18.28 41 ALA E O 1
ATOM 5128 N N . VAL E 1 44 ? 22.789 49.815 0.945 1.00 20.38 42 VAL E N 1
ATOM 5129 C CA . VAL E 1 44 ? 23.624 50.482 1.938 1.00 18.22 42 VAL E CA 1
ATOM 5130 C C . VAL E 1 44 ? 23.482 49.733 3.254 1.00 23.74 42 VAL E C 1
ATOM 5131 O O . VAL E 1 44 ? 22.367 49.584 3.771 1.00 24.15 42 VAL E O 1
ATOM 5135 N N . VAL E 1 45 ? 24.602 49.262 3.794 1.00 18.45 43 VAL E N 1
ATOM 5136 C CA . VAL E 1 45 ? 24.639 48.582 5.083 1.00 22.01 43 VAL E CA 1
ATOM 5137 C C . VAL E 1 45 ? 25.625 49.358 5.946 1.00 24.72 43 VAL E C 1
ATOM 5138 O O . VAL E 1 45 ? 26.844 49.238 5.772 1.00 27.41 43 VAL E O 1
ATOM 5142 N N . ARG E 1 46 ? 25.106 50.151 6.880 1.00 19.30 44 ARG E N 1
ATOM 5143 C CA . ARG E 1 46 ? 25.914 51.085 7.654 1.00 20.49 44 ARG E CA 1
ATOM 5144 C C . ARG E 1 46 ? 25.781 50.780 9.138 1.00 22.56 44 ARG E C 1
ATOM 5145 O O . ARG E 1 46 ? 24.673 50.802 9.685 1.00 21.90 44 ARG E O 1
ATOM 5153 N N . GLY E 1 47 ? 26.910 50.508 9.784 1.00 26.67 45 GLY E N 1
ATOM 5154 C CA . GLY E 1 47 ? 26.951 50.358 11.225 1.00 27.51 45 GLY E CA 1
ATOM 5155 C C . GLY E 1 47 ? 27.988 51.266 11.857 1.00 28.13 45 GLY E C 1
ATOM 5156 O O . GLY E 1 47 ? 29.183 50.954 11.850 1.00 29.05 45 GLY E O 1
ATOM 5157 N N . ASP E 1 48 ? 27.548 52.403 12.392 1.00 24.53 46 ASP E N 1
ATOM 5158 C CA . ASP E 1 48 ? 28.432 53.338 13.077 1.00 32.53 46 ASP E CA 1
ATOM 5159 C C . ASP E 1 48 ? 28.147 53.431 14.567 1.00 31.66 46 ASP E C 1
ATOM 5160 O O . ASP E 1 48 ? 29.054 53.240 15.383 1.00 33.74 46 ASP E O 1
ATOM 5165 N N . LEU E 1 49 ? 26.896 53.709 14.943 1.00 39.12 47 LEU E N 1
ATOM 5166 C CA . LEU E 1 49 ? 26.498 53.834 16.340 1.00 37.60 47 LEU E CA 1
ATOM 5167 C C . LEU E 1 49 ? 26.187 52.497 16.997 1.00 30.95 47 LEU E C 1
ATOM 5168 O O . LEU E 1 49 ? 26.012 52.455 18.220 1.00 36.96 47 LEU E O 1
ATOM 5173 N N . GLU E 1 50 ? 26.107 51.420 16.221 1.00 36.01 48 GLU E N 1
ATOM 5174 C CA . GLU E 1 50 ? 25.701 50.105 16.695 1.00 33.69 48 GLU E CA 1
ATOM 5175 C C . GLU E 1 50 ? 25.925 49.121 15.556 1.00 28.99 48 GLU E C 1
ATOM 5176 O O . GLU E 1 50 ? 25.901 49.504 14.384 1.00 28.66 48 GLU E O 1
ATOM 5182 N N . ARG E 1 51 ? 26.145 47.860 15.911 1.00 29.38 49 ARG E N 1
ATOM 5183 C CA . ARG E 1 51 ? 26.582 46.865 14.944 1.00 28.10 49 ARG E CA 1
ATOM 5184 C C . ARG E 1 51 ? 25.430 46.389 14.063 1.00 29.52 49 ARG E C 1
ATOM 5185 O O . ARG E 1 51 ? 24.259 46.418 14.453 1.00 22.96 49 ARG E O 1
ATOM 5193 N N . VAL E 1 52 ? 25.786 45.943 12.858 1.00 26.47 50 VAL E N 1
ATOM 5194 C CA . VAL E 1 52 ? 24.857 45.346 11.906 1.00 23.12 50 VAL E CA 1
ATOM 5195 C C . VAL E 1 52 ? 25.421 43.995 11.494 1.00 23.34 50 VAL E C 1
ATOM 5196 O O . VAL E 1 52 ? 26.622 43.873 11.233 1.00 25.61 50 VAL E O 1
ATOM 5200 N N . VAL E 1 53 ? 24.562 42.978 11.443 1.00 21.44 51 VAL E N 1
ATOM 5201 C CA . VAL E 1 53 ? 24.975 41.618 11.108 1.00 22.79 51 VAL E CA 1
ATOM 5202 C C . VAL E 1 53 ? 24.146 41.129 9.927 1.00 24.64 51 VAL E C 1
ATOM 5203 O O . VAL E 1 53 ? 22.910 41.111 9.995 1.00 21.92 51 VAL E O 1
ATOM 5207 N N . VAL E 1 54 ? 24.825 40.734 8.853 1.00 19.40 52 VAL E N 1
ATOM 5208 C CA . VAL E 1 54 ? 24.209 40.064 7.714 1.00 19.60 52 VAL E CA 1
ATOM 5209 C C . VAL E 1 54 ? 24.595 38.595 7.827 1.00 20.62 52 VAL E C 1
ATOM 5210 O O . VAL E 1 54 ? 25.724 38.212 7.512 1.00 24.21 52 VAL E O 1
ATOM 5214 N N . GLY E 1 55 ? 23.659 37.766 8.280 1.00 25.16 53 GLY E N 1
ATOM 5215 C CA . GLY E 1 55 ? 23.937 36.379 8.570 1.00 21.26 53 GLY E CA 1
ATOM 5216 C C . GLY E 1 55 ? 24.288 35.557 7.345 1.00 26.38 53 GLY E C 1
ATOM 5217 O O . GLY E 1 55 ? 24.158 36.007 6.203 1.00 25.13 53 GLY E O 1
ATOM 5218 N N . PRO E 1 56 ? 24.745 34.325 7.570 1.00 25.31 54 PRO E N 1
ATOM 5219 C CA . PRO E 1 56 ? 25.106 33.455 6.443 1.00 23.67 54 PRO E CA 1
ATOM 5220 C C . PRO E 1 56 ? 23.929 33.230 5.502 1.00 26.03 54 PRO E C 1
ATOM 5221 O O . PRO E 1 56 ? 22.794 33.015 5.932 1.00 22.30 54 PRO E O 1
ATOM 5225 N N . GLY E 1 57 ? 24.213 33.285 4.200 1.00 23.00 55 GLY E N 1
ATOM 5226 C CA . GLY E 1 57 ? 23.197 33.023 3.199 1.00 21.54 55 GLY E CA 1
ATOM 5227 C C . GLY E 1 57 ? 22.071 34.028 3.141 1.00 23.02 55 GLY E C 1
ATOM 5228 O O . GLY E 1 57 ? 21.003 33.718 2.606 1.00 22.38 55 GLY E O 1
ATOM 5229 N N . THR E 1 58 ? 22.274 35.225 3.677 1.00 19.79 56 THR E N 1
ATOM 5230 C CA . THR E 1 58 ? 21.260 36.270 3.684 1.00 22.54 56 THR E CA 1
ATOM 5231 C C . THR E 1 58 ? 21.532 37.249 2.550 1.00 19.93 56 THR E C 1
ATOM 5232 O O . THR E 1 58 ? 22.669 37.699 2.372 1.00 20.55 56 THR E O 1
ATOM 5236 N N . ASN E 1 59 ? 20.498 37.576 1.781 1.00 20.61 57 ASN E N 1
ATOM 5237 C CA . ASN E 1 59 ? 20.629 38.515 0.674 1.00 24.11 57 ASN E CA 1
ATOM 5238 C C . ASN E 1 59 ? 19.982 39.844 1.042 1.00 19.41 57 ASN E C 1
ATOM 5239 O O . ASN E 1 59 ? 18.847 39.877 1.531 1.00 20.41 57 ASN E O 1
ATOM 5244 N N . VAL E 1 60 ? 20.718 40.927 0.823 1.00 19.96 58 VAL E N 1
ATOM 5245 C CA . VAL E 1 60 ? 20.234 42.290 1.004 1.00 17.88 58 VAL E CA 1
ATOM 5246 C C . VAL E 1 60 ? 20.110 42.881 -0.395 1.00 21.87 58 VAL E C 1
ATOM 5247 O O . VAL E 1 60 ? 21.108 43.289 -1.001 1.00 19.58 58 VAL E O 1
ATOM 5251 N N . GLN E 1 61 ? 18.884 42.928 -0.911 1.00 19.52 59 GLN E N 1
ATOM 5252 C CA . GLN E 1 61 ? 18.656 43.161 -2.329 1.00 20.99 59 GLN E CA 1
ATOM 5253 C C . GLN E 1 61 ? 18.873 44.630 -2.693 1.00 21.25 59 GLN E C 1
ATOM 5254 O O . GLN E 1 61 ? 19.147 45.481 -1.842 1.00 18.55 59 GLN E O 1
ATOM 5260 N N . ASP E 1 62 ? 18.737 44.918 -3.989 1.00 20.10 60 ASP E N 1
ATOM 5261 C CA . ASP E 1 62 ? 19.145 46.203 -4.548 1.00 17.36 60 ASP E CA 1
ATOM 5262 C C . ASP E 1 62 ? 18.408 47.359 -3.891 1.00 18.65 60 ASP E C 1
ATOM 5263 O O . ASP E 1 62 ? 17.183 47.329 -3.743 1.00 21.16 60 ASP E O 1
ATOM 5268 N N . GLY E 1 63 ? 19.160 48.391 -3.519 1.00 18.50 61 GLY E N 1
ATOM 5269 C CA . GLY E 1 63 ? 18.584 49.587 -2.950 1.00 19.28 61 GLY E CA 1
ATOM 5270 C C . GLY E 1 63 ? 18.114 49.461 -1.520 1.00 21.17 61 GLY E C 1
ATOM 5271 O O . GLY E 1 63 ? 17.577 50.435 -0.978 1.00 18.79 61 GLY E O 1
ATOM 5272 N N . ALA E 1 64 ? 18.286 48.300 -0.893 1.00 17.50 62 ALA E N 1
ATOM 5273 C CA . ALA E 1 64 ? 17.905 48.160 0.503 1.00 20.67 62 ALA E CA 1
ATOM 5274 C C . ALA E 1 64 ? 18.844 48.969 1.392 1.00 23.70 62 ALA E C 1
ATOM 5275 O O . ALA E 1 64 ? 19.977 49.287 1.020 1.00 21.44 62 ALA E O 1
ATOM 5277 N N . VAL E 1 65 ? 18.356 49.311 2.582 1.00 23.53 63 VAL E N 1
ATOM 5278 C CA . VAL E 1 65 ? 19.125 50.077 3.556 1.00 21.26 63 VAL E CA 1
ATOM 5279 C C . VAL E 1 65 ? 19.042 49.377 4.904 1.00 23.41 63 VAL E C 1
ATOM 5280 O O . VAL E 1 65 ? 17.945 49.048 5.373 1.00 20.66 63 VAL E O 1
ATOM 5284 N N . LEU E 1 66 ? 20.199 49.141 5.516 1.00 23.35 64 LEU E N 1
ATOM 5285 C CA . LEU E 1 66 ? 20.294 48.625 6.874 1.00 24.10 64 LEU E CA 1
ATOM 5286 C C . LEU E 1 66 ? 21.051 49.636 7.718 1.00 18.71 64 LEU E C 1
ATOM 5287 O O . LEU E 1 66 ? 22.086 50.157 7.288 1.00 22.37 64 LEU E O 1
ATOM 5292 N N . HIS E 1 67 ? 20.534 49.913 8.912 1.00 17.09 65 HIS E N 1
ATOM 5293 C CA . HIS E 1 67 ? 21.193 50.805 9.854 1.00 22.12 65 HIS E CA 1
ATOM 5294 C C . HIS E 1 67 ? 20.767 50.406 11.261 1.00 19.59 65 HIS E C 1
ATOM 5295 O O . HIS E 1 67 ? 19.824 49.633 11.450 1.00 15.29 65 HIS E O 1
ATOM 5302 N N . ALA E 1 68 ? 21.471 50.947 12.253 1.00 20.58 66 ALA E N 1
ATOM 5303 C CA . ALA E 1 68 ? 21.220 50.605 13.644 1.00 26.02 66 ALA E CA 1
ATOM 5304 C C . ALA E 1 68 ? 21.496 51.814 14.526 1.00 25.11 66 ALA E C 1
ATOM 5305 O O . ALA E 1 68 ? 22.408 52.598 14.250 1.00 27.24 66 ALA E O 1
ATOM 5307 N N . ASP E 1 69 ? 20.698 51.957 15.583 1.00 23.73 67 ASP E N 1
ATOM 5308 C CA . ASP E 1 69 ? 20.848 52.979 16.607 1.00 24.71 67 ASP E CA 1
ATOM 5309 C C . ASP E 1 69 ? 21.490 52.388 17.852 1.00 25.71 67 ASP E C 1
ATOM 5310 O O . ASP E 1 69 ? 21.476 51.169 18.048 1.00 24.96 67 ASP E O 1
ATOM 5315 N N . PRO E 1 70 ? 22.072 53.222 18.714 1.00 27.27 68 PRO E N 1
ATOM 5316 C CA . PRO E 1 70 ? 22.610 52.714 19.983 1.00 26.66 68 PRO E CA 1
ATOM 5317 C C . PRO E 1 70 ? 21.575 51.902 20.750 1.00 25.45 68 PRO E C 1
ATOM 5318 O O . PRO E 1 70 ? 20.429 52.324 20.928 1.00 22.53 68 PRO E O 1
ATOM 5322 N N . GLY E 1 71 ? 21.984 50.712 21.189 1.00 23.35 69 GLY E N 1
ATOM 5323 C CA . GLY E 1 71 ? 21.101 49.806 21.892 1.00 22.22 69 GLY E CA 1
ATOM 5324 C C . GLY E 1 71 ? 20.152 49.017 21.018 1.00 26.79 69 GLY E C 1
ATOM 5325 O O . GLY E 1 71 ? 19.425 48.161 21.539 1.00 24.54 69 GLY E O 1
ATOM 5326 N N . PHE E 1 72 ? 20.132 49.271 19.710 1.00 23.20 70 PHE E N 1
ATOM 5327 C CA . PHE E 1 72 ? 19.253 48.574 18.773 1.00 24.19 70 PHE E CA 1
ATOM 5328 C C . PHE E 1 72 ? 20.099 48.015 17.637 1.00 28.42 70 PHE E C 1
ATOM 5329 O O . PHE E 1 72 ? 20.163 48.600 16.547 1.00 22.97 70 PHE E O 1
ATOM 5337 N N . PRO E 1 73 ? 20.767 46.884 17.858 1.00 27.33 71 PRO E N 1
ATOM 5338 C CA . PRO E 1 73 ? 21.520 46.256 16.767 1.00 25.50 71 PRO E CA 1
ATOM 5339 C C . PRO E 1 73 ? 20.588 45.732 15.684 1.00 24.82 71 PRO E C 1
ATOM 5340 O O . PRO E 1 73 ? 19.479 45.268 15.960 1.00 23.99 71 PRO E O 1
ATOM 5344 N N . CYS E 1 74 ? 21.042 45.828 14.439 1.00 24.96 72 CYS E N 1
ATOM 5345 C CA . CYS E 1 74 ? 20.303 45.309 13.295 1.00 22.96 72 CYS E CA 1
ATOM 5346 C C . CYS E 1 74 ? 20.887 43.944 12.956 1.00 21.17 72 CYS E C 1
ATOM 5347 O O . CYS E 1 74 ? 21.991 43.852 12.410 1.00 23.59 72 CYS E O 1
ATOM 5350 N N . LEU E 1 75 ? 20.151 42.886 13.289 1.00 22.34 73 LEU E N 1
ATOM 5351 C CA . LEU E 1 75 ? 20.664 41.520 13.250 1.00 22.60 73 LEU E CA 1
ATOM 5352 C C . LEU E 1 75 ? 19.814 40.701 12.290 1.00 22.07 73 LEU E C 1
ATOM 5353 O O . LEU E 1 75 ? 18.657 40.385 12.589 1.00 21.86 73 LEU E O 1
ATOM 5358 N N . LEU E 1 76 ? 20.387 40.352 11.145 1.00 20.24 74 LEU E N 1
ATOM 5359 C CA . LEU E 1 76 ? 19.744 39.460 10.191 1.00 23.08 74 LEU E CA 1
ATOM 5360 C C . LEU E 1 76 ? 20.281 38.055 10.422 1.00 20.01 74 LEU E C 1
ATOM 5361 O O . LEU E 1 76 ? 21.482 37.815 10.261 1.00 22.54 74 LEU E O 1
ATOM 5366 N N . GLY E 1 77 ? 19.395 37.133 10.812 1.00 24.10 75 GLY E N 1
ATOM 5367 C CA . GLY E 1 77 ? 19.773 35.760 10.980 1.00 21.38 75 GLY E CA 1
ATOM 5368 C C . GLY E 1 77 ? 20.163 35.119 9.660 1.00 26.05 75 GLY E C 1
ATOM 5369 O O . GLY E 1 77 ? 20.185 35.767 8.605 1.00 24.67 75 GLY E O 1
ATOM 5370 N N . PRO E 1 78 ? 20.476 33.829 9.706 1.00 24.55 76 PRO E N 1
ATOM 5371 C CA . PRO E 1 78 ? 20.881 33.137 8.479 1.00 20.75 76 PRO E CA 1
ATOM 5372 C C . PRO E 1 78 ? 19.701 32.908 7.547 1.00 24.93 76 PRO E C 1
ATOM 5373 O O . PRO E 1 78 ? 18.552 32.773 7.976 1.00 23.64 76 PRO E O 1
ATOM 5377 N N . GLU E 1 79 ? 20.004 32.884 6.246 1.00 25.46 77 GLU E N 1
ATOM 5378 C CA . GLU E 1 79 ? 19.028 32.573 5.197 1.00 21.95 77 GLU E CA 1
ATOM 5379 C C . GLU E 1 79 ? 17.872 33.572 5.164 1.00 24.40 77 GLU E C 1
ATOM 5380 O O . GLU E 1 79 ? 16.737 33.210 4.840 1.00 24.81 77 GLU E O 1
ATOM 5386 N N . VAL E 1 80 ? 18.150 34.838 5.485 1.00 19.87 78 VAL E N 1
ATOM 5387 C CA . VAL E 1 80 ? 17.149 35.899 5.505 1.00 20.32 78 VAL E CA 1
ATOM 5388 C C . VAL E 1 80 ? 17.115 36.588 4.144 1.00 21.84 78 VAL E C 1
ATOM 5389 O O . VAL E 1 80 ? 18.123 36.652 3.433 1.00 19.52 78 VAL E O 1
ATOM 5393 N N . THR E 1 81 ? 15.938 37.083 3.759 1.00 23.48 79 THR E N 1
ATOM 5394 C CA . THR E 1 81 ? 15.761 37.843 2.526 1.00 22.51 79 THR E CA 1
ATOM 5395 C C . THR E 1 81 ? 15.302 39.255 2.867 1.00 25.40 79 THR E C 1
ATOM 5396 O O . THR E 1 81 ? 14.265 39.435 3.516 1.00 23.85 79 THR E O 1
ATOM 5400 N N . VAL E 1 82 ? 16.067 40.250 2.428 1.00 20.89 80 VAL E N 1
ATOM 5401 C CA . VAL E 1 82 ? 15.664 41.650 2.507 1.00 23.42 80 VAL E CA 1
ATOM 5402 C C . VAL E 1 82 ? 15.416 42.115 1.081 1.00 25.42 80 VAL E C 1
ATOM 5403 O O . VAL E 1 82 ? 16.362 42.281 0.300 1.00 23.51 80 VAL E O 1
ATOM 5407 N N . GLY E 1 83 ? 14.145 42.323 0.743 1.00 23.99 81 GLY E N 1
ATOM 5408 C CA . GLY E 1 83 ? 13.763 42.610 -0.624 1.00 20.09 81 GLY E CA 1
ATOM 5409 C C . GLY E 1 83 ? 14.216 43.976 -1.101 1.00 21.58 81 GLY E C 1
ATOM 5410 O O . GLY E 1 83 ? 14.697 44.818 -0.337 1.00 18.82 81 GLY E O 1
ATOM 5411 N N . HIS E 1 84 ? 14.047 44.182 -2.410 1.00 18.27 82 HIS E N 1
ATOM 5412 C CA . HIS E 1 84 ? 14.453 45.419 -3.069 1.00 17.99 82 HIS E CA 1
ATOM 5413 C C . HIS E 1 84 ? 13.939 46.640 -2.322 1.00 18.58 82 HIS E C 1
ATOM 5414 O O . HIS E 1 84 ? 12.736 46.771 -2.076 1.00 20.94 82 HIS E O 1
ATOM 5421 N N . ARG E 1 85 ? 14.862 47.532 -1.960 1.00 17.29 83 ARG E N 1
ATOM 5422 C CA . ARG E 1 85 ? 14.526 48.855 -1.430 1.00 19.54 83 ARG E CA 1
ATOM 5423 C C . ARG E 1 85 ? 13.804 48.771 -0.086 1.00 21.01 83 ARG E C 1
ATOM 5424 O O . ARG E 1 85 ? 13.048 49.670 0.283 1.00 20.79 83 ARG E O 1
ATOM 5432 N N . ALA E 1 86 ? 14.016 47.691 0.655 1.00 18.54 84 ALA E N 1
ATOM 5433 C CA . ALA E 1 86 ? 13.483 47.631 2.004 1.00 20.05 84 ALA E CA 1
ATOM 5434 C C . ALA E 1 86 ? 14.425 48.345 2.967 1.00 23.45 84 ALA E C 1
ATOM 5435 O O . ALA E 1 86 ? 15.616 48.525 2.696 1.00 24.86 84 ALA E O 1
ATOM 5437 N N . VAL E 1 87 ? 13.873 48.771 4.099 1.00 21.61 85 VAL E N 1
ATOM 5438 C CA . VAL E 1 87 ? 14.644 49.411 5.158 1.00 20.07 85 VAL E CA 1
ATOM 5439 C C . VAL E 1 87 ? 14.451 48.601 6.428 1.00 22.48 85 VAL E C 1
ATOM 5440 O O . VAL E 1 87 ? 13.329 48.493 6.937 1.00 24.30 85 VAL E O 1
ATOM 5444 N N . VAL E 1 88 ? 15.535 48.019 6.926 1.00 23.91 86 VAL E N 1
ATOM 5445 C CA . VAL E 1 88 ? 15.538 47.321 8.205 1.00 23.02 86 VAL E CA 1
ATOM 5446 C C . VAL E 1 88 ? 16.430 48.118 9.142 1.00 26.96 86 VAL E C 1
ATOM 5447 O O . VAL E 1 88 ? 17.638 48.245 8.905 1.00 27.73 86 VAL E O 1
ATOM 5451 N N . HIS E 1 89 ? 15.834 48.668 10.194 1.00 23.02 87 HIS E N 1
ATOM 5452 C CA . HIS E 1 89 ? 16.511 49.612 11.074 1.00 22.41 87 HIS E CA 1
ATOM 5453 C C . HIS E 1 89 ? 16.457 49.086 12.503 1.00 23.25 87 HIS E C 1
ATOM 5454 O O . HIS E 1 89 ? 15.382 49.040 13.111 1.00 21.47 87 HIS E O 1
ATOM 5461 N N . GLY E 1 90 ? 17.611 48.684 13.027 1.00 23.39 88 GLY E N 1
ATOM 5462 C CA . GLY E 1 90 ? 17.727 48.275 14.420 1.00 25.50 88 GLY E CA 1
ATOM 5463 C C . GLY E 1 90 ? 16.754 47.203 14.861 1.00 24.94 88 GLY E C 1
ATOM 5464 O O . GLY E 1 90 ? 16.244 47.258 15.988 1.00 26.17 88 GLY E O 1
ATOM 5465 N N . ALA E 1 91 ? 16.488 46.224 14.003 1.00 23.58 89 ALA E N 1
ATOM 5466 C CA . ALA E 1 91 ? 15.548 45.156 14.300 1.00 23.37 89 ALA E CA 1
ATOM 5467 C C . ALA E 1 91 ? 16.228 43.799 14.155 1.00 25.23 89 ALA E C 1
ATOM 5468 O O . ALA E 1 91 ? 17.320 43.676 13.594 1.00 26.23 89 ALA E O 1
ATOM 5470 N N . VAL E 1 92 ? 15.558 42.772 14.671 1.00 21.40 90 VAL E N 1
ATOM 5471 C CA . VAL E 1 92 ? 16.017 41.391 14.591 1.00 19.38 90 VAL E CA 1
ATOM 5472 C C . VAL E 1 92 ? 15.145 40.660 13.583 1.00 23.33 90 VAL E C 1
ATOM 5473 O O . VAL E 1 92 ? 13.914 40.667 13.698 1.00 26.05 90 VAL E O 1
ATOM 5477 N N . VAL E 1 93 ? 15.778 40.038 12.594 1.00 21.78 91 VAL E N 1
ATOM 5478 C CA . VAL E 1 93 ? 15.084 39.263 11.573 1.00 20.60 91 VAL E CA 1
ATOM 5479 C C . VAL E 1 93 ? 15.604 37.838 11.674 1.00 21.79 91 VAL E C 1
ATOM 5480 O O . VAL E 1 93 ? 16.766 37.570 11.343 1.00 21.67 91 VAL E O 1
ATOM 5484 N N . GLU E 1 94 ? 14.751 36.926 12.130 1.00 25.48 92 GLU E N 1
ATOM 5485 C CA . GLU E 1 94 ? 15.185 35.578 12.456 1.00 25.64 92 GLU E CA 1
ATOM 5486 C C . GLU E 1 94 ? 15.336 34.730 11.194 1.00 22.19 92 GLU E C 1
ATOM 5487 O O . GLU E 1 94 ? 14.978 35.138 10.087 1.00 22.38 92 GLU E O 1
ATOM 5493 N N . GLU E 1 95 ? 15.872 33.527 11.391 1.00 26.17 93 GLU E N 1
ATOM 5494 C CA . GLU E 1 95 ? 16.244 32.634 10.300 1.00 24.95 93 GLU E CA 1
ATOM 5495 C C . GLU E 1 95 ? 15.091 32.407 9.329 1.00 30.10 93 GLU E C 1
ATOM 5496 O O . GLU E 1 95 ? 13.951 32.180 9.740 1.00 27.50 93 GLU E O 1
ATOM 5502 N N . GLY E 1 96 ? 15.398 32.480 8.033 1.00 26.64 94 GLY E N 1
ATOM 5503 C CA . GLY E 1 96 ? 14.451 32.139 6.992 1.00 20.72 94 GLY E CA 1
ATOM 5504 C C . GLY E 1 96 ? 13.373 33.165 6.713 1.00 26.30 94 GLY E C 1
ATOM 5505 O O . GLY E 1 96 ? 12.545 32.937 5.821 1.00 25.18 94 GLY E O 1
ATOM 5506 N N . ALA E 1 97 ? 13.354 34.285 7.428 1.00 21.47 95 ALA E N 1
ATOM 5507 C CA . ALA E 1 97 ? 12.316 35.282 7.233 1.00 22.84 95 ALA E CA 1
ATOM 5508 C C . ALA E 1 97 ? 12.543 36.063 5.939 1.00 20.56 95 ALA E C 1
ATOM 5509 O O . ALA E 1 97 ? 13.618 36.025 5.333 1.00 21.66 95 ALA E O 1
ATOM 5511 N N . LEU E 1 98 ? 11.501 36.777 5.515 1.00 20.19 96 LEU E N 1
ATOM 5512 C CA . LEU E 1 98 ? 11.549 37.647 4.346 1.00 21.26 96 LEU E CA 1
ATOM 5513 C C . LEU E 1 98 ? 10.969 39.001 4.719 1.00 23.91 96 LEU E C 1
ATOM 5514 O O . LEU E 1 98 ? 9.859 39.077 5.255 1.00 24.43 96 LEU E O 1
ATOM 5519 N N . VAL E 1 99 ? 11.711 40.063 4.422 1.00 22.35 97 VAL E N 1
ATOM 5520 C CA . VAL E 1 99 ? 11.211 41.429 4.514 1.00 18.91 97 VAL E CA 1
ATOM 5521 C C . VAL E 1 99 ? 10.873 41.875 3.097 1.00 24.64 97 VAL E C 1
ATOM 5522 O O . VAL E 1 99 ? 11.766 42.032 2.257 1.00 20.86 97 VAL E O 1
ATOM 5526 N N . GLY E 1 100 ? 9.582 42.076 2.833 1.00 18.80 98 GLY E N 1
ATOM 5527 C CA . GLY E 1 100 ? 9.138 42.352 1.480 1.00 23.64 98 GLY E CA 1
ATOM 5528 C C . GLY E 1 100 ? 9.775 43.597 0.899 1.00 19.89 98 GLY E C 1
ATOM 5529 O O . GLY E 1 100 ? 10.205 44.505 1.607 1.00 22.07 98 GLY E O 1
ATOM 5530 N N . MET E 1 101 ? 9.834 43.627 -0.430 1.00 20.67 99 MET E N 1
ATOM 5531 C CA . MET E 1 101 ? 10.468 44.746 -1.110 1.00 22.53 99 MET E CA 1
ATOM 5532 C C . MET E 1 101 ? 9.698 46.029 -0.829 1.00 21.01 99 MET E C 1
ATOM 5533 O O . MET E 1 101 ? 8.466 46.060 -0.896 1.00 25.02 99 MET E O 1
ATOM 5538 N N . GLY E 1 102 ? 10.431 47.080 -0.472 1.00 19.79 100 GLY E N 1
ATOM 5539 C CA . GLY E 1 102 ? 9.834 48.348 -0.119 1.00 17.97 100 GLY E CA 1
ATOM 5540 C C . GLY E 1 102 ? 9.335 48.462 1.305 1.00 21.04 100 GLY E C 1
ATOM 5541 O O . GLY E 1 102 ? 8.852 49.536 1.685 1.00 23.72 100 GLY E O 1
ATOM 5542 N N . ALA E 1 103 ? 9.425 47.401 2.105 1.00 16.77 101 ALA E N 1
ATOM 5543 C CA . ALA E 1 103 ? 8.922 47.451 3.470 1.00 20.52 101 ALA E CA 1
ATOM 5544 C C . ALA E 1 103 ? 9.884 48.220 4.375 1.00 20.43 101 ALA E C 1
ATOM 5545 O O . ALA E 1 103 ? 11.031 48.503 4.016 1.00 22.66 101 ALA E O 1
ATOM 5547 N N . VAL E 1 104 ? 9.401 48.563 5.568 1.00 19.14 102 VAL E N 1
ATOM 5548 C CA . VAL E 1 104 ? 10.187 49.278 6.567 1.00 19.89 102 VAL E CA 1
ATOM 5549 C C . VAL E 1 104 ? 10.036 48.570 7.907 1.00 23.13 102 VAL E C 1
ATOM 5550 O O . VAL E 1 104 ? 8.913 48.338 8.369 1.00 25.87 102 VAL E O 1
ATOM 5554 N N . VAL E 1 105 ? 11.164 48.229 8.530 1.00 27.86 103 VAL E N 1
ATOM 5555 C CA . VAL E 1 105 ? 11.195 47.537 9.817 1.00 21.18 103 VAL E CA 1
ATOM 5556 C C . VAL E 1 105 ? 12.035 48.373 10.773 1.00 24.04 103 VAL E C 1
ATOM 5557 O O . VAL E 1 105 ? 13.195 48.683 10.473 1.00 26.22 103 VAL E O 1
ATOM 5561 N N . LEU E 1 106 ? 11.462 48.725 11.922 1.00 24.45 104 LEU E N 1
ATOM 5562 C CA . LEU E 1 106 ? 11.998 49.774 12.780 1.00 25.26 104 LEU E CA 1
ATOM 5563 C C . LEU E 1 106 ? 12.549 49.203 14.089 1.00 22.50 104 LEU E C 1
ATOM 5564 O O . LEU E 1 106 ? 12.518 47.995 14.337 1.00 19.74 104 LEU E O 1
ATOM 5569 N N . ASN E 1 107 ? 13.046 50.114 14.933 1.00 26.66 105 ASN E N 1
ATOM 5570 C CA . ASN E 1 107 ? 13.896 49.762 16.068 1.00 23.23 105 ASN E CA 1
ATOM 5571 C C . ASN E 1 107 ? 13.209 48.806 17.033 1.00 25.99 105 ASN E C 1
ATOM 5572 O O . ASN E 1 107 ? 12.071 49.035 17.454 1.00 22.61 105 ASN E O 1
ATOM 5577 N N . GLY E 1 108 ? 13.924 47.747 17.412 1.00 20.73 106 GLY E N 1
ATOM 5578 C CA . GLY E 1 108 ? 13.428 46.801 18.386 1.00 21.18 106 GLY E CA 1
ATOM 5579 C C . GLY E 1 108 ? 12.354 45.865 17.887 1.00 26.06 106 GLY E C 1
ATOM 5580 O O . GLY E 1 108 ? 11.859 45.046 18.671 1.00 27.17 106 GLY E O 1
ATOM 5581 N N . ALA E 1 109 ? 11.963 45.963 16.621 1.00 25.11 107 ALA E N 1
ATOM 5582 C CA . ALA E 1 109 ? 11.032 45.001 16.058 1.00 20.63 107 ALA E CA 1
ATOM 5583 C C . ALA E 1 109 ? 11.712 43.650 15.898 1.00 18.06 107 ALA E C 1
ATOM 5584 O O . ALA E 1 109 ? 12.936 43.554 15.774 1.00 19.90 107 ALA E O 1
ATOM 5586 N N . ARG E 1 110 ? 10.905 42.595 15.916 1.00 19.87 108 ARG E N 1
ATOM 5587 C CA . ARG E 1 110 ? 11.399 41.234 15.772 1.00 21.68 108 ARG E CA 1
ATOM 5588 C C . ARG E 1 110 ? 10.563 40.529 14.720 1.00 26.67 108 ARG E C 1
ATOM 5589 O O . ARG E 1 110 ? 9.338 40.440 14.855 1.00 24.87 108 ARG E O 1
ATOM 5597 N N . ILE E 1 111 ? 11.219 40.046 13.671 1.00 22.56 109 ILE E N 1
ATOM 5598 C CA . ILE E 1 111 ? 10.569 39.259 12.633 1.00 20.75 109 ILE E CA 1
ATOM 5599 C C . ILE E 1 111 ? 10.868 37.797 12.922 1.00 26.77 109 ILE E C 1
ATOM 5600 O O . ILE E 1 111 ? 12.030 37.373 12.883 1.00 25.97 109 ILE E O 1
ATOM 5605 N N . GLY E 1 112 ? 9.824 37.031 13.222 1.00 27.85 110 GLY E N 1
ATOM 5606 C CA . GLY E 1 112 ? 10.000 35.657 13.639 1.00 28.88 110 GLY E CA 1
ATOM 5607 C C . GLY E 1 112 ? 10.534 34.767 12.535 1.00 25.43 110 GLY E C 1
ATOM 5608 O O . GLY E 1 112 ? 10.592 35.128 11.359 1.00 24.25 110 GLY E O 1
ATOM 5609 N N . LYS E 1 113 ? 10.935 33.565 12.944 1.00 31.15 111 LYS E N 1
ATOM 5610 C CA . LYS E 1 113 ? 11.487 32.591 12.014 1.00 26.46 111 LYS E CA 1
ATOM 5611 C C . LYS E 1 113 ? 10.498 32.299 10.891 1.00 29.00 111 LYS E C 1
ATOM 5612 O O . LYS E 1 113 ? 9.312 32.062 11.137 1.00 27.92 111 LYS E O 1
ATOM 5618 N N . ASN E 1 114 ? 10.990 32.349 9.652 1.00 27.01 112 ASN E N 1
ATOM 5619 C CA . ASN E 1 114 ? 10.215 32.035 8.452 1.00 29.27 112 ASN E CA 1
ATOM 5620 C C . ASN E 1 114 ? 9.000 32.944 8.270 1.00 28.43 112 ASN E C 1
ATOM 5621 O O . ASN E 1 114 ? 8.082 32.610 7.512 1.00 28.06 112 ASN E O 1
ATOM 5626 N N . ALA E 1 115 ? 8.971 34.093 8.940 1.00 25.64 113 ALA E N 1
ATOM 5627 C CA . ALA E 1 115 ? 7.861 35.018 8.788 1.00 23.74 113 ALA E CA 1
ATOM 5628 C C . ALA E 1 115 ? 8.063 35.896 7.553 1.00 25.91 113 ALA E C 1
ATOM 5629 O O . ALA E 1 115 ? 9.155 35.982 6.985 1.00 23.61 113 ALA E O 1
ATOM 5631 N N . VAL E 1 116 ? 6.984 36.554 7.134 1.00 26.35 114 VAL E N 1
ATOM 5632 C CA . VAL E 1 116 ? 6.988 37.398 5.946 1.00 23.65 114 VAL E CA 1
ATOM 5633 C C . VAL E 1 116 ? 6.425 38.763 6.310 1.00 26.94 114 VAL E C 1
ATOM 5634 O O . VAL E 1 116 ? 5.334 38.857 6.883 1.00 26.85 114 VAL E O 1
ATOM 5638 N N . VAL E 1 117 ? 7.172 39.813 5.985 1.00 23.22 115 VAL E N 1
ATOM 5639 C CA . VAL E 1 117 ? 6.670 41.179 6.019 1.00 22.36 115 VAL E CA 1
ATOM 5640 C C . VAL E 1 117 ? 6.256 41.541 4.601 1.00 26.15 115 VAL E C 1
ATOM 5641 O O . VAL E 1 117 ? 7.087 41.527 3.684 1.00 23.48 115 VAL E O 1
ATOM 5645 N N . GLY E 1 118 ? 4.975 41.846 4.415 1.00 26.67 116 GLY E N 1
ATOM 5646 C CA . GLY E 1 118 ? 4.481 42.165 3.091 1.00 22.43 116 GLY E CA 1
ATOM 5647 C C . GLY E 1 118 ? 5.205 43.346 2.476 1.00 22.08 116 GLY E C 1
ATOM 5648 O O . GLY E 1 118 ? 5.780 44.192 3.163 1.00 19.56 116 GLY E O 1
ATOM 5649 N N . ALA E 1 119 ? 5.190 43.383 1.146 1.00 17.72 117 ALA E N 1
ATOM 5650 C CA . ALA E 1 119 ? 5.805 44.492 0.433 1.00 18.37 117 ALA E CA 1
ATOM 5651 C C . ALA E 1 119 ? 5.145 45.805 0.832 1.00 20.15 117 ALA E C 1
ATOM 5652 O O . ALA E 1 119 ? 3.920 45.891 0.957 1.00 20.88 117 ALA E O 1
ATOM 5654 N N . GLY E 1 120 ? 5.969 46.826 1.055 1.00 18.96 118 GLY E N 1
ATOM 5655 C CA . GLY E 1 120 ? 5.475 48.134 1.428 1.00 21.66 118 GLY E CA 1
ATOM 5656 C C . GLY E 1 120 ? 4.965 48.257 2.846 1.00 26.41 118 GLY E C 1
ATOM 5657 O O . GLY E 1 120 ? 4.556 49.354 3.242 1.00 25.90 118 GLY E O 1
ATOM 5658 N N . ALA E 1 121 ? 4.971 47.176 3.622 1.00 24.34 119 ALA E N 1
ATOM 5659 C CA . ALA E 1 121 ? 4.493 47.233 4.994 1.00 23.71 119 ALA E CA 1
ATOM 5660 C C . ALA E 1 121 ? 5.474 47.998 5.876 1.00 25.17 119 ALA E C 1
ATOM 5661 O O . ALA E 1 121 ? 6.675 48.061 5.601 1.00 25.40 119 ALA E O 1
ATOM 5663 N N . VAL E 1 122 ? 4.951 48.582 6.951 1.00 20.25 120 VAL E N 1
ATOM 5664 C CA . VAL E 1 122 ? 5.755 49.335 7.907 1.00 22.88 120 VAL E CA 1
ATOM 5665 C C . VAL E 1 122 ? 5.545 48.713 9.281 1.00 23.34 120 VAL E C 1
ATOM 5666 O O . VAL E 1 122 ? 4.474 48.867 9.882 1.00 28.80 120 VAL E O 1
ATOM 5670 N N . VAL E 1 123 ? 6.561 48.014 9.774 1.00 25.87 121 VAL E N 1
ATOM 5671 C CA . VAL E 1 123 ? 6.507 47.367 11.086 1.00 25.07 121 VAL E CA 1
ATOM 5672 C C . VAL E 1 123 ? 6.979 48.387 12.123 1.00 27.95 121 VAL E C 1
ATOM 5673 O O . VAL E 1 123 ? 8.170 48.740 12.128 1.00 25.78 121 VAL E O 1
ATOM 5677 N N . PRO E 1 124 ? 6.102 48.869 13.000 1.00 23.47 122 PRO E N 1
ATOM 5678 C CA . PRO E 1 124 ? 6.476 49.952 13.919 1.00 25.92 122 PRO E CA 1
ATOM 5679 C C . PRO E 1 124 ? 7.501 49.483 14.935 1.00 28.30 122 PRO E C 1
ATOM 5680 O O . PRO E 1 124 ? 7.721 48.272 15.092 1.00 24.66 122 PRO E O 1
ATOM 5684 N N . PRO E 1 125 ? 8.150 50.412 15.646 1.00 28.86 123 PRO E N 1
ATOM 5685 C CA . PRO E 1 125 ? 9.157 50.012 16.638 1.00 28.02 123 PRO E CA 1
ATOM 5686 C C . PRO E 1 125 ? 8.575 49.088 17.697 1.00 28.54 123 PRO E C 1
ATOM 5687 O O . PRO E 1 125 ? 7.470 49.304 18.200 1.00 28.58 123 PRO E O 1
ATOM 5691 N N . GLY E 1 126 ? 9.334 48.041 18.027 1.00 24.09 124 GLY E N 1
ATOM 5692 C CA . GLY E 1 126 ? 8.952 47.097 19.057 1.00 27.51 124 GLY E CA 1
ATOM 5693 C C . GLY E 1 126 ? 7.964 46.026 18.642 1.00 28.30 124 GLY E C 1
ATOM 5694 O O . GLY E 1 126 ? 7.697 45.117 19.438 1.00 30.09 124 GLY E O 1
ATOM 5695 N N . MET E 1 127 ? 7.411 46.091 17.433 1.00 30.77 125 MET E N 1
ATOM 5696 C CA . MET E 1 127 ? 6.418 45.108 17.023 1.00 27.27 125 MET E CA 1
ATOM 5697 C C . MET E 1 127 ? 7.077 43.769 16.725 1.00 30.03 125 MET E C 1
ATOM 5698 O O . MET E 1 127 ? 8.138 43.703 16.098 1.00 23.16 125 MET E O 1
ATOM 5703 N N . GLU E 1 128 ? 6.440 42.695 17.178 1.00 29.32 126 GLU E N 1
ATOM 5704 C CA . GLU E 1 128 ? 6.918 41.339 16.946 1.00 30.77 126 GLU E CA 1
ATOM 5705 C C . GLU E 1 128 ? 6.007 40.648 15.940 1.00 36.02 126 GLU E C 1
ATOM 5706 O O . GLU E 1 128 ? 4.790 40.580 16.144 1.00 37.84 126 GLU E O 1
ATOM 5712 N N . VAL E 1 129 ? 6.596 40.145 14.860 1.00 29.49 127 VAL E N 1
ATOM 5713 C CA . VAL E 1 129 ? 5.898 39.296 13.899 1.00 28.54 127 VAL E CA 1
ATOM 5714 C C . VAL E 1 129 ? 6.191 37.845 14.276 1.00 30.13 127 VAL E C 1
ATOM 5715 O O . VAL E 1 129 ? 7.347 37.408 14.149 1.00 28.07 127 VAL E O 1
ATOM 5719 N N . PRO E 1 130 ? 5.206 37.080 14.747 1.00 33.28 128 PRO E N 1
ATOM 5720 C CA . PRO E 1 130 ? 5.483 35.709 15.191 1.00 31.03 128 PRO E CA 1
ATOM 5721 C C . PRO E 1 130 ? 5.990 34.834 14.053 1.00 29.88 128 PRO E C 1
ATOM 5722 O O . PRO E 1 130 ? 5.806 35.129 12.870 1.00 27.47 128 PRO E O 1
ATOM 5726 N N . GLU E 1 131 ? 6.638 33.737 14.441 1.00 27.27 129 GLU E N 1
ATOM 5727 C CA . GLU E 1 131 ? 7.198 32.803 13.477 1.00 30.63 129 GLU E CA 1
ATOM 5728 C C . GLU E 1 131 ? 6.120 32.285 12.534 1.00 31.54 129 GLU E C 1
ATOM 5729 O O . GLU E 1 131 ? 5.013 31.940 12.956 1.00 31.74 129 GLU E O 1
ATOM 5735 N N . GLY E 1 132 ? 6.446 32.254 11.242 1.00 32.83 130 GLY E N 1
ATOM 5736 C CA . GLY E 1 132 ? 5.550 31.695 10.249 1.00 29.53 130 GLY E CA 1
ATOM 5737 C C . GLY E 1 132 ? 4.315 32.513 9.957 1.00 30.54 130 GLY E C 1
ATOM 5738 O O . GLY E 1 132 ? 3.352 31.976 9.400 1.00 34.07 130 GLY E O 1
ATOM 5739 N N . ARG E 1 133 ? 4.316 33.799 10.309 1.00 26.58 131 ARG E N 1
ATOM 5740 C CA . ARG E 1 133 ? 3.188 34.692 10.079 1.00 31.48 131 ARG E CA 1
ATOM 5741 C C . ARG E 1 133 ? 3.488 35.720 8.994 1.00 28.20 131 ARG E C 1
ATOM 5742 O O . ARG E 1 133 ? 4.641 36.049 8.701 1.00 25.25 131 ARG E O 1
ATOM 5750 N N . LEU E 1 134 ? 2.413 36.232 8.407 1.00 25.35 132 LEU E N 1
ATOM 5751 C CA . LEU E 1 134 ? 2.475 37.300 7.423 1.00 26.94 132 LEU E CA 1
ATOM 5752 C C . LEU E 1 134 ? 1.977 38.594 8.051 1.00 31.17 132 LEU E C 1
ATOM 5753 O O . LEU E 1 134 ? 0.937 38.606 8.718 1.00 33.54 132 LEU E O 1
ATOM 5758 N N . ALA E 1 135 ? 2.719 39.678 7.839 1.00 28.10 133 ALA E N 1
ATOM 5759 C CA . ALA E 1 135 ? 2.331 41.001 8.311 1.00 27.05 133 ALA E CA 1
ATOM 5760 C C . ALA E 1 135 ? 2.241 41.953 7.126 1.00 30.04 133 ALA E C 1
ATOM 5761 O O . ALA E 1 135 ? 3.146 41.992 6.285 1.00 30.62 133 ALA E O 1
ATOM 5763 N N . LEU E 1 136 ? 1.151 42.719 7.063 1.00 30.91 134 LEU E N 1
ATOM 5764 C CA . LEU E 1 136 ? 0.881 43.601 5.936 1.00 29.49 134 LEU E CA 1
ATOM 5765 C C . LEU E 1 136 ? 0.382 44.949 6.430 1.00 30.99 134 LEU E C 1
ATOM 5766 O O . LEU E 1 136 ? -0.139 45.075 7.540 1.00 32.51 134 LEU E O 1
ATOM 5771 N N . GLY E 1 137 ? 0.529 45.957 5.576 1.00 32.18 135 GLY E N 1
ATOM 5772 C CA . GLY E 1 137 ? -0.146 47.226 5.748 1.00 28.99 135 GLY E CA 1
ATOM 5773 C C . GLY E 1 137 ? 0.713 48.278 6.427 1.00 26.73 135 GLY E C 1
ATOM 5774 O O . GLY E 1 137 ? 1.807 48.019 6.932 1.00 24.18 135 GLY E O 1
ATOM 5775 N N . VAL E 1 138 ? 0.179 49.496 6.427 1.00 28.60 136 VAL E N 1
ATOM 5776 C CA . VAL E 1 138 ? 0.817 50.645 7.056 1.00 32.35 136 VAL E CA 1
ATOM 5777 C C . VAL E 1 138 ? -0.128 51.228 8.106 1.00 36.70 136 VAL E C 1
ATOM 5778 O O . VAL E 1 138 ? -1.092 51.909 7.759 1.00 39.65 136 VAL E O 1
ATOM 5782 N N . PRO E 1 139 ? 0.132 50.956 9.396 1.00 34.06 137 PRO E N 1
ATOM 5783 C CA . PRO E 1 139 ? 1.207 50.117 9.943 1.00 33.89 137 PRO E CA 1
ATOM 5784 C C . PRO E 1 139 ? 0.929 48.627 9.765 1.00 33.23 137 PRO E C 1
ATOM 5785 O O . PRO E 1 139 ? -0.194 48.261 9.439 1.00 35.77 137 PRO E O 1
ATOM 5789 N N . ALA E 1 140 ? 1.930 47.779 9.978 1.00 33.10 138 ALA E N 1
ATOM 5790 C CA . ALA E 1 140 ? 1.754 46.352 9.746 1.00 31.72 138 ALA E CA 1
ATOM 5791 C C . ALA E 1 140 ? 0.886 45.718 10.831 1.00 33.88 138 ALA E C 1
ATOM 5792 O O . ALA E 1 140 ? 0.899 46.137 11.991 1.00 34.59 138 ALA E O 1
ATOM 5794 N N . ARG E 1 141 ? 0.114 44.702 10.438 1.00 30.65 139 ARG E N 1
ATOM 5795 C CA . ARG E 1 141 ? -0.545 43.813 11.387 1.00 35.35 139 ARG E CA 1
ATOM 5796 C C . ARG E 1 141 ? -0.274 42.363 11.026 1.00 31.29 139 ARG E C 1
ATOM 5797 O O . ARG E 1 141 ? -0.197 42.000 9.850 1.00 32.80 139 ARG E O 1
ATOM 5805 N N . VAL E 1 142 ? -0.188 41.529 12.058 1.00 27.94 140 VAL E N 1
ATOM 5806 C CA . VAL E 1 142 ? -0.161 40.086 11.866 1.00 29.85 140 VAL E CA 1
ATOM 5807 C C . VAL E 1 142 ? -1.506 39.651 11.299 1.00 37.91 140 VAL E C 1
ATOM 5808 O O . VAL E 1 142 ? -2.559 39.913 11.892 1.00 41.03 140 VAL E O 1
ATOM 5812 N N . VAL E 1 143 ? -1.482 38.998 10.142 1.00 33.30 141 VAL E N 1
ATOM 5813 C CA . VAL E 1 143 ? -2.688 38.697 9.384 1.00 29.28 141 VAL E CA 1
ATOM 5814 C C . VAL E 1 143 ? -3.019 37.211 9.420 1.00 36.11 141 VAL E C 1
ATOM 5815 O O . VAL E 1 143 ? -4.141 36.828 9.753 1.00 45.56 141 VAL E O 1
ATOM 5819 N N . ARG E 1 144 ? -2.059 36.357 9.081 1.00 34.23 142 ARG E N 1
ATOM 5820 C CA . ARG E 1 144 ? -2.352 34.941 8.892 1.00 33.53 142 ARG E CA 1
ATOM 5821 C C . ARG E 1 144 ? -1.041 34.167 8.880 1.00 37.67 142 ARG E C 1
ATOM 5822 O O . ARG E 1 144 ? 0.039 34.754 8.723 1.00 36.24 142 ARG E O 1
ATOM 5830 N N . PRO E 1 145 ? -1.100 32.845 9.047 1.00 40.47 143 PRO E N 1
ATOM 5831 C CA . PRO E 1 145 ? 0.095 32.024 8.826 1.00 33.37 143 PRO E CA 1
ATOM 5832 C C . PRO E 1 145 ? 0.463 31.984 7.353 1.00 35.93 143 PRO E C 1
ATOM 5833 O O . PRO E 1 145 ? -0.392 32.085 6.469 1.00 33.75 143 PRO E O 1
ATOM 5837 N N . ILE E 1 146 ? 1.759 31.821 7.097 1.00 34.16 144 ILE E N 1
ATOM 5838 C CA . ILE E 1 146 ? 2.286 31.790 5.740 1.00 34.76 144 ILE E CA 1
ATOM 5839 C C . ILE E 1 146 ? 3.396 30.751 5.667 1.00 33.96 144 ILE E C 1
ATOM 5840 O O . ILE E 1 146 ? 4.078 30.472 6.657 1.00 31.91 144 ILE E O 1
ATOM 5845 N N . ASP E 1 147 ? 3.560 30.162 4.485 1.00 37.78 145 ASP E N 1
ATOM 5846 C CA . ASP E 1 147 ? 4.626 29.203 4.268 1.00 34.43 145 ASP E CA 1
ATOM 5847 C C . ASP E 1 147 ? 5.975 29.918 4.225 1.00 39.64 145 ASP E C 1
ATOM 5848 O O . ASP E 1 147 ? 6.045 31.115 3.937 1.00 36.51 145 ASP E O 1
ATOM 5853 N N . PRO E 1 148 ? 7.059 29.208 4.529 1.00 37.69 146 PRO E N 1
ATOM 5854 C CA . PRO E 1 148 ? 8.387 29.826 4.482 1.00 35.36 146 PRO E CA 1
ATOM 5855 C C . PRO E 1 148 ? 8.725 30.287 3.077 1.00 35.14 146 PRO E C 1
ATOM 5856 O O . PRO E 1 148 ? 8.421 29.594 2.095 1.00 32.09 146 PRO E O 1
ATOM 5860 N N . PRO E 1 149 ? 9.344 31.455 2.939 1.00 36.68 147 PRO E N 1
ATOM 5861 C CA . PRO E 1 149 ? 9.769 31.916 1.614 1.00 31.70 147 PRO E CA 1
ATOM 5862 C C . PRO E 1 149 ? 10.983 31.142 1.125 1.00 28.65 147 PRO E C 1
ATOM 5863 O O . PRO E 1 149 ? 11.742 30.556 1.901 1.00 28.63 147 PRO E O 1
ATOM 5867 N N . GLY E 1 150 ? 11.172 31.160 -0.191 1.00 33.48 148 GLY E N 1
ATOM 5868 C CA . GLY E 1 150 ? 12.259 30.408 -0.790 1.00 34.95 148 GLY E CA 1
ATOM 5869 C C . GLY E 1 150 ? 13.326 31.252 -1.456 1.00 34.71 148 GLY E C 1
ATOM 5870 O O . GLY E 1 150 ? 14.136 30.733 -2.229 1.00 34.22 148 GLY E O 1
ATOM 5871 N N . ASN E 1 151 ? 13.351 32.553 -1.152 1.00 32.03 149 ASN E N 1
ATOM 5872 C CA . ASN E 1 151 ? 14.252 33.460 -1.857 1.00 29.95 149 ASN E CA 1
ATOM 5873 C C . ASN E 1 151 ? 15.713 33.189 -1.515 1.00 27.29 149 ASN E C 1
ATOM 5874 O O . ASN E 1 151 ? 16.581 33.252 -2.394 1.00 27.69 149 ASN E O 1
ATOM 5879 N N . ALA E 1 152 ? 16.003 32.895 -0.246 1.00 27.65 150 ALA E N 1
ATOM 5880 C CA . ALA E 1 152 ? 17.393 32.788 0.195 1.00 30.62 150 ALA E CA 1
ATOM 5881 C C . ALA E 1 152 ? 18.177 31.707 -0.539 1.00 23.74 150 ALA E C 1
ATOM 5882 O O . ALA E 1 152 ? 19.307 31.991 -0.975 1.00 22.72 150 ALA E O 1
ATOM 5884 N N . PRO E 1 153 ? 17.676 30.472 -0.706 1.00 26.41 151 PRO E N 1
ATOM 5885 C CA . PRO E 1 153 ? 18.438 29.503 -1.513 1.00 24.97 151 PRO E CA 1
ATOM 5886 C C . PRO E 1 153 ? 18.668 29.969 -2.939 1.00 24.69 151 PRO E C 1
ATOM 5887 O O . PRO E 1 153 ? 19.762 29.769 -3.483 1.00 26.18 151 PRO E O 1
ATOM 5891 N N . ARG E 1 154 ? 17.668 30.598 -3.560 1.00 25.28 152 ARG E N 1
ATOM 5892 C CA . ARG E 1 154 ? 17.837 31.055 -4.935 1.00 25.85 152 ARG E CA 1
ATOM 5893 C C . ARG E 1 154 ? 18.891 32.150 -5.026 1.00 23.13 152 ARG E C 1
ATOM 5894 O O . ARG E 1 154 ? 19.656 32.201 -5.995 1.00 21.17 152 ARG E O 1
ATOM 5902 N N . TYR E 1 155 ? 18.961 33.023 -4.018 1.00 20.87 153 TYR E N 1
ATOM 5903 C CA . TYR E 1 155 ? 19.931 34.110 -4.054 1.00 21.04 153 TYR E CA 1
ATOM 5904 C C . TYR E 1 155 ? 21.334 33.649 -3.683 1.00 23.70 153 TYR E C 1
ATOM 5905 O O . TYR E 1 155 ? 22.314 34.245 -4.145 1.00 23.87 153 TYR E O 1
ATOM 5914 N N . ARG E 1 156 ? 21.457 32.613 -2.850 1.00 25.11 154 ARG E N 1
ATOM 5915 C CA . ARG E 1 156 ? 22.756 31.979 -2.649 1.00 20.47 154 ARG E CA 1
ATOM 5916 C C . ARG E 1 156 ? 23.350 31.539 -3.981 1.00 25.75 154 ARG E C 1
ATOM 5917 O O . ARG E 1 156 ? 24.515 31.826 -4.283 1.00 27.02 154 ARG E O 1
ATOM 5925 N N . ALA E 1 157 ? 22.553 30.839 -4.793 1.00 21.39 155 ALA E N 1
ATOM 5926 C CA . ALA E 1 157 ? 23.038 30.361 -6.083 1.00 24.54 155 ALA E CA 1
ATOM 5927 C C . ALA E 1 157 ? 23.257 31.515 -7.052 1.00 24.86 155 ALA E C 1
ATOM 5928 O O . ALA E 1 157 ? 24.241 31.523 -7.801 1.00 29.50 155 ALA E O 1
ATOM 5930 N N . LEU E 1 158 ? 22.348 32.495 -7.055 1.00 23.92 156 LEU E N 1
ATOM 5931 C CA . LEU E 1 158 ? 22.512 33.655 -7.925 1.00 20.92 156 LEU E CA 1
ATOM 5932 C C . LEU E 1 158 ? 23.765 34.439 -7.559 1.00 22.30 156 LEU E C 1
ATOM 5933 O O . LEU E 1 158 ? 24.523 34.859 -8.443 1.00 20.65 156 LEU E O 1
ATOM 5938 N N . ALA E 1 159 ? 24.005 34.636 -6.258 1.00 19.62 157 ALA E N 1
ATOM 5939 C CA . ALA E 1 159 ? 25.183 35.381 -5.826 1.00 24.46 157 ALA E CA 1
ATOM 5940 C C . ALA E 1 159 ? 26.467 34.675 -6.237 1.00 23.41 157 ALA E C 1
ATOM 5941 O O . ALA E 1 159 ? 27.429 35.322 -6.664 1.00 24.98 157 ALA E O 1
ATOM 5943 N N . GLU E 1 160 ? 26.503 33.346 -6.113 1.00 25.41 158 GLU E N 1
ATOM 5944 C CA . GLU E 1 160 ? 27.688 32.608 -6.536 1.00 29.29 158 GLU E CA 1
ATOM 5945 C C . GLU E 1 160 ? 27.934 32.760 -8.031 1.00 24.94 158 GLU E C 1
ATOM 5946 O O . GLU E 1 160 ? 29.088 32.778 -8.469 1.00 24.45 158 GLU E O 1
ATOM 5952 N N . ARG E 1 161 ? 26.870 32.878 -8.826 1.00 23.07 159 ARG E N 1
ATOM 5953 C CA . ARG E 1 161 ? 27.049 33.116 -10.254 1.00 27.84 159 ARG E CA 1
ATOM 5954 C C . ARG E 1 161 ? 27.535 34.536 -10.520 1.00 25.79 159 ARG E C 1
ATOM 5955 O O . ARG E 1 161 ? 28.345 34.760 -11.427 1.00 27.51 159 ARG E O 1
ATOM 5963 N N . TYR E 1 162 ? 27.055 35.507 -9.738 1.00 24.18 160 TYR E N 1
ATOM 5964 C CA . TYR E 1 162 ? 27.512 36.884 -9.904 1.00 22.97 160 TYR E CA 1
ATOM 5965 C C . TYR E 1 162 ? 28.967 37.048 -9.492 1.00 23.37 160 TYR E C 1
ATOM 5966 O O . TYR E 1 162 ? 29.675 37.897 -10.048 1.00 24.18 160 TYR E O 1
ATOM 5975 N N . ARG E 1 163 ? 29.430 36.255 -8.522 1.00 25.09 161 ARG E N 1
ATOM 5976 C CA . ARG E 1 163 ? 30.825 36.336 -8.107 1.00 24.63 161 ARG E CA 1
ATOM 5977 C C . ARG E 1 163 ? 31.768 35.862 -9.204 1.00 24.82 161 ARG E C 1
ATOM 5978 O O . ARG E 1 163 ? 32.929 36.283 -9.244 1.00 27.02 161 ARG E O 1
ATOM 5986 N N . LYS E 1 164 ? 31.293 34.994 -10.098 1.00 25.34 162 LYS E N 1
ATOM 5987 C CA . LYS E 1 164 ? 32.152 34.417 -11.124 1.00 26.81 162 LYS E CA 1
ATOM 5988 C C . LYS E 1 164 ? 32.165 35.208 -12.425 1.00 26.88 162 LYS E C 1
ATOM 5989 O O . LYS E 1 164 ? 33.207 35.268 -13.088 1.00 28.56 162 LYS E O 1
ATOM 5995 N N . ALA E 1 165 ? 31.029 35.810 -12.828 1.00 25.70 163 ALA E N 1
ATOM 5996 C CA . ALA E 1 165 ? 30.872 36.332 -14.186 1.00 24.11 163 ALA E CA 1
ATOM 5997 C C . ALA E 1 165 ? 30.069 37.638 -14.185 1.00 25.69 163 ALA E C 1
ATOM 5998 O O . ALA E 1 165 ? 28.941 37.716 -14.670 1.00 23.57 163 ALA E O 1
ATOM 6000 N N . LEU E 1 166 ? 30.673 38.696 -13.651 1.00 22.96 164 LEU E N 1
ATOM 6001 C CA . LEU E 1 166 ? 30.109 40.039 -13.714 1.00 22.81 164 LEU E CA 1
ATOM 6002 C C . LEU E 1 166 ? 31.206 40.993 -14.161 1.00 26.04 164 LEU E C 1
ATOM 6003 O O . LEU E 1 166 ? 32.198 41.176 -13.448 1.00 26.88 164 LEU E O 1
ATOM 6008 N N . PHE E 1 167 ? 31.031 41.594 -15.338 1.00 23.76 165 PHE E N 1
ATOM 6009 C CA . PHE E 1 167 ? 32.037 42.476 -15.908 1.00 28.23 165 PHE E CA 1
ATOM 6010 C C . PHE E 1 167 ? 31.389 43.704 -16.532 1.00 26.71 165 PHE E C 1
ATOM 6011 O O . PHE E 1 167 ? 30.338 43.593 -17.183 1.00 24.51 165 PHE E O 1
ATOM 6019 N N . PRO E 1 168 ? 31.983 44.879 -16.347 1.00 29.60 166 PRO E N 1
ATOM 6020 C CA . PRO E 1 168 ? 31.478 46.070 -17.035 1.00 29.81 166 PRO E CA 1
ATOM 6021 C C . PRO E 1 168 ? 31.838 46.049 -18.511 1.00 33.67 166 PRO E C 1
ATOM 6022 O O . PRO E 1 168 ? 32.838 45.457 -18.926 1.00 36.25 166 PRO E O 1
ATOM 6026 N N . VAL E 1 169 ? 30.992 46.695 -19.311 1.00 35.61 167 VAL E N 1
ATOM 6027 C CA . VAL E 1 169 ? 31.241 46.901 -20.732 1.00 38.99 167 VAL E CA 1
ATOM 6028 C C . VAL E 1 169 ? 31.027 48.378 -21.038 1.00 45.50 167 VAL E C 1
ATOM 6029 O O . VAL E 1 169 ? 30.164 49.028 -20.435 1.00 42.14 167 VAL E O 1
ATOM 6033 N N . ALA E 1 170 ? 31.827 48.913 -21.955 1.00 50.67 168 ALA E N 1
ATOM 6034 C CA . ALA E 1 170 ? 31.755 50.332 -22.290 1.00 48.33 168 ALA E CA 1
ATOM 6035 C C . ALA E 1 170 ? 30.682 50.598 -23.339 1.00 43.23 168 ALA E C 1
ATOM 6036 O O . ALA E 1 170 ? 30.669 49.972 -24.397 1.00 50.82 168 ALA E O 1
ATOM 6038 N N . SER F 1 4 ? 31.016 62.382 -7.285 1.00 45.28 2 SER F N 1
ATOM 6039 C CA . SER F 1 4 ? 29.960 62.608 -6.302 1.00 45.28 2 SER F CA 1
ATOM 6040 C C . SER F 1 4 ? 29.188 63.899 -6.579 1.00 43.10 2 SER F C 1
ATOM 6041 O O . SER F 1 4 ? 27.959 63.881 -6.672 1.00 36.55 2 SER F O 1
ATOM 6044 N N . VAL F 1 5 ? 29.907 65.015 -6.704 1.00 40.48 3 VAL F N 1
ATOM 6045 C CA . VAL F 1 5 ? 29.308 66.315 -6.996 1.00 33.89 3 VAL F CA 1
ATOM 6046 C C . VAL F 1 5 ? 29.379 66.558 -8.497 1.00 30.77 3 VAL F C 1
ATOM 6047 O O . VAL F 1 5 ? 30.457 66.473 -9.097 1.00 30.99 3 VAL F O 1
ATOM 6051 N N . TYR F 1 6 ? 28.233 66.869 -9.103 1.00 28.58 4 TYR F N 1
ATOM 6052 C CA . TYR F 1 6 ? 28.126 66.982 -10.550 1.00 29.68 4 TYR F CA 1
ATOM 6053 C C . TYR F 1 6 ? 27.498 68.308 -10.947 1.00 28.95 4 TYR F C 1
ATOM 6054 O O . TYR F 1 6 ? 26.497 68.737 -10.363 1.00 27.16 4 TYR F O 1
ATOM 6063 N N . ARG F 1 7 ? 28.089 68.943 -11.955 1.00 31.23 5 ARG F N 1
ATOM 6064 C CA . ARG F 1 7 ? 27.530 70.143 -12.559 1.00 30.83 5 ARG F CA 1
ATOM 6065 C C . ARG F 1 7 ? 26.645 69.758 -13.738 1.00 30.79 5 ARG F C 1
ATOM 6066 O O . ARG F 1 7 ? 27.064 68.993 -14.614 1.00 32.03 5 ARG F O 1
ATOM 6074 N N . PHE F 1 8 ? 25.425 70.284 -13.751 1.00 28.83 6 PHE F N 1
ATOM 6075 C CA . PHE F 1 8 ? 24.500 70.131 -14.866 1.00 30.18 6 PHE F CA 1
ATOM 6076 C C . PHE F 1 8 ? 24.397 71.473 -15.577 1.00 28.37 6 PHE F C 1
ATOM 6077 O O . PHE F 1 8 ? 24.034 72.477 -14.955 1.00 26.06 6 PHE F O 1
ATOM 6085 N N . GLU F 1 9 ? 24.723 71.484 -16.873 1.00 28.27 7 GLU F N 1
ATOM 6086 C CA . GLU F 1 9 ? 24.823 72.713 -17.654 1.00 30.84 7 GLU F CA 1
ATOM 6087 C C . GLU F 1 9 ? 25.640 73.753 -16.891 1.00 33.25 7 GLU F C 1
ATOM 6088 O O . GLU F 1 9 ? 26.823 73.527 -16.620 1.00 35.56 7 GLU F O 1
ATOM 6094 N N . ASP F 1 10 ? 25.034 74.882 -16.526 1.00 31.44 8 ASP F N 1
ATOM 6095 C CA . ASP F 1 10 ? 25.717 75.888 -15.721 1.00 30.03 8 ASP F CA 1
ATOM 6096 C C . ASP F 1 10 ? 25.405 75.774 -14.234 1.00 32.25 8 ASP F C 1
ATOM 6097 O O . ASP F 1 10 ? 25.879 76.603 -13.452 1.00 30.45 8 ASP F O 1
ATOM 6102 N N . LYS F 1 11 ? 24.630 74.771 -13.826 1.00 34.04 9 LYS F N 1
ATOM 6103 C CA . LYS F 1 11 ? 24.232 74.606 -12.431 1.00 31.33 9 LYS F CA 1
ATOM 6104 C C . LYS F 1 11 ? 25.288 73.783 -11.706 1.00 27.78 9 LYS F C 1
ATOM 6105 O O . LYS F 1 11 ? 25.388 72.568 -11.907 1.00 28.02 9 LYS F O 1
ATOM 6111 N N . THR F 1 12 ? 26.070 74.446 -10.865 1.00 27.45 10 THR F N 1
ATOM 6112 C CA . THR F 1 12 ? 27.089 73.800 -10.063 1.00 27.31 10 THR F CA 1
ATOM 6113 C C . THR F 1 12 ? 26.674 73.830 -8.604 1.00 25.39 10 THR F C 1
ATOM 6114 O O . THR F 1 12 ? 26.371 74.911 -8.079 1.00 29.53 10 THR F O 1
ATOM 6118 N N . PRO F 1 13 ? 26.632 72.684 -7.928 1.00 24.80 11 PRO F N 1
ATOM 6119 C CA . PRO F 1 13 ? 26.222 72.673 -6.518 1.00 26.10 11 PRO F CA 1
ATOM 6120 C C . PRO F 1 13 ? 27.119 73.557 -5.664 1.00 29.46 11 PRO F C 1
ATOM 6121 O O . PRO F 1 13 ? 28.338 73.595 -5.842 1.00 29.45 11 PRO F O 1
ATOM 6125 N N . ALA F 1 14 ? 26.498 74.279 -4.734 1.00 26.08 12 ALA F N 1
ATOM 6126 C CA . ALA F 1 14 ? 27.211 75.142 -3.793 1.00 25.30 12 ALA F CA 1
ATOM 6127 C C . ALA F 1 14 ? 27.235 74.431 -2.445 1.00 27.18 12 ALA F C 1
ATOM 6128 O O . ALA F 1 14 ? 26.261 74.479 -1.689 1.00 26.97 12 ALA F O 1
ATOM 6130 N N . VAL F 1 15 ? 28.351 73.771 -2.146 1.00 22.32 13 VAL F N 1
ATOM 6131 C CA . VAL F 1 15 ? 28.492 72.939 -0.957 1.00 28.10 13 VAL F CA 1
ATOM 6132 C C . VAL F 1 15 ? 29.419 73.643 0.023 1.00 32.00 13 VAL F C 1
ATOM 6133 O O . VAL F 1 15 ? 30.544 74.015 -0.332 1.00 34.46 13 VAL F O 1
ATOM 6137 N N . HIS F 1 16 ? 28.948 73.820 1.254 1.00 34.51 14 HIS F N 1
ATOM 6138 C CA . HIS F 1 16 ? 29.763 74.454 2.277 1.00 33.87 14 HIS F CA 1
ATOM 6139 C C . HIS F 1 16 ? 30.901 73.521 2.689 1.00 35.00 14 HIS F C 1
ATOM 6140 O O . HIS F 1 16 ? 30.715 72.302 2.740 1.00 36.22 14 HIS F O 1
ATOM 6147 N N . PRO F 1 17 ? 32.089 74.062 2.982 1.00 39.15 15 PRO F N 1
ATOM 6148 C CA . PRO F 1 17 ? 33.242 73.194 3.285 1.00 38.66 15 PRO F CA 1
ATOM 6149 C C . PRO F 1 17 ? 33.019 72.222 4.434 1.00 36.32 15 PRO F C 1
ATOM 6150 O O . PRO F 1 17 ? 33.640 71.152 4.447 1.00 36.59 15 PRO F O 1
ATOM 6154 N N . THR F 1 18 ? 32.165 72.551 5.400 1.00 36.06 16 THR F N 1
ATOM 6155 C CA . THR F 1 18 ? 31.939 71.670 6.539 1.00 35.63 16 THR F CA 1
ATOM 6156 C C . THR F 1 18 ? 30.878 70.607 6.277 1.00 36.19 16 THR F C 1
ATOM 6157 O O . THR F 1 18 ? 30.629 69.773 7.154 1.00 30.92 16 THR F O 1
ATOM 6161 N N . ALA F 1 19 ? 30.252 70.609 5.102 1.00 28.36 17 ALA F N 1
ATOM 6162 C CA . ALA F 1 19 ? 29.244 69.607 4.789 1.00 33.26 17 ALA F CA 1
ATOM 6163 C C . ALA F 1 19 ? 29.898 68.268 4.464 1.00 30.97 17 ALA F C 1
ATOM 6164 O O . ALA F 1 19 ? 31.004 68.207 3.920 1.00 28.80 17 ALA F O 1
ATOM 6166 N N . PHE F 1 20 ? 29.205 67.187 4.814 1.00 29.18 18 PHE F N 1
ATOM 6167 C CA . PHE F 1 20 ? 29.674 65.832 4.550 1.00 29.36 18 PHE F CA 1
ATOM 6168 C C . PHE F 1 20 ? 28.879 65.236 3.399 1.00 29.44 18 PHE F C 1
ATOM 6169 O O . PHE F 1 20 ? 27.652 65.118 3.479 1.00 26.73 18 PHE F O 1
ATOM 6177 N N . ILE F 1 21 ? 29.578 64.858 2.336 1.00 27.14 19 ILE F N 1
ATOM 6178 C CA . ILE F 1 21 ? 28.985 64.156 1.207 1.00 24.33 19 ILE F CA 1
ATOM 6179 C C . ILE F 1 21 ? 29.588 62.760 1.191 1.00 26.29 19 ILE F C 1
ATOM 6180 O O . ILE F 1 21 ? 30.784 62.591 0.922 1.00 21.85 19 ILE F O 1
ATOM 6185 N N . ALA F 1 22 ? 28.767 61.760 1.499 1.00 25.60 20 ALA F N 1
ATOM 6186 C CA . ALA F 1 22 ? 29.248 60.397 1.594 1.00 25.52 20 ALA F CA 1
ATOM 6187 C C . ALA F 1 22 ? 29.567 59.838 0.211 1.00 24.83 20 ALA F C 1
ATOM 6188 O O . ALA F 1 22 ? 29.047 60.317 -0.801 1.00 23.38 20 ALA F O 1
ATOM 6190 N N . PRO F 1 23 ? 30.442 58.837 0.142 1.00 27.39 21 PRO F N 1
ATOM 6191 C CA . PRO F 1 23 ? 30.608 58.092 -1.110 1.00 24.98 21 PRO F CA 1
ATOM 6192 C C . PRO F 1 23 ? 29.280 57.508 -1.565 1.00 27.32 21 PRO F C 1
ATOM 6193 O O . PRO F 1 23 ? 28.463 57.071 -0.753 1.00 26.55 21 PRO F O 1
ATOM 6197 N N . GLY F 1 24 ? 29.063 57.514 -2.879 1.00 25.27 22 GLY F N 1
ATOM 6198 C CA . GLY F 1 24 ? 27.824 57.023 -3.438 1.00 22.26 22 GLY F CA 1
ATOM 6199 C C . GLY F 1 24 ? 26.678 58.003 -3.421 1.00 24.19 22 GLY F C 1
ATOM 6200 O O . GLY F 1 24 ? 25.639 57.726 -4.036 1.00 27.71 22 GLY F O 1
ATOM 6201 N N . ALA F 1 25 ? 26.813 59.124 -2.724 1.00 23.60 23 ALA F N 1
ATOM 6202 C CA . ALA F 1 25 ? 25.840 60.192 -2.860 1.00 22.23 23 ALA F CA 1
ATOM 6203 C C . ALA F 1 25 ? 26.055 60.907 -4.185 1.00 25.67 23 ALA F C 1
ATOM 6204 O O . ALA F 1 25 ? 27.172 60.978 -4.704 1.00 29.72 23 ALA F O 1
ATOM 6206 N N . TYR F 1 26 ? 24.970 61.429 -4.745 1.00 25.59 24 TYR F N 1
ATOM 6207 C CA . TYR F 1 26 ? 25.036 62.201 -5.980 1.00 25.48 24 TYR F CA 1
ATOM 6208 C C . TYR F 1 26 ? 24.312 63.522 -5.766 1.00 24.79 24 TYR F C 1
ATOM 6209 O O . TYR F 1 26 ? 23.092 63.545 -5.565 1.00 26.28 24 TYR F O 1
ATOM 6218 N N . VAL F 1 27 ? 25.073 64.610 -5.783 1.00 25.84 25 VAL F N 1
ATOM 6219 C CA . VAL F 1 27 ? 24.554 65.966 -5.665 1.00 26.54 25 VAL F CA 1
ATOM 6220 C C . VAL F 1 27 ? 24.746 66.621 -7.024 1.00 29.72 25 VAL F C 1
ATOM 6221 O O . VAL F 1 27 ? 25.883 66.837 -7.465 1.00 25.47 25 VAL F O 1
ATOM 6225 N N . VAL F 1 28 ? 23.640 66.923 -7.702 1.00 26.55 26 VAL F N 1
ATOM 6226 C CA . VAL F 1 28 ? 23.658 67.249 -9.122 1.00 23.31 26 VAL F CA 1
ATOM 6227 C C . VAL F 1 28 ? 22.902 68.549 -9.361 1.00 24.48 26 VAL F C 1
ATOM 6228 O O . VAL F 1 28 ? 21.762 68.704 -8.910 1.00 23.11 26 VAL F O 1
ATOM 6232 N N . GLY F 1 29 ? 23.532 69.472 -10.085 1.00 26.47 27 GLY F N 1
ATOM 6233 C CA . GLY F 1 29 ? 22.849 70.645 -10.595 1.00 25.53 27 GLY F CA 1
ATOM 6234 C C . GLY F 1 29 ? 22.683 71.790 -9.617 1.00 26.43 27 GLY F C 1
ATOM 6235 O O . GLY F 1 29 ? 23.608 72.125 -8.870 1.00 22.46 27 GLY F O 1
ATOM 6236 N N . ALA F 1 30 ? 21.494 72.397 -9.624 1.00 27.43 28 ALA F N 1
ATOM 6237 C CA . ALA F 1 30 ? 21.197 73.594 -8.834 1.00 27.38 28 ALA F CA 1
ATOM 6238 C C . ALA F 1 30 ? 20.845 73.176 -7.410 1.00 26.14 28 ALA F C 1
ATOM 6239 O O . ALA F 1 30 ? 19.678 73.063 -7.024 1.00 24.86 28 ALA F O 1
ATOM 6241 N N . VAL F 1 31 ? 21.885 72.951 -6.612 1.00 22.16 29 VAL F N 1
ATOM 6242 C CA . VAL F 1 31 ? 21.739 72.494 -5.237 1.00 25.44 29 VAL F CA 1
ATOM 6243 C C . VAL F 1 31 ? 22.606 73.359 -4.336 1.00 24.31 29 VAL F C 1
ATOM 6244 O O . VAL F 1 31 ? 23.734 73.714 -4.698 1.00 27.06 29 VAL F O 1
ATOM 6248 N N . GLU F 1 32 ? 22.078 73.699 -3.164 1.00 26.46 30 GLU F N 1
ATOM 6249 C CA . GLU F 1 32 ? 22.828 74.392 -2.126 1.00 26.68 30 GLU F CA 1
ATOM 6250 C C . GLU F 1 32 ? 22.843 73.521 -0.881 1.00 25.52 30 GLU F C 1
ATOM 6251 O O . GLU F 1 32 ? 21.793 73.031 -0.451 1.00 25.14 30 GLU F O 1
ATOM 6257 N N . VAL F 1 33 ? 24.030 73.312 -0.317 1.00 24.58 31 VAL F N 1
ATOM 6258 C CA . VAL F 1 33 ? 24.215 72.473 0.863 1.00 23.83 31 VAL F CA 1
ATOM 6259 C C . VAL F 1 33 ? 24.901 73.322 1.925 1.00 23.35 31 VAL F C 1
ATOM 6260 O O . VAL F 1 33 ? 26.055 73.733 1.750 1.00 26.45 31 VAL F O 1
ATOM 6264 N N . GLY F 1 34 ? 24.197 73.581 3.026 1.00 24.66 32 GLY F N 1
ATOM 6265 C CA . GLY F 1 34 ? 24.681 74.483 4.049 1.00 27.29 32 GLY F CA 1
ATOM 6266 C C . GLY F 1 34 ? 25.692 73.848 4.988 1.00 31.49 32 GLY F C 1
ATOM 6267 O O . GLY F 1 34 ? 26.020 72.664 4.906 1.00 28.66 32 GLY F O 1
ATOM 6268 N N . GLU F 1 35 ? 26.191 74.674 5.908 1.00 29.46 33 GLU F N 1
ATOM 6269 C CA . GLU F 1 35 ? 27.219 74.226 6.837 1.00 28.94 33 GLU F CA 1
ATOM 6270 C C . GLU F 1 35 ? 26.669 73.140 7.751 1.00 26.46 33 GLU F C 1
ATOM 6271 O O . GLU F 1 35 ? 25.494 73.159 8.130 1.00 29.03 33 GLU F O 1
ATOM 6277 N N . GLY F 1 36 ? 27.525 72.184 8.101 1.00 24.95 34 GLY F N 1
ATOM 6278 C CA . GLY F 1 36 ? 27.102 71.107 8.970 1.00 29.02 34 GLY F CA 1
ATOM 6279 C C . GLY F 1 36 ? 26.054 70.181 8.398 1.00 29.34 34 GLY F C 1
ATOM 6280 O O . GLY F 1 36 ? 25.561 69.312 9.123 1.00 31.67 34 GLY F O 1
ATOM 6281 N N . ALA F 1 37 ? 25.689 70.339 7.128 1.00 24.49 35 ALA F N 1
ATOM 6282 C CA . ALA F 1 37 ? 24.761 69.415 6.498 1.00 25.98 35 ALA F CA 1
ATOM 6283 C C . ALA F 1 37 ? 25.483 68.130 6.103 1.00 25.00 35 ALA F C 1
ATOM 6284 O O . A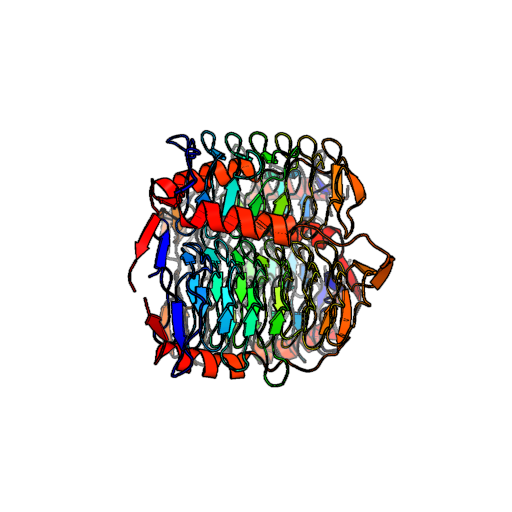LA F 1 37 ? 26.713 68.069 6.044 1.00 26.78 35 ALA F O 1
ATOM 6286 N N . SER F 1 38 ? 24.699 67.090 5.836 1.00 24.40 36 SER F N 1
ATOM 6287 C CA . SER F 1 38 ? 25.273 65.806 5.470 1.00 21.29 36 SER F CA 1
ATOM 6288 C C . SER F 1 38 ? 24.342 65.088 4.507 1.00 27.44 36 SER F C 1
ATOM 6289 O O . SER F 1 38 ? 23.122 65.079 4.694 1.00 24.95 36 SER F O 1
ATOM 6292 N N . ILE F 1 39 ? 24.932 64.502 3.469 1.00 27.43 37 ILE F N 1
ATOM 6293 C CA . ILE F 1 39 ? 24.215 63.725 2.469 1.00 21.99 37 ILE F CA 1
ATOM 6294 C C . ILE F 1 39 ? 24.885 62.361 2.408 1.00 22.51 37 ILE F C 1
ATOM 6295 O O . ILE F 1 39 ? 26.075 62.264 2.089 1.00 23.00 37 ILE F O 1
ATOM 6300 N N . TRP F 1 40 ? 24.133 61.316 2.735 1.00 22.33 38 TRP F N 1
ATOM 6301 C CA . TRP F 1 40 ? 24.713 60.032 3.088 1.00 21.44 38 TRP F CA 1
ATOM 6302 C C . TRP F 1 40 ? 24.694 59.064 1.906 1.00 20.65 38 TRP F C 1
ATOM 6303 O O . TRP F 1 40 ? 24.299 59.406 0.789 1.00 21.19 38 TRP F O 1
ATOM 6314 N N . PHE F 1 41 ? 25.133 57.834 2.175 1.00 20.05 39 PHE F N 1
ATOM 6315 C CA . PHE F 1 41 ? 25.421 56.859 1.127 1.00 17.44 39 PHE F CA 1
ATOM 6316 C C . PHE F 1 41 ? 24.195 56.573 0.270 1.00 23.15 39 PHE F C 1
ATOM 6317 O O . PHE F 1 41 ? 23.128 56.223 0.781 1.00 21.99 39 PHE F O 1
ATOM 6325 N N . GLY F 1 42 ? 24.357 56.708 -1.044 1.00 22.24 40 GLY F N 1
ATOM 6326 C CA . GLY F 1 42 ? 23.292 56.393 -1.969 1.00 17.86 40 GLY F CA 1
ATOM 6327 C C . GLY F 1 42 ? 22.214 57.444 -2.104 1.00 22.18 40 GLY F C 1
ATOM 6328 O O . GLY F 1 42 ? 21.302 57.267 -2.922 1.00 23.67 40 GLY F O 1
ATOM 6329 N N . ALA F 1 43 ? 22.273 58.524 -1.328 1.00 19.08 41 ALA F N 1
ATOM 6330 C CA . ALA F 1 43 ? 21.299 59.593 -1.483 1.00 22.57 41 ALA F CA 1
ATOM 6331 C C . ALA F 1 43 ? 21.514 60.314 -2.809 1.00 21.26 41 ALA F C 1
ATOM 6332 O O . ALA F 1 43 ? 22.638 60.432 -3.305 1.00 21.96 41 ALA F O 1
ATOM 6334 N N . VAL F 1 44 ? 20.418 60.790 -3.393 1.00 15.11 42 VAL F N 1
ATOM 6335 C CA . VAL F 1 44 ? 20.463 61.561 -4.630 1.00 16.33 42 VAL F CA 1
ATOM 6336 C C . VAL F 1 44 ? 19.786 62.899 -4.378 1.00 21.51 42 VAL F C 1
ATOM 6337 O O . VAL F 1 44 ? 18.621 62.946 -3.965 1.00 21.02 42 VAL F O 1
ATOM 6341 N N . VAL F 1 45 ? 20.517 63.981 -4.618 1.00 22.25 43 VAL F N 1
ATOM 6342 C CA . VAL F 1 45 ? 19.992 65.336 -4.506 1.00 22.91 43 VAL F CA 1
ATOM 6343 C C . VAL F 1 45 ? 20.224 66.003 -5.852 1.00 22.47 43 VAL F C 1
ATOM 6344 O O . VAL F 1 45 ? 21.360 66.364 -6.186 1.00 23.25 43 VAL F O 1
ATOM 6348 N N . ARG F 1 46 ? 19.154 66.164 -6.625 1.00 21.38 44 ARG F N 1
ATOM 6349 C CA . ARG F 1 46 ? 19.241 66.599 -8.011 1.00 22.07 44 ARG F CA 1
ATOM 6350 C C . ARG F 1 46 ? 18.372 67.830 -8.217 1.00 21.32 44 ARG F C 1
ATOM 6351 O O . ARG F 1 46 ? 17.184 67.821 -7.879 1.00 24.30 44 ARG F O 1
ATOM 6359 N N . GLY F 1 47 ? 18.970 68.885 -8.765 1.00 22.26 45 GLY F N 1
ATOM 6360 C CA . GLY F 1 47 ? 18.238 70.093 -9.090 1.00 22.00 45 GLY F CA 1
ATOM 6361 C C . GLY F 1 47 ? 18.436 70.518 -10.530 1.00 23.07 45 GLY F C 1
ATOM 6362 O O . GLY F 1 47 ? 19.537 70.919 -10.916 1.00 26.43 45 GLY F O 1
ATOM 6363 N N . ASP F 1 48 ? 17.383 70.423 -11.340 1.00 24.69 46 ASP F N 1
ATOM 6364 C CA . ASP F 1 48 ? 17.460 70.841 -12.735 1.00 30.00 46 ASP F CA 1
ATOM 6365 C C . ASP F 1 48 ? 16.197 71.587 -13.158 1.00 29.88 46 ASP F C 1
ATOM 6366 O O . ASP F 1 48 ? 16.268 72.752 -13.561 1.00 31.31 46 ASP F O 1
ATOM 6371 N N . LEU F 1 49 ? 15.038 70.931 -13.066 1.00 27.12 47 LEU F N 1
ATOM 6372 C CA . LEU F 1 49 ? 13.778 71.606 -13.357 1.00 28.12 47 LEU F CA 1
ATOM 6373 C C . LEU F 1 49 ? 13.522 72.771 -12.412 1.00 31.33 47 LEU F C 1
ATOM 6374 O O . LEU F 1 49 ? 12.787 73.699 -12.770 1.00 33.84 47 LEU F O 1
ATOM 6379 N N . GLU F 1 50 ? 14.111 72.740 -11.220 1.00 25.60 48 GLU F N 1
ATOM 6380 C CA . GLU F 1 50 ? 13.905 73.737 -10.181 1.00 28.56 48 GLU F CA 1
ATOM 6381 C C . GLU F 1 50 ? 14.929 73.473 -9.086 1.00 29.83 48 GLU F C 1
ATOM 6382 O O . GLU F 1 50 ? 15.400 72.343 -8.927 1.00 29.77 48 GLU F O 1
ATOM 6388 N N . ARG F 1 51 ? 15.274 74.520 -8.342 1.00 24.63 49 ARG F N 1
ATOM 6389 C CA . ARG F 1 51 ? 16.390 74.435 -7.410 1.00 25.66 49 ARG F CA 1
ATOM 6390 C C . ARG F 1 51 ? 16.045 73.572 -6.196 1.00 26.71 49 ARG F C 1
ATOM 6391 O O . ARG F 1 51 ? 14.879 73.312 -5.886 1.00 27.88 49 ARG F O 1
ATOM 6399 N N . VAL F 1 52 ? 17.095 73.123 -5.509 1.00 24.14 50 VAL F N 1
ATOM 6400 C CA . VAL F 1 52 ? 16.984 72.353 -4.276 1.00 25.08 50 VAL F CA 1
ATOM 6401 C C . VAL F 1 52 ? 17.928 72.959 -3.245 1.00 25.63 50 VAL F C 1
ATOM 6402 O O . VAL F 1 52 ? 19.068 73.313 -3.567 1.00 23.70 50 VAL F O 1
ATOM 6406 N N . VAL F 1 53 ? 17.454 73.087 -2.008 1.00 23.45 51 VAL F N 1
ATOM 6407 C CA . VAL F 1 53 ? 18.230 73.692 -0.932 1.00 24.41 51 VAL F CA 1
ATOM 6408 C C . VAL F 1 53 ? 18.271 72.734 0.251 1.00 25.98 51 VAL F C 1
ATOM 6409 O O . VAL F 1 53 ? 17.222 72.292 0.736 1.00 25.20 51 VAL F O 1
ATOM 6413 N N . VAL F 1 54 ? 19.479 72.414 0.706 1.00 22.43 52 VAL F N 1
ATOM 6414 C CA . VAL F 1 54 ? 19.706 71.625 1.911 1.00 22.33 52 VAL F CA 1
ATOM 6415 C C . VAL F 1 54 ? 20.261 72.576 2.962 1.00 30.35 52 VAL F C 1
ATOM 6416 O O . VAL F 1 54 ? 21.431 72.974 2.896 1.00 32.12 52 VAL F O 1
ATOM 6420 N N . GLY F 1 55 ? 19.427 72.948 3.930 1.00 28.53 53 GLY F N 1
ATOM 6421 C CA . GLY F 1 55 ? 19.788 73.945 4.911 1.00 26.65 53 GLY F CA 1
ATOM 6422 C C . GLY F 1 55 ? 20.924 73.516 5.817 1.00 30.29 53 GLY F C 1
ATOM 6423 O O . GLY F 1 55 ? 21.364 72.363 5.802 1.00 30.04 53 GLY F O 1
ATOM 6424 N N . PRO F 1 56 ? 21.427 74.451 6.624 1.00 28.87 54 PRO F N 1
ATOM 6425 C CA . PRO F 1 56 ? 22.519 74.119 7.546 1.00 24.01 54 PRO F CA 1
ATOM 6426 C C . PRO F 1 56 ? 22.097 73.062 8.556 1.00 27.51 54 PRO F C 1
ATOM 6427 O O . PRO F 1 56 ? 20.962 73.052 9.036 1.00 30.75 54 PRO F O 1
ATOM 6431 N N . GLY F 1 57 ? 23.026 72.164 8.875 1.00 24.69 55 GLY F N 1
ATOM 6432 C CA . GLY F 1 57 ? 22.751 71.128 9.855 1.00 27.84 55 GLY F CA 1
ATOM 6433 C C . GLY F 1 57 ? 21.676 70.142 9.460 1.00 28.68 55 GLY F C 1
ATOM 6434 O O . GLY F 1 57 ? 21.128 69.452 10.326 1.00 27.74 55 GLY F O 1
ATOM 6435 N N . THR F 1 58 ? 21.357 70.049 8.174 1.00 25.06 56 THR F N 1
ATOM 6436 C CA . THR F 1 58 ? 20.320 69.153 7.682 1.00 28.25 56 THR F CA 1
ATOM 6437 C C . THR F 1 58 ? 20.957 67.900 7.095 1.00 26.66 56 THR F C 1
ATOM 6438 O O . THR F 1 58 ? 21.859 67.990 6.256 1.00 26.63 56 THR F O 1
ATOM 6442 N N . ASN F 1 59 ? 20.490 66.736 7.539 1.00 24.85 57 ASN F N 1
ATOM 6443 C CA . ASN F 1 59 ? 21.019 65.457 7.088 1.00 27.28 57 ASN F CA 1
ATOM 6444 C C . ASN F 1 59 ? 20.035 64.796 6.130 1.00 26.06 57 ASN F C 1
ATOM 6445 O O . ASN F 1 59 ? 18.840 64.687 6.430 1.00 22.83 57 ASN F O 1
ATOM 6450 N N . VAL F 1 60 ? 20.541 64.374 4.978 1.00 23.71 58 VAL F N 1
ATOM 6451 C CA . VAL F 1 60 ? 19.781 63.624 3.985 1.00 20.50 58 VAL F CA 1
ATOM 6452 C C . VAL F 1 60 ? 20.335 62.205 4.018 1.00 22.52 58 VAL F C 1
ATOM 6453 O O . VAL F 1 60 ? 21.428 61.940 3.507 1.00 25.68 58 VAL F O 1
ATOM 6457 N N . GLN F 1 61 ? 19.591 61.289 4.632 1.00 20.78 59 GLN F N 1
ATOM 6458 C CA . GLN F 1 61 ? 20.146 59.999 5.013 1.00 19.98 59 GLN F CA 1
ATOM 6459 C C . GLN F 1 61 ? 20.213 59.051 3.815 1.00 20.78 59 GLN F C 1
ATOM 6460 O O . GLN F 1 61 ? 19.862 59.401 2.684 1.00 18.90 59 GLN F O 1
ATOM 6466 N N . ASP F 1 62 ? 20.671 57.826 4.082 1.00 18.28 60 ASP F N 1
ATOM 6467 C CA . ASP F 1 62 ? 21.065 56.900 3.025 1.00 17.52 60 ASP F CA 1
ATOM 6468 C C . ASP F 1 62 ? 19.887 56.543 2.127 1.00 22.41 60 ASP F C 1
ATOM 6469 O O . ASP F 1 62 ? 18.799 56.212 2.608 1.00 18.79 60 ASP F O 1
ATOM 6474 N N . GLY F 1 63 ? 20.116 56.596 0.814 1.00 16.58 61 GLY F N 1
ATOM 6475 C CA . GLY F 1 63 ? 19.106 56.218 -0.154 1.00 18.20 61 GLY F CA 1
ATOM 6476 C C . GLY F 1 63 ? 17.975 57.205 -0.344 1.00 20.27 61 GLY F C 1
ATOM 6477 O O . GLY F 1 63 ? 17.061 56.925 -1.128 1.00 18.35 61 GLY F O 1
ATOM 6478 N N . ALA F 1 64 ? 17.997 58.344 0.343 1.00 20.32 62 ALA F N 1
ATOM 6479 C CA . ALA F 1 64 ? 16.952 59.337 0.163 1.00 18.56 62 ALA F CA 1
ATOM 6480 C C . ALA F 1 64 ? 17.120 60.043 -1.178 1.00 19.71 62 ALA F C 1
ATOM 6481 O O . ALA F 1 64 ? 18.206 60.075 -1.762 1.00 21.57 62 ALA F O 1
ATOM 6483 N N . VAL F 1 65 ? 16.023 60.611 -1.674 1.00 14.16 63 VAL F N 1
ATOM 6484 C CA . VAL F 1 65 ? 16.032 61.337 -2.938 1.00 18.54 63 VAL F CA 1
ATOM 6485 C C . VAL F 1 65 ? 15.391 62.702 -2.729 1.00 18.07 63 VAL F C 1
ATOM 6486 O O . VAL F 1 65 ? 14.293 62.800 -2.171 1.00 19.36 63 VAL F O 1
ATOM 6490 N N . LEU F 1 66 ? 16.081 63.749 -3.172 1.00 22.29 64 LEU F N 1
ATOM 6491 C CA . LEU F 1 66 ? 15.528 65.093 -3.252 1.00 21.87 64 LEU F CA 1
ATOM 6492 C C . LEU F 1 66 ? 15.433 65.501 -4.716 1.00 24.46 64 LEU F C 1
ATOM 6493 O O . LEU F 1 66 ? 16.361 65.266 -5.495 1.00 21.70 64 LEU F O 1
ATOM 6498 N N . HIS F 1 67 ? 14.309 66.103 -5.090 1.00 20.47 65 HIS F N 1
ATOM 6499 C CA . HIS F 1 67 ? 14.145 66.630 -6.437 1.00 21.77 65 HIS F CA 1
ATOM 6500 C C . HIS F 1 67 ? 13.094 67.728 -6.386 1.00 24.90 65 HIS F C 1
ATOM 6501 O O . HIS F 1 67 ? 12.355 67.863 -5.408 1.00 22.03 65 HIS F O 1
ATOM 6508 N N . ALA F 1 68 ? 13.039 68.517 -7.456 1.00 24.87 66 ALA F N 1
ATOM 6509 C CA . ALA F 1 68 ? 12.133 69.651 -7.528 1.00 27.88 66 ALA F CA 1
ATOM 6510 C C . ALA F 1 68 ? 11.535 69.734 -8.923 1.00 30.38 66 ALA F C 1
ATOM 6511 O O . ALA F 1 68 ? 12.186 69.404 -9.918 1.00 29.14 66 ALA F O 1
ATOM 6513 N N . ASP F 1 69 ? 10.288 70.178 -8.981 1.00 28.80 67 ASP F N 1
ATOM 6514 C CA . ASP F 1 69 ? 9.529 70.328 -10.209 1.00 31.78 67 ASP F CA 1
ATOM 6515 C C . ASP F 1 69 ? 9.362 71.801 -10.558 1.00 31.61 67 ASP F C 1
ATOM 6516 O O . ASP F 1 69 ? 9.553 72.674 -9.705 1.00 31.00 67 ASP F O 1
ATOM 6521 N N . PRO F 1 70 ? 9.024 72.115 -11.810 1.00 27.84 68 PRO F N 1
ATOM 6522 C CA . PRO F 1 70 ? 8.780 73.516 -12.178 1.00 28.97 68 PRO F CA 1
ATOM 6523 C C . PRO F 1 70 ? 7.763 74.171 -11.256 1.00 29.00 68 PRO F C 1
ATOM 6524 O O . PRO F 1 70 ? 6.677 73.638 -11.014 1.00 25.65 68 PRO F O 1
ATOM 6528 N N . GLY F 1 71 ? 8.135 75.334 -10.722 1.00 27.42 69 GLY F N 1
ATOM 6529 C CA . GLY F 1 71 ? 7.301 76.049 -9.783 1.00 24.07 69 GLY F CA 1
ATOM 6530 C C . GLY F 1 71 ? 7.324 75.519 -8.367 1.00 31.73 69 GLY F C 1
ATOM 6531 O O . GLY F 1 71 ? 6.755 76.163 -7.475 1.00 27.74 69 GLY F O 1
ATOM 6532 N N . PHE F 1 72 ? 7.964 74.376 -8.121 1.00 29.38 70 PHE F N 1
ATOM 6533 C CA . PHE F 1 72 ? 7.999 73.757 -6.797 1.00 27.75 70 PHE F CA 1
ATOM 6534 C C . PHE F 1 72 ? 9.444 73.484 -6.404 1.00 33.29 70 PHE F C 1
ATOM 6535 O O . PHE F 1 72 ? 9.968 72.386 -6.639 1.00 30.62 70 PHE F O 1
ATOM 6543 N N . PRO F 1 73 ? 10.123 74.461 -5.804 1.00 33.52 71 PRO F N 1
ATOM 6544 C CA . PRO F 1 73 ? 11.476 74.206 -5.295 1.00 29.73 71 PRO F CA 1
ATOM 6545 C C . PRO F 1 73 ? 11.441 73.348 -4.040 1.00 30.40 71 PRO F C 1
ATOM 6546 O O . PRO F 1 73 ? 10.542 73.467 -3.205 1.00 29.03 71 PRO F O 1
ATOM 6550 N N . CYS F 1 74 ? 12.431 72.469 -3.919 1.00 25.25 72 CYS F N 1
ATOM 6551 C CA . CYS F 1 74 ? 12.574 71.622 -2.742 1.00 28.40 72 CYS F CA 1
ATOM 6552 C C . CYS F 1 74 ? 13.476 72.344 -1.748 1.00 28.31 72 CYS F C 1
ATOM 6553 O O . CYS F 1 74 ? 14.694 72.417 -1.942 1.00 29.71 72 CYS F O 1
ATOM 6556 N N . LEU F 1 75 ? 12.879 72.879 -0.685 1.00 25.70 73 LEU F N 1
ATOM 6557 C CA . LEU F 1 75 ? 13.572 73.747 0.261 1.00 26.69 73 LEU F CA 1
ATOM 6558 C C . LEU F 1 75 ? 13.561 73.087 1.632 1.00 22.59 73 LEU F C 1
ATOM 6559 O O . LEU F 1 75 ? 12.519 73.037 2.293 1.00 28.56 73 LEU F O 1
ATOM 6564 N N . LEU F 1 76 ? 14.718 72.587 2.058 1.00 28.12 74 LEU F N 1
ATOM 6565 C CA . LEU F 1 76 ? 14.891 72.012 3.386 1.00 24.09 74 LEU F CA 1
ATOM 6566 C C . LEU F 1 76 ? 15.472 73.074 4.310 1.00 25.64 74 LEU F C 1
ATOM 6567 O O . LEU F 1 76 ? 16.566 73.589 4.058 1.00 24.28 74 LEU F O 1
ATOM 6572 N N . GLY F 1 77 ? 14.744 73.393 5.380 1.00 27.07 75 GLY F N 1
ATOM 6573 C CA . GLY F 1 77 ? 15.226 74.329 6.352 1.00 28.05 75 GLY F CA 1
ATOM 6574 C C . GLY F 1 77 ? 16.400 73.772 7.134 1.00 31.59 75 GLY F C 1
ATOM 6575 O O . GLY F 1 77 ? 16.834 72.630 6.928 1.00 29.71 75 GLY F O 1
ATOM 6576 N N . PRO F 1 78 ? 16.936 74.584 8.041 1.00 33.05 76 PRO F N 1
ATOM 6577 C CA . PRO F 1 78 ? 18.055 74.118 8.864 1.00 29.68 76 PRO F CA 1
ATOM 6578 C C . PRO F 1 78 ? 17.609 73.073 9.873 1.00 28.45 76 PRO F C 1
ATOM 6579 O O . PRO F 1 78 ? 16.453 73.039 10.298 1.00 31.06 76 PRO F O 1
ATOM 6583 N N . GLU F 1 79 ? 18.553 72.206 10.246 1.00 27.95 77 GLU F N 1
ATOM 6584 C CA . GLU F 1 79 ? 18.344 71.189 11.281 1.00 29.16 77 GLU F CA 1
ATOM 6585 C C . GLU F 1 79 ? 17.194 70.245 10.933 1.00 29.90 77 GLU F C 1
ATOM 6586 O O . GLU F 1 79 ? 16.480 69.763 11.818 1.00 27.30 77 GLU F O 1
ATOM 6592 N N . VAL F 1 80 ? 17.011 69.974 9.644 1.00 27.89 78 VAL F N 1
ATOM 6593 C CA . VAL F 1 80 ? 15.985 69.059 9.158 1.00 29.76 78 VAL F CA 1
ATOM 6594 C C . VAL F 1 80 ? 16.591 67.670 9.015 1.00 25.61 78 VAL F C 1
ATOM 6595 O O . VAL F 1 80 ? 17.765 67.524 8.660 1.00 25.79 78 VAL F O 1
ATOM 6599 N N . THR F 1 81 ? 15.803 66.644 9.318 1.00 27.25 79 THR F N 1
ATOM 6600 C CA . THR F 1 81 ? 16.206 65.260 9.116 1.00 23.65 79 THR F CA 1
ATOM 6601 C C . THR F 1 81 ? 15.333 64.628 8.041 1.00 27.37 79 THR F C 1
ATOM 6602 O O . THR F 1 81 ? 14.101 64.661 8.136 1.00 24.31 79 THR F O 1
ATOM 6606 N N . VAL F 1 82 ? 15.974 64.070 7.018 1.00 25.93 80 VAL F N 1
ATOM 6607 C CA . VAL F 1 82 ? 15.305 63.293 5.982 1.00 22.61 80 VAL F CA 1
ATOM 6608 C C . VAL F 1 82 ? 15.769 61.852 6.151 1.00 23.70 80 VAL F C 1
ATOM 6609 O O . VAL F 1 82 ? 16.922 61.525 5.844 1.00 23.40 80 VAL F O 1
ATOM 6613 N N . GLY F 1 83 ? 14.877 60.993 6.645 1.00 22.18 81 GLY F N 1
ATOM 6614 C CA . GLY F 1 83 ? 15.252 59.641 7.012 1.00 22.61 81 GLY F CA 1
ATOM 6615 C C . GLY F 1 83 ? 15.636 58.778 5.823 1.00 20.02 81 GLY F C 1
ATOM 6616 O O . GLY F 1 83 ? 15.451 59.138 4.660 1.00 21.21 81 GLY F O 1
ATOM 6617 N N . HIS F 1 84 ? 16.191 57.604 6.143 1.00 19.46 82 HIS F N 1
ATOM 6618 C CA . HIS F 1 84 ? 16.619 56.657 5.120 1.00 19.08 82 HIS F CA 1
ATOM 6619 C C . HIS F 1 84 ? 15.507 56.410 4.112 1.00 20.49 82 HIS F C 1
ATOM 6620 O O . HIS F 1 84 ? 14.345 56.222 4.483 1.00 19.78 82 HIS F O 1
ATOM 6627 N N . ARG F 1 85 ? 15.869 56.421 2.830 1.00 18.98 83 ARG F N 1
ATOM 6628 C CA . ARG F 1 85 ? 14.987 56.031 1.735 1.00 17.62 83 ARG F CA 1
ATOM 6629 C C . ARG F 1 85 ? 13.763 56.938 1.603 1.00 22.38 83 ARG F C 1
ATOM 6630 O O . ARG F 1 85 ? 12.815 56.594 0.891 1.00 22.73 83 ARG F O 1
ATOM 6638 N N . ALA F 1 86 ? 13.746 58.083 2.278 1.00 22.86 84 ALA F N 1
ATOM 6639 C CA . ALA F 1 86 ? 12.643 59.013 2.108 1.00 20.75 84 ALA F CA 1
ATOM 6640 C C . ALA F 1 86 ? 12.781 59.758 0.782 1.00 22.82 84 ALA F C 1
ATOM 6641 O O . ALA F 1 86 ? 13.867 59.864 0.207 1.00 18.70 84 ALA F O 1
ATOM 6643 N N . VAL F 1 87 ? 11.658 60.272 0.289 1.00 23.79 85 VAL F N 1
ATOM 6644 C CA . VAL F 1 87 ? 11.649 61.096 -0.913 1.00 20.46 85 VAL F CA 1
ATOM 6645 C C . VAL F 1 87 ? 10.919 62.393 -0.597 1.00 20.72 85 VAL F C 1
ATOM 6646 O O . VAL F 1 87 ? 9.758 62.367 -0.171 1.00 20.10 85 VAL F O 1
ATOM 6650 N N . VAL F 1 88 ? 11.595 63.520 -0.808 1.00 19.76 86 VAL F N 1
ATOM 6651 C CA . VAL F 1 88 ? 11.018 64.851 -0.645 1.00 22.91 86 VAL F CA 1
ATOM 6652 C C . VAL F 1 88 ? 11.099 65.548 -1.995 1.00 24.25 86 VAL F C 1
ATOM 6653 O O . VAL F 1 88 ? 12.198 65.758 -2.524 1.00 23.00 86 VAL F O 1
ATOM 6657 N N . HIS F 1 89 ? 9.943 65.911 -2.551 1.00 23.23 87 HIS F N 1
ATOM 6658 C CA . HIS F 1 89 ? 9.861 66.406 -3.923 1.00 21.10 87 HIS F CA 1
ATOM 6659 C C . HIS F 1 89 ? 9.146 67.750 -3.954 1.00 24.73 87 HIS F C 1
ATOM 6660 O O . HIS F 1 89 ? 7.938 67.816 -3.705 1.00 26.18 87 HIS F O 1
ATOM 6667 N N . GLY F 1 90 ? 9.885 68.807 -4.276 1.00 24.94 88 GLY F N 1
ATOM 6668 C CA . GLY F 1 90 ? 9.269 70.114 -4.486 1.00 24.60 88 GLY F CA 1
ATOM 6669 C C . GLY F 1 90 ? 8.489 70.627 -3.297 1.00 28.22 88 GLY F C 1
ATOM 6670 O O . GLY F 1 90 ? 7.480 71.325 -3.465 1.00 28.40 88 GLY F O 1
ATOM 6671 N N . ALA F 1 91 ? 8.936 70.298 -2.091 1.00 24.83 89 ALA F N 1
ATOM 6672 C CA . ALA F 1 91 ? 8.224 70.657 -0.877 1.00 24.14 89 ALA F CA 1
ATOM 6673 C C . ALA F 1 91 ? 9.097 71.528 0.015 1.00 23.53 89 ALA F C 1
ATOM 6674 O O . ALA F 1 91 ? 10.316 71.616 -0.159 1.00 26.93 89 ALA F O 1
ATOM 6676 N N . VAL F 1 92 ? 8.447 72.170 0.980 1.00 25.68 90 VAL F N 1
ATOM 6677 C CA . VAL F 1 92 ? 9.104 73.024 1.961 1.00 24.34 90 VAL F CA 1
ATOM 6678 C C . VAL F 1 92 ? 9.080 72.301 3.300 1.00 26.90 90 VAL F C 1
ATOM 6679 O O . VAL F 1 92 ? 8.007 71.952 3.808 1.00 28.24 90 VAL F O 1
ATOM 6683 N N . VAL F 1 93 ? 10.259 72.067 3.867 1.00 26.44 91 VAL F N 1
ATOM 6684 C CA . VAL F 1 93 ? 10.404 71.412 5.161 1.00 23.09 91 VAL F CA 1
ATOM 6685 C C . VAL F 1 93 ? 11.084 72.405 6.092 1.00 29.16 91 VAL F C 1
ATOM 6686 O O . VAL F 1 93 ? 12.244 72.776 5.875 1.00 29.15 91 VAL F O 1
ATOM 6690 N N . GLU F 1 94 ? 10.369 72.837 7.124 1.00 30.47 92 GLU F N 1
ATOM 6691 C CA . GLU F 1 94 ? 10.848 73.906 7.984 1.00 30.72 92 GLU F CA 1
ATOM 6692 C C . GLU F 1 94 ? 11.718 73.353 9.112 1.00 29.24 92 GLU F C 1
ATOM 6693 O O . GLU F 1 94 ? 11.792 72.145 9.344 1.00 30.68 92 GLU F O 1
ATOM 6699 N N . GLU F 1 95 ? 12.369 74.275 9.824 1.00 36.70 93 GLU F N 1
ATOM 6700 C CA . GLU F 1 95 ? 13.439 73.934 10.755 1.00 34.40 93 GLU F CA 1
ATOM 6701 C C . GLU F 1 95 ? 12.996 72.913 11.797 1.00 35.63 93 GLU F C 1
ATOM 6702 O O . GLU F 1 95 ? 11.909 73.013 12.369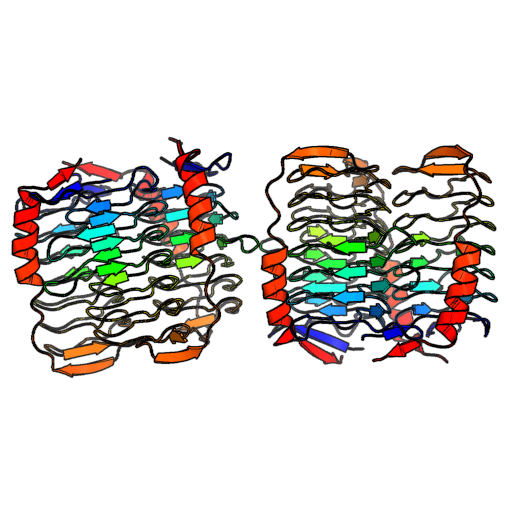 1.00 34.66 93 GLU F O 1
ATOM 6708 N N . GLY F 1 96 ? 13.856 71.923 12.043 1.00 34.60 94 GLY F N 1
ATOM 6709 C CA . GLY F 1 96 ? 13.639 70.951 13.095 1.00 30.04 94 GLY F CA 1
ATOM 6710 C C . GLY F 1 96 ? 12.742 69.786 12.738 1.00 30.59 94 GLY F C 1
ATOM 6711 O O . GLY F 1 96 ? 12.587 68.874 13.561 1.00 26.30 94 GLY F O 1
ATOM 6712 N N . ALA F 1 97 ? 12.155 69.777 11.545 1.00 28.04 95 ALA F N 1
ATOM 6713 C CA . ALA F 1 97 ? 11.214 68.733 11.174 1.00 28.88 95 ALA F CA 1
ATOM 6714 C C . ALA F 1 97 ? 11.944 67.436 10.831 1.00 27.12 95 ALA F C 1
ATOM 6715 O O . ALA F 1 97 ? 13.153 67.415 10.585 1.00 30.78 95 ALA F O 1
ATOM 6717 N N . LEU F 1 98 ? 11.187 66.339 10.820 1.00 27.62 96 LEU F N 1
ATOM 6718 C CA . LEU F 1 98 ? 11.717 65.030 10.461 1.00 27.05 96 LEU F CA 1
ATOM 6719 C C . LEU F 1 98 ? 10.813 64.380 9.425 1.00 29.02 96 LEU F C 1
ATOM 6720 O O . LEU F 1 98 ? 9.619 64.179 9.674 1.00 29.09 96 LEU F O 1
ATOM 6725 N N . VAL F 1 99 ? 11.385 64.046 8.273 1.00 25.63 97 VAL F N 1
ATOM 6726 C CA . VAL F 1 99 ? 10.728 63.192 7.292 1.00 23.18 97 VAL F CA 1
ATOM 6727 C C . VAL F 1 99 ? 11.207 61.769 7.557 1.00 21.85 97 VAL F C 1
ATOM 6728 O O . VAL F 1 99 ? 12.384 61.456 7.360 1.00 22.86 97 VAL F O 1
ATOM 6732 N N . GLY F 1 100 ? 10.296 60.912 8.017 1.00 23.87 98 GLY F N 1
ATOM 6733 C CA . GLY F 1 100 ? 10.665 59.583 8.463 1.00 25.33 98 GLY F CA 1
ATOM 6734 C C . GLY F 1 100 ? 11.093 58.668 7.331 1.00 22.72 98 GLY F C 1
ATOM 6735 O O . GLY F 1 100 ? 10.904 58.949 6.148 1.00 24.90 98 GLY F O 1
ATOM 6736 N N . MET F 1 101 ? 11.679 57.536 7.724 1.00 23.89 99 MET F N 1
ATOM 6737 C CA . MET F 1 101 ? 12.213 56.583 6.759 1.00 24.53 99 MET F CA 1
ATOM 6738 C C . MET F 1 101 ? 11.142 56.138 5.773 1.00 22.31 99 MET F C 1
ATOM 6739 O O . MET F 1 101 ? 10.002 55.854 6.152 1.00 24.70 99 MET F O 1
ATOM 6744 N N . GLY F 1 102 ? 11.520 56.070 4.499 1.00 22.34 100 GLY F N 1
ATOM 6745 C CA . GLY F 1 102 ? 10.628 55.591 3.466 1.00 22.18 100 GLY F CA 1
ATOM 6746 C C . GLY F 1 102 ? 9.419 56.456 3.194 1.00 25.56 100 GLY F C 1
ATOM 6747 O O . GLY F 1 102 ? 8.603 56.093 2.340 1.00 26.68 100 GLY F O 1
ATOM 6748 N N . ALA F 1 103 ? 9.269 57.582 3.888 1.00 25.90 101 ALA F N 1
ATOM 6749 C CA . ALA F 1 103 ? 8.151 58.474 3.628 1.00 25.86 101 ALA F CA 1
ATOM 6750 C C . ALA F 1 103 ? 8.319 59.161 2.275 1.00 25.01 101 ALA F C 1
ATOM 6751 O O . ALA F 1 103 ? 9.399 59.164 1.676 1.00 23.55 101 ALA F O 1
ATOM 6753 N N . VAL F 1 104 ? 7.223 59.742 1.788 1.00 20.60 102 VAL F N 1
ATOM 6754 C CA . VAL F 1 104 ? 7.215 60.492 0.537 1.00 21.56 102 VAL F CA 1
ATOM 6755 C C . VAL F 1 104 ? 6.478 61.804 0.769 1.00 21.47 102 VAL F C 1
ATOM 6756 O O . VAL F 1 104 ? 5.346 61.804 1.263 1.00 22.57 102 VAL F O 1
ATOM 6760 N N . VAL F 1 105 ? 7.117 62.917 0.415 1.00 25.71 103 VAL F N 1
ATOM 6761 C CA . VAL F 1 105 ? 6.536 64.249 0.566 1.00 24.31 103 VAL F CA 1
ATOM 6762 C C . VAL F 1 105 ? 6.524 64.914 -0.805 1.00 24.60 103 VAL F C 1
ATOM 6763 O O . VAL F 1 105 ? 7.584 65.115 -1.413 1.00 24.19 103 VAL F O 1
ATOM 6767 N N . LEU F 1 106 ? 5.332 65.278 -1.275 1.00 21.43 104 LEU F N 1
ATOM 6768 C CA . LEU F 1 106 ? 5.111 65.633 -2.668 1.00 26.71 104 LEU F CA 1
ATOM 6769 C C . LEU F 1 106 ? 5.019 67.148 -2.864 1.00 24.16 104 LEU F C 1
ATOM 6770 O O . LEU F 1 106 ? 5.097 67.936 -1.918 1.00 24.14 104 LEU F O 1
ATOM 6775 N N . ASN F 1 107 ? 4.831 67.544 -4.126 1.00 25.47 105 ASN F N 1
ATOM 6776 C CA . ASN F 1 107 ? 4.988 68.933 -4.551 1.00 29.21 105 ASN F CA 1
ATOM 6777 C C . ASN F 1 107 ? 4.090 69.883 -3.770 1.00 27.91 105 ASN F C 1
ATOM 6778 O O . ASN F 1 107 ? 2.890 69.643 -3.616 1.00 28.88 105 ASN F O 1
ATOM 6783 N N . GLY F 1 108 ? 4.674 70.985 -3.305 1.00 25.41 106 GLY F N 1
ATOM 6784 C CA . GLY F 1 108 ? 3.914 72.018 -2.641 1.00 26.75 106 GLY F CA 1
ATOM 6785 C C . GLY F 1 108 ? 3.483 71.701 -1.228 1.00 32.21 106 GLY F C 1
ATOM 6786 O O . GLY F 1 108 ? 2.786 72.519 -0.616 1.00 29.89 106 GLY F O 1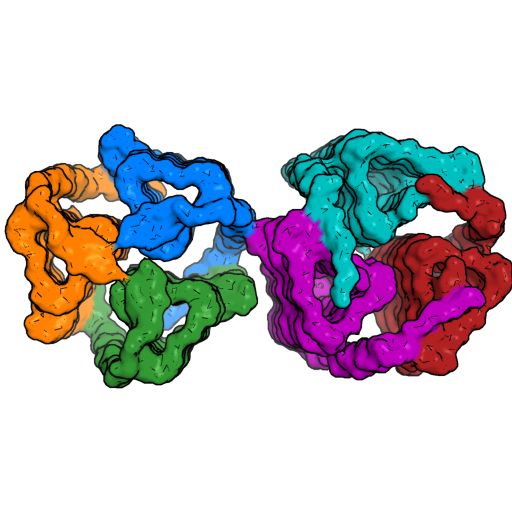
ATOM 6787 N N . ALA F 1 109 ? 3.856 70.543 -0.693 1.00 27.35 107 ALA F N 1
ATOM 6788 C CA . ALA F 1 109 ? 3.590 70.272 0.708 1.00 27.22 107 ALA F CA 1
ATOM 6789 C C . ALA F 1 109 ? 4.476 71.151 1.587 1.00 26.68 107 ALA F C 1
ATOM 6790 O O . ALA F 1 109 ? 5.533 71.632 1.170 1.00 23.29 107 ALA F O 1
ATOM 6792 N N . ARG F 1 110 ? 4.022 71.371 2.818 1.00 28.18 108 ARG F N 1
ATOM 6793 C CA . ARG F 1 110 ? 4.782 72.126 3.807 1.00 25.71 108 ARG F CA 1
ATOM 6794 C C . ARG F 1 110 ? 4.822 71.328 5.100 1.00 29.54 108 ARG F C 1
ATOM 6795 O O . ARG F 1 110 ? 3.772 70.950 5.629 1.00 28.79 108 ARG F O 1
ATOM 6803 N N . ILE F 1 111 ? 6.025 71.070 5.602 1.00 25.87 109 ILE F N 1
ATOM 6804 C CA . ILE F 1 111 ? 6.221 70.430 6.898 1.00 25.20 109 ILE F CA 1
ATOM 6805 C C . ILE F 1 111 ? 6.672 71.507 7.876 1.00 26.64 109 ILE F C 1
ATOM 6806 O O . ILE F 1 111 ? 7.759 72.080 7.722 1.00 30.02 109 ILE F O 1
ATOM 6811 N N . GLY F 1 112 ? 5.841 71.786 8.874 1.00 27.75 110 GLY F N 1
ATOM 6812 C CA . GLY F 1 112 ? 6.127 72.851 9.811 1.00 33.15 110 GLY F CA 1
ATOM 6813 C C . GLY F 1 112 ? 7.279 72.521 10.741 1.00 33.65 110 GLY F C 1
ATOM 6814 O O . GLY F 1 112 ? 7.825 71.415 10.753 1.00 27.46 110 GLY F O 1
ATOM 6815 N N . LYS F 1 113 ? 7.646 73.520 11.545 1.00 35.21 111 LYS F N 1
ATOM 6816 C CA . LYS F 1 113 ? 8.766 73.377 12.466 1.00 34.25 111 LYS F CA 1
ATOM 6817 C C . LYS F 1 113 ? 8.542 72.211 13.418 1.00 33.74 111 LYS F C 1
ATOM 6818 O O . LYS F 1 113 ? 7.458 72.058 13.989 1.00 30.78 111 LYS F O 1
ATOM 6824 N N . ASN F 1 114 ? 9.568 71.375 13.567 1.00 28.85 112 ASN F N 1
ATOM 6825 C CA . ASN F 1 114 ? 9.588 70.249 14.496 1.00 27.24 112 ASN F CA 1
ATOM 6826 C C . ASN F 1 114 ? 8.454 69.258 14.264 1.00 27.13 112 ASN F C 1
ATOM 6827 O O . ASN F 1 114 ? 8.210 68.395 15.115 1.00 30.59 112 ASN F O 1
ATOM 6832 N N . ALA F 1 115 ? 7.747 69.357 13.140 1.00 30.87 113 ALA F N 1
ATOM 6833 C CA . ALA F 1 115 ? 6.754 68.352 12.801 1.00 30.50 113 ALA F CA 1
ATOM 6834 C C . ALA F 1 115 ? 7.445 67.063 12.365 1.00 29.87 113 ALA F C 1
ATOM 6835 O O . ALA F 1 115 ? 8.611 67.057 11.960 1.00 27.76 113 ALA F O 1
ATOM 6837 N N . VAL F 1 116 ? 6.716 65.955 12.460 1.00 27.92 114 VAL F N 1
ATOM 6838 C CA . VAL F 1 116 ? 7.261 64.640 12.148 1.00 28.28 114 VAL F CA 1
ATOM 6839 C C . VAL F 1 116 ? 6.350 63.960 11.140 1.00 31.30 114 VAL F C 1
ATOM 6840 O O . VAL F 1 116 ? 5.155 63.774 11.403 1.00 33.15 114 VAL F O 1
ATOM 6844 N N . VAL F 1 117 ? 6.907 63.595 9.991 1.00 28.59 115 VAL F N 1
ATOM 6845 C CA . VAL F 1 117 ? 6.226 62.731 9.037 1.00 23.66 115 VAL F CA 1
ATOM 6846 C C . VAL F 1 117 ? 6.528 61.291 9.415 1.00 24.63 115 VAL F C 1
ATOM 6847 O O . VAL F 1 117 ? 7.697 60.907 9.540 1.00 27.97 115 VAL F O 1
ATOM 6851 N N . GLY F 1 118 ? 5.479 60.496 9.611 1.00 24.96 116 GLY F N 1
ATOM 6852 C CA . GLY F 1 118 ? 5.677 59.114 10.000 1.00 22.98 116 GLY F CA 1
ATOM 6853 C C . GLY F 1 118 ? 6.442 58.335 8.948 1.00 25.42 116 GLY F C 1
ATOM 6854 O O . GLY F 1 118 ? 6.421 58.663 7.761 1.00 28.56 116 GLY F O 1
ATOM 6855 N N . ALA F 1 119 ? 7.139 57.295 9.402 1.00 28.26 117 ALA F N 1
ATOM 6856 C CA . ALA F 1 119 ? 7.863 56.426 8.484 1.00 24.05 117 ALA F CA 1
ATOM 6857 C C . ALA F 1 119 ? 6.900 55.784 7.498 1.00 22.60 117 ALA F C 1
ATOM 6858 O O . ALA F 1 119 ? 5.870 55.228 7.889 1.00 25.11 117 ALA F O 1
ATOM 6860 N N . GLY F 1 120 ? 7.231 55.874 6.212 1.00 23.85 118 GLY F N 1
ATOM 6861 C CA . GLY F 1 120 ? 6.395 55.309 5.175 1.00 25.52 118 GLY F CA 1
ATOM 6862 C C . GLY F 1 120 ? 5.146 56.098 4.847 1.00 24.31 118 GLY F C 1
ATOM 6863 O O . GLY F 1 120 ? 4.370 55.661 3.988 1.00 28.43 118 GLY F O 1
ATOM 6864 N N . ALA F 1 121 ? 4.918 57.235 5.499 1.00 24.21 119 ALA F N 1
ATOM 6865 C CA . ALA F 1 121 ? 3.752 58.049 5.188 1.00 28.76 119 ALA F CA 1
ATOM 6866 C C . ALA F 1 121 ? 3.925 58.743 3.842 1.00 26.11 119 ALA F C 1
ATOM 6867 O O . ALA F 1 121 ? 5.041 59.027 3.402 1.00 25.77 119 ALA F O 1
ATOM 6869 N N . VAL F 1 122 ? 2.803 59.016 3.184 1.00 26.35 120 VAL F N 1
ATOM 6870 C CA . VAL F 1 122 ? 2.787 59.725 1.908 1.00 25.71 120 VAL F CA 1
ATOM 6871 C C . VAL F 1 122 ? 1.992 61.008 2.107 1.00 23.33 120 VAL F C 1
ATOM 6872 O O . VAL F 1 122 ? 0.773 60.965 2.312 1.00 28.17 120 VAL F O 1
ATOM 6876 N N . VAL F 1 123 ? 2.678 62.147 2.050 1.00 24.70 121 VAL F N 1
ATOM 6877 C CA . VAL F 1 123 ? 2.051 63.453 2.242 1.00 25.91 121 VAL F CA 1
ATOM 6878 C C . VAL F 1 123 ? 1.627 63.971 0.868 1.00 27.39 121 VAL F C 1
ATOM 6879 O O . VAL F 1 123 ? 2.502 64.276 0.039 1.00 23.30 121 VAL F O 1
ATOM 6883 N N . PRO F 1 124 ? 0.329 64.093 0.593 1.00 24.96 122 PRO F N 1
ATOM 6884 C CA . PRO F 1 124 ? -0.129 64.470 -0.754 1.00 24.23 122 PRO F CA 1
ATOM 6885 C C . PRO F 1 124 ? 0.349 65.859 -1.135 1.00 28.09 122 PRO F C 1
ATOM 6886 O O . PRO F 1 124 ? 0.777 66.639 -0.270 1.00 23.73 122 PRO F O 1
ATOM 6890 N N . PRO F 1 125 ? 0.300 66.201 -2.424 1.00 26.58 123 PRO F N 1
ATOM 6891 C CA . PRO F 1 125 ? 0.721 67.543 -2.846 1.00 25.42 123 PRO F CA 1
ATOM 6892 C C . PRO F 1 125 ? -0.078 68.632 -2.146 1.00 27.19 123 PRO F C 1
ATOM 6893 O O . PRO F 1 125 ? -1.300 68.542 -2.008 1.00 30.93 123 PRO F O 1
ATOM 6897 N N . GLY F 1 126 ? 0.633 69.665 -1.694 1.00 24.99 124 GLY F N 1
ATOM 6898 C CA . GLY F 1 126 ? 0.014 70.824 -1.091 1.00 27.28 124 GLY F CA 1
ATOM 6899 C C . GLY F 1 126 ? -0.423 70.664 0.349 1.00 34.61 124 GLY F C 1
ATOM 6900 O O . GLY F 1 126 ? -0.807 71.661 0.973 1.00 36.60 124 GLY F O 1
ATOM 6901 N N . MET F 1 127 ? -0.384 69.453 0.901 1.00 30.29 125 MET F N 1
ATOM 6902 C CA . MET F 1 127 ? -0.803 69.259 2.283 1.00 32.98 125 MET F CA 1
ATOM 6903 C C . MET F 1 127 ? 0.134 69.992 3.233 1.00 33.36 125 MET F C 1
ATOM 6904 O O . MET F 1 127 ? 1.351 70.027 3.031 1.00 33.37 125 MET F O 1
ATOM 6909 N N . GLU F 1 128 ? -0.441 70.584 4.275 1.00 37.52 126 GLU F N 1
ATOM 6910 C CA . GLU F 1 128 ? 0.315 71.295 5.297 1.00 39.36 126 GLU F CA 1
ATOM 6911 C C . GLU F 1 128 ? 0.291 70.485 6.585 1.00 38.12 126 GLU F C 1
ATOM 6912 O O . GLU F 1 128 ? -0.786 70.144 7.087 1.00 43.32 126 GLU F O 1
ATOM 6918 N N . VAL F 1 129 ? 1.472 70.172 7.108 1.00 32.68 127 VAL F N 1
ATOM 6919 C CA . VAL F 1 129 ? 1.617 69.557 8.424 1.00 31.17 127 VAL F CA 1
ATOM 6920 C C . VAL F 1 129 ? 2.022 70.660 9.397 1.00 36.63 127 VAL F C 1
ATOM 6921 O O . VAL F 1 129 ? 3.155 71.163 9.309 1.00 30.03 127 VAL F O 1
ATOM 6925 N N . PRO F 1 130 ? 1.152 71.072 10.315 1.00 37.47 128 PRO F N 1
ATOM 6926 C CA . PRO F 1 130 ? 1.466 72.220 11.170 1.00 34.79 128 PRO F CA 1
ATOM 6927 C C . PRO F 1 130 ? 2.639 71.932 12.093 1.00 34.77 128 PRO F C 1
ATOM 6928 O O . PRO F 1 130 ? 3.015 70.783 12.335 1.00 32.80 128 PRO F O 1
ATOM 6932 N N . GLU F 1 131 ? 3.213 73.018 12.611 1.00 37.84 129 GLU F N 1
ATOM 6933 C CA . GLU F 1 131 ? 4.355 72.931 13.512 1.00 35.06 129 GLU F CA 1
ATOM 6934 C C . GLU F 1 131 ? 4.065 71.997 14.682 1.00 34.26 129 GLU F C 1
ATOM 6935 O O . GLU F 1 131 ? 2.985 72.034 15.276 1.00 33.62 129 GLU F O 1
ATOM 6941 N N . GLY F 1 132 ? 5.036 71.141 14.993 1.00 34.15 130 GLY F N 1
ATOM 6942 C CA . GLY F 1 132 ? 4.959 70.301 16.172 1.00 31.10 130 GLY F CA 1
ATOM 6943 C C . GLY F 1 132 ? 3.911 69.212 16.140 1.00 37.04 130 GLY F C 1
ATOM 6944 O O . GLY F 1 132 ? 3.493 68.743 17.202 1.00 40.63 130 GLY F O 1
ATOM 6945 N N . ARG F 1 133 ? 3.482 68.778 14.958 1.00 36.84 131 ARG F N 1
ATOM 6946 C CA . ARG F 1 133 ? 2.443 67.767 14.836 1.00 38.03 131 ARG F CA 1
ATOM 6947 C C . ARG F 1 133 ? 2.950 66.571 14.041 1.00 37.56 131 ARG F C 1
ATOM 6948 O O . ARG F 1 133 ? 3.841 66.696 13.195 1.00 34.91 131 ARG F O 1
ATOM 6956 N N . LEU F 1 134 ? 2.370 65.409 14.324 1.00 39.04 132 LEU F N 1
ATOM 6957 C CA . LEU F 1 134 ? 2.730 64.162 13.665 1.00 32.90 132 LEU F CA 1
ATOM 6958 C C . LEU F 1 134 ? 1.748 63.871 12.538 1.00 38.13 132 LEU F C 1
ATOM 6959 O O . LEU F 1 134 ? 0.531 63.983 12.723 1.00 36.58 132 LEU F O 1
ATOM 6964 N N . ALA F 1 135 ? 2.279 63.498 11.377 1.00 35.49 133 ALA F N 1
ATOM 6965 C CA . ALA F 1 135 ? 1.477 63.096 10.230 1.00 30.49 133 ALA F CA 1
ATOM 6966 C C . ALA F 1 135 ? 1.886 61.691 9.814 1.00 32.15 133 ALA F C 1
ATOM 6967 O O . ALA F 1 135 ? 3.078 61.414 9.649 1.00 29.65 133 ALA F O 1
ATOM 6969 N N . LEU F 1 136 ? 0.904 60.806 9.650 1.00 27.63 134 LEU F N 1
ATOM 6970 C CA . LEU F 1 136 ? 1.203 59.441 9.243 1.00 33.63 134 LEU F CA 1
ATOM 6971 C C . LEU F 1 136 ? 0.054 58.869 8.425 1.00 33.28 134 LEU F C 1
ATOM 6972 O O . LEU F 1 136 ? -1.075 59.366 8.461 1.00 30.09 134 LEU F O 1
ATOM 6977 N N . GLY F 1 137 ? 0.361 57.810 7.692 1.00 29.13 135 GLY F N 1
ATOM 6978 C CA . GLY F 1 137 ? -0.609 57.100 6.885 1.00 29.36 135 GLY F CA 1
ATOM 6979 C C . GLY F 1 137 ? -0.358 57.287 5.399 1.00 32.96 135 GLY F C 1
ATOM 6980 O O . GLY F 1 137 ? 0.414 58.142 4.961 1.00 23.40 135 GLY F O 1
ATOM 6981 N N . VAL F 1 138 ? -1.032 56.443 4.621 1.00 31.38 136 VAL F N 1
ATOM 6982 C CA . VAL F 1 138 ? -1.024 56.559 3.169 1.00 29.56 136 VAL F CA 1
ATOM 6983 C C . VAL F 1 138 ? -2.469 56.650 2.685 1.00 38.72 136 VAL F C 1
ATOM 6984 O O . VAL F 1 138 ? -3.151 55.630 2.564 1.00 38.45 136 VAL F O 1
ATOM 6988 N N . PRO F 1 139 ? -2.948 57.878 2.420 1.00 33.13 137 PRO F N 1
ATOM 6989 C CA . PRO F 1 139 ? -2.181 59.124 2.543 1.00 32.73 137 PRO F CA 1
ATOM 6990 C C . PRO F 1 139 ? -2.103 59.646 3.981 1.00 34.12 137 PRO F C 1
ATOM 6991 O O . PRO F 1 139 ? -2.818 59.165 4.862 1.00 29.94 137 PRO F O 1
ATOM 6995 N N . ALA F 1 140 ? -1.228 60.622 4.207 1.00 32.09 138 ALA F N 1
ATOM 6996 C CA . ALA F 1 140 ? -0.922 61.057 5.562 1.00 30.52 138 ALA F CA 1
ATOM 6997 C C . ALA F 1 140 ? -2.047 61.908 6.142 1.00 32.16 138 ALA F C 1
ATOM 6998 O O . ALA F 1 140 ? -2.728 62.652 5.431 1.00 31.48 138 ALA F O 1
ATOM 7000 N N . ARG F 1 141 ? -2.232 61.788 7.455 1.00 30.82 139 ARG F N 1
ATOM 7001 C CA . ARG F 1 141 ? -3.159 62.620 8.209 1.00 35.75 139 ARG F CA 1
ATOM 7002 C C . ARG F 1 141 ? -2.443 63.200 9.419 1.00 32.82 139 ARG F C 1
ATOM 7003 O O . ARG F 1 141 ? -1.601 62.533 10.027 1.00 29.10 139 ARG F O 1
ATOM 7011 N N . VAL F 1 142 ? -2.786 64.440 9.767 1.00 28.81 140 VAL F N 1
ATOM 7012 C CA . VAL F 1 142 ? -2.332 65.025 11.025 1.00 32.18 140 VAL F CA 1
ATOM 7013 C C . VAL F 1 142 ? -3.135 64.396 12.156 1.00 37.35 140 VAL F C 1
ATOM 7014 O O . VAL F 1 142 ? -4.371 64.439 12.152 1.00 42.66 140 VAL F O 1
ATOM 7018 N N . VAL F 1 143 ? -2.441 63.800 13.129 1.00 34.14 141 VAL F N 1
ATOM 7019 C CA . VAL F 1 143 ? -3.078 62.951 14.125 1.00 38.55 141 VAL F CA 1
ATOM 7020 C C . VAL F 1 143 ? -2.900 63.475 15.546 1.00 43.90 141 VAL F C 1
ATOM 7021 O O . VAL F 1 143 ? -3.838 63.413 16.349 1.00 53.23 141 VAL F O 1
ATOM 7025 N N . ARG F 1 144 ? -1.724 63.996 15.888 1.00 40.63 142 ARG F N 1
ATOM 7026 C CA . ARG F 1 144 ? -1.433 64.305 17.281 1.00 42.11 142 ARG F CA 1
ATOM 7027 C C . ARG F 1 144 ? -0.238 65.247 17.336 1.00 46.06 142 ARG F C 1
ATOM 7028 O O . ARG F 1 144 ? 0.566 65.291 16.397 1.00 45.57 142 ARG F O 1
ATOM 7036 N N . PRO F 1 145 ? -0.102 66.020 18.413 1.00 49.15 143 PRO F N 1
ATOM 7037 C CA . PRO F 1 145 ? 1.154 66.739 18.646 1.00 40.69 143 PRO F CA 1
ATOM 7038 C C . PRO F 1 145 ? 2.246 65.777 19.085 1.00 40.28 143 PRO F C 1
ATOM 7039 O O . PRO F 1 145 ? 1.997 64.796 19.790 1.00 40.41 143 PRO F O 1
ATOM 7043 N N . ILE F 1 146 ? 3.473 66.070 18.663 1.00 39.99 144 ILE F N 1
ATOM 7044 C CA . ILE F 1 146 ? 4.595 65.169 18.880 1.00 36.57 144 ILE F CA 1
ATOM 7045 C C . ILE F 1 146 ? 5.793 65.962 19.383 1.00 33.84 144 ILE F C 1
ATOM 7046 O O . ILE F 1 146 ? 5.977 67.136 19.044 1.00 35.13 144 ILE F O 1
ATOM 7051 N N . ASP F 1 147 ? 6.603 65.312 20.216 1.00 30.42 145 ASP F N 1
ATOM 7052 C CA . ASP F 1 147 ? 7.817 65.931 20.719 1.00 36.06 145 ASP F CA 1
ATOM 7053 C C . ASP F 1 147 ? 8.787 66.201 19.568 1.00 40.74 145 ASP F C 1
ATOM 7054 O O . ASP F 1 147 ? 8.807 65.466 18.575 1.00 36.29 145 ASP F O 1
ATOM 7059 N N . PRO F 1 148 ? 9.597 67.251 19.672 1.00 39.92 146 PRO F N 1
ATOM 7060 C CA . PRO F 1 148 ? 10.565 67.552 18.612 1.00 35.10 146 PRO F CA 1
ATOM 7061 C C . PRO F 1 148 ? 11.596 66.444 18.489 1.00 37.13 146 PRO F C 1
ATOM 7062 O O . PRO F 1 148 ? 12.075 65.912 19.502 1.00 34.81 146 PRO F O 1
ATOM 7066 N N . PRO F 1 149 ? 11.959 66.062 17.269 1.00 31.75 147 PRO F N 1
ATOM 7067 C CA . PRO F 1 149 ? 12.987 65.035 17.095 1.00 32.76 147 PRO F CA 1
ATOM 7068 C C . PRO F 1 149 ? 14.378 65.610 17.303 1.00 33.13 147 PRO F C 1
ATOM 7069 O O . PRO F 1 149 ? 14.636 66.789 17.051 1.00 29.60 147 PRO F O 1
ATOM 7073 N N . GLY F 1 150 ? 15.283 64.752 17.768 1.00 36.33 148 GLY F N 1
ATOM 7074 C CA . GLY F 1 150 ? 16.642 65.182 18.035 1.00 31.07 148 GLY F CA 1
ATOM 7075 C C . GLY F 1 150 ? 17.680 64.540 17.140 1.00 37.29 148 GLY F C 1
ATOM 7076 O O . GLY F 1 150 ? 18.845 64.409 17.528 1.00 39.02 148 GLY F O 1
ATOM 7077 N N . ASN F 1 151 ? 17.268 64.145 15.932 1.00 36.54 149 ASN F N 1
ATOM 7078 C CA . ASN F 1 151 ? 18.177 63.458 15.018 1.00 33.32 149 ASN F CA 1
ATOM 7079 C C . ASN F 1 151 ? 19.202 64.414 14.426 1.00 30.91 149 ASN F C 1
ATOM 7080 O O . ASN F 1 151 ? 20.383 64.066 14.304 1.00 29.40 149 ASN F O 1
ATOM 7085 N N . ALA F 1 152 ? 18.771 65.621 14.054 1.00 29.01 150 ALA F N 1
ATOM 7086 C CA . ALA F 1 152 ? 19.679 66.567 13.410 1.00 24.91 150 ALA F CA 1
ATOM 7087 C C . ALA F 1 152 ? 20.917 66.879 14.245 1.00 30.94 150 ALA F C 1
ATOM 7088 O O . ALA F 1 152 ? 22.022 66.875 13.675 1.00 28.83 150 ALA F O 1
ATOM 7090 N N . PRO F 1 153 ? 20.828 67.147 15.557 1.00 35.19 151 PRO F N 1
ATOM 7091 C CA . PRO F 1 153 ? 22.071 67.307 16.328 1.00 31.93 151 PRO F CA 1
ATOM 7092 C C . PRO F 1 153 ? 22.905 66.038 16.378 1.00 30.63 151 PRO F C 1
ATOM 7093 O O . PRO F 1 153 ? 24.139 66.114 16.340 1.00 34.31 151 PRO F O 1
ATOM 7097 N N . ARG F 1 154 ? 22.265 64.868 16.457 1.00 27.20 152 ARG F N 1
ATOM 7098 C CA . ARG F 1 154 ? 23.019 63.619 16.464 1.00 33.28 152 ARG F CA 1
ATOM 7099 C C . ARG F 1 154 ? 23.759 63.399 15.151 1.00 31.43 152 ARG F C 1
ATOM 7100 O O . ARG F 1 154 ? 24.832 62.785 15.142 1.00 28.69 152 ARG F O 1
ATOM 7108 N N . TYR F 1 155 ? 23.214 63.891 14.041 1.00 26.43 153 TYR F N 1
ATOM 7109 C CA . TYR F 1 155 ? 23.868 63.696 12.755 1.00 30.35 153 TYR F CA 1
ATOM 7110 C C . TYR F 1 155 ? 24.918 64.754 12.457 1.00 27.66 153 TYR F C 1
ATOM 7111 O O . TYR F 1 155 ? 25.907 64.447 11.784 1.00 29.29 153 TYR F O 1
ATOM 7120 N N . ARG F 1 156 ? 24.729 65.989 12.933 1.00 28.61 154 ARG F N 1
ATOM 7121 C CA . ARG F 1 156 ? 25.814 66.966 12.900 1.00 29.30 154 ARG F CA 1
ATOM 7122 C C . ARG F 1 156 ? 27.088 66.366 13.478 1.00 28.41 154 ARG F C 1
ATOM 7123 O O . ARG F 1 156 ? 28.168 66.472 12.887 1.00 28.82 154 ARG F O 1
ATOM 7131 N N . ALA F 1 157 ? 26.969 65.711 14.638 1.00 27.15 155 ALA F N 1
ATOM 7132 C CA . ALA F 1 157 ? 28.126 65.096 15.278 1.00 29.44 155 ALA F CA 1
ATOM 7133 C C . ALA F 1 157 ? 28.623 63.897 14.482 1.00 32.76 155 ALA F C 1
ATOM 7134 O O . ALA F 1 157 ? 29.828 63.758 14.238 1.00 34.44 155 ALA F O 1
ATOM 7136 N N . LEU F 1 158 ? 27.707 63.015 14.071 1.00 28.36 156 LEU F N 1
ATOM 7137 C CA . LEU F 1 158 ? 28.106 61.832 13.316 1.00 31.17 156 LEU F CA 1
ATOM 7138 C C . LEU F 1 158 ? 28.737 62.213 11.983 1.00 29.56 156 LEU F C 1
ATOM 7139 O O . LEU F 1 158 ? 29.705 61.580 11.543 1.00 28.70 156 LEU F O 1
ATOM 7144 N N . ALA F 1 159 ? 28.197 63.240 11.320 1.00 29.75 157 ALA F N 1
ATOM 7145 C CA . ALA F 1 159 ? 28.807 63.712 10.081 1.00 31.45 157 ALA F CA 1
ATOM 7146 C C . ALA F 1 159 ? 30.215 64.217 10.332 1.00 35.48 157 ALA F C 1
ATOM 7147 O O . ALA F 1 159 ? 31.130 63.956 9.543 1.00 33.39 157 ALA F O 1
ATOM 7149 N N . GLU F 1 160 ? 30.410 64.938 11.432 1.00 31.70 158 GLU F N 1
ATOM 7150 C CA . GLU F 1 160 ? 31.749 65.394 11.759 1.00 32.89 158 GLU F CA 1
ATOM 7151 C C . GLU F 1 160 ? 32.699 64.202 11.888 1.00 33.67 158 GLU F C 1
ATOM 7152 O O . GLU F 1 160 ? 33.730 64.149 11.210 1.00 37.67 158 GLU F O 1
ATOM 7158 N N . ARG F 1 161 ? 32.330 63.199 12.696 1.00 28.11 159 ARG F N 1
ATOM 7159 C CA . ARG F 1 161 ? 33.153 61.995 12.829 1.00 31.24 159 ARG F CA 1
ATOM 7160 C C . ARG F 1 161 ? 33.430 61.341 11.479 1.00 31.77 159 ARG F C 1
ATOM 7161 O O . ARG F 1 161 ? 34.519 60.797 11.269 1.00 30.82 159 ARG F O 1
ATOM 7169 N N . TYR F 1 162 ? 32.473 61.401 10.548 1.00 27.34 160 TYR F N 1
ATOM 7170 C CA . TYR F 1 162 ? 32.679 60.780 9.242 1.00 31.72 160 TYR F CA 1
ATOM 7171 C C . TYR F 1 162 ? 33.635 61.594 8.382 1.00 32.30 160 TYR F C 1
ATOM 7172 O O . TYR F 1 162 ? 34.420 61.027 7.615 1.00 29.80 160 TYR F O 1
ATOM 7181 N N . ARG F 1 163 ? 33.582 62.924 8.492 1.00 35.68 161 ARG F N 1
ATOM 7182 C CA . ARG F 1 163 ? 34.497 63.769 7.733 1.00 34.70 161 ARG F CA 1
ATOM 7183 C C . ARG F 1 163 ? 35.954 63.562 8.135 1.00 34.31 161 ARG F C 1
ATOM 7184 O O . ARG F 1 163 ? 36.845 63.816 7.317 1.00 29.82 161 ARG F O 1
ATOM 7192 N N . LYS F 1 164 ? 36.218 63.101 9.364 1.00 33.37 162 LYS F N 1
ATOM 7193 C CA . LYS F 1 164 ? 37.587 62.899 9.835 1.00 38.29 162 LYS F CA 1
ATOM 7194 C C . LYS F 1 164 ? 38.083 61.465 9.765 1.00 31.78 162 LYS F C 1
ATOM 7195 O O . LYS F 1 164 ? 39.296 61.253 9.859 1.00 35.55 162 LYS F O 1
ATOM 7201 N N . ALA F 1 165 ? 37.203 60.477 9.656 1.00 27.42 163 ALA F N 1
ATOM 7202 C CA . ALA F 1 165 ? 37.631 59.099 9.862 1.00 32.27 163 ALA F CA 1
ATOM 7203 C C . ALA F 1 165 ? 36.811 58.131 9.012 1.00 29.86 163 ALA F C 1
ATOM 7204 O O . ALA F 1 165 ? 36.338 57.098 9.488 1.00 27.45 163 ALA F O 1
ATOM 7206 N N . LEU F 1 166 ? 36.651 58.442 7.728 1.00 31.21 164 LEU F N 1
ATOM 7207 C CA . LEU F 1 166 ? 36.055 57.518 6.770 1.00 31.75 164 LEU F CA 1
ATOM 7208 C C . LEU F 1 166 ? 37.137 57.063 5.801 1.00 34.44 164 LEU F C 1
ATOM 7209 O O . LEU F 1 166 ? 37.764 57.892 5.133 1.00 35.88 164 LEU F O 1
ATOM 7214 N N . PHE F 1 167 ? 37.348 55.754 5.721 1.00 33.36 165 PHE F N 1
ATOM 7215 C CA . PHE F 1 167 ? 38.455 55.184 4.955 1.00 31.66 165 PHE F CA 1
ATOM 7216 C C . PHE F 1 167 ? 37.944 54.122 3.994 1.00 31.00 165 PHE F C 1
ATOM 7217 O O . PHE F 1 167 ? 37.528 53.034 4.445 1.00 28.42 165 PHE F O 1
ATOM 7225 N N . PRO F 1 168 ? 37.954 54.376 2.686 1.00 32.78 166 PRO F N 1
ATOM 7226 C CA . PRO F 1 168 ? 37.704 53.291 1.731 1.00 29.29 166 PRO F CA 1
ATOM 7227 C C . PRO F 1 168 ? 38.728 52.179 1.904 1.00 30.41 166 PRO F C 1
ATOM 7228 O O . PRO F 1 168 ? 39.925 52.430 2.054 1.00 33.37 166 PRO F O 1
ATOM 7232 N N . VAL F 1 169 ? 38.246 50.940 1.888 1.00 37.01 167 VAL F N 1
ATOM 7233 C CA . VAL F 1 169 ? 39.079 49.766 2.125 1.00 36.12 167 VAL F CA 1
ATOM 7234 C C . VAL F 1 169 ? 38.794 48.754 1.025 1.00 38.05 167 VAL F C 1
ATOM 7235 O O . VAL F 1 169 ? 37.686 48.208 0.946 1.00 39.04 167 VAL F O 1
ATOM 7239 N N . ALA F 1 170 ? 39.784 48.507 0.174 1.00 37.05 168 ALA F N 1
ATOM 7240 C CA . ALA F 1 170 ? 39.705 47.388 -0.753 1.00 39.56 168 ALA F CA 1
ATOM 7241 C C . ALA F 1 170 ? 39.918 46.092 0.020 1.00 42.67 168 ALA F C 1
ATOM 7242 O O . ALA F 1 170 ? 40.951 45.914 0.674 1.00 43.19 168 ALA F O 1
ATOM 7244 N N . THR F 1 171 ? 38.941 45.195 -0.038 1.00 41.78 169 THR F N 1
ATOM 7245 C CA . THR F 1 171 ? 39.025 43.949 0.714 1.00 43.48 169 THR F CA 1
ATOM 7246 C C . THR F 1 171 ? 39.388 42.788 -0.202 1.00 50.94 169 THR F C 1
ATOM 7247 O O . THR F 1 171 ? 40.535 42.662 -0.633 1.00 47.07 169 THR F O 1
#

Nearest PDB structures (foldseek):
  6ive-assembly1_B  TM=1.005E+00  e=3.502E-28  Thermus thermophilus HB8
  9jyw-assembly2_F  TM=9.424E-01  e=1.517E-16  Aeribacillus pallidus
  1xhd-assembly1_A  TM=9.545E-01  e=3.267E-15  Bacillus cereus ATCC 14579
  7zw9-assembly1_A-3  TM=9.240E-01  e=2.653E-15  Burkholderia pseudomallei
  8gpp-assembly1_C  TM=9.427E-01  e=8.548E-13  Acinetobacter baumannii